Protein 3AL0 (pdb70)

Structure (mmCIF, N/CA/C/O backbone):
data_3AL0
#
_entry.id   3AL0
#
_cell.length_a   76.954
_cell.length_b   125.661
_cell.length_c   313.386
_cell.angle_alpha   90.00
_cell.angle_beta   90.00
_cell.angle_gamma   90.00
#
_symmetry.space_group_name_H-M   'P 2 2 21'
#
loop_
_entity.id
_entity.type
_entity.pdbx_description
1 polymer 'Glutamyl-tRNA(Gln) amidotransferase subunit A'
2 polymer 'Aspartyl/glutamyl-tRNA(Asn/Gln) amidotransferase subunit B'
3 polymer 'Glutamyl-tRNA(Gln) amidotransferase subunit C,Linker,Glutamate--tRNA ligase 2'
4 polymer tRNAGln
5 non-polymer 'ZINC ION'
6 non-polymer "O5'-(L-GLUTAMYL-SULFAMOYL)-ADENOSINE"
#
loop_
_atom_site.group_PDB
_atom_site.id
_atom_site.type_symbol
_atom_site.label_atom_id
_atom_site.label_alt_id
_atom_site.label_comp_id
_atom_site.label_asym_id
_atom_site.label_entity_id
_atom_site.label_seq_id
_atom_site.pdbx_PDB_ins_code
_atom_site.Cartn_x
_atom_site.Cartn_y
_atom_site.Cartn_z
_atom_site.occupancy
_atom_site.B_iso_or_equiv
_atom_site.auth_seq_id
_atom_site.auth_comp_id
_atom_site.auth_asym_id
_atom_site.auth_atom_id
_atom_site.pdbx_PDB_model_num
ATOM 1 N N . LEU A 1 4 ? 4.931 26.090 -72.458 1.00 134.41 4 LEU A N 1
ATOM 2 C CA . LEU A 1 4 ? 4.807 27.034 -71.357 1.00 146.50 4 LEU A CA 1
ATOM 3 C C . LEU A 1 4 ? 6.143 27.167 -70.628 1.00 147.27 4 LEU A C 1
ATOM 4 O O . LEU A 1 4 ? 6.781 26.167 -70.294 1.00 151.61 4 LEU A O 1
ATOM 9 N N . ASP A 1 5 ? 6.576 28.403 -70.395 1.00 141.39 5 ASP A N 1
ATOM 10 C CA . ASP A 1 5 ? 7.707 28.635 -69.507 1.00 149.89 5 ASP A CA 1
ATOM 11 C C . ASP A 1 5 ? 7.175 28.647 -68.079 1.00 165.27 5 ASP A C 1
ATOM 12 O O . ASP A 1 5 ? 6.215 29.356 -67.773 1.00 156.97 5 ASP A O 1
ATOM 17 N N . PHE A 1 6 ? 7.797 27.846 -67.217 1.00 170.78 6 PHE A N 1
ATOM 18 C CA . PHE A 1 6 ? 7.355 27.677 -65.834 1.00 154.13 6 PHE A CA 1
ATOM 19 C C . PHE A 1 6 ? 7.587 28.948 -65.012 1.00 149.04 6 PHE A C 1
ATOM 20 O O . PHE A 1 6 ? 6.886 29.200 -64.029 1.00 120.05 6 PHE A O 1
ATOM 28 N N . ARG A 1 7 ? 8.566 29.748 -65.440 1.00 163.11 7 ARG A N 1
ATOM 29 C CA . ARG A 1 7 ? 8.866 31.046 -64.831 1.00 162.14 7 ARG A CA 1
ATOM 30 C C . ARG A 1 7 ? 7.567 31.810 -64.586 1.00 158.32 7 ARG A C 1
ATOM 31 O O . ARG A 1 7 ? 7.517 32.765 -63.813 1.00 155.74 7 ARG A O 1
ATOM 39 N N . LYS A 1 8 ? 6.517 31.369 -65.267 1.00 156.45 8 LYS A N 1
ATOM 40 C CA . LYS A 1 8 ? 5.183 31.921 -65.117 1.00 155.88 8 LYS A CA 1
ATOM 41 C C . LYS A 1 8 ? 4.190 30.771 -65.293 1.00 157.12 8 LYS A C 1
ATOM 42 O O . LYS A 1 8 ? 4.250 30.031 -66.278 1.00 152.96 8 LYS A O 1
ATOM 48 N N . LEU A 1 9 ? 3.291 30.605 -64.328 1.00 152.85 9 LEU A N 1
ATOM 49 C CA . LEU A 1 9 ? 2.452 29.414 -64.296 1.00 137.26 9 LEU A CA 1
ATOM 50 C C . LEU A 1 9 ? 1.483 29.410 -63.113 1.00 130.64 9 LEU A C 1
ATOM 51 O O . LEU A 1 9 ? 1.794 28.874 -62.054 1.00 123.78 9 LEU A O 1
ATOM 56 N N . THR A 1 10 ? 0.309 30.009 -63.308 1.00 136.16 10 THR A N 1
ATOM 57 C CA . THR A 1 10 ? -0.744 30.041 -62.286 1.00 136.54 10 THR A CA 1
ATOM 58 C C . THR A 1 10 ? -0.906 28.686 -61.594 1.00 138.42 10 THR A C 1
ATOM 59 O O . THR A 1 10 ? -0.630 27.646 -62.193 1.00 137.57 10 THR A O 1
ATOM 63 N N . ILE A 1 11 ? -1.337 28.697 -60.332 1.00 137.04 11 ILE A N 1
ATOM 64 C CA . ILE A 1 11 ? -1.561 27.448 -59.601 1.00 136.40 11 ILE A CA 1
ATOM 65 C C . ILE A 1 11 ? -2.489 26.565 -60.418 1.00 137.33 11 ILE A C 1
ATOM 66 O O . ILE A 1 11 ? -2.361 25.336 -60.429 1.00 112.61 11 ILE A O 1
ATOM 71 N N . GLU A 1 12 ? -3.418 27.220 -61.111 1.00 153.39 12 GLU A N 1
ATOM 72 C CA . GLU A 1 12 ? -4.508 26.541 -61.797 1.00 135.91 12 GLU A CA 1
ATOM 73 C C . GLU A 1 12 ? -4.075 25.908 -63.111 1.00 135.96 12 GLU A C 1
ATOM 74 O O . GLU A 1 12 ? -4.697 24.956 -63.585 1.00 127.53 12 GLU A O 1
ATOM 80 N N . GLU A 1 13 ? -3.007 26.438 -63.697 1.00 144.61 13 GLU A N 1
ATOM 81 C CA . GLU A 1 13 ? -2.407 25.802 -64.855 1.00 150.09 13 GLU A CA 1
ATOM 82 C C . GLU A 1 13 ? -1.707 24.556 -64.340 1.00 138.70 13 GLU A C 1
ATOM 83 O O . GLU A 1 13 ? -1.617 23.544 -65.032 1.00 139.14 13 GLU A O 1
ATOM 89 N N . CYS A 1 14 ? -1.237 24.636 -63.100 1.00 133.71 14 CYS A N 1
ATOM 90 C CA . CYS A 1 14 ? -0.590 23.505 -62.456 1.00 140.38 14 CYS A CA 1
ATOM 91 C C . CYS A 1 14 ? -1.597 22.418 -62.143 1.00 141.13 14 CYS A C 1
ATOM 92 O O . CYS A 1 14 ? -1.257 21.237 -62.153 1.00 148.37 14 CYS A O 1
ATOM 95 N N . LEU A 1 15 ? -2.830 22.828 -61.856 1.00 133.95 15 LEU A N 1
ATOM 96 C CA . LEU A 1 15 ? -3.912 21.903 -61.522 1.00 153.48 15 LEU A CA 1
ATOM 97 C C . LEU A 1 15 ? -3.762 20.508 -62.123 1.00 162.57 15 LEU A C 1
ATOM 98 O O . LEU A 1 15 ? -3.924 19.503 -61.428 1.00 155.03 15 LEU A O 1
ATOM 103 N N . LYS A 1 16 ? -3.474 20.452 -63.421 1.00 166.90 16 LYS A N 1
ATOM 104 C CA . LYS A 1 16 ? -3.493 19.187 -64.150 1.00 159.62 16 LYS A CA 1
ATOM 105 C C . LYS A 1 16 ? -2.509 19.154 -65.324 1.00 142.45 16 LYS A C 1
ATOM 106 O O . LYS A 1 16 ? -2.656 19.900 -66.291 1.00 123.13 16 LYS A O 1
ATOM 112 N N . LEU A 1 17 ? -1.506 18.284 -65.231 1.00 135.98 17 LEU A N 1
ATOM 113 C CA . LEU A 1 17 ? -0.499 18.156 -66.278 1.00 133.57 17 LEU A CA 1
ATOM 114 C C . LEU A 1 17 ? 0.229 16.816 -66.189 1.00 144.77 17 LEU A C 1
ATOM 115 O O . LEU A 1 17 ? 1.452 16.783 -66.252 1.00 145.93 17 LEU A O 1
ATOM 120 N N . SER A 1 18 ? -0.519 15.726 -66.025 1.00 154.41 18 SER A N 1
ATOM 121 C CA . SER A 1 18 ? 0.040 14.362 -65.959 1.00 158.55 18 SER A CA 1
ATOM 122 C C . SER A 1 18 ? 0.826 14.012 -64.689 1.00 155.07 18 SER A C 1
ATOM 123 O O . SER A 1 18 ? 1.721 14.749 -64.269 1.00 135.53 18 SER A O 1
ATOM 126 N N . GLU A 1 19 ? 0.493 12.861 -64.108 1.00 164.73 19 GLU A N 1
ATOM 127 C CA . GLU A 1 19 ? 1.178 12.344 -62.925 1.00 166.92 19 GLU A CA 1
ATOM 128 C C . GLU A 1 19 ? 2.693 12.313 -63.118 1.00 186.43 19 GLU A C 1
ATOM 129 O O . GLU A 1 19 ? 3.452 12.542 -62.177 1.00 199.40 19 GLU A O 1
ATOM 135 N N . GLU A 1 20 ? 3.133 12.022 -64.337 1.00 188.13 20 GLU A N 1
ATOM 136 C CA . GLU A 1 20 ? 4.556 12.064 -64.646 1.00 174.11 20 GLU A CA 1
ATOM 137 C C . GLU A 1 20 ? 4.981 13.517 -64.854 1.00 153.47 20 GLU A C 1
ATOM 138 O O . GLU A 1 20 ? 5.895 14.006 -64.191 1.00 121.63 20 GLU A O 1
ATOM 144 N N . GLU A 1 21 ? 4.288 14.210 -65.756 1.00 162.57 21 GLU A N 1
ATOM 145 C CA . GLU A 1 21 ? 4.678 15.561 -66.161 1.00 166.29 21 GLU A CA 1
ATOM 146 C C . GLU A 1 21 ? 4.792 16.570 -65.000 1.00 154.43 21 GLU A C 1
ATOM 147 O O . GLU A 1 21 ? 5.680 17.423 -65.016 1.00 142.86 21 GLU A O 1
ATOM 153 N N . ARG A 1 22 ? 3.923 16.461 -63.992 1.00 151.18 22 ARG A N 1
ATOM 154 C CA . ARG A 1 22 ? 3.816 17.491 -62.939 1.00 147.28 22 ARG A CA 1
ATOM 155 C C . ARG A 1 22 ? 4.715 17.305 -61.697 1.00 131.91 22 ARG A C 1
ATOM 156 O O . ARG A 1 22 ? 4.768 18.175 -60.827 1.00 109.04 22 ARG A O 1
ATOM 164 N N . GLU A 1 23 ? 5.426 16.187 -61.617 1.00 128.85 23 GLU A N 1
ATOM 165 C CA . GLU A 1 23 ? 6.259 15.916 -60.448 1.00 105.48 23 GLU A CA 1
ATOM 166 C C . GLU A 1 23 ? 7.637 16.559 -60.574 1.00 111.26 23 GLU A C 1
ATOM 167 O O . GLU A 1 23 ? 8.496 16.397 -59.709 1.00 108.42 23 GLU A O 1
ATOM 173 N N . LYS A 1 24 ? 7.848 17.288 -61.660 1.00 132.38 24 LYS A N 1
ATOM 174 C CA . LYS A 1 24 ? 9.114 17.976 -61.869 1.00 145.63 24 LYS A CA 1
ATOM 175 C C . LYS A 1 24 ? 9.008 19.429 -61.406 1.00 146.38 24 LYS A C 1
ATOM 176 O O . LYS A 1 24 ? 10.009 20.143 -61.348 1.00 155.71 24 LYS A O 1
ATOM 182 N N . LEU A 1 25 ? 7.791 19.854 -61.071 1.00 133.67 25 LEU A N 1
ATOM 183 C CA . LEU A 1 25 ? 7.525 21.249 -60.713 1.00 130.14 25 LEU A CA 1
ATOM 184 C C . LEU A 1 25 ? 8.220 21.739 -59.438 1.00 140.92 25 LEU A C 1
ATOM 185 O O . LEU A 1 25 ? 8.632 22.901 -59.365 1.00 133.71 25 LEU A O 1
ATOM 190 N N . PRO A 1 26 ? 8.333 20.867 -58.422 1.00 147.92 26 PRO A N 1
ATOM 191 C CA . PRO A 1 26 ? 9.143 21.214 -57.252 1.00 119.85 26 PRO A CA 1
ATOM 192 C C . PRO A 1 26 ? 10.605 21.389 -57.635 1.00 112.58 26 PRO A C 1
ATOM 193 O O . PRO A 1 26 ? 11.137 22.482 -57.489 1.00 110.38 26 PRO A O 1
ATOM 197 N N . GLN A 1 27 ? 11.238 20.329 -58.126 1.00 126.96 27 GLN A N 1
ATOM 198 C CA . GLN A 1 27 ? 12.651 20.390 -58.494 1.00 144.73 27 GLN A CA 1
ATOM 199 C C . GLN A 1 27 ? 12.955 21.607 -59.359 1.00 148.21 27 GLN A C 1
ATOM 200 O O . GLN A 1 27 ? 13.744 22.467 -58.970 1.00 148.51 27 GLN A O 1
ATOM 206 N N . LEU A 1 28 ? 12.324 21.686 -60.528 1.00 150.12 28 LEU A N 1
ATOM 207 C CA . LEU A 1 28 ? 12.529 22.833 -61.408 1.00 157.14 28 LEU A CA 1
ATOM 208 C C . LEU A 1 28 ? 11.914 24.103 -60.830 1.00 146.24 28 LEU A C 1
ATOM 209 O O . LEU A 1 28 ? 11.456 24.966 -61.576 1.00 158.43 28 LEU A O 1
ATOM 214 N N . SER A 1 29 ? 11.902 24.197 -59.500 1.00 128.85 29 SER A N 1
ATOM 215 C CA . SER A 1 29 ? 11.572 25.434 -58.791 1.00 136.11 29 SER A CA 1
ATOM 216 C C . SER A 1 29 ? 12.776 25.863 -57.948 1.00 132.24 29 SER A C 1
ATOM 217 O O . SER A 1 29 ? 13.083 27.053 -57.835 1.00 119.49 29 SER A O 1
ATOM 220 N N . LEU A 1 30 ? 13.451 24.883 -57.355 1.00 133.01 30 LEU A N 1
ATOM 221 C CA . LEU A 1 30 ? 14.701 25.138 -56.655 1.00 132.65 30 LEU A CA 1
ATOM 222 C C . LEU A 1 30 ? 15.798 25.248 -57.700 1.00 136.42 30 LEU A C 1
ATOM 223 O O . LEU A 1 30 ? 16.770 25.984 -57.530 1.00 123.40 30 LEU A O 1
ATOM 228 N N . GLU A 1 31 ? 15.621 24.510 -58.791 1.00 150.08 31 GLU A N 1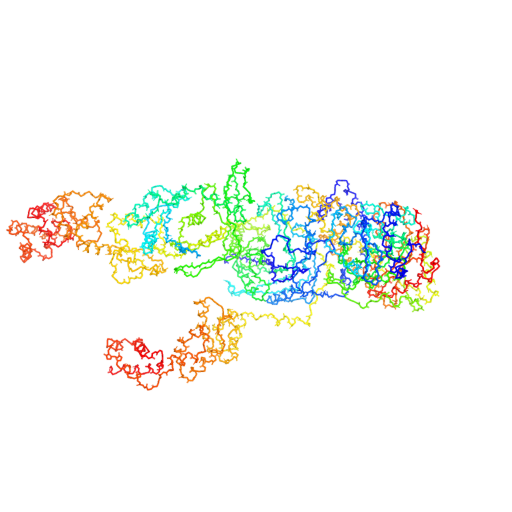
ATOM 229 C CA . GLU A 1 31 ? 16.567 24.525 -59.896 1.00 151.27 31 GLU A CA 1
ATOM 230 C C . GLU A 1 31 ? 16.633 25.910 -60.526 1.00 131.44 31 GLU A C 1
ATOM 231 O O . GLU A 1 31 ? 17.719 26.426 -60.778 1.00 121.84 31 GLU A O 1
ATOM 237 N N . THR A 1 32 ? 15.473 26.516 -60.766 1.00 123.01 32 THR A N 1
ATOM 238 C CA . THR A 1 32 ? 15.434 27.864 -61.325 1.00 125.19 32 THR A CA 1
ATOM 239 C C . THR A 1 32 ? 15.871 28.911 -60.299 1.00 128.22 32 THR A C 1
ATOM 240 O O . THR A 1 32 ? 16.291 30.010 -60.665 1.00 122.67 32 THR A O 1
ATOM 244 N N . ILE A 1 33 ? 15.780 28.566 -59.017 1.00 130.74 33 ILE A N 1
ATOM 245 C CA . ILE A 1 33 ? 16.255 29.460 -57.965 1.00 137.36 33 ILE A CA 1
ATOM 246 C C . ILE A 1 33 ? 17.774 29.631 -58.022 1.00 145.83 33 ILE A C 1
ATOM 247 O O . ILE A 1 33 ? 18.266 30.758 -58.031 1.00 143.40 33 ILE A O 1
ATOM 252 N N . LYS A 1 34 ? 18.511 28.521 -58.072 1.00 154.19 34 LYS A N 1
ATOM 253 C CA . LYS A 1 34 ? 19.974 28.582 -58.148 1.00 145.20 34 LYS A CA 1
ATOM 254 C C . LYS A 1 34 ? 20.406 29.578 -59.209 1.00 156.03 34 LYS A C 1
ATOM 255 O O . LYS A 1 34 ? 21.387 30.300 -59.029 1.00 154.19 34 LYS A O 1
ATOM 261 N N . ARG A 1 35 ? 19.657 29.612 -60.310 1.00 166.47 35 ARG A N 1
ATOM 262 C CA . ARG A 1 35 ? 19.902 30.567 -61.386 1.00 164.63 35 ARG A CA 1
ATOM 263 C C . ARG A 1 35 ? 19.398 31.960 -61.026 1.00 143.57 35 ARG A C 1
ATOM 264 O O . ARG A 1 35 ? 20.172 32.847 -60.670 1.00 153.66 35 ARG A O 1
ATOM 272 N N . LEU A 1 36 ? 18.089 32.140 -61.129 1.00 108.79 36 LEU A N 1
ATOM 273 C CA . LEU A 1 36 ? 17.479 33.451 -60.975 1.00 122.74 36 LEU A CA 1
ATOM 274 C C . LEU A 1 36 ? 17.886 34.175 -59.688 1.00 152.14 36 LEU A C 1
ATOM 275 O O . LEU A 1 36 ? 18.337 35.322 -59.731 1.00 152.96 36 LEU A O 1
ATOM 280 N N . ASP A 1 37 ? 17.725 33.493 -58.554 1.00 162.34 37 ASP A N 1
ATOM 281 C CA . ASP A 1 37 ? 17.823 34.111 -57.225 1.00 154.45 37 ASP A CA 1
ATOM 282 C C . ASP A 1 37 ? 18.959 35.123 -57.021 1.00 150.83 37 ASP A C 1
ATOM 283 O O . ASP A 1 37 ? 18.693 36.272 -56.676 1.00 160.68 37 ASP A O 1
ATOM 288 N N . PRO A 1 38 ? 20.222 34.701 -57.222 1.00 137.07 38 PRO A N 1
ATOM 289 C CA . PRO A 1 38 ? 21.372 35.569 -56.927 1.00 128.83 38 PRO A CA 1
ATOM 290 C C . PRO A 1 38 ? 21.228 37.033 -57.373 1.00 126.23 38 PRO A C 1
ATOM 291 O O . PRO A 1 38 ? 21.860 37.907 -56.776 1.00 114.37 38 PRO A O 1
ATOM 295 N N . HIS A 1 39 ? 20.415 37.295 -58.395 1.00 136.29 39 HIS A N 1
ATOM 296 C CA . HIS A 1 39 ? 20.198 38.661 -58.871 1.00 143.72 39 HIS A CA 1
ATOM 297 C C . HIS A 1 39 ? 19.158 39.406 -58.038 1.00 137.33 39 HIS A C 1
ATOM 298 O O . HIS A 1 39 ? 19.433 40.480 -57.505 1.00 131.91 39 HIS A O 1
ATOM 305 N N . VAL A 1 40 ? 17.962 38.831 -57.939 1.00 136.11 40 VAL A N 1
ATOM 306 C CA . VAL A 1 40 ? 16.860 39.442 -57.194 1.00 143.56 40 VAL A CA 1
ATOM 307 C C . VAL A 1 40 ? 17.061 39.402 -55.681 1.00 154.84 40 VAL A C 1
ATOM 308 O O . VAL A 1 40 ? 16.652 40.322 -54.969 1.00 145.67 40 VAL A O 1
ATOM 312 N N . LYS A 1 41 ? 17.676 38.323 -55.203 1.00 168.13 41 LYS A N 1
ATOM 313 C CA . LYS A 1 41 ? 17.997 38.155 -53.788 1.00 164.85 41 LYS A CA 1
ATOM 314 C C . LYS A 1 41 ? 16.737 38.213 -52.927 1.00 165.41 41 LYS A C 1
ATOM 315 O O . LYS A 1 41 ? 16.520 39.180 -52.195 1.00 171.61 41 LYS A O 1
ATOM 321 N N . ALA A 1 42 ? 15.913 37.172 -53.013 1.00 154.93 42 ALA A N 1
ATOM 322 C CA . ALA A 1 42 ? 14.617 37.175 -52.343 1.00 144.84 42 ALA A CA 1
ATOM 323 C C . ALA A 1 42 ? 14.459 36.068 -51.299 1.00 141.68 42 ALA A C 1
ATOM 324 O O . ALA A 1 42 ? 13.503 36.074 -50.527 1.00 138.71 42 ALA A O 1
ATOM 326 N N . PHE A 1 43 ? 15.395 35.125 -51.270 1.00 146.77 43 PHE A N 1
ATOM 327 C CA . PHE A 1 43 ? 15.284 33.980 -50.366 1.00 147.87 43 PHE A CA 1
ATOM 328 C C . PHE A 1 43 ? 16.394 33.896 -49.312 1.00 142.90 43 PHE A C 1
ATOM 329 O O . PHE A 1 43 ? 17.580 34.037 -49.621 1.00 129.50 43 PHE A O 1
ATOM 337 N N . ILE A 1 44 ? 15.993 33.649 -48.066 1.00 134.52 44 ILE A N 1
ATOM 338 C CA . ILE A 1 44 ? 16.939 33.551 -46.961 1.00 108.40 44 ILE A CA 1
ATOM 339 C C . ILE A 1 44 ? 17.282 32.111 -46.648 1.00 109.14 44 ILE A C 1
ATOM 340 O O . ILE A 1 44 ? 18.365 31.830 -46.142 1.00 115.01 44 ILE A O 1
ATOM 345 N N . SER A 1 45 ? 16.365 31.196 -46.945 1.00 114.96 45 SER A N 1
ATOM 346 C CA . SER A 1 45 ? 16.640 29.773 -46.746 1.00 133.82 45 SER A CA 1
ATOM 347 C C . SER A 1 45 ? 16.873 28.982 -48.045 1.00 139.97 45 SER A C 1
ATOM 348 O O . SER A 1 45 ? 17.991 28.537 -48.314 1.00 135.55 45 SER A O 1
ATOM 351 N N . VAL A 1 46 ? 15.824 28.815 -48.844 1.00 130.36 46 VAL A N 1
ATOM 352 C CA . VAL A 1 46 ? 15.872 27.910 -49.985 1.00 111.68 46 VAL A CA 1
ATOM 353 C C . VAL A 1 46 ? 16.195 26.518 -49.481 1.00 108.10 46 VAL A C 1
ATOM 354 O O . VAL A 1 46 ? 17.294 26.279 -48.996 1.00 95.87 46 VAL A O 1
ATOM 358 N N . ARG A 1 47 ? 15.234 25.607 -49.601 1.00 129.54 47 ARG A N 1
ATOM 359 C CA . ARG A 1 47 ? 15.367 24.232 -49.115 1.00 128.47 47 ARG A CA 1
ATOM 360 C C . ARG A 1 47 ? 16.668 23.578 -49.589 1.00 130.32 47 ARG A C 1
ATOM 361 O O . ARG A 1 47 ? 17.304 24.054 -50.530 1.00 136.11 47 ARG A O 1
ATOM 369 N N . GLU A 1 48 ? 17.074 22.501 -48.922 1.00 112.31 48 GLU A N 1
ATOM 370 C CA . GLU A 1 48 ? 18.131 21.652 -49.450 1.00 95.97 48 GLU A CA 1
ATOM 371 C C . GLU A 1 48 ? 17.572 21.037 -50.726 1.00 104.22 48 GLU A C 1
ATOM 372 O O . GLU A 1 48 ? 17.247 21.755 -51.663 1.00 116.51 48 GLU A O 1
ATOM 378 N N . ASN A 1 49 ? 17.435 19.720 -50.769 1.00 113.54 49 ASN A N 1
ATOM 379 C CA . ASN A 1 49 ? 16.669 19.100 -51.843 1.00 128.80 49 ASN A CA 1
ATOM 380 C C . ASN A 1 49 ? 15.729 18.007 -51.341 1.00 125.22 49 ASN A C 1
ATOM 381 O O . ASN A 1 49 ? 15.999 16.810 -51.490 1.00 104.16 49 ASN A O 1
ATOM 386 N N . VAL A 1 50 ? 14.630 18.440 -50.729 1.00 137.48 50 VAL A N 1
ATOM 387 C CA . VAL A 1 50 ? 13.590 17.522 -50.281 1.00 149.96 50 VAL A CA 1
ATOM 388 C C . VAL A 1 50 ? 12.445 17.500 -51.308 1.00 141.26 50 VAL A C 1
ATOM 389 O O . VAL A 1 50 ? 12.251 18.451 -52.087 1.00 89.38 50 VAL A O 1
ATOM 393 N N . SER A 1 51 ? 11.700 16.399 -51.308 1.00 155.13 51 SER A N 1
ATOM 394 C CA . SER A 1 51 ? 10.845 16.075 -52.437 1.00 158.82 51 SER A CA 1
ATOM 395 C C . SER A 1 51 ? 9.373 15.856 -52.076 1.00 167.40 51 SER A C 1
ATOM 396 O O . SER A 1 51 ? 9.008 15.703 -50.900 1.00 119.27 51 SER A O 1
ATOM 399 N N . VAL A 1 52 ? 8.552 15.833 -53.130 1.00 193.16 52 VAL A N 1
ATOM 400 C CA . VAL A 1 52 ? 7.090 15.793 -53.053 1.00 182.31 52 VAL A CA 1
ATOM 401 C C . VAL A 1 52 ? 6.518 14.423 -53.419 1.00 172.53 52 VAL A C 1
ATOM 402 O O . VAL A 1 52 ? 7.091 13.693 -54.234 1.00 152.97 52 VAL A O 1
ATOM 406 N N . GLU A 1 53 ? 5.376 14.085 -52.822 1.00 175.09 53 GLU A N 1
ATOM 407 C CA . GLU A 1 53 ? 4.751 12.787 -53.053 1.00 169.98 53 GLU A CA 1
ATOM 408 C C . GLU A 1 53 ? 3.381 12.925 -53.705 1.00 157.28 53 GLU A C 1
ATOM 409 O O . GLU A 1 53 ? 3.260 13.053 -54.928 1.00 134.68 53 GLU A O 1
ATOM 415 N N . LYS A 1 54 ? 2.352 12.893 -52.864 1.00 158.15 54 LYS A N 1
ATOM 416 C CA . LYS A 1 54 ? 0.973 12.906 -53.320 1.00 154.47 54 LYS A CA 1
ATOM 417 C C . LYS A 1 54 ? 0.062 13.533 -52.269 1.00 138.01 54 LYS A C 1
ATOM 418 O O . LYS A 1 54 ? 0.289 14.667 -51.847 1.00 106.73 54 LYS A O 1
ATOM 424 N N . LYS A 1 55 ? -0.956 12.780 -51.852 1.00 152.71 55 LYS A N 1
ATOM 425 C CA . LYS A 1 55 ? -1.972 13.255 -50.910 1.00 162.24 55 LYS A CA 1
ATOM 426 C C . LYS A 1 55 ? -2.328 14.728 -51.111 1.00 159.28 55 LYS A C 1
ATOM 427 O O . LYS A 1 55 ? -1.548 15.617 -50.772 1.00 168.21 55 LYS A O 1
ATOM 433 N N . GLY A 1 56 ? -3.507 14.982 -51.671 1.00 139.91 56 GLY A N 1
ATOM 434 C CA . GLY A 1 56 ? -4.009 16.341 -51.749 1.00 136.87 56 GLY A CA 1
ATOM 435 C C . GLY A 1 56 ? -4.235 16.882 -53.145 1.00 133.03 56 GLY A C 1
ATOM 436 O O . GLY A 1 56 ? -3.386 16.753 -54.025 1.00 119.32 56 GLY A O 1
ATOM 437 N N . LYS A 1 57 ? -5.392 17.506 -53.334 1.00 138.14 57 LYS A N 1
ATOM 438 C CA . LYS A 1 57 ? -5.773 18.082 -54.617 1.00 136.42 57 LYS A CA 1
ATOM 439 C C . LYS A 1 57 ? -4.615 18.849 -55.266 1.00 135.14 57 LYS A C 1
ATOM 440 O O . LYS A 1 57 ? -4.393 18.747 -56.474 1.00 140.40 57 LYS A O 1
ATOM 446 N N . PHE A 1 58 ? -3.855 19.582 -54.460 1.00 117.22 58 PHE A N 1
ATOM 447 C CA . PHE A 1 58 ? -2.905 20.553 -54.998 1.00 107.46 58 PHE A CA 1
ATOM 448 C C . PHE A 1 58 ? -1.434 20.211 -54.818 1.00 107.49 58 PHE A C 1
ATOM 449 O O . PHE A 1 58 ? -0.633 21.105 -54.544 1.00 97.70 58 PHE A O 1
ATOM 457 N N . TRP A 1 59 ? -1.055 18.949 -54.980 1.00 109.05 59 TRP A N 1
ATOM 458 C CA . TRP A 1 59 ? 0.341 18.604 -54.719 1.00 110.87 59 TRP A CA 1
ATOM 459 C C . TRP A 1 59 ? 1.293 19.136 -55.779 1.00 101.56 59 TRP A C 1
ATOM 460 O O . TRP A 1 59 ? 0.877 19.854 -56.681 1.00 97.61 59 TRP A O 1
ATOM 471 N N . GLY A 1 60 ? 2.573 18.805 -55.634 1.00 111.57 60 GLY A N 1
ATOM 472 C CA . GLY A 1 60 ? 3.615 19.270 -56.530 1.00 98.58 60 GLY A CA 1
ATOM 473 C C . GLY A 1 60 ? 3.880 20.761 -56.467 1.00 97.03 60 GLY A C 1
ATOM 474 O O . GLY A 1 60 ? 5.021 21.196 -56.609 1.00 105.01 60 GLY A O 1
ATOM 475 N N . ILE A 1 61 ? 2.826 21.540 -56.240 1.00 106.22 61 ILE A N 1
ATOM 476 C CA . ILE A 1 61 ? 2.881 22.995 -56.385 1.00 119.55 61 ILE A CA 1
ATOM 477 C C . ILE A 1 61 ? 3.797 23.660 -55.369 1.00 123.87 61 ILE A C 1
ATOM 478 O O . ILE A 1 61 ? 3.437 23.798 -54.202 1.00 122.95 61 ILE A O 1
ATOM 483 N N . PRO A 1 62 ? 4.976 24.106 -55.823 1.00 129.33 62 PRO A N 1
ATOM 484 C CA . PRO A 1 62 ? 5.983 24.655 -54.915 1.00 128.71 62 PRO A CA 1
ATOM 485 C C . PRO A 1 62 ? 5.594 26.061 -54.508 1.00 136.92 62 PRO A C 1
ATOM 486 O O . PRO A 1 62 ? 5.204 26.856 -55.364 1.00 141.61 62 PRO A O 1
ATOM 490 N N . VAL A 1 63 ? 5.692 26.357 -53.219 1.00 129.78 63 VAL A N 1
ATOM 491 C CA . VAL A 1 63 ? 5.358 27.680 -52.717 1.00 114.88 63 VAL A CA 1
ATOM 492 C C . VAL A 1 63 ? 6.535 28.276 -51.974 1.00 100.88 63 VAL A C 1
ATOM 493 O O . VAL A 1 63 ? 7.500 27.581 -51.667 1.00 89.49 63 VAL A O 1
ATOM 497 N N . ALA A 1 64 ? 6.448 29.571 -51.699 1.00 105.34 64 ALA A N 1
ATOM 498 C CA . ALA A 1 64 ? 7.425 30.249 -50.860 1.00 126.55 64 ALA A CA 1
ATOM 499 C C . ALA A 1 64 ? 6.686 31.037 -49.786 1.00 142.26 64 ALA A C 1
ATOM 500 O O . ALA A 1 64 ? 5.604 31.571 -50.035 1.00 142.83 64 ALA A O 1
ATOM 502 N N . ILE A 1 65 ? 7.255 31.108 -48.589 1.00 136.02 65 ILE A N 1
ATOM 503 C CA . ILE A 1 65 ? 6.572 31.798 -47.506 1.00 118.29 65 ILE A CA 1
ATOM 504 C C . ILE A 1 65 ? 7.492 32.667 -46.656 1.00 101.79 65 ILE A C 1
ATOM 505 O O . ILE A 1 65 ? 8.570 32.237 -46.251 1.00 73.10 65 ILE A O 1
ATOM 510 N N . LYS A 1 66 ? 7.034 33.898 -46.423 1.00 109.38 66 LYS A N 1
ATOM 511 C CA . LYS A 1 66 ? 7.719 34.936 -45.646 1.00 118.91 66 LYS A CA 1
ATOM 512 C C . LYS A 1 66 ? 8.372 34.438 -44.353 1.00 129.62 66 LYS A C 1
ATOM 513 O O . LYS A 1 66 ? 7.721 33.788 -43.535 1.00 133.59 66 LYS A O 1
ATOM 519 N N . ASP A 1 67 ? 9.646 34.774 -44.151 1.00 115.64 67 ASP A N 1
ATOM 520 C CA . ASP A 1 67 ? 10.410 34.191 -43.048 1.00 114.91 67 ASP A CA 1
ATOM 521 C C . ASP A 1 67 ? 10.120 34.788 -41.675 1.00 132.30 67 ASP A C 1
ATOM 522 O O . ASP A 1 67 ? 10.965 34.717 -40.784 1.00 143.73 67 ASP A O 1
ATOM 527 N N . ASN A 1 68 ? 8.938 35.371 -41.494 1.00 124.50 68 ASN A N 1
ATOM 528 C CA . ASN A 1 68 ? 8.471 35.680 -40.143 1.00 107.84 68 ASN A CA 1
ATOM 529 C C . ASN A 1 68 ? 7.355 34.717 -39.763 1.00 105.46 68 ASN A C 1
ATOM 530 O O . ASN A 1 68 ? 6.586 34.961 -38.833 1.00 93.92 68 ASN A O 1
ATOM 535 N N . ILE A 1 69 ? 7.294 33.608 -40.495 1.00 108.51 69 ILE A N 1
ATOM 536 C CA . ILE A 1 69 ? 6.235 32.620 -40.335 1.00 103.33 69 ILE A CA 1
ATOM 537 C C . ILE A 1 69 ? 6.776 31.235 -39.994 1.00 96.38 69 ILE A C 1
ATOM 538 O O . ILE A 1 69 ? 7.175 30.478 -40.878 1.00 92.89 69 ILE A O 1
ATOM 543 N N . LEU A 1 70 ? 6.776 30.923 -38.701 1.00 93.42 70 LEU A N 1
ATOM 544 C CA . LEU A 1 70 ? 7.243 29.640 -38.189 1.00 86.56 70 LEU A CA 1
ATOM 545 C C . LEU A 1 70 ? 6.989 28.483 -39.137 1.00 81.62 70 LEU A C 1
ATOM 546 O O . LEU A 1 70 ? 5.848 28.190 -39.484 1.00 85.32 70 LEU A O 1
ATOM 551 N N . THR A 1 71 ? 8.061 27.817 -39.545 1.00 82.95 71 THR A N 1
ATOM 552 C CA . THR A 1 71 ? 7.946 26.680 -40.443 1.00 89.67 71 THR A CA 1
ATOM 553 C C . THR A 1 71 ? 8.844 25.544 -39.990 1.00 80.46 71 THR A C 1
ATOM 554 O O . THR A 1 71 ? 9.991 25.452 -40.409 1.00 86.93 71 THR A O 1
ATOM 558 N N . LEU A 1 72 ? 8.314 24.688 -39.125 1.00 85.28 72 LEU A N 1
ATOM 559 C CA . LEU A 1 72 ? 9.051 23.528 -38.643 1.00 87.62 72 LEU A CA 1
ATOM 560 C C . LEU A 1 72 ? 9.888 22.980 -39.787 1.00 93.01 72 LEU A C 1
ATOM 561 O O . LEU A 1 72 ? 9.420 22.913 -40.922 1.00 74.65 72 LEU A O 1
ATOM 566 N N . GLY A 1 73 ? 11.130 22.610 -39.479 1.00 106.68 73 GLY A N 1
ATOM 567 C CA . GLY A 1 73 ? 12.057 22.057 -40.455 1.00 101.52 73 GLY A CA 1
ATOM 568 C C . GLY A 1 73 ? 13.112 23.035 -40.953 1.00 102.13 73 GLY A C 1
ATOM 569 O O . GLY A 1 73 ? 14.157 22.627 -41.463 1.00 99.44 73 GLY A O 1
ATOM 570 N N . MET A 1 74 ? 12.848 24.329 -40.800 1.00 95.05 74 MET A N 1
ATOM 571 C CA . MET A 1 74 ? 13.724 25.343 -41.369 1.00 88.00 74 MET A CA 1
ATOM 572 C C . MET A 1 74 ? 13.672 26.684 -40.643 1.00 108.35 74 MET A C 1
ATOM 573 O O . MET A 1 74 ? 12.706 27.428 -40.783 1.00 132.83 74 MET A O 1
ATOM 578 N N . ARG A 1 75 ? 14.727 26.984 -39.887 1.00 97.15 75 ARG A N 1
ATOM 579 C CA . ARG A 1 75 ? 14.904 28.267 -39.194 1.00 102.78 75 ARG A CA 1
ATOM 580 C C . ARG A 1 75 ? 14.001 29.413 -39.659 1.00 107.19 75 ARG A C 1
ATOM 581 O O . ARG A 1 75 ? 14.108 29.885 -40.796 1.00 91.42 75 ARG A O 1
ATOM 589 N N . THR A 1 76 ? 13.123 29.863 -38.767 1.00 117.38 76 THR A N 1
ATOM 590 C CA . THR A 1 76 ? 12.353 31.080 -38.991 1.00 115.64 76 THR A CA 1
ATOM 591 C C . THR A 1 76 ? 13.185 32.202 -38.394 1.00 114.74 76 THR A C 1
ATOM 592 O O . THR A 1 76 ? 13.798 32.004 -37.353 1.00 115.59 76 THR A O 1
ATOM 596 N N . THR A 1 77 ? 13.227 33.368 -39.036 1.00 115.11 77 THR A N 1
ATOM 597 C CA . THR A 1 77 ? 14.200 34.383 -38.631 1.00 114.31 77 THR A CA 1
ATOM 598 C C . THR A 1 77 ? 13.733 35.840 -38.646 1.00 114.47 77 THR A C 1
ATOM 599 O O . THR A 1 77 ? 14.440 36.723 -38.165 1.00 110.51 77 THR A O 1
ATOM 603 N N . CYS A 1 78 ? 12.562 36.102 -39.206 1.00 116.16 78 CYS A N 1
ATOM 604 C CA . CYS A 1 78 ? 12.059 37.472 -39.268 1.00 123.99 78 CYS A CA 1
ATOM 605 C C . CYS A 1 78 ? 13.071 38.461 -39.845 1.00 123.19 78 CYS A C 1
ATOM 606 O O . CYS A 1 78 ? 12.891 39.677 -39.737 1.00 113.74 78 CYS A O 1
ATOM 609 N N . ALA A 1 79 ? 14.128 37.939 -40.459 1.00 124.47 79 ALA A N 1
ATOM 610 C CA . ALA A 1 79 ? 15.171 38.781 -41.029 1.00 126.07 79 ALA A CA 1
ATOM 611 C C . ALA A 1 79 ? 15.634 39.820 -40.019 1.00 120.88 79 ALA A C 1
ATOM 612 O O . ALA A 1 79 ? 15.438 41.020 -40.211 1.00 121.41 79 ALA A O 1
ATOM 614 N N . SER A 1 80 ? 16.242 39.347 -38.939 1.00 109.72 80 SER A N 1
ATOM 615 C CA . SER A 1 80 ? 16.743 40.228 -37.897 1.00 118.79 80 SER A CA 1
ATOM 616 C C . SER A 1 80 ? 17.784 39.478 -37.078 1.00 115.65 80 SER A C 1
ATOM 617 O O . SER A 1 80 ? 17.543 38.353 -36.643 1.00 114.00 80 SER A O 1
ATOM 620 N N . ARG A 1 81 ? 18.941 40.096 -36.870 1.00 112.88 81 ARG A N 1
ATOM 621 C CA . ARG A 1 81 ? 20.081 39.389 -36.288 1.00 127.53 81 ARG A CA 1
ATOM 622 C C . ARG A 1 81 ? 19.780 38.681 -34.963 1.00 136.23 81 ARG A C 1
ATOM 623 O O . ARG A 1 81 ? 20.410 37.670 -34.644 1.00 125.38 81 ARG A O 1
ATOM 631 N N . ILE A 1 82 ? 18.814 39.201 -34.207 1.00 152.52 82 ILE A N 1
ATOM 632 C CA . ILE A 1 82 ? 18.510 38.675 -32.871 1.00 151.73 82 ILE A CA 1
ATOM 633 C C . ILE A 1 82 ? 17.781 37.344 -32.897 1.00 123.79 82 ILE A C 1
ATOM 634 O O . ILE A 1 82 ? 17.691 36.658 -31.880 1.00 100.55 82 ILE A O 1
ATOM 639 N N . LEU A 1 83 ? 17.254 36.982 -34.058 1.00 120.80 83 LEU A N 1
ATOM 640 C CA . LEU A 1 83 ? 16.345 35.853 -34.119 1.00 123.91 83 LEU A CA 1
ATOM 641 C C . LEU A 1 83 ? 16.669 34.855 -35.218 1.00 106.59 83 LEU A C 1
ATOM 642 O O . LEU A 1 83 ? 16.052 33.799 -35.276 1.00 102.70 83 LEU A O 1
ATOM 647 N N . GLU A 1 84 ? 17.631 35.172 -36.082 1.00 113.75 84 GLU A N 1
ATOM 648 C CA . GLU A 1 84 ? 18.138 34.160 -37.005 1.00 122.97 84 GLU A CA 1
ATOM 649 C C . GLU A 1 84 ? 18.626 33.018 -36.131 1.00 122.35 84 GLU A C 1
ATOM 650 O O . GLU A 1 84 ? 18.449 33.063 -34.920 1.00 137.95 84 GLU A O 1
ATOM 656 N N . ASN A 1 85 ? 19.221 31.991 -36.724 1.00 106.98 85 ASN A N 1
ATOM 657 C CA . ASN A 1 85 ? 19.769 30.884 -35.934 1.00 128.27 85 ASN A CA 1
ATOM 658 C C . ASN A 1 85 ? 18.778 30.182 -34.976 1.00 127.43 85 ASN A C 1
ATOM 659 O O . ASN A 1 85 ? 19.191 29.494 -34.035 1.00 111.74 85 ASN A O 1
ATOM 664 N N . TYR A 1 86 ? 17.481 30.341 -35.231 1.00 117.36 86 TYR A N 1
ATOM 665 C CA . TYR A 1 86 ? 16.446 29.765 -34.376 1.00 94.56 86 TYR A CA 1
ATOM 666 C C . TYR A 1 86 ? 15.567 28.732 -35.094 1.00 108.59 86 TYR A C 1
ATOM 667 O O . TYR A 1 86 ? 14.611 29.091 -35.787 1.00 114.86 86 TYR A O 1
ATOM 676 N N . GLU A 1 87 ? 15.885 27.451 -34.918 1.00 108.36 87 GLU A N 1
ATOM 677 C CA . GLU A 1 87 ? 15.094 26.378 -35.523 1.00 92.08 87 GLU A CA 1
ATOM 678 C C . GLU A 1 87 ? 13.646 26.415 -35.048 1.00 95.53 87 GLU A C 1
ATOM 679 O O . GLU A 1 87 ? 13.373 26.484 -33.858 1.00 103.87 87 GLU A O 1
ATOM 685 N N . SER A 1 88 ? 12.716 26.380 -35.991 1.00 106.31 88 SER A N 1
ATOM 686 C CA . SER A 1 88 ? 11.302 26.380 -35.652 1.00 116.41 88 SER A CA 1
ATOM 687 C C . SER A 1 88 ? 10.995 25.248 -34.675 1.00 90.01 88 SER A C 1
ATOM 688 O O . SER A 1 88 ? 11.744 24.278 -34.587 1.00 76.31 88 SER A O 1
ATOM 691 N N . VAL A 1 89 ? 9.893 25.363 -33.945 1.00 85.57 89 VAL A N 1
ATOM 692 C CA . VAL A 1 89 ? 9.477 24.258 -33.083 1.00 108.19 89 VAL A CA 1
ATOM 693 C C . VAL A 1 89 ? 8.015 23.843 -33.294 1.00 116.65 89 VAL A C 1
ATOM 694 O O . VAL A 1 89 ? 7.474 23.029 -32.542 1.00 112.57 89 VAL A O 1
ATOM 698 N N . PHE A 1 90 ? 7.392 24.393 -34.332 1.00 102.93 90 PHE A N 1
ATOM 699 C CA . PHE A 1 90 ? 6.017 24.058 -34.674 1.00 102.86 90 PHE A CA 1
ATOM 700 C C . PHE A 1 90 ? 5.642 24.744 -35.976 1.00 113.09 90 PHE A C 1
ATOM 701 O O . PHE A 1 90 ? 6.027 25.891 -36.201 1.00 115.65 90 PHE A O 1
ATOM 709 N N . ASP A 1 91 ? 4.899 24.042 -36.832 1.00 114.68 91 ASP A N 1
ATOM 710 C CA . ASP A 1 91 ? 4.417 24.616 -38.090 1.00 117.35 91 ASP A CA 1
ATOM 711 C C . ASP A 1 91 ? 3.291 25.600 -37.830 1.00 99.78 91 ASP A C 1
ATOM 712 O O . ASP A 1 91 ? 2.237 25.222 -37.319 1.00 82.49 91 ASP A O 1
ATOM 717 N N . ALA A 1 92 ? 3.510 26.863 -38.176 1.00 105.48 92 ALA A N 1
ATOM 718 C CA . ALA A 1 92 ? 2.427 27.823 -38.128 1.00 109.40 92 ALA A CA 1
ATOM 719 C C . ALA A 1 92 ? 1.261 27.125 -38.802 1.00 120.93 92 ALA A C 1
ATOM 720 O O . ALA A 1 92 ? 1.460 26.338 -39.728 1.00 117.99 92 ALA A O 1
ATOM 722 N N . THR A 1 93 ? 0.051 27.383 -38.326 1.00 126.80 93 THR A N 1
ATOM 723 C CA . THR A 1 93 ? -1.113 26.666 -38.834 1.00 123.62 93 THR A CA 1
ATOM 724 C C . THR A 1 93 ? -1.323 26.901 -40.328 1.00 115.27 93 THR A C 1
ATOM 725 O O . THR A 1 93 ? -1.746 25.999 -41.046 1.00 110.29 93 THR A O 1
ATOM 729 N N . VAL A 1 94 ? -1.022 28.106 -40.799 1.00 106.10 94 VAL A N 1
ATOM 730 C CA . VAL A 1 94 ? -1.128 28.383 -42.226 1.00 110.62 94 VAL A CA 1
ATOM 731 C C . VAL A 1 94 ? -0.280 27.385 -43.009 1.00 111.38 94 VAL A C 1
ATOM 732 O O . VAL A 1 94 ? -0.719 26.853 -44.024 1.00 121.19 94 VAL A O 1
ATOM 736 N N . VAL A 1 95 ? 0.927 27.117 -42.524 1.00 97.46 95 VAL A N 1
ATOM 737 C CA . VAL A 1 95 ? 1.811 26.158 -43.175 1.00 92.50 95 VAL A CA 1
ATOM 738 C C . VAL A 1 95 ? 1.365 24.720 -42.939 1.00 96.16 95 VAL A C 1
ATOM 739 O O . VAL A 1 95 ? 1.515 23.862 -43.811 1.00 85.85 95 VAL A O 1
ATOM 743 N N . LYS A 1 96 ? 0.831 24.456 -41.751 1.00 114.45 96 LYS A N 1
ATOM 744 C CA . LYS A 1 96 ? 0.236 23.155 -41.463 1.00 120.26 96 LYS A CA 1
ATOM 745 C C . LYS A 1 96 ? -0.867 22.877 -42.494 1.00 120.88 96 LYS A C 1
ATOM 746 O O . LYS A 1 96 ? -0.893 21.817 -43.125 1.00 111.90 96 LYS A O 1
ATOM 752 N N . LYS A 1 97 ? -1.754 23.856 -42.673 1.00 117.31 97 LYS A N 1
ATOM 753 C CA . LYS A 1 97 ? -2.858 23.770 -43.628 1.00 101.99 97 LYS A CA 1
ATOM 754 C C . LYS A 1 97 ? -2.387 23.744 -45.083 1.00 105.17 97 LYS A C 1
ATOM 755 O O . LYS A 1 97 ? -3.057 23.184 -45.951 1.00 101.20 97 LYS A O 1
ATOM 761 N N . MET A 1 98 ? -1.240 24.356 -45.352 1.00 103.62 98 MET A N 1
ATOM 762 C CA . MET A 1 98 ? -0.699 24.371 -46.704 1.00 97.87 98 MET A CA 1
ATOM 763 C C . MET A 1 98 ? -0.174 22.990 -47.078 1.00 102.49 98 MET A C 1
ATOM 764 O O . MET A 1 98 ? -0.566 22.420 -48.097 1.00 85.44 98 MET A O 1
ATOM 769 N N . LYS A 1 99 ? 0.725 22.467 -46.245 1.00 120.97 99 LYS A N 1
ATOM 770 C CA . LYS A 1 99 ? 1.302 21.144 -46.446 1.00 119.68 99 LYS A CA 1
ATOM 771 C C . LYS A 1 99 ? 0.182 20.124 -46.438 1.00 113.83 99 LYS A C 1
ATOM 772 O O . LYS A 1 99 ? 0.170 19.186 -47.236 1.00 89.42 99 LYS A O 1
ATOM 778 N N . GLU A 1 100 ? -0.744 20.314 -45.502 1.00 126.27 100 GLU A N 1
ATOM 779 C CA . GLU A 1 100 ? -1.973 19.537 -45.438 1.00 130.29 100 GLU A CA 1
ATOM 780 C C . GLU A 1 100 ? -2.879 20.030 -46.556 1.00 124.79 100 GLU A C 1
ATOM 781 O O . GLU A 1 100 ? -3.825 20.778 -46.317 1.00 151.25 100 GLU A O 1
ATOM 787 N N . ALA A 1 101 ? -2.566 19.613 -47.778 1.00 109.27 101 ALA A N 1
ATOM 788 C CA . ALA A 1 101 ? -3.289 20.034 -48.974 1.00 119.21 101 ALA A CA 1
ATOM 789 C C . ALA A 1 101 ? -2.490 19.608 -50.198 1.00 128.34 101 ALA A C 1
ATOM 790 O O . ALA A 1 101 ? -3.053 19.288 -51.245 1.00 127.57 101 ALA A O 1
ATOM 792 N N . GLY A 1 102 ? -1.167 19.609 -50.053 1.00 134.57 102 GLY A N 1
ATOM 793 C CA . GLY A 1 102 ? -0.273 19.149 -51.101 1.00 125.34 102 GLY A CA 1
ATOM 794 C C . GLY A 1 102 ? 0.952 20.030 -51.274 1.00 114.79 102 GLY A C 1
ATOM 795 O O . GLY A 1 102 ? 2.034 19.543 -51.608 1.00 105.08 102 GLY A O 1
ATOM 796 N N . PHE A 1 103 ? 0.773 21.328 -51.032 1.00 103.92 103 PHE A N 1
ATOM 797 C CA . PHE A 1 103 ? 1.802 22.335 -51.286 1.00 95.16 103 PHE A CA 1
ATOM 798 C C . PHE A 1 103 ? 3.166 22.020 -50.695 1.00 109.64 103 PHE A C 1
ATOM 799 O O . PHE A 1 103 ? 3.271 21.590 -49.547 1.00 142.64 103 PHE A O 1
ATOM 807 N N . VAL A 1 104 ? 4.215 22.245 -51.478 1.00 92.37 104 VAL A N 1
ATOM 808 C CA . VAL A 1 104 ? 5.568 22.031 -50.983 1.00 106.14 104 VAL A CA 1
ATOM 809 C C . VAL A 1 104 ? 6.337 23.341 -50.867 1.00 105.58 104 VAL A C 1
ATOM 810 O O . VAL A 1 104 ? 6.716 23.951 -51.867 1.00 92.66 104 VAL A O 1
ATOM 814 N N . VAL A 1 105 ? 6.554 23.769 -49.628 1.00 116.98 105 VAL A N 1
ATOM 815 C CA . VAL A 1 105 ? 7.283 25.001 -49.356 1.00 113.23 105 VAL A CA 1
ATOM 816 C C . VAL A 1 105 ? 8.762 24.824 -49.667 1.00 100.65 105 VAL A C 1
ATOM 817 O O . VAL A 1 105 ? 9.363 23.805 -49.325 1.00 99.22 105 VAL A O 1
ATOM 821 N N . VAL A 1 106 ? 9.342 25.830 -50.309 1.00 98.75 106 VAL A N 1
ATOM 822 C CA . VAL A 1 106 ? 10.671 25.700 -50.887 1.00 103.98 106 VAL A CA 1
ATOM 823 C C . VAL A 1 106 ? 11.743 26.393 -50.061 1.00 95.78 106 VAL A C 1
ATOM 824 O O . VAL A 1 106 ? 12.725 25.775 -49.680 1.00 85.34 106 VAL A O 1
ATOM 828 N N . GLY A 1 107 ? 11.556 27.680 -49.797 1.00 103.84 107 GLY A N 1
ATOM 829 C CA . GLY A 1 107 ? 12.499 28.441 -48.999 1.00 98.79 107 GLY A CA 1
ATOM 830 C C . GLY A 1 107 ? 11.803 29.507 -48.177 1.00 106.38 107 GLY A C 1
ATOM 831 O O . GLY A 1 107 ? 10.615 29.774 -48.362 1.00 119.72 107 GLY A O 1
ATOM 832 N N . LYS A 1 108 ? 12.536 30.121 -47.259 1.00 101.14 108 LYS A N 1
ATOM 833 C CA . LYS A 1 108 ? 11.956 31.166 -46.431 1.00 113.07 108 LYS A CA 1
ATOM 834 C C . LYS A 1 108 ? 12.320 32.537 -46.992 1.00 113.54 108 LYS A C 1
ATOM 835 O O . LY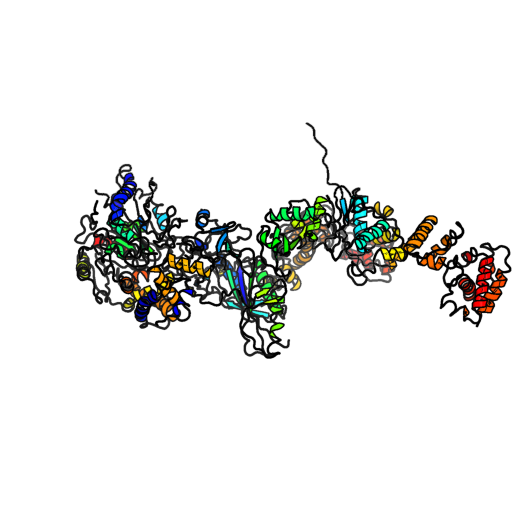S A 1 108 ? 13.486 32.933 -46.979 1.00 108.86 108 LYS A O 1
ATOM 841 N N . ALA A 1 109 ? 11.310 33.251 -47.484 1.00 103.78 109 ALA A N 1
ATOM 842 C CA . ALA A 1 109 ? 11.517 34.491 -48.227 1.00 99.49 109 ALA A CA 1
ATOM 843 C C . ALA A 1 109 ? 11.816 35.701 -47.352 1.00 110.04 109 ALA A C 1
ATOM 844 O O . ALA A 1 109 ? 11.208 35.898 -46.304 1.00 109.06 109 ALA A O 1
ATOM 846 N N . ASN A 1 110 ? 12.756 36.515 -47.819 1.00 115.43 110 ASN A N 1
ATOM 847 C CA . ASN A 1 110 ? 13.186 37.718 -47.122 1.00 120.91 110 ASN A CA 1
ATOM 848 C C . ASN A 1 110 ? 12.038 38.687 -46.830 1.00 114.22 110 ASN A C 1
ATOM 849 O O . ASN A 1 110 ? 10.899 38.457 -47.237 1.00 98.95 110 ASN A O 1
ATOM 854 N N . LEU A 1 111 ? 12.352 39.771 -46.125 1.00 119.56 111 LEU A N 1
ATOM 855 C CA . LEU A 1 111 ? 11.354 40.736 -45.681 1.00 135.48 111 LEU A CA 1
ATOM 856 C C . LEU A 1 111 ? 12.036 41.858 -44.909 1.00 145.65 111 LEU A C 1
ATOM 857 O O . LEU A 1 111 ? 13.246 41.833 -44.717 1.00 150.79 111 LEU A O 1
ATOM 862 N N . ASP A 1 112 ? 11.258 42.837 -44.455 1.00 149.97 112 ASP A N 1
ATOM 863 C CA . ASP A 1 112 ? 11.785 43.866 -43.563 1.00 154.59 112 ASP A CA 1
ATOM 864 C C . ASP A 1 112 ? 12.057 43.247 -42.195 1.00 159.46 112 ASP A C 1
ATOM 865 O O . ASP A 1 112 ? 11.505 42.198 -41.869 1.00 165.00 112 ASP A O 1
ATOM 870 N N . GLU A 1 113 ? 12.898 43.894 -41.393 1.00 157.21 113 GLU A N 1
ATOM 871 C CA . GLU A 1 113 ? 13.205 43.389 -40.056 1.00 144.05 113 GLU A CA 1
ATOM 872 C C . GLU A 1 113 ? 11.935 43.284 -39.221 1.00 119.61 113 GLU A C 1
ATOM 873 O O . GLU A 1 113 ? 11.335 44.295 -38.854 1.00 99.84 113 GLU A O 1
ATOM 879 N N . PHE A 1 114 ? 11.530 42.049 -38.941 1.00 112.01 114 PHE A N 1
ATOM 880 C CA . PHE A 1 114 ? 10.311 41.757 -38.180 1.00 117.65 114 PHE A CA 1
ATOM 881 C C . PHE A 1 114 ? 9.020 42.208 -38.867 1.00 134.80 114 PHE A C 1
ATOM 882 O O . PHE A 1 114 ? 8.011 42.439 -38.200 1.00 121.76 114 PHE A O 1
ATOM 890 N N . ALA A 1 115 ? 9.062 42.303 -40.197 1.00 154.15 115 ALA A N 1
ATOM 891 C CA . ALA A 1 115 ? 7.932 42.765 -41.010 1.00 145.18 115 ALA A CA 1
ATOM 892 C C . ALA A 1 115 ? 7.656 44.232 -40.733 1.00 139.45 115 ALA A C 1
ATOM 893 O O . ALA A 1 115 ? 6.527 44.705 -40.875 1.00 135.52 115 ALA A O 1
ATOM 895 N N . MET A 1 116 ? 8.708 44.943 -40.342 1.00 143.58 116 MET A N 1
ATOM 896 C CA . MET A 1 116 ? 8.593 46.329 -39.919 1.00 151.89 116 MET A CA 1
ATOM 897 C C . MET A 1 116 ? 9.302 47.284 -40.876 1.00 138.66 116 MET A C 1
ATOM 898 O O . MET A 1 116 ? 10.532 47.371 -40.892 1.00 119.04 116 MET A O 1
ATOM 903 N N . GLY A 1 117 ? 8.513 48.005 -41.664 1.00 140.76 117 GLY A N 1
ATOM 904 C CA . GLY A 1 117 ? 9.050 48.955 -42.618 1.00 160.96 117 GLY A CA 1
ATOM 905 C C . GLY A 1 117 ? 8.063 49.267 -43.724 1.00 173.52 117 GLY A C 1
ATOM 906 O O . GLY A 1 117 ? 6.864 49.390 -43.470 1.00 172.42 117 GLY A O 1
ATOM 907 N N . SER A 1 118 ? 8.572 49.395 -44.949 1.00 178.87 118 SER A N 1
ATOM 908 C CA . SER A 1 118 ? 7.738 49.668 -46.121 1.00 185.32 118 SER A CA 1
ATOM 909 C C . SER A 1 118 ? 8.520 49.605 -47.442 1.00 179.76 118 SER A C 1
ATOM 910 O O . SER A 1 118 ? 8.073 50.133 -48.463 1.00 176.47 118 SER A O 1
ATOM 913 N N . SER A 1 119 ? 9.683 48.959 -47.418 1.00 168.92 119 SER A N 1
ATOM 914 C CA . SER A 1 119 ? 10.482 48.764 -48.627 1.00 151.54 119 SER A CA 1
ATOM 915 C C . SER A 1 119 ? 10.952 47.319 -48.716 1.00 139.12 119 SER A C 1
ATOM 916 O O . SER A 1 119 ? 10.361 46.509 -49.422 1.00 123.40 119 SER A O 1
ATOM 919 N N . THR A 1 120 ? 12.030 47.028 -47.995 1.00 139.78 120 THR A N 1
ATOM 920 C CA . THR A 1 120 ? 12.552 45.680 -47.790 1.00 130.44 120 THR A CA 1
ATOM 921 C C . THR A 1 120 ? 14.023 45.775 -47.434 1.00 137.77 120 THR A C 1
ATOM 922 O O . THR A 1 120 ? 14.568 44.899 -46.769 1.00 140.12 120 THR A O 1
ATOM 926 N N . GLU A 1 121 ? 14.655 46.858 -47.871 1.00 155.18 121 GLU A N 1
ATOM 927 C CA . GLU A 1 121 ? 16.067 47.096 -47.587 1.00 166.32 121 GLU A CA 1
ATOM 928 C C . GLU A 1 121 ? 16.357 47.182 -46.084 1.00 168.74 121 GLU A C 1
ATOM 929 O O . GLU A 1 121 ? 17.495 46.988 -45.644 1.00 158.61 121 GLU A O 1
ATOM 935 N N . ARG A 1 122 ? 15.320 47.468 -45.305 1.00 167.02 122 ARG A N 1
ATOM 936 C CA . ARG A 1 122 ? 15.462 47.638 -43.866 1.00 149.80 122 ARG A CA 1
ATOM 937 C C . ARG A 1 122 ? 15.772 46.305 -43.193 1.00 138.39 122 ARG A C 1
ATOM 938 O O . ARG A 1 122 ? 16.250 46.271 -42.062 1.00 145.81 122 ARG A O 1
ATOM 946 N N . SER A 1 123 ? 15.489 45.210 -43.893 1.00 128.42 123 SER A N 1
ATOM 947 C CA . SER A 1 123 ? 15.966 43.899 -43.476 1.00 134.65 123 SER A CA 1
ATOM 948 C C . SER A 1 123 ? 17.442 43.995 -43.146 1.00 145.83 123 SER A C 1
ATOM 949 O O . SER A 1 123 ? 18.198 44.653 -43.855 1.00 153.28 123 SER A O 1
ATOM 952 N N . ALA A 1 124 ? 17.858 43.329 -42.078 1.00 143.07 124 ALA A N 1
ATOM 953 C CA . ALA A 1 124 ? 19.246 43.405 -41.649 1.00 141.14 124 ALA A CA 1
ATOM 954 C C . ALA A 1 124 ? 20.071 42.262 -42.211 1.00 133.30 124 ALA A C 1
ATOM 955 O O . ALA A 1 124 ? 21.255 42.142 -41.903 1.00 144.40 124 ALA A O 1
ATOM 957 N N . PHE A 1 125 ? 19.447 41.417 -43.027 1.00 119.75 125 PHE A N 1
ATOM 958 C CA . PHE A 1 125 ? 20.175 40.331 -43.671 1.00 128.33 125 PHE A CA 1
ATOM 959 C C . PHE A 1 125 ? 20.761 40.821 -44.997 1.00 139.71 125 PHE A C 1
ATOM 960 O O . PHE A 1 125 ? 21.951 40.645 -45.256 1.00 134.71 125 PHE A O 1
ATOM 968 N N . PHE A 1 126 ? 19.919 41.445 -45.822 1.00 151.02 126 PHE A N 1
ATOM 969 C CA . PHE A 1 126 ? 20.349 42.112 -47.062 1.00 145.20 126 PHE A CA 1
ATOM 970 C C . PHE A 1 126 ? 19.156 42.729 -47.801 1.00 153.62 126 PHE A C 1
ATOM 971 O O . PHE A 1 126 ? 18.014 42.338 -47.563 1.00 167.22 126 PHE A O 1
ATOM 979 N N . PRO A 1 127 ? 19.408 43.699 -48.698 1.00 144.05 127 PRO A N 1
ATOM 980 C CA . PRO A 1 127 ? 18.267 44.301 -49.399 1.00 129.33 127 PRO A CA 1
ATOM 981 C C . PRO A 1 127 ? 17.689 43.340 -50.436 1.00 133.46 127 PRO A C 1
ATOM 982 O O . PRO A 1 127 ? 18.387 42.436 -50.887 1.00 141.78 127 PRO A O 1
ATOM 986 N N . THR A 1 128 ? 16.424 43.514 -50.795 1.00 123.95 128 THR A N 1
ATOM 987 C CA . THR A 1 128 ? 15.825 42.664 -51.816 1.00 136.69 128 THR A CA 1
ATOM 988 C C . THR A 1 128 ? 15.344 43.507 -52.987 1.00 164.43 128 THR A C 1
ATOM 989 O O . THR A 1 128 ? 14.512 44.392 -52.818 1.00 171.04 128 THR A O 1
ATOM 993 N N . ARG A 1 129 ? 15.888 43.227 -54.169 1.00 170.57 129 ARG A N 1
ATOM 994 C CA . ARG A 1 129 ? 15.647 44.042 -55.355 1.00 154.43 129 ARG A CA 1
ATOM 995 C C . ARG A 1 129 ? 14.386 43.609 -56.103 1.00 148.24 129 ARG A C 1
ATOM 996 O O . ARG A 1 129 ? 14.101 42.417 -56.211 1.00 154.77 129 ARG A O 1
ATOM 1004 N N . ASN A 1 130 ? 13.640 44.587 -56.615 1.00 134.22 130 ASN A N 1
ATOM 1005 C CA . ASN A 1 130 ? 12.444 44.344 -57.425 1.00 129.10 130 ASN A CA 1
ATOM 1006 C C . ASN A 1 130 ? 12.779 43.570 -58.702 1.00 143.55 130 ASN A C 1
ATOM 1007 O O . ASN A 1 130 ? 13.720 43.927 -59.407 1.00 158.48 130 ASN A O 1
ATOM 1012 N N . PRO A 1 131 ? 12.004 42.512 -59.008 1.00 148.82 131 PRO A N 1
ATOM 1013 C CA . PRO A 1 131 ? 12.320 41.645 -60.149 1.00 148.02 131 PRO A CA 1
ATOM 1014 C C . PRO A 1 131 ? 12.662 42.445 -61.401 1.00 155.25 131 PRO A C 1
ATOM 1015 O O . PRO A 1 131 ? 13.833 42.476 -61.773 1.00 156.15 131 PRO A O 1
ATOM 1019 N N . TRP A 1 132 ? 11.681 43.081 -62.038 1.00 151.30 132 TRP A N 1
ATOM 1020 C CA . TRP A 1 132 ? 11.999 43.965 -63.155 1.00 152.78 132 TRP A CA 1
ATOM 1021 C C . TRP A 1 132 ? 12.521 45.297 -62.643 1.00 151.82 132 TRP A C 1
ATOM 1022 O O . TRP A 1 132 ? 11.743 46.157 -62.227 1.00 144.19 132 TRP A O 1
ATOM 1033 N N . ASP A 1 133 ? 13.848 45.431 -62.677 1.00 153.57 133 ASP A N 1
ATOM 1034 C CA . ASP A 1 133 ? 14.587 46.625 -62.247 1.00 149.44 133 ASP A CA 1
ATOM 1035 C C . ASP A 1 133 ? 15.278 46.414 -60.897 1.00 139.33 133 ASP A C 1
ATOM 1036 O O . ASP A 1 133 ? 14.819 46.903 -59.862 1.00 136.62 133 ASP A O 1
ATOM 1041 N N . LEU A 1 134 ? 16.390 45.685 -60.925 1.00 128.71 134 LEU A N 1
ATOM 1042 C CA . LEU A 1 134 ? 17.163 45.405 -59.722 1.00 118.40 134 LEU A CA 1
ATOM 1043 C C . LEU A 1 134 ? 17.580 46.694 -59.023 1.00 124.13 134 LEU A C 1
ATOM 1044 O O . LEU A 1 134 ? 18.165 46.665 -57.945 1.00 134.92 134 LEU A O 1
ATOM 1049 N N . GLU A 1 135 ? 17.277 47.826 -59.646 1.00 139.63 135 GLU A N 1
ATOM 1050 C CA . GLU A 1 135 ? 17.596 49.122 -59.063 1.00 163.32 135 GLU A CA 1
ATOM 1051 C C . GLU A 1 135 ? 16.504 49.586 -58.105 1.00 154.49 135 GLU A C 1
ATOM 1052 O O . GLU A 1 135 ? 16.741 50.442 -57.259 1.00 137.60 135 GLU A O 1
ATOM 1058 N N . ARG A 1 136 ? 15.306 49.028 -58.249 1.00 158.41 136 ARG A N 1
ATOM 1059 C CA . ARG A 1 136 ? 14.171 49.443 -57.429 1.00 171.22 136 ARG A CA 1
ATOM 1060 C C . ARG A 1 136 ? 13.962 48.511 -56.233 1.00 174.33 136 ARG A C 1
ATOM 1061 O O . ARG A 1 136 ? 14.868 47.769 -55.848 1.00 184.59 136 ARG A O 1
ATOM 1069 N N . VAL A 1 137 ? 12.771 48.554 -55.642 1.00 155.01 137 VAL A N 1
ATOM 1070 C CA . VAL A 1 137 ? 12.504 47.795 -54.424 1.00 135.80 137 VAL A CA 1
ATOM 1071 C C . VAL A 1 137 ? 11.065 47.294 -54.356 1.00 135.75 137 VAL A C 1
ATOM 1072 O O . VAL A 1 137 ? 10.136 48.010 -54.727 1.00 140.61 137 VAL A O 1
ATOM 1076 N N . PRO A 1 138 ? 10.880 46.059 -53.869 1.00 132.35 138 PRO A N 1
ATOM 1077 C CA . PRO A 1 138 ? 9.579 45.395 -53.753 1.00 133.92 138 PRO A CA 1
ATOM 1078 C C . PRO A 1 138 ? 8.594 46.122 -52.842 1.00 150.41 138 PRO A C 1
ATOM 1079 O O . PRO A 1 138 ? 7.390 45.952 -53.010 1.00 157.28 138 PRO A O 1
ATOM 1083 N N . GLY A 1 139 ? 9.090 46.908 -51.893 1.00 159.58 139 GLY A N 1
ATOM 1084 C CA . GLY A 1 139 ? 8.216 47.644 -50.995 1.00 162.72 139 GLY A CA 1
ATOM 1085 C C . GLY A 1 139 ? 7.523 46.745 -49.990 1.00 167.33 139 GLY A C 1
ATOM 1086 O O . GLY A 1 139 ? 7.865 45.569 -49.860 1.00 171.41 139 GLY A O 1
ATOM 1087 N N . GLY A 1 140 ? 6.549 47.303 -49.275 1.00 169.22 140 GLY A N 1
ATOM 1088 C CA . GLY A 1 140 ? 5.783 46.564 -48.284 1.00 175.31 140 GLY A CA 1
ATOM 1089 C C . GLY A 1 140 ? 6.628 46.066 -47.127 1.00 175.03 140 GLY A C 1
ATOM 1090 O O . GLY A 1 140 ? 7.688 46.618 -46.840 1.00 184.01 140 GLY A O 1
ATOM 1091 N N . SER A 1 141 ? 6.156 45.026 -46.450 1.00 163.38 141 SER A N 1
ATOM 1092 C CA . SER A 1 141 ? 6.956 44.381 -45.419 1.00 163.43 141 SER A CA 1
ATOM 1093 C C . SER A 1 141 ? 7.402 43.016 -45.913 1.00 144.78 141 SER A C 1
ATOM 1094 O O . SER A 1 141 ? 8.529 42.589 -45.668 1.00 143.28 141 SER A O 1
ATOM 1097 N N . SER A 1 142 ? 6.508 42.334 -46.618 1.00 129.13 142 SER A N 1
ATOM 1098 C CA . SER A 1 142 ? 6.828 41.029 -47.169 1.00 141.99 142 SER A CA 1
ATOM 1099 C C . SER A 1 142 ? 7.285 41.155 -48.616 1.00 154.60 142 SER A C 1
ATOM 1100 O O . SER A 1 142 ? 6.770 40.474 -49.501 1.00 162.52 142 SER A O 1
ATOM 1103 N N . GLY A 1 143 ? 8.258 42.032 -48.846 1.00 153.37 143 GLY A N 1
ATOM 1104 C CA . GLY A 1 143 ? 8.773 42.271 -50.182 1.00 149.03 143 GLY A CA 1
ATOM 1105 C C . GLY A 1 143 ? 9.294 41.016 -50.857 1.00 148.48 143 GLY A C 1
ATOM 1106 O O . GLY A 1 143 ? 8.769 40.596 -51.886 1.00 141.41 143 GLY A O 1
ATOM 1107 N N . GLY A 1 144 ? 10.327 40.416 -50.272 1.00 154.64 144 GLY A N 1
ATOM 1108 C CA . GLY A 1 144 ? 10.944 39.226 -50.830 1.00 152.56 144 GLY A CA 1
ATOM 1109 C C . GLY A 1 144 ? 9.940 38.182 -51.278 1.00 155.41 144 GLY A C 1
ATOM 1110 O O . GLY A 1 144 ? 10.183 37.451 -52.238 1.00 159.12 144 GLY A O 1
ATOM 1111 N N . SER A 1 145 ? 8.812 38.105 -50.580 1.00 156.76 145 SER A N 1
ATOM 1112 C CA . SER A 1 145 ? 7.730 37.212 -50.979 1.00 156.74 145 SER A CA 1
ATOM 1113 C C . SER A 1 145 ? 7.143 37.634 -52.326 1.00 150.69 145 SER A C 1
ATOM 1114 O O . SER A 1 145 ? 7.183 36.882 -53.300 1.00 140.65 145 SER A O 1
ATOM 1117 N N . ALA A 1 146 ? 6.606 38.848 -52.371 1.00 149.65 146 ALA A N 1
ATOM 1118 C CA . ALA A 1 146 ? 5.937 39.356 -53.563 1.00 147.49 146 ALA A CA 1
ATOM 1119 C C . ALA A 1 146 ? 6.904 39.754 -54.679 1.00 153.17 146 ALA A C 1
ATOM 1120 O O . ALA A 1 146 ? 6.542 40.520 -55.569 1.00 157.47 146 ALA A O 1
ATOM 1122 N N . ALA A 1 147 ? 8.129 39.237 -54.634 1.00 145.10 147 ALA A N 1
ATOM 1123 C CA . ALA A 1 147 ? 9.121 39.557 -55.656 1.00 133.84 147 ALA A CA 1
ATOM 1124 C C . ALA A 1 147 ? 9.741 38.294 -56.232 1.00 132.22 147 ALA A C 1
ATOM 1125 O O . ALA A 1 147 ? 10.280 38.303 -57.336 1.00 140.17 147 ALA A O 1
ATOM 1127 N N . ALA A 1 148 ? 9.670 37.209 -55.472 1.00 133.57 148 ALA A N 1
ATOM 1128 C CA . ALA A 1 148 ? 10.127 35.914 -55.950 1.00 138.89 148 ALA A CA 1
ATOM 1129 C C . ALA A 1 148 ? 8.940 35.188 -56.563 1.00 135.63 148 ALA A C 1
ATOM 1130 O O . ALA A 1 148 ? 9.068 34.086 -57.098 1.00 133.10 148 ALA A O 1
ATOM 1132 N N . VAL A 1 149 ? 7.778 35.825 -56.460 1.00 130.42 149 VAL A N 1
ATOM 1133 C CA . VAL A 1 149 ? 6.560 35.348 -57.097 1.00 125.10 149 VAL A CA 1
ATOM 1134 C C . VAL A 1 149 ? 6.440 36.002 -58.464 1.00 126.01 149 VAL A C 1
ATOM 1135 O O . VAL A 1 149 ? 6.229 35.326 -59.473 1.00 116.84 149 VAL A O 1
ATOM 1139 N N . SER A 1 150 ? 6.583 37.324 -58.491 1.00 131.22 150 SER A N 1
ATOM 1140 C CA . SER A 1 150 ? 6.624 38.053 -59.751 1.00 140.74 150 SER A CA 1
ATOM 1141 C C . SER A 1 150 ? 7.683 37.429 -60.644 1.00 133.37 150 SER A C 1
ATOM 1142 O O . SER A 1 150 ? 7.387 36.976 -61.746 1.00 126.38 150 SER A O 1
ATOM 1145 N N . ALA A 1 151 ? 8.915 37.389 -60.145 1.00 137.92 151 ALA A N 1
ATOM 1146 C CA . ALA A 1 151 ? 10.050 36.875 -60.908 1.00 143.61 151 ALA A CA 1
ATOM 1147 C C . ALA A 1 151 ? 9.833 35.449 -61.413 1.00 137.23 151 ALA A C 1
ATOM 1148 O O . ALA A 1 151 ? 10.442 35.033 -62.399 1.00 138.74 151 ALA A O 1
ATOM 1150 N N . GLY A 1 152 ? 8.976 34.698 -60.731 1.00 134.11 152 GLY A N 1
ATOM 1151 C CA . GLY A 1 152 ? 8.593 33.380 -61.202 1.00 136.45 152 GLY A CA 1
ATOM 1152 C C . GLY A 1 152 ? 9.411 32.210 -60.683 1.00 146.15 152 GLY A C 1
ATOM 1153 O O . GLY A 1 152 ? 9.489 31.167 -61.334 1.00 146.67 152 GLY A O 1
ATOM 1154 N N . MET A 1 153 ? 10.024 32.372 -59.515 1.00 150.63 153 MET A N 1
ATOM 1155 C CA . MET A 1 153 ? 10.710 31.259 -58.866 1.00 143.66 153 MET A CA 1
ATOM 1156 C C . MET A 1 153 ? 9.689 30.371 -58.173 1.00 142.13 153 MET A C 1
ATOM 1157 O O . MET A 1 153 ? 9.980 29.234 -57.795 1.00 138.84 153 MET A O 1
ATOM 1162 N N . VAL A 1 154 ? 8.482 30.896 -58.011 1.00 138.05 154 VAL A N 1
ATOM 1163 C CA . VAL A 1 154 ? 7.445 30.144 -57.331 1.00 132.77 154 VAL A CA 1
ATOM 1164 C C . VAL A 1 154 ? 6.029 30.545 -57.752 1.00 141.94 154 VAL A C 1
ATOM 1165 O O . VAL A 1 154 ? 5.775 31.675 -58.180 1.00 140.38 154 VAL A O 1
ATOM 1169 N N . VAL A 1 155 ? 5.114 29.592 -57.615 1.00 132.34 155 VAL A N 1
ATOM 1170 C CA . VAL A 1 155 ? 3.738 29.740 -58.058 1.00 115.90 155 VAL A CA 1
ATOM 1171 C C . VAL A 1 155 ? 2.958 30.760 -57.226 1.00 141.93 155 VAL A C 1
ATOM 1172 O O . VAL A 1 155 ? 2.146 31.514 -57.766 1.00 145.98 155 VAL A O 1
ATOM 1176 N N . ALA A 1 156 ? 3.206 30.769 -55.914 1.00 159.14 156 ALA A N 1
ATOM 1177 C CA . ALA A 1 156 ? 2.579 31.723 -54.990 1.00 142.36 156 ALA A CA 1
ATOM 1178 C C . ALA A 1 156 ? 3.271 31.753 -53.621 1.00 121.72 156 ALA A C 1
ATOM 1179 O O . ALA A 1 156 ? 4.025 30.841 -53.268 1.00 95.33 156 ALA A O 1
ATOM 1181 N N . ALA A 1 157 ? 3.008 32.809 -52.858 1.00 129.44 157 ALA A N 1
ATOM 1182 C CA . ALA A 1 157 ? 3.634 32.981 -51.550 1.00 141.03 157 ALA A CA 1
ATOM 1183 C C . ALA A 1 157 ? 2.651 33.440 -50.473 1.00 144.21 157 ALA A C 1
ATOM 1184 O O . ALA A 1 157 ? 1.515 33.813 -50.771 1.00 157.48 157 ALA A O 1
ATOM 1186 N N . LEU A 1 158 ? 3.099 33.404 -49.221 1.00 122.35 158 LEU A N 1
ATOM 1187 C CA . LEU A 1 158 ? 2.324 33.932 -48.103 1.00 109.28 158 LEU A CA 1
ATOM 1188 C C . LEU A 1 158 ? 3.080 35.107 -47.495 1.00 117.61 158 LEU A C 1
ATOM 1189 O O . LEU A 1 158 ? 4.305 35.179 -47.599 1.00 129.92 158 LEU A O 1
ATOM 1194 N N . GLY A 1 159 ? 2.357 36.025 -46.860 1.00 107.53 159 GLY A N 1
ATOM 1195 C CA . GLY A 1 159 ? 2.985 37.179 -46.238 1.00 110.47 159 GLY A CA 1
ATOM 1196 C C . GLY A 1 159 ? 2.119 37.909 -45.227 1.00 117.17 159 GLY A C 1
ATOM 1197 O O . GLY A 1 159 ? 0.918 38.057 -45.425 1.00 130.50 159 GLY A O 1
ATOM 1198 N N . SER A 1 160 ? 2.726 38.370 -44.138 1.00 119.70 160 SER A N 1
ATOM 1199 C CA . SER A 1 160 ? 1.987 39.122 -43.131 1.00 123.73 160 SER A CA 1
ATOM 1200 C C . SER A 1 160 ? 1.714 40.528 -43.650 1.00 116.33 160 SER A C 1
ATOM 1201 O O . SER A 1 160 ? 2.475 41.057 -44.459 1.00 103.30 160 SER A O 1
ATOM 1204 N N . ASP A 1 161 ? 0.619 41.121 -43.188 1.00 110.86 161 ASP A N 1
ATOM 1205 C CA . ASP A 1 161 ? 0.226 42.457 -43.613 1.00 119.31 161 ASP A CA 1
ATOM 1206 C C . ASP A 1 161 ? -0.217 43.267 -42.403 1.00 121.91 161 ASP A C 1
ATOM 1207 O O . ASP A 1 161 ? -1.296 43.033 -41.862 1.00 126.92 161 ASP A O 1
ATOM 1212 N N . THR A 1 162 ? 0.615 44.215 -41.978 1.00 127.34 162 THR A N 1
ATOM 1213 C CA . THR A 1 162 ? 0.299 45.033 -40.806 1.00 141.23 162 THR A CA 1
ATOM 1214 C C . THR A 1 162 ? -0.053 46.465 -41.185 1.00 147.63 162 THR A C 1
ATOM 1215 O O . THR A 1 162 ? -0.981 47.056 -40.636 1.00 150.48 162 THR A O 1
ATOM 1219 N N . GLY A 1 163 ? 0.713 47.028 -42.110 1.00 145.93 163 GLY A N 1
ATOM 1220 C CA . GLY A 1 163 ? 0.422 48.348 -42.632 1.00 154.01 163 GLY A CA 1
ATOM 1221 C C . GLY A 1 163 ? 0.292 48.231 -44.132 1.00 155.44 163 GLY A C 1
ATOM 1222 O O . GLY A 1 163 ? 0.876 49.012 -44.883 1.00 163.77 163 GLY A O 1
ATOM 1223 N N . GLY A 1 164 ? -0.489 47.250 -44.569 1.00 144.73 164 GLY A N 1
ATOM 1224 C CA . GLY A 1 164 ? -0.466 46.849 -45.957 1.00 137.47 164 GLY A CA 1
ATOM 1225 C C . GLY A 1 164 ? 0.940 46.352 -46.209 1.00 141.23 164 GLY A C 1
ATOM 1226 O O . GLY A 1 164 ? 1.805 47.105 -46.645 1.00 155.13 164 GLY A O 1
ATOM 1227 N N . SER A 1 165 ? 1.182 45.088 -45.893 1.00 140.66 165 SER A N 1
ATOM 1228 C CA . SER A 1 165 ? 2.511 44.517 -46.036 1.00 142.87 165 SER A CA 1
ATOM 1229 C C . SER A 1 165 ? 2.507 43.367 -47.032 1.00 143.94 165 SER A C 1
ATOM 1230 O O . SER A 1 165 ? 3.541 42.744 -47.268 1.00 143.26 165 SER A O 1
ATOM 1233 N N . VAL A 1 166 ? 1.333 43.087 -47.599 1.00 132.49 166 VAL A N 1
ATOM 1234 C CA . VAL A 1 166 ? 1.207 42.146 -48.710 1.00 121.70 166 VAL A CA 1
ATOM 1235 C C . VAL A 1 166 ? 0.681 42.875 -49.934 1.00 132.85 166 VAL A C 1
ATOM 1236 O O . VAL A 1 166 ? 1.034 42.537 -51.062 1.00 147.98 166 VAL A O 1
ATOM 1240 N N . ARG A 1 167 ? -0.167 43.874 -49.707 1.00 138.31 167 ARG A N 1
ATOM 1241 C CA . ARG A 1 167 ? -0.704 44.680 -50.796 1.00 139.91 167 ARG A CA 1
ATOM 1242 C C . ARG A 1 167 ? 0.396 45.518 -51.429 1.00 141.31 167 ARG A C 1
ATOM 1243 O O . ARG A 1 167 ? 0.678 45.390 -52.621 1.00 143.10 167 ARG A O 1
ATOM 1251 N N . GLN A 1 168 ? 1.007 46.377 -50.619 1.00 139.13 168 GLN A N 1
ATOM 1252 C CA . GLN A 1 168 ? 2.073 47.259 -51.079 1.00 134.41 168 GLN A CA 1
ATOM 1253 C C . GLN A 1 168 ? 3.037 46.557 -52.034 1.00 137.42 168 GLN A C 1
ATOM 1254 O O . GLN A 1 168 ? 3.131 46.930 -53.205 1.00 164.31 168 GLN A O 1
ATOM 1260 N N . PRO A 1 169 ? 3.737 45.520 -51.550 1.00 105.44 169 PRO A N 1
ATOM 1261 C CA . PRO A 1 169 ? 4.762 44.846 -52.353 1.00 125.88 169 PRO A CA 1
ATOM 1262 C C . PRO A 1 169 ? 4.200 44.065 -53.544 1.00 129.27 169 PRO A C 1
ATOM 1263 O O . PRO A 1 169 ? 4.957 43.653 -54.417 1.00 113.46 169 PRO A O 1
ATOM 1267 N N . ALA A 1 170 ? 2.891 43.854 -53.575 1.00 137.09 170 ALA A N 1
ATOM 1268 C CA . ALA A 1 170 ? 2.275 43.181 -54.709 1.00 143.76 170 ALA A CA 1
ATOM 1269 C C . ALA A 1 170 ? 2.048 44.185 -55.833 1.00 155.77 170 ALA A C 1
ATOM 1270 O O . ALA A 1 170 ? 2.400 43.937 -56.986 1.00 160.92 170 ALA A O 1
ATOM 1272 N N . SER A 1 171 ? 1.460 45.326 -55.484 1.00 151.43 171 SER A N 1
ATOM 1273 C CA . SER A 1 171 ? 1.222 46.388 -56.448 1.00 147.76 171 SER A CA 1
ATOM 1274 C C . SER A 1 171 ? 2.540 46.965 -56.936 1.00 145.39 171 SER A C 1
ATOM 1275 O O . SER A 1 171 ? 2.695 47.261 -58.114 1.00 155.64 171 SER A O 1
ATOM 1278 N N . LEU A 1 172 ? 3.492 47.112 -56.023 1.00 130.04 172 LEU A N 1
ATOM 1279 C CA . LEU A 1 172 ? 4.759 47.755 -56.343 1.00 127.89 172 LEU A CA 1
ATOM 1280 C C . LEU A 1 172 ? 5.726 46.812 -57.053 1.00 127.88 172 LEU A C 1
ATOM 1281 O O . LEU A 1 172 ? 6.705 47.255 -57.658 1.00 113.27 172 LEU A O 1
ATOM 1286 N N . CYS A 1 173 ? 5.453 45.513 -56.963 1.00 144.36 173 CYS A N 1
ATOM 1287 C CA . CYS A 1 173 ? 6.316 44.487 -57.552 1.00 144.67 173 CYS A CA 1
ATOM 1288 C C . CYS A 1 173 ? 5.630 43.800 -58.727 1.00 125.98 173 CYS A C 1
ATOM 1289 O O . CYS A 1 173 ? 6.271 43.065 -59.475 1.00 122.20 173 CYS A O 1
ATOM 1292 N N . GLY A 1 174 ? 4.322 44.009 -58.862 1.00 122.61 174 GLY A N 1
ATOM 1293 C CA . GLY A 1 174 ? 3.610 43.601 -60.060 1.00 136.88 174 GLY A CA 1
ATOM 1294 C C . GLY A 1 174 ? 2.496 42.569 -59.964 1.00 133.28 174 GLY A C 1
ATOM 1295 O O . GLY A 1 174 ? 1.803 42.322 -60.951 1.00 124.76 174 GLY A O 1
ATOM 1296 N N . VAL A 1 175 ? 2.302 41.964 -58.800 1.00 134.98 175 VAL A N 1
ATOM 1297 C CA . VAL A 1 175 ? 1.336 40.869 -58.715 1.00 145.89 175 VAL A CA 1
ATOM 1298 C C . VAL A 1 175 ? 0.155 41.086 -57.756 1.00 158.25 175 VAL A C 1
ATOM 1299 O O . VAL A 1 175 ? -0.138 42.215 -57.356 1.00 154.25 175 VAL A O 1
ATOM 1303 N N . VAL A 1 176 ? -0.527 39.993 -57.415 1.00 161.21 176 VAL A N 1
ATOM 1304 C CA . VAL A 1 176 ? -1.749 40.053 -56.613 1.00 153.87 176 VAL A CA 1
ATOM 1305 C C . VAL A 1 176 ? -1.504 39.703 -55.151 1.00 148.40 176 VAL A C 1
ATOM 1306 O O . VAL A 1 176 ? -1.078 38.593 -54.829 1.00 135.96 176 VAL A O 1
ATOM 1310 N N . GLY A 1 177 ? -1.781 40.658 -54.270 1.00 149.49 177 GLY A N 1
ATOM 1311 C CA . GLY A 1 177 ? -1.662 40.438 -52.842 1.00 148.21 177 GLY A CA 1
ATOM 1312 C C . GLY A 1 177 ? -3.003 40.576 -52.149 1.00 151.54 177 GLY A C 1
ATOM 1313 O O . GLY A 1 177 ? -3.706 41.566 -52.342 1.00 155.12 177 GLY A O 1
ATOM 1314 N N . TYR A 1 178 ? -3.369 39.583 -51.347 1.00 143.88 178 TYR A N 1
ATOM 1315 C CA . TYR A 1 178 ? -4.637 39.644 -50.639 1.00 132.04 178 TYR A CA 1
ATOM 1316 C C . TYR A 1 178 ? -4.455 39.706 -49.137 1.00 136.51 178 TYR A C 1
ATOM 1317 O O . TYR A 1 178 ? -3.538 39.096 -48.590 1.00 141.91 178 TYR A O 1
ATOM 1326 N N . LYS A 1 179 ? -5.345 40.442 -48.477 1.00 141.10 179 LYS A N 1
ATOM 1327 C CA . LYS A 1 179 ? -5.342 40.551 -47.022 1.00 134.63 179 LYS A CA 1
ATOM 1328 C C . LYS A 1 179 ? -6.714 40.212 -46.452 1.00 138.02 179 LYS A C 1
ATOM 1329 O O . LYS A 1 179 ? -7.561 41.092 -46.304 1.00 144.82 179 LYS A O 1
ATOM 1335 N N . PRO A 1 180 ? -6.940 38.931 -46.131 1.00 128.79 180 PRO A N 1
ATOM 1336 C CA . PRO A 1 180 ? -8.210 38.541 -45.516 1.00 122.14 180 PRO A CA 1
ATOM 1337 C C . PRO A 1 180 ? -8.514 39.439 -44.330 1.00 126.89 180 PRO A C 1
ATOM 1338 O O . PRO A 1 180 ? -7.674 40.246 -43.937 1.00 118.64 180 PRO A O 1
ATOM 1342 N N . THR A 1 181 ? -9.705 39.300 -43.765 1.00 142.56 181 THR A N 1
ATOM 1343 C CA . THR A 1 181 ? -10.114 40.151 -42.656 1.00 151.89 181 THR A CA 1
ATOM 1344 C C . THR A 1 181 ? -9.578 39.637 -41.324 1.00 135.19 181 THR A C 1
ATOM 1345 O O . THR A 1 181 ? -9.597 38.433 -41.062 1.00 121.08 181 THR A O 1
ATOM 1349 N N . TYR A 1 182 ? -9.094 40.550 -40.488 1.00 134.43 182 TYR A N 1
ATOM 1350 C CA . TYR A 1 182 ? -8.566 40.155 -39.195 1.00 133.79 182 TYR A CA 1
ATOM 1351 C C . TYR A 1 182 ? -9.569 39.233 -38.520 1.00 121.13 182 TYR A C 1
ATOM 1352 O O . TYR A 1 182 ? -10.511 39.694 -37.875 1.00 106.09 182 TYR A O 1
ATOM 1361 N N . GLY A 1 183 ? -9.372 37.929 -38.697 1.00 121.36 183 GLY A N 1
ATOM 1362 C CA . GLY A 1 183 ? -10.209 36.934 -38.052 1.00 121.90 183 GLY A CA 1
ATOM 1363 C C . GLY A 1 183 ? -10.458 35.687 -38.884 1.00 109.26 183 GLY A C 1
ATOM 1364 O O . GLY A 1 183 ? -11.281 34.845 -38.516 1.00 104.04 183 GLY A O 1
ATOM 1365 N N . LEU A 1 184 ? -9.741 35.553 -39.995 1.00 93.84 184 LEU A N 1
ATOM 1366 C CA . LEU A 1 184 ? -10.021 34.470 -40.931 1.00 100.63 184 LEU A CA 1
ATOM 1367 C C . LEU A 1 184 ? -8.867 33.503 -41.133 1.00 105.45 184 LEU A C 1
ATOM 1368 O O . LEU A 1 184 ? -9.065 32.390 -41.629 1.00 86.91 184 LEU A O 1
ATOM 1373 N N . VAL A 1 185 ? -7.664 33.942 -40.769 1.00 115.27 185 VAL A N 1
ATOM 1374 C CA . VAL A 1 185 ? -6.459 33.125 -40.901 1.00 105.21 185 VAL A CA 1
ATOM 1375 C C . VAL A 1 185 ? -5.655 33.100 -39.613 1.00 98.63 185 VAL A C 1
ATOM 1376 O O . VAL A 1 185 ? -5.346 34.145 -39.044 1.00 110.70 185 VAL A O 1
ATOM 1380 N N . SER A 1 186 ? -5.298 31.904 -39.165 1.00 90.41 186 SER A N 1
ATOM 1381 C CA . SER A 1 186 ? -4.567 31.762 -37.916 1.00 98.29 186 SER A CA 1
ATOM 1382 C C . SER A 1 186 ? -3.313 32.639 -37.894 1.00 100.48 186 SER A C 1
ATOM 1383 O O . SER A 1 186 ? -2.470 32.559 -38.785 1.00 104.69 186 SER A O 1
ATOM 1386 N N . ARG A 1 187 ? -3.215 33.492 -36.879 1.00 100.04 187 ARG A N 1
ATOM 1387 C CA . ARG A 1 187 ? -1.995 34.240 -36.610 1.00 94.34 187 ARG A CA 1
ATOM 1388 C C . ARG A 1 187 ? -1.037 33.408 -35.758 1.00 93.04 187 ARG A C 1
ATOM 1389 O O . ARG A 1 187 ? 0.053 33.859 -35.399 1.00 104.45 187 ARG A O 1
ATOM 1397 N N . TYR A 1 188 ? -1.449 32.189 -35.435 1.00 78.31 188 TYR A N 1
ATOM 1398 C CA . TYR A 1 188 ? -0.618 31.292 -34.651 1.00 91.41 188 TYR A CA 1
ATOM 1399 C C . TYR A 1 188 ? 0.474 30.753 -35.541 1.00 103.17 188 TYR A C 1
ATOM 1400 O O . TYR A 1 188 ? 0.204 30.047 -36.511 1.00 111.43 188 TYR A O 1
ATOM 1409 N N . GLY A 1 189 ? 1.711 31.090 -35.204 1.00 107.81 189 GLY A N 1
ATOM 1410 C CA . GLY A 1 189 ? 2.845 30.709 -36.016 1.00 109.77 189 GLY A CA 1
ATOM 1411 C C . GLY A 1 189 ? 3.366 31.906 -36.781 1.00 107.56 189 GLY A C 1
ATOM 1412 O O . GLY A 1 189 ? 4.405 31.825 -37.432 1.00 107.54 189 GLY A O 1
ATOM 1413 N N . LEU A 1 190 ? 2.638 33.018 -36.713 1.00 97.46 190 LEU A N 1
ATOM 1414 C CA . LEU A 1 190 ? 3.128 34.270 -37.274 1.00 99.40 190 LEU A CA 1
ATOM 1415 C C . LEU A 1 190 ? 3.784 35.078 -36.183 1.00 115.94 190 LEU A C 1
ATOM 1416 O O . LEU A 1 190 ? 3.107 35.558 -35.276 1.00 118.70 190 LEU A O 1
ATOM 1421 N N . VAL A 1 191 ? 5.102 35.221 -36.265 1.00 113.01 191 VAL A N 1
ATOM 1422 C CA . VAL A 1 191 ? 5.812 36.090 -35.348 1.00 99.55 191 VAL A CA 1
ATOM 1423 C C . VAL A 1 191 ? 5.173 37.458 -35.448 1.00 103.87 191 VAL A C 1
ATOM 1424 O O . VAL A 1 191 ? 5.535 38.267 -36.302 1.00 98.87 191 VAL A O 1
ATOM 1428 N N . ALA A 1 192 ? 4.203 37.700 -34.575 1.00 117.65 192 ALA A N 1
ATOM 1429 C CA . ALA A 1 192 ? 3.364 38.880 -34.679 1.00 125.76 192 ALA A CA 1
ATOM 1430 C C . ALA A 1 192 ? 4.110 40.132 -34.246 1.00 123.28 192 ALA A C 1
ATOM 1431 O O . ALA A 1 192 ? 4.840 40.124 -33.257 1.00 101.15 192 ALA A O 1
ATOM 1433 N N . PHE A 1 193 ? 3.923 41.202 -35.010 1.00 128.77 193 PHE A N 1
ATOM 1434 C CA . PHE A 1 193 ? 4.504 42.496 -34.693 1.00 128.43 193 PHE A CA 1
ATOM 1435 C C . PHE A 1 193 ? 3.436 43.417 -34.101 1.00 135.18 193 PHE A C 1
ATOM 1436 O O . PHE A 1 193 ? 3.691 44.164 -33.154 1.00 132.89 193 PHE A O 1
ATOM 1444 N N . ALA A 1 194 ? 2.238 43.353 -34.668 1.00 135.23 194 ALA A N 1
ATOM 1445 C CA . ALA A 1 194 ? 1.053 43.926 -34.040 1.00 132.59 194 ALA A CA 1
ATOM 1446 C C . ALA A 1 194 ? -0.022 42.844 -33.996 1.00 113.27 194 ALA A C 1
ATOM 1447 O O . ALA A 1 194 ? -0.296 42.192 -34.998 1.00 114.04 194 ALA A O 1
ATOM 1449 N N . SER A 1 195 ? -0.618 42.628 -32.835 1.00 93.55 195 SER A N 1
ATOM 1450 C CA . SER A 1 195 ? -1.551 41.522 -32.707 1.00 109.54 195 SER A CA 1
ATOM 1451 C C . SER A 1 195 ? -2.913 41.866 -33.298 1.00 128.30 195 SER A C 1
ATOM 1452 O O . SER A 1 195 ? -3.636 40.989 -33.770 1.00 141.77 195 SER A O 1
ATOM 1455 N N . SER A 1 196 ? -3.252 43.148 -33.287 1.00 126.89 196 SER A N 1
ATOM 1456 C CA . SER A 1 196 ? -4.599 43.584 -33.632 1.00 133.24 196 SER A CA 1
ATOM 1457 C C . SER A 1 196 ? -4.834 43.694 -35.127 1.00 140.15 196 SER A C 1
ATOM 1458 O O . SER A 1 196 ? -5.965 43.574 -35.595 1.00 144.56 196 SER A O 1
ATOM 1461 N N . LEU A 1 197 ? -3.760 43.928 -35.871 1.00 147.87 197 LEU A N 1
ATOM 1462 C CA . LEU A 1 197 ? -3.866 44.326 -37.268 1.00 152.67 197 LEU A CA 1
ATOM 1463 C C . LEU A 1 197 ? -3.364 43.244 -38.212 1.00 151.39 197 LEU A C 1
ATOM 1464 O O . LEU A 1 197 ? -3.945 43.009 -39.271 1.00 157.03 197 LEU A O 1
ATOM 1469 N N . ASP A 1 198 ? -2.275 42.595 -37.815 1.00 146.50 198 ASP A N 1
ATOM 1470 C CA . ASP A 1 198 ? -1.656 41.531 -38.598 1.00 147.92 198 ASP A CA 1
ATOM 1471 C C . ASP A 1 198 ? -2.656 40.608 -39.277 1.00 140.67 198 ASP A C 1
ATOM 1472 O O . ASP A 1 198 ? -3.791 40.452 -38.828 1.00 136.86 198 ASP A O 1
ATOM 1477 N N . GLN A 1 199 ? -2.208 39.997 -40.367 1.00 136.12 199 GLN A N 1
ATOM 1478 C CA . GLN A 1 199 ? -2.922 38.900 -41.000 1.00 128.03 199 GLN A CA 1
ATOM 1479 C C . GLN A 1 199 ? -2.137 38.335 -42.176 1.00 126.10 199 GLN A C 1
ATOM 1480 O O . GLN A 1 199 ? -1.721 39.069 -43.077 1.00 106.18 199 GLN A O 1
ATOM 1486 N N . ILE A 1 200 ? -1.932 37.022 -42.142 1.00 129.86 200 ILE A N 1
ATOM 1487 C CA . ILE A 1 200 ? -1.266 36.297 -43.211 1.00 111.05 200 ILE A CA 1
ATOM 1488 C C . ILE A 1 200 ? -2.187 36.202 -44.417 1.00 122.85 200 ILE A C 1
ATOM 1489 O O . ILE A 1 200 ? -3.331 35.768 -44.295 1.00 119.26 200 ILE A O 1
ATOM 1494 N N . GLY A 1 201 ? -1.684 36.614 -45.579 1.00 140.16 201 GLY A N 1
ATOM 1495 C CA . GLY A 1 201 ? -2.441 36.548 -46.819 1.00 132.80 201 GLY A CA 1
ATOM 1496 C C . GLY A 1 201 ? -1.635 35.992 -47.978 1.00 116.22 201 GLY A C 1
ATOM 1497 O O . GLY A 1 201 ? -0.408 35.905 -47.904 1.00 109.01 201 GLY A O 1
ATOM 1498 N N . PRO A 1 202 ? -2.320 35.602 -49.062 1.00 118.56 202 PRO A N 1
ATOM 1499 C CA . PRO A 1 202 ? -1.612 35.085 -50.232 1.00 112.10 202 PRO A CA 1
ATOM 1500 C C . PRO A 1 202 ? -0.942 36.207 -51.011 1.00 118.16 202 PRO A C 1
ATOM 1501 O O . PRO A 1 202 ? -1.204 37.386 -50.758 1.00 110.82 202 PRO A O 1
ATOM 1505 N N . ILE A 1 203 ? -0.069 35.818 -51.937 1.00 130.78 203 ILE A N 1
ATOM 1506 C CA . ILE A 1 203 ? 0.579 36.717 -52.886 1.00 129.24 203 ILE A CA 1
ATOM 1507 C C . ILE A 1 203 ? 0.805 35.898 -54.150 1.00 132.18 203 ILE A C 1
ATOM 1508 O O . ILE A 1 203 ? 1.617 34.973 -54.152 1.00 120.64 203 ILE A O 1
ATOM 1513 N N . THR A 1 204 ? 0.088 36.218 -55.222 1.00 151.59 204 THR A N 1
ATOM 1514 C CA . THR A 1 204 ? 0.063 35.319 -56.373 1.00 156.78 204 THR A CA 1
ATOM 1515 C C . THR A 1 204 ? -0.026 35.992 -57.751 1.00 150.57 204 THR A C 1
ATOM 1516 O O . THR A 1 204 ? 0.015 37.217 -57.871 1.00 146.33 204 THR A O 1
ATOM 1520 N N . LYS A 1 205 ? -0.144 35.162 -58.784 1.00 141.19 205 LYS A N 1
ATOM 1521 C CA . LYS A 1 205 ? -0.166 35.610 -60.175 1.00 144.15 205 LYS A CA 1
ATOM 1522 C C . LYS A 1 205 ? -1.588 35.867 -60.687 1.00 143.63 205 LYS A C 1
ATOM 1523 O O . LYS A 1 205 ? -1.883 36.926 -61.253 1.00 123.06 205 LYS A O 1
ATOM 1529 N N . THR A 1 206 ? -2.456 34.875 -60.511 1.00 149.20 206 THR A N 1
ATOM 1530 C CA . THR A 1 206 ? -3.862 35.010 -60.856 1.00 139.59 206 THR A CA 1
ATOM 1531 C C . THR A 1 206 ? -4.592 35.535 -59.631 1.00 134.20 206 THR A C 1
ATOM 1532 O O . THR A 1 206 ? -4.204 35.243 -58.501 1.00 110.29 206 THR A O 1
ATOM 1536 N N . VAL A 1 207 ? -5.640 36.323 -59.851 1.00 145.67 207 VAL A N 1
ATOM 1537 C CA . VAL A 1 207 ? -6.498 36.743 -58.754 1.00 131.28 207 VAL A CA 1
ATOM 1538 C C . VAL A 1 207 ? -7.474 35.613 -58.468 1.00 124.89 207 VAL A C 1
ATOM 1539 O O . VAL A 1 207 ? -8.412 35.773 -57.692 1.00 120.31 207 VAL A O 1
ATOM 1543 N N . ARG A 1 208 ? -7.243 34.476 -59.121 1.00 136.34 208 ARG A N 1
ATOM 1544 C CA . ARG A 1 208 ? -7.969 33.238 -58.846 1.00 145.01 208 ARG A CA 1
ATOM 1545 C C . ARG A 1 208 ? -7.250 32.423 -57.773 1.00 137.40 208 ARG A C 1
ATOM 1546 O O . ARG A 1 208 ? -7.837 31.543 -57.141 1.00 119.30 208 ARG A O 1
ATOM 1554 N N . ASP A 1 209 ? -5.965 32.703 -57.591 1.00 137.45 209 ASP A N 1
ATOM 1555 C CA . ASP A 1 209 ? -5.175 31.997 -56.597 1.00 144.34 209 ASP A CA 1
ATOM 1556 C C . ASP A 1 209 ? -5.235 32.744 -55.272 1.00 147.64 209 ASP A C 1
ATOM 1557 O O . ASP A 1 209 ? -5.332 32.134 -54.211 1.00 147.99 209 ASP A O 1
ATOM 1562 N N . ALA A 1 210 ? -5.196 34.070 -55.341 1.00 157.18 210 ALA A N 1
ATOM 1563 C CA . ALA A 1 210 ? -5.383 34.889 -54.153 1.00 162.63 210 ALA A CA 1
ATOM 1564 C C . ALA A 1 210 ? -6.690 34.481 -53.496 1.00 158.93 210 ALA A C 1
ATOM 1565 O O . ALA A 1 210 ? -6.826 34.528 -52.275 1.00 172.63 210 ALA A O 1
ATOM 1567 N N . ALA A 1 211 ? -7.649 34.074 -54.321 1.00 144.31 211 ALA A N 1
ATOM 1568 C CA . ALA A 1 211 ? -8.939 33.610 -53.833 1.00 142.16 211 ALA A CA 1
ATOM 1569 C C . ALA A 1 211 ? -8.920 32.115 -53.529 1.00 136.78 211 ALA A C 1
ATOM 1570 O O . ALA A 1 211 ? -9.666 31.646 -52.674 1.00 130.91 211 ALA A O 1
ATOM 1572 N N . ILE A 1 212 ? -8.071 31.366 -54.227 1.00 136.21 212 ILE A N 1
ATOM 1573 C CA . ILE A 1 212 ? -8.018 29.920 -54.026 1.00 135.67 212 ILE A CA 1
ATOM 1574 C C . ILE A 1 212 ? -7.211 29.558 -52.781 1.00 135.47 212 ILE A C 1
ATOM 1575 O O . ILE A 1 212 ? -7.512 28.564 -52.124 1.00 134.39 212 ILE A O 1
ATOM 1580 N N . LEU A 1 213 ? -6.200 30.368 -52.456 1.00 133.34 213 LEU A N 1
ATOM 1581 C CA . LEU A 1 213 ? -5.368 30.126 -51.272 1.00 115.29 213 LEU A CA 1
ATOM 1582 C C . LEU A 1 213 ? -6.169 30.275 -49.991 1.00 122.59 213 LEU A C 1
ATOM 1583 O O . LEU A 1 213 ? -6.022 29.478 -49.065 1.00 129.17 213 LEU A O 1
ATOM 1588 N N . MET A 1 214 ? -7.016 31.296 -49.943 1.00 108.36 214 MET A N 1
ATOM 1589 C CA . MET A 1 214 ? -7.858 31.527 -48.782 1.00 92.30 214 MET A CA 1
ATOM 1590 C C . MET A 1 214 ? -8.667 30.296 -48.388 1.00 110.96 214 MET A C 1
ATOM 1591 O O . MET A 1 214 ? -8.614 29.868 -47.240 1.00 132.07 214 MET A O 1
ATOM 1596 N N . GLU A 1 215 ? -9.414 29.725 -49.329 1.00 107.80 215 GLU A N 1
ATOM 1597 C CA . GLU A 1 215 ? -10.259 28.567 -49.029 1.00 117.50 215 GLU A CA 1
ATOM 1598 C C . GLU A 1 215 ? -9.440 27.343 -48.604 1.00 115.16 215 GLU A C 1
ATOM 1599 O O . GLU A 1 215 ? -9.973 26.241 -48.455 1.00 97.34 215 GLU A O 1
ATOM 1605 N N . ILE A 1 216 ? -8.139 27.540 -48.413 1.00 123.74 216 ILE A N 1
ATOM 1606 C CA . ILE A 1 216 ? -7.283 26.487 -47.877 1.00 127.19 216 ILE A CA 1
ATOM 1607 C C . ILE A 1 216 ? -6.597 26.950 -46.589 1.00 125.38 216 ILE A C 1
ATOM 1608 O O . ILE A 1 216 ? -6.571 26.218 -45.597 1.00 129.07 216 ILE A O 1
ATOM 1613 N N . ILE A 1 217 ? -6.070 28.172 -46.600 1.00 120.17 217 ILE A N 1
ATOM 1614 C CA . ILE A 1 217 ? -5.368 28.711 -45.436 1.00 129.02 217 ILE A CA 1
ATOM 1615 C C . ILE A 1 217 ? -6.300 29.532 -44.541 1.00 131.98 217 ILE A C 1
ATOM 1616 O O . ILE A 1 217 ? -6.137 30.740 -44.386 1.00 136.89 217 ILE A O 1
ATOM 1621 N N . SER A 1 218 ? -7.281 28.872 -43.940 1.00 129.83 218 SER A N 1
ATOM 1622 C CA . SER A 1 218 ? -8.233 29.596 -43.113 1.00 120.88 218 SER A CA 1
ATOM 1623 C C . SER A 1 218 ? -8.961 28.711 -42.111 1.00 133.26 218 SER A C 1
ATOM 1624 O O . SER A 1 218 ? -8.467 27.656 -41.713 1.00 140.55 218 SER A O 1
ATOM 1627 N N . GLY A 1 219 ? -10.144 29.158 -41.706 1.00 127.40 219 GLY A N 1
ATOM 1628 C CA . GLY A 1 219 ? -10.911 28.464 -40.694 1.00 123.61 219 GLY A CA 1
ATOM 1629 C C . GLY A 1 219 ? -10.480 28.905 -39.314 1.00 122.65 219 GLY A C 1
ATOM 1630 O O . GLY A 1 219 ? -9.363 29.380 -39.127 1.00 118.70 219 GLY A O 1
ATOM 1631 N N . ARG A 1 220 ? -11.380 28.764 -38.349 1.00 128.50 220 ARG A N 1
ATOM 1632 C CA . ARG A 1 220 ? -11.061 29.038 -36.958 1.00 128.74 220 ARG A CA 1
ATOM 1633 C C . ARG A 1 220 ? -9.896 28.135 -36.549 1.00 116.76 220 ARG A C 1
ATOM 1634 O O . ARG A 1 220 ? -9.709 27.056 -37.122 1.00 108.42 220 ARG A O 1
ATOM 1642 N N . ASP A 1 221 ? -9.101 28.588 -35.581 1.00 102.29 221 ASP A N 1
ATOM 1643 C CA . ASP A 1 221 ? -8.072 27.744 -34.982 1.00 98.46 221 ASP A CA 1
ATOM 1644 C C . ASP A 1 221 ? -8.068 27.873 -33.469 1.00 110.88 221 ASP A C 1
ATOM 1645 O O . ASP A 1 221 ? -8.131 28.976 -32.923 1.00 116.90 221 ASP A O 1
ATOM 1650 N N . GLU A 1 222 ? -7.974 26.735 -32.794 1.00 114.77 222 GLU A N 1
ATOM 1651 C CA . GLU A 1 222 ? -7.970 26.708 -31.341 1.00 109.51 222 GLU A CA 1
ATOM 1652 C C . GLU A 1 222 ? -6.604 27.094 -30.792 1.00 101.90 222 GLU A C 1
ATOM 1653 O O . GLU A 1 222 ? -6.313 26.867 -29.620 1.00 103.90 222 GLU A O 1
ATOM 1659 N N . ASN A 1 223 ? -5.766 27.659 -31.653 1.00 103.80 223 ASN A N 1
ATOM 1660 C CA . ASN A 1 223 ? -4.424 28.081 -31.272 1.00 98.95 223 ASN A CA 1
ATOM 1661 C C . ASN A 1 223 ? -4.307 29.587 -31.416 1.00 102.02 223 ASN A C 1
ATOM 1662 O O . ASN A 1 223 ? -3.261 30.173 -31.149 1.00 108.93 223 ASN A O 1
ATOM 1667 N N . ASP A 1 224 ? -5.393 30.199 -31.868 1.00 104.11 224 ASP A N 1
ATOM 1668 C CA . ASP A 1 224 ? -5.524 31.643 -31.887 1.00 108.24 224 ASP A CA 1
ATOM 1669 C C . ASP A 1 224 ? -6.950 31.918 -31.471 1.00 112.83 224 ASP A C 1
ATOM 1670 O O . ASP A 1 224 ? -7.883 31.582 -32.193 1.00 120.70 224 ASP A O 1
ATOM 1675 N N . ALA A 1 225 ? -7.123 32.513 -30.298 1.00 115.08 225 ALA A N 1
ATOM 1676 C CA . ALA A 1 225 ? -8.462 32.765 -29.782 1.00 121.97 225 ALA A CA 1
ATOM 1677 C C . ALA A 1 225 ? -9.088 34.001 -30.414 1.00 121.96 225 ALA A C 1
ATOM 1678 O O . ALA A 1 225 ? -10.115 34.488 -29.939 1.00 126.36 225 ALA A O 1
ATOM 1680 N N . THR A 1 226 ? -8.468 34.505 -31.479 1.00 98.66 226 THR A N 1
ATOM 1681 C CA . THR A 1 226 ? -9.011 35.648 -32.208 1.00 109.02 226 THR A CA 1
ATOM 1682 C C . THR A 1 226 ? -9.271 35.341 -33.679 1.00 114.01 226 THR A C 1
ATOM 1683 O O . THR A 1 226 ? -8.944 36.147 -34.549 1.00 130.16 226 THR A O 1
ATOM 1687 N N . THR A 1 227 ? -9.867 34.190 -33.967 1.00 88.80 227 THR A N 1
ATOM 1688 C CA . THR A 1 227 ? -10.177 33.860 -35.354 1.00 114.32 227 THR A CA 1
ATOM 1689 C C . THR A 1 227 ? -11.579 33.288 -35.551 1.00 156.63 227 THR A C 1
ATOM 1690 O O . THR A 1 227 ? -11.891 32.759 -36.625 1.00 158.79 227 THR A O 1
ATOM 1694 N N . VAL A 1 228 ? -12.421 33.406 -34.525 1.00 185.99 228 VAL A N 1
ATOM 1695 C CA . VAL A 1 228 ? -13.740 32.761 -34.526 1.00 185.36 228 VAL A CA 1
ATOM 1696 C C . VAL A 1 228 ? -14.462 32.791 -35.878 1.00 149.15 228 VAL A C 1
ATOM 1697 O O . VAL A 1 228 ? -14.401 33.776 -36.625 1.00 80.89 228 VAL A O 1
ATOM 1701 N N . ASN A 1 229 ? -15.145 31.678 -36.143 1.00 159.14 229 ASN A N 1
ATOM 1702 C CA . ASN A 1 229 ? -15.674 31.311 -37.450 1.00 152.81 229 ASN A CA 1
ATOM 1703 C C . ASN A 1 229 ? -16.568 32.328 -38.145 1.00 155.28 229 ASN A C 1
ATOM 1704 O O . ASN A 1 229 ? -16.991 33.331 -37.563 1.00 164.32 229 ASN A O 1
ATOM 1709 N N . ARG A 1 230 ? -16.854 32.030 -39.407 1.00 138.83 230 ARG A N 1
ATOM 1710 C CA . ARG A 1 230 ? -17.682 32.873 -40.245 1.00 140.85 230 ARG A CA 1
ATOM 1711 C C . ARG A 1 230 ? -17.949 32.155 -41.567 1.00 162.91 230 ARG A C 1
ATOM 1712 O O . ARG A 1 230 ? -17.080 31.455 -42.097 1.00 144.50 230 ARG A O 1
ATOM 1720 N N . LYS A 1 231 ? -19.161 32.329 -42.089 1.00 189.45 231 LYS A N 1
ATOM 1721 C CA . LYS A 1 231 ? -19.571 31.699 -43.343 1.00 192.14 231 LYS A CA 1
ATOM 1722 C C . LYS A 1 231 ? -18.989 32.471 -44.528 1.00 196.67 231 LYS A C 1
ATOM 1723 O O . LYS A 1 231 ? -19.666 33.322 -45.111 1.00 214.21 231 LYS A O 1
ATOM 1729 N N . VAL A 1 232 ? -17.740 32.172 -44.884 1.00 169.68 232 VAL A N 1
ATOM 1730 C CA . VAL A 1 232 ? -17.038 32.948 -45.910 1.00 157.30 232 VAL A CA 1
ATOM 1731 C C . VAL A 1 232 ? -16.547 32.147 -47.127 1.00 151.74 232 VAL A C 1
ATOM 1732 O O . VAL A 1 232 ? -15.798 31.178 -46.993 1.00 111.57 232 VAL A O 1
ATOM 1736 N N . ASP A 1 233 ? -16.975 32.582 -48.313 1.00 174.97 233 ASP A N 1
ATOM 1737 C CA . ASP A 1 233 ? -16.614 31.931 -49.570 1.00 165.36 233 ASP A CA 1
ATOM 1738 C C . ASP A 1 233 ? -15.791 32.867 -50.452 1.00 160.24 233 ASP A C 1
ATOM 1739 O O . ASP A 1 233 ? -16.206 33.991 -50.741 1.00 155.45 233 ASP A O 1
ATOM 1744 N N . PHE A 1 234 ? -14.626 32.393 -50.879 1.00 164.76 234 PHE A N 1
ATOM 1745 C CA . PHE A 1 234 ? -13.719 33.202 -51.685 1.00 175.94 234 PHE A CA 1
ATOM 1746 C C . PHE A 1 234 ? -13.854 32.842 -53.159 1.00 166.98 234 PHE A C 1
ATOM 1747 O O . PHE A 1 234 ? -13.270 33.491 -54.029 1.00 159.56 234 PHE A O 1
ATOM 1755 N N . LEU A 1 235 ? -14.625 31.791 -53.423 1.00 165.85 235 LEU A N 1
ATOM 1756 C CA . LEU A 1 235 ? -14.893 31.333 -54.783 1.00 160.47 235 LEU A CA 1
ATOM 1757 C C . LEU A 1 235 ? -16.384 31.445 -55.119 1.00 161.82 235 LEU A C 1
ATOM 1758 O O . LEU A 1 235 ? -17.120 32.206 -54.486 1.00 167.19 235 LEU A O 1
ATOM 1763 N N . SER A 1 236 ? -16.820 30.682 -56.117 1.00 148.92 236 SER A N 1
ATOM 1764 C CA . SER A 1 236 ? -18.218 30.681 -56.544 1.00 136.73 236 SER A CA 1
ATOM 1765 C C . SER A 1 236 ? -18.629 31.956 -57.278 1.00 145.79 236 SER A C 1
ATOM 1766 O O . SER A 1 236 ? -18.949 31.910 -58.463 1.00 140.19 236 SER A O 1
ATOM 1769 N N . GLU A 1 237 ? -18.624 33.088 -56.582 1.00 159.52 237 GLU A N 1
ATOM 1770 C CA . GLU A 1 237 ? -19.025 34.353 -57.197 1.00 167.02 237 GLU A CA 1
ATOM 1771 C C . GLU A 1 237 ? -17.830 35.083 -57.822 1.00 173.57 237 GLU A C 1
ATOM 1772 O O . GLU A 1 237 ? -17.953 36.215 -58.288 1.00 163.47 237 GLU A O 1
ATOM 1778 N N . ILE A 1 238 ? -16.680 34.415 -57.836 1.00 184.20 238 ILE A N 1
ATOM 1779 C CA . ILE A 1 238 ? -15.431 35.002 -58.319 1.00 185.36 238 ILE A CA 1
ATOM 1780 C C . ILE A 1 238 ? -15.554 35.659 -59.702 1.00 179.70 238 ILE A C 1
ATOM 1781 O O . ILE A 1 238 ? -15.454 36.882 -59.831 1.00 159.38 238 ILE A O 1
ATOM 1786 N N . GLU A 1 239 ? -15.769 34.839 -60.727 1.00 185.90 239 GLU A N 1
ATOM 1787 C CA . GLU A 1 239 ? -15.921 35.324 -62.094 1.00 181.93 239 GLU A CA 1
ATOM 1788 C C . GLU A 1 239 ? -17.312 35.924 -62.295 1.00 180.71 239 GLU A C 1
ATOM 1789 O O . GLU A 1 239 ? -18.201 35.262 -62.831 1.00 176.53 239 GLU A O 1
ATOM 1795 N N . GLU A 1 240 ? -17.505 37.170 -61.867 1.00 173.27 240 GLU A N 1
ATOM 1796 C CA . GLU A 1 240 ? -18.808 37.821 -62.012 1.00 153.15 240 GLU A CA 1
ATOM 1797 C C . GLU A 1 240 ? -18.728 39.343 -61.943 1.00 140.99 240 GLU A C 1
ATOM 1798 O O . GLU A 1 240 ? -19.088 39.948 -60.936 1.00 132.21 240 GLU A O 1
ATOM 1804 N N . GLY A 1 241 ? -18.269 39.954 -63.027 1.00 148.83 241 GLY A N 1
ATOM 1805 C CA . GLY A 1 241 ? -18.142 41.397 -63.102 1.00 156.81 241 GLY A CA 1
ATOM 1806 C C . GLY A 1 241 ? -19.179 42.162 -62.303 1.00 158.28 241 GLY A C 1
ATOM 1807 O O . GLY A 1 241 ? -20.375 41.884 -62.372 1.00 144.78 241 GLY A O 1
ATOM 1808 N N . VAL A 1 242 ? -18.701 43.127 -61.530 1.00 170.31 242 VAL A N 1
ATOM 1809 C CA . VAL A 1 242 ? -19.561 44.023 -60.777 1.00 180.95 242 VAL A CA 1
ATOM 1810 C C . VAL A 1 242 ? -20.442 44.826 -61.722 1.00 176.54 242 VAL A C 1
ATOM 1811 O O . VAL A 1 242 ? -20.189 46.006 -61.958 1.00 179.71 242 VAL A O 1
ATOM 1815 N N . SER A 1 243 ? -21.482 44.193 -62.255 1.00 173.47 243 SER A N 1
ATOM 1816 C CA . SER A 1 243 ? -22.269 44.804 -63.325 1.00 182.97 243 SER A CA 1
ATOM 1817 C C . SER A 1 243 ? -23.452 45.631 -62.815 1.00 187.24 243 SER A C 1
ATOM 1818 O O . SER A 1 243 ? -24.275 46.096 -63.606 1.00 180.16 243 SER A O 1
ATOM 1821 N N . GLY A 1 244 ? -23.527 45.820 -61.500 1.00 185.46 244 GLY A N 1
ATOM 1822 C CA . GLY A 1 244 ? -24.591 46.614 -60.908 1.00 178.18 244 GLY A CA 1
ATOM 1823 C C . GLY A 1 244 ? -24.362 46.944 -59.445 1.00 175.07 244 GLY A C 1
ATOM 1824 O O . GLY A 1 244 ? -25.166 46.577 -58.587 1.00 171.87 244 GLY A O 1
ATOM 1825 N N . MET A 1 245 ? -23.270 47.647 -59.161 1.00 176.62 245 MET A N 1
ATOM 1826 C CA . MET A 1 245 ? -22.908 47.978 -57.786 1.00 179.63 245 MET A CA 1
ATOM 1827 C C . MET A 1 245 ? -22.447 49.422 -57.632 1.00 186.27 245 MET A C 1
ATOM 1828 O O . MET A 1 245 ? -21.686 49.929 -58.455 1.00 191.53 245 MET A O 1
ATOM 1833 N N . LYS A 1 246 ? -22.912 50.076 -56.572 1.00 186.76 246 LYS A N 1
ATOM 1834 C CA . LYS A 1 246 ? -22.403 51.390 -56.197 1.00 180.54 246 LYS A CA 1
ATOM 1835 C C . LYS A 1 246 ? -21.083 51.202 -55.446 1.00 162.33 246 LYS A C 1
ATOM 1836 O O . LYS A 1 246 ? -20.905 50.214 -54.730 1.00 157.05 246 LYS A O 1
ATOM 1842 N N . PHE A 1 247 ? -20.157 52.140 -55.618 1.00 143.50 247 PHE A N 1
ATOM 1843 C CA . PHE A 1 247 ? -18.871 52.079 -54.929 1.00 134.26 247 PHE A CA 1
ATOM 1844 C C . PHE A 1 247 ? -18.607 53.348 -54.131 1.00 157.05 247 PHE A C 1
ATOM 1845 O O . PHE A 1 247 ? -19.515 54.143 -53.896 1.00 170.28 247 PHE A O 1
ATOM 1853 N N . ALA A 1 248 ? -17.356 53.535 -53.722 1.00 163.32 248 ALA A N 1
ATOM 1854 C CA . ALA A 1 248 ? -16.971 54.698 -52.928 1.00 159.75 248 ALA A CA 1
ATOM 1855 C C . ALA A 1 248 ? -15.506 55.060 -53.142 1.00 160.18 248 ALA A C 1
ATOM 1856 O O . ALA A 1 248 ? -14.672 54.190 -53.386 1.00 166.71 248 ALA A O 1
ATOM 1858 N N . VAL A 1 249 ? -15.192 56.347 -53.045 1.00 149.40 249 VAL A N 1
ATOM 1859 C CA . VAL A 1 249 ? -13.811 56.794 -53.178 1.00 145.12 249 VAL A CA 1
ATOM 1860 C C . VAL A 1 249 ? -13.460 57.849 -52.134 1.00 158.28 249 VAL A C 1
ATOM 1861 O O . VAL A 1 249 ? -14.296 58.679 -51.778 1.00 143.52 249 VAL A O 1
ATOM 1865 N N . PRO A 1 250 ? -12.219 57.797 -51.623 1.00 181.41 250 PRO A N 1
ATOM 1866 C CA . PRO A 1 250 ? -11.693 58.735 -50.623 1.00 178.97 250 PRO A CA 1
ATOM 1867 C C . PRO A 1 250 ? -11.746 60.188 -51.090 1.00 172.41 250 PRO A C 1
ATOM 1868 O O . PRO A 1 250 ? -12.368 60.486 -52.108 1.00 166.92 250 PRO A O 1
ATOM 1872 N N . GLU A 1 251 ? -11.089 61.078 -50.355 1.00 170.22 251 GLU A N 1
ATOM 1873 C CA . GLU A 1 251 ? -11.168 62.504 -50.648 1.00 180.36 251 GLU A CA 1
ATOM 1874 C C . GLU A 1 251 ? -9.807 63.183 -50.634 1.00 171.05 251 GLU A C 1
ATOM 1875 O O . GLU A 1 251 ? -9.448 63.888 -51.578 1.00 151.99 251 GLU A O 1
ATOM 1881 N N . GLU A 1 252 ? -9.058 62.982 -49.556 1.00 180.22 252 GLU A N 1
ATOM 1882 C CA . GLU A 1 252 ? -7.668 63.411 -49.532 1.00 192.28 252 GLU A CA 1
ATOM 1883 C C . GLU A 1 252 ? -6.879 62.441 -50.401 1.00 195.04 252 GLU A C 1
ATOM 1884 O O . GLU A 1 252 ? -5.670 62.584 -50.592 1.00 201.25 252 GLU A O 1
ATOM 1890 N N . ILE A 1 253 ? -7.586 61.444 -50.924 1.00 185.19 253 ILE A N 1
ATOM 1891 C CA . ILE A 1 253 ? -7.053 60.583 -51.965 1.00 189.78 253 ILE A CA 1
ATOM 1892 C C . ILE A 1 253 ? -6.564 61.481 -53.096 1.00 203.19 253 ILE A C 1
ATOM 1893 O O . ILE A 1 253 ? -5.740 61.083 -53.921 1.00 209.43 253 ILE A O 1
ATOM 1898 N N . TYR A 1 254 ? -7.089 62.704 -53.117 1.00 197.71 254 TYR A N 1
ATOM 1899 C CA . TYR A 1 254 ? -6.715 63.704 -54.105 1.00 173.75 254 TYR A CA 1
ATOM 1900 C C . TYR A 1 254 ? -6.258 64.987 -53.425 1.00 166.96 254 TYR A C 1
ATOM 1901 O O . TYR A 1 254 ? -6.537 66.080 -53.916 1.00 154.38 254 TYR A O 1
ATOM 1910 N N . GLU A 1 255 ? -5.570 64.859 -52.292 1.00 182.38 255 GLU A N 1
ATOM 1911 C CA . GLU A 1 255 ? -5.154 66.030 -51.517 1.00 196.58 255 GLU A CA 1
ATOM 1912 C C . GLU A 1 255 ? -3.772 65.867 -50.876 1.00 194.06 255 GLU A C 1
ATOM 1913 O O . GLU A 1 255 ? -3.540 66.275 -49.735 1.00 175.28 255 GLU A O 1
ATOM 1919 N N . HIS A 1 256 ? -2.863 65.265 -51.635 1.00 210.68 256 HIS A N 1
ATOM 1920 C CA . HIS A 1 256 ? -1.457 65.168 -51.272 1.00 219.31 256 HIS A CA 1
ATOM 1921 C C . HIS A 1 256 ? -0.652 65.527 -52.516 1.00 219.11 256 HIS A C 1
ATOM 1922 O O . HIS A 1 256 ? -0.363 66.699 -52.766 1.00 216.57 256 HIS A O 1
ATOM 1929 N N . ASP A 1 257 ? -0.318 64.499 -53.295 1.00 216.72 257 ASP A N 1
ATOM 1930 C CA . ASP A 1 257 ? 0.396 64.635 -54.565 1.00 207.90 257 ASP A CA 1
ATOM 1931 C C . ASP A 1 257 ? 0.825 63.269 -55.104 1.00 199.64 257 ASP A C 1
ATOM 1932 O O . ASP A 1 257 ? 2.016 62.964 -55.142 1.00 198.00 257 ASP A O 1
ATOM 1937 N N . ILE A 1 258 ? -0.140 62.447 -55.513 1.00 193.17 258 ILE A N 1
ATOM 1938 C CA . ILE A 1 258 ? 0.164 61.137 -56.086 1.00 192.34 258 ILE A CA 1
ATOM 1939 C C . ILE A 1 258 ? 1.096 61.321 -57.275 1.00 227.50 258 ILE A C 1
ATOM 1940 O O . ILE A 1 258 ? 0.887 62.231 -58.078 1.00 245.92 258 ILE A O 1
ATOM 1945 N N . GLU A 1 259 ? 2.116 60.473 -57.401 1.00 236.81 259 GLU A N 1
ATOM 1946 C CA . GLU A 1 259 ? 3.004 60.566 -58.560 1.00 242.82 259 GLU A CA 1
ATOM 1947 C C . GLU A 1 259 ? 2.162 60.606 -59.830 1.00 248.20 259 GLU A C 1
ATOM 1948 O O . GLU A 1 259 ? 1.228 59.821 -59.989 1.00 247.22 259 GLU A O 1
ATOM 1954 N N . GLU A 1 260 ? 2.488 61.537 -60.720 1.00 245.33 260 GLU A N 1
ATOM 1955 C CA . GLU A 1 260 ? 1.666 61.802 -61.894 1.00 235.77 260 GLU A CA 1
ATOM 1956 C C . GLU A 1 260 ? 1.188 60.524 -62.578 1.00 222.43 260 GLU A C 1
ATOM 1957 O O . GLU A 1 260 ? -0.013 60.261 -62.643 1.00 222.33 260 GLU A O 1
ATOM 1963 N N . GLY A 1 261 ? 2.130 59.731 -63.075 1.00 207.67 261 GLY A N 1
ATOM 1964 C CA . GLY A 1 261 ? 1.801 58.510 -63.788 1.00 199.64 261 GLY A CA 1
ATOM 1965 C C . GLY A 1 261 ? 0.893 57.561 -63.027 1.00 193.07 261 GLY A C 1
ATOM 1966 O O . GLY A 1 261 ? 0.388 56.589 -63.590 1.00 184.55 261 GLY A O 1
ATOM 1967 N N . VAL A 1 262 ? 0.677 57.842 -61.747 1.00 195.82 262 VAL A N 1
ATOM 1968 C CA . VAL A 1 262 ? -0.102 56.951 -60.894 1.00 188.52 262 VAL A CA 1
ATOM 1969 C C . VAL A 1 262 ? -1.614 57.151 -61.050 1.00 191.96 262 VAL A C 1
ATOM 1970 O O . VAL A 1 262 ? -2.284 56.347 -61.701 1.00 180.98 262 VAL A O 1
ATOM 1974 N N . SER A 1 263 ? -2.148 58.221 -60.462 1.00 197.20 263 SER A N 1
ATOM 1975 C CA . SER A 1 263 ? -3.587 58.485 -60.515 1.00 192.26 263 SER A CA 1
ATOM 1976 C C . SER A 1 263 ? -4.104 58.492 -61.948 1.00 205.55 263 SER A C 1
ATOM 1977 O O . SER A 1 263 ? -5.309 58.405 -62.183 1.00 206.53 263 SER A O 1
ATOM 1980 N N . GLU A 1 264 ? -3.181 58.598 -62.900 1.00 217.29 264 GLU A N 1
ATOM 1981 C CA . GLU A 1 264 ? -3.515 58.589 -64.322 1.00 229.41 264 GLU A CA 1
ATOM 1982 C C . GLU A 1 264 ? -4.011 57.219 -64.777 1.00 223.27 264 GLU A C 1
ATOM 1983 O O . GLU A 1 264 ? -5.170 57.065 -65.164 1.00 222.24 264 GLU A O 1
ATOM 1989 N N . ARG A 1 265 ? -3.125 56.228 -64.733 1.00 210.26 265 ARG A N 1
ATOM 1990 C CA . ARG A 1 265 ? -3.489 54.861 -65.086 1.00 182.61 265 ARG A CA 1
ATOM 1991 C C . ARG A 1 265 ? -4.320 54.253 -63.964 1.00 153.03 265 ARG A C 1
ATOM 1992 O O . ARG A 1 265 ? -4.507 53.038 -63.890 1.00 111.30 265 ARG A O 1
ATOM 2000 N N . PHE A 1 266 ? -4.803 55.129 -63.088 1.00 163.12 266 PHE A N 1
ATOM 2001 C CA . PHE A 1 266 ? -5.765 54.775 -62.057 1.00 173.53 266 PHE A CA 1
ATOM 2002 C C . PHE A 1 266 ? -7.161 55.187 -62.499 1.00 182.83 266 PHE A C 1
ATOM 2003 O O . PHE A 1 266 ? -8.095 54.389 -62.466 1.00 188.32 266 PHE A O 1
ATOM 2011 N N . GLU A 1 267 ? -7.291 56.447 -62.905 1.00 179.22 267 GLU A N 1
ATOM 2012 C CA . GLU A 1 267 ? -8.567 56.993 -63.349 1.00 177.50 267 GLU A CA 1
ATOM 2013 C C . GLU A 1 267 ? -9.199 56.112 -64.425 1.00 175.10 267 GLU A C 1
ATOM 2014 O O . GLU A 1 267 ? -10.377 56.261 -64.757 1.00 166.79 267 GLU A O 1
ATOM 2020 N N . GLU A 1 268 ? -8.403 55.197 -64.971 1.00 178.12 268 GLU A N 1
ATOM 2021 C CA . GLU A 1 268 ? -8.912 54.185 -65.884 1.00 179.01 268 GLU A CA 1
ATOM 2022 C C . GLU A 1 268 ? -9.798 53.209 -65.128 1.00 179.28 268 GLU A C 1
ATOM 2023 O O . GLU A 1 268 ? -10.880 52.852 -65.586 1.00 181.11 268 GLU A O 1
ATOM 2029 N N . ALA A 1 269 ? -9.326 52.776 -63.967 1.00 172.41 269 ALA A N 1
ATOM 2030 C CA . ALA A 1 269 ? -10.104 51.895 -63.112 1.00 172.57 269 ALA A CA 1
ATOM 2031 C C . ALA A 1 269 ? -11.525 52.423 -62.929 1.00 180.12 269 ALA A C 1
ATOM 2032 O O . ALA A 1 269 ? -12.486 51.654 -62.917 1.00 179.16 269 ALA A O 1
ATOM 2034 N N . LEU A 1 270 ? -11.654 53.738 -62.784 1.00 187.26 270 LEU A N 1
ATOM 2035 C CA . LEU A 1 270 ? -12.969 54.368 -62.726 1.00 196.34 270 LEU A CA 1
ATOM 2036 C C . LEU A 1 270 ? -13.852 53.917 -63.892 1.00 194.64 270 LEU A C 1
ATOM 2037 O O . LEU A 1 270 ? -14.841 53.205 -63.700 1.00 187.70 270 LEU A O 1
ATOM 2042 N N . LYS A 1 271 ? -13.485 54.336 -65.101 1.00 192.02 271 LYS A N 1
ATOM 2043 C CA . LYS A 1 271 ? -14.289 54.048 -66.285 1.00 196.05 271 LYS A CA 1
ATOM 2044 C C . LYS A 1 271 ? -14.204 52.597 -66.770 1.00 205.49 271 LYS A C 1
ATOM 2045 O O . LYS A 1 271 ? -15.205 52.045 -67.226 1.00 214.85 271 LYS A O 1
ATOM 2051 N N . LEU A 1 272 ? -13.026 51.980 -66.680 1.00 201.38 272 LEU A N 1
ATOM 2052 C CA . LEU A 1 272 ? -12.873 50.589 -67.119 1.00 188.89 272 LEU A CA 1
ATOM 2053 C C . LEU A 1 272 ? -13.745 49.668 -66.271 1.00 152.96 272 LEU A C 1
ATOM 2054 O O . LEU A 1 272 ? -13.824 48.460 -66.516 1.00 117.10 272 LEU A O 1
ATOM 2059 N N . LEU A 1 273 ? -14.401 50.270 -65.281 1.00 153.44 273 LEU A N 1
ATOM 2060 C CA . LEU A 1 273 ? -15.368 49.591 -64.430 1.00 161.72 273 LEU A CA 1
ATOM 2061 C C . LEU A 1 273 ? -16.763 50.043 -64.846 1.00 156.45 273 LEU A C 1
ATOM 2062 O O . LEU A 1 273 ? -17.651 49.223 -65.079 1.00 139.37 273 LEU A O 1
ATOM 2067 N N . GLU A 1 274 ? -16.944 51.359 -64.937 1.00 168.20 274 GLU A N 1
ATOM 2068 C CA . GLU A 1 274 ? -18.190 51.941 -65.425 1.00 174.83 274 GLU A CA 1
ATOM 2069 C C . GLU A 1 274 ? -18.540 51.384 -66.807 1.00 175.08 274 GLU A C 1
ATOM 2070 O O . GLU A 1 274 ? -19.699 51.417 -67.223 1.00 166.57 274 GLU A O 1
ATOM 2076 N N . ARG A 1 275 ? -17.524 50.883 -67.510 1.00 177.82 275 ARG A N 1
ATOM 2077 C CA . ARG A 1 275 ? -17.707 50.214 -68.797 1.00 170.50 275 ARG A CA 1
ATOM 2078 C C . ARG A 1 275 ? -18.393 48.867 -68.606 1.00 160.19 275 ARG A C 1
ATOM 2079 O O . ARG A 1 275 ? -18.974 48.317 -69.540 1.00 135.13 275 ARG A O 1
ATOM 2087 N N . LEU A 1 276 ? -18.299 48.329 -67.394 1.00 173.27 276 LEU A N 1
ATOM 2088 C CA . LEU A 1 276 ? -19.030 47.122 -67.030 1.00 176.58 276 LEU A CA 1
ATOM 2089 C C . LEU A 1 276 ? -20.319 47.517 -66.307 1.00 181.85 276 LEU A C 1
ATOM 2090 O O . LEU A 1 276 ? -21.127 46.663 -65.931 1.00 166.84 276 LEU A O 1
ATOM 2095 N N . GLY A 1 277 ? -20.486 48.825 -66.111 1.00 188.31 277 GLY A N 1
ATOM 2096 C CA . GLY A 1 277 ? -21.713 49.396 -65.583 1.00 182.04 277 GLY A CA 1
ATOM 2097 C C . GLY A 1 277 ? -21.804 49.442 -64.071 1.00 177.18 277 GLY A C 1
ATOM 2098 O O . GLY A 1 277 ? -22.464 48.599 -63.467 1.00 182.53 277 GLY A O 1
ATOM 2099 N N . ALA A 1 278 ? -21.156 50.427 -63.454 1.00 166.39 278 ALA A N 1
ATOM 2100 C CA . ALA A 1 278 ? -21.221 50.575 -62.002 1.00 155.02 278 ALA A CA 1
ATOM 2101 C C . ALA A 1 278 ? -20.923 52.001 -61.537 1.00 163.78 278 ALA A C 1
ATOM 2102 O O . ALA A 1 278 ? -20.030 52.665 -62.067 1.00 156.96 278 ALA A O 1
ATOM 2104 N N . LYS A 1 279 ? -21.682 52.455 -60.540 1.00 176.89 279 LYS A N 1
ATOM 2105 C CA . LYS A 1 279 ? -21.537 53.797 -59.975 1.00 175.11 279 LYS A CA 1
ATOM 2106 C C . LYS A 1 279 ? -20.203 53.976 -59.260 1.00 175.93 279 LYS A C 1
ATOM 2107 O O . LYS A 1 279 ? -19.997 53.424 -58.182 1.00 172.13 279 LYS A O 1
ATOM 2113 N N . VAL A 1 280 ? -19.305 54.758 -59.852 1.00 184.28 280 VAL A N 1
ATOM 2114 C CA . VAL A 1 280 ? -18.027 55.063 -59.212 1.00 191.57 280 VAL A CA 1
ATOM 2115 C C . VAL A 1 280 ? -18.099 56.387 -58.452 1.00 192.87 280 VAL A C 1
ATOM 2116 O O . VAL A 1 280 ? -17.149 57.172 -58.447 1.00 181.90 280 VAL A O 1
ATOM 2120 N N . GLU A 1 281 ? -19.235 56.622 -57.804 1.00 203.17 281 GLU A N 1
ATOM 2121 C CA . GLU A 1 281 ? -19.454 57.849 -57.044 1.00 210.41 281 GLU A CA 1
ATOM 2122 C C . GLU A 1 281 ? -18.527 57.966 -55.831 1.00 207.78 281 GLU A C 1
ATOM 2123 O O . GLU A 1 281 ? -17.686 57.097 -55.592 1.00 206.04 281 GLU A O 1
ATOM 2129 N N . ARG A 1 282 ? -18.680 59.049 -55.073 1.00 205.37 282 ARG A N 1
ATOM 2130 C CA . ARG A 1 282 ? -17.743 59.371 -53.999 1.00 203.51 282 ARG A CA 1
ATOM 2131 C C . ARG A 1 282 ? -18.442 59.841 -52.716 1.00 213.72 282 ARG A C 1
ATOM 2132 O O . ARG A 1 282 ? -19.544 60.391 -52.767 1.00 212.70 282 ARG A O 1
ATOM 2140 N N . VAL A 1 283 ? -17.791 59.616 -51.572 1.00 213.38 283 VAL A N 1
ATOM 2141 C CA . VAL A 1 283 ? -18.237 60.156 -50.281 1.00 189.41 283 VAL A CA 1
ATOM 2142 C C . VAL A 1 283 ? -17.051 60.658 -49.449 1.00 175.22 283 VAL A C 1
ATOM 2143 O O . VAL A 1 283 ? -15.948 60.116 -49.536 1.00 160.36 283 VAL A O 1
ATOM 2147 N N . LYS A 1 284 ? -17.287 61.687 -48.637 1.00 180.68 284 LYS A N 1
ATOM 2148 C CA . LYS A 1 284 ? -16.215 62.329 -47.872 1.00 192.73 284 LYS A CA 1
ATOM 2149 C C . LYS A 1 284 ? -16.149 61.886 -46.410 1.00 199.92 284 LYS A C 1
ATOM 2150 O O . LYS A 1 284 ? -17.051 62.171 -45.617 1.00 195.95 284 LYS A O 1
ATOM 2156 N N . ILE A 1 285 ? -15.064 61.198 -46.068 1.00 201.41 285 ILE A N 1
ATOM 2157 C CA . ILE A 1 285 ? -14.796 60.774 -44.697 1.00 193.60 285 ILE A CA 1
ATOM 2158 C C . ILE A 1 285 ? -13.759 61.686 -44.048 1.00 198.96 285 ILE A C 1
ATOM 2159 O O . ILE A 1 285 ? -12.712 61.958 -44.634 1.00 194.95 285 ILE A O 1
ATOM 2164 N N . PRO A 1 286 ? -14.054 62.164 -42.831 1.00 207.30 286 PRO A N 1
ATOM 2165 C CA . PRO A 1 286 ? -13.208 63.142 -42.141 1.00 205.07 286 PRO A CA 1
ATOM 2166 C C . PRO A 1 286 ? -12.072 62.495 -41.358 1.00 196.95 286 PRO A C 1
ATOM 2167 O O . PRO A 1 286 ? -10.930 62.497 -41.815 1.00 184.20 286 PRO A O 1
ATOM 2171 N N . HIS A 1 287 ? -12.401 61.942 -40.194 1.00 200.62 287 HIS A N 1
ATOM 2172 C CA . HIS A 1 287 ? -11.413 61.436 -39.246 1.00 190.97 287 HIS A CA 1
ATOM 2173 C C . HIS A 1 287 ? -10.443 60.408 -39.839 1.00 180.96 287 HIS A C 1
ATOM 2174 O O . HIS A 1 287 ? -9.358 60.191 -39.298 1.00 169.79 287 HIS A O 1
ATOM 2181 N N . ILE A 1 288 ? -10.828 59.790 -40.953 1.00 185.75 288 ILE A N 1
ATOM 2182 C CA . ILE A 1 288 ? -9.929 58.890 -41.674 1.00 187.34 288 ILE A CA 1
ATOM 2183 C C . ILE A 1 288 ? -8.632 59.629 -42.006 1.00 181.26 288 ILE A C 1
ATOM 2184 O O . ILE A 1 288 ? -7.579 59.017 -42.189 1.00 175.85 288 ILE A O 1
ATOM 2189 N N . LYS A 1 289 ? -8.729 60.954 -42.069 1.00 175.59 289 LYS A N 1
ATOM 2190 C CA . LYS A 1 289 ? -7.584 61.828 -42.304 1.00 169.17 289 LYS A CA 1
ATOM 2191 C C . LYS A 1 289 ? -6.357 61.417 -41.489 1.00 162.35 289 LYS A C 1
ATOM 2192 O O . LYS A 1 289 ? -5.220 61.592 -41.929 1.00 151.97 289 LYS A O 1
ATOM 2198 N N . TYR A 1 290 ? -6.593 60.852 -40.310 1.00 164.79 290 TYR A N 1
ATOM 2199 C CA .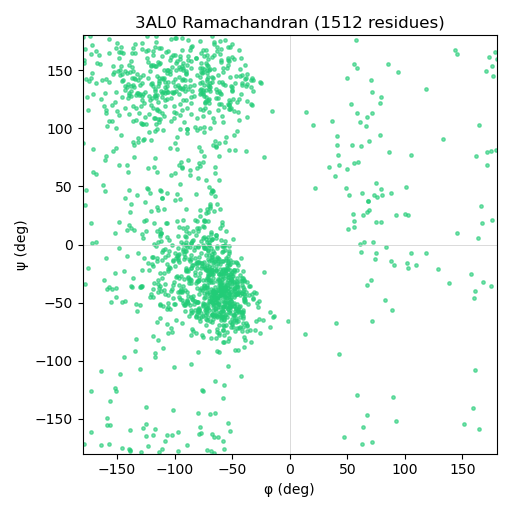 TYR A 1 290 ? -5.509 60.558 -39.379 1.00 173.59 290 TYR A CA 1
ATOM 2200 C C . TYR A 1 290 ? -4.882 59.179 -39.575 1.00 174.53 290 TYR A C 1
ATOM 2201 O O . TYR A 1 290 ? -3.659 59.057 -39.645 1.00 165.92 290 TYR A O 1
ATOM 2210 N N . SER A 1 291 ? -5.731 58.158 -39.657 1.00 179.12 291 SER A N 1
ATOM 2211 C CA . SER A 1 291 ? -5.310 56.755 -39.749 1.00 175.38 291 SER A CA 1
ATOM 2212 C C . SER A 1 291 ? -3.839 56.470 -39.428 1.00 181.60 291 SER A C 1
ATOM 2213 O O . SER A 1 291 ? -3.529 55.979 -38.347 1.00 193.53 291 SER A O 1
ATOM 2216 N N . VAL A 1 292 ? -2.943 56.764 -40.366 1.00 169.38 292 VAL A N 1
ATOM 2217 C CA . VAL A 1 292 ? -1.532 56.416 -40.206 1.00 159.70 292 VAL A CA 1
ATOM 2218 C C . VAL A 1 292 ? -0.942 56.991 -38.919 1.00 164.34 292 VAL A C 1
ATOM 2219 O O . VAL A 1 292 ? -0.161 56.325 -38.233 1.00 159.18 292 VAL A O 1
ATOM 2223 N N . ALA A 1 293 ? -1.321 58.221 -38.588 1.00 166.89 293 ALA A N 1
ATOM 2224 C CA . ALA A 1 293 ? -0.911 58.820 -37.326 1.00 168.38 293 ALA A CA 1
ATOM 2225 C C . ALA A 1 293 ? -1.449 57.976 -36.178 1.00 157.77 293 ALA A C 1
ATOM 2226 O O . ALA A 1 293 ? -0.792 57.808 -35.151 1.00 144.84 293 ALA A O 1
ATOM 2228 N N . THR A 1 294 ? -2.649 57.440 -36.374 1.00 154.97 294 THR A N 1
ATOM 2229 C CA . THR A 1 294 ? -3.286 56.581 -35.386 1.00 152.02 294 THR A CA 1
ATOM 2230 C C . THR A 1 294 ? -2.691 55.174 -35.398 1.00 154.97 294 THR A C 1
ATOM 2231 O O . THR A 1 294 ? -2.533 54.559 -34.344 1.00 170.21 294 THR A O 1
ATOM 2235 N N . TYR A 1 295 ? -2.359 54.667 -36.583 1.00 141.66 295 TYR A N 1
ATOM 2236 C CA . TYR A 1 295 ? -1.754 53.341 -36.701 1.00 136.69 295 TYR A CA 1
ATOM 2237 C C . TYR A 1 295 ? -0.305 53.323 -36.225 1.00 148.73 295 TYR A C 1
ATOM 2238 O O . TYR A 1 295 ? 0.216 52.266 -35.872 1.00 164.17 295 TYR A O 1
ATOM 2247 N N . TYR A 1 296 ? 0.350 54.481 -36.210 1.00 133.15 296 TYR A N 1
ATOM 2248 C CA . TYR A 1 296 ? 1.727 54.535 -35.719 1.00 134.39 296 TYR A CA 1
ATOM 2249 C C . TYR A 1 296 ? 1.855 54.798 -34.209 1.00 135.51 296 TYR A C 1
ATOM 2250 O O . TYR A 1 296 ? 2.955 54.818 -33.649 1.00 125.81 296 TYR A O 1
ATOM 2259 N N . VAL A 1 297 ? 0.720 54.982 -33.551 1.00 133.33 297 VAL A N 1
ATOM 2260 C CA . VAL A 1 297 ? 0.678 54.886 -32.106 1.00 127.44 297 VAL A CA 1
ATOM 2261 C C . VAL A 1 297 ? 0.508 53.406 -31.791 1.00 126.01 297 VAL A C 1
ATOM 2262 O O . VAL A 1 297 ? 1.453 52.741 -31.374 1.00 120.12 297 VAL A O 1
ATOM 2266 N N . ILE A 1 298 ? -0.693 52.892 -32.044 1.00 124.69 298 ILE A N 1
ATOM 2267 C CA . ILE A 1 298 ? -1.038 51.497 -31.766 1.00 122.21 298 ILE A CA 1
ATOM 2268 C C . ILE A 1 298 ? 0.048 50.470 -32.088 1.00 123.02 298 ILE A C 1
ATOM 2269 O O . ILE A 1 298 ? 0.469 49.716 -31.214 1.00 124.31 298 ILE A O 1
ATOM 2274 N N . ALA A 1 299 ? 0.487 50.429 -33.341 1.00 118.80 299 ALA A N 1
ATOM 2275 C CA . ALA A 1 299 ? 1.319 49.321 -33.811 1.00 116.72 299 ALA A CA 1
ATOM 2276 C C . ALA A 1 299 ? 2.658 49.176 -33.092 1.00 115.16 299 ALA A C 1
ATOM 2277 O O . ALA A 1 299 ? 2.924 48.134 -32.493 1.00 110.94 299 ALA A O 1
ATOM 2279 N N . PRO A 1 300 ? 3.507 50.214 -33.147 1.00 115.47 300 PRO A N 1
ATOM 2280 C CA . PRO A 1 300 ? 4.801 50.085 -32.474 1.00 115.76 300 PRO A CA 1
ATOM 2281 C C . PRO A 1 300 ? 4.619 50.110 -30.957 1.00 113.78 300 PRO A C 1
ATOM 2282 O O . PRO A 1 300 ? 5.579 49.904 -30.217 1.00 114.55 300 PRO A O 1
ATOM 2286 N N . ALA A 1 301 ? 3.392 50.357 -30.507 1.00 118.31 301 ALA A N 1
ATOM 2287 C CA . ALA A 1 301 ? 3.039 50.152 -29.105 1.00 119.81 301 ALA A CA 1
ATOM 2288 C C . ALA A 1 301 ? 2.959 48.653 -28.846 1.00 121.27 301 ALA A C 1
ATOM 2289 O O . ALA A 1 301 ? 3.626 48.122 -27.959 1.00 117.92 301 ALA A O 1
ATOM 2291 N N . GLU A 1 302 ? 2.143 47.970 -29.638 1.00 109.78 302 GLU A N 1
ATOM 2292 C CA . GLU A 1 302 ? 2.025 46.528 -29.526 1.00 99.11 302 GLU A CA 1
ATOM 2293 C C . GLU A 1 302 ? 3.371 45.870 -29.768 1.00 104.86 302 GLU A C 1
ATOM 2294 O O . GLU A 1 302 ? 3.614 44.765 -29.298 1.00 122.86 302 GLU A O 1
ATOM 2300 N N . ALA A 1 303 ? 4.247 46.552 -30.498 1.00 90.57 303 ALA A N 1
ATOM 2301 C CA . ALA A 1 303 ? 5.567 46.007 -30.792 1.00 92.74 303 ALA A CA 1
ATOM 2302 C C . ALA A 1 303 ? 6.442 45.976 -29.552 1.00 112.42 303 ALA A C 1
ATOM 2303 O O . ALA A 1 303 ? 7.169 45.011 -29.310 1.00 126.96 303 ALA A O 1
ATOM 2305 N N . SER A 1 304 ? 6.365 47.038 -28.764 1.00 108.08 304 SER A N 1
ATOM 2306 C CA . SER A 1 304 ? 7.173 47.141 -27.560 1.00 122.02 304 SER A CA 1
ATOM 2307 C C . SER A 1 304 ? 6.699 46.198 -26.455 1.00 130.28 304 SER A C 1
ATOM 2308 O O . SER A 1 304 ? 6.831 46.501 -25.268 1.00 144.10 304 SER A O 1
ATOM 2311 N N . SER A 1 305 ? 6.139 45.060 -26.851 1.00 124.29 305 SER A N 1
ATOM 2312 C CA . SER A 1 305 ? 5.767 44.008 -25.908 1.00 129.75 305 SER A CA 1
ATOM 2313 C C . SER A 1 305 ? 5.651 42.679 -26.642 1.00 146.34 305 SER A C 1
ATOM 2314 O O . SER A 1 305 ? 6.033 41.626 -26.121 1.00 155.61 305 SER A O 1
ATOM 2317 N N . ASN A 1 306 ? 5.125 42.733 -27.861 1.00 142.47 306 ASN A N 1
ATOM 2318 C CA . ASN A 1 306 ? 5.119 41.565 -28.725 1.00 135.82 306 ASN A CA 1
ATOM 2319 C C . ASN A 1 306 ? 6.553 41.148 -29.008 1.00 136.46 306 ASN A C 1
ATOM 2320 O O . ASN A 1 306 ? 6.844 39.966 -29.202 1.00 143.50 306 ASN A O 1
ATOM 2325 N N . LEU A 1 307 ? 7.448 42.130 -29.021 1.00 121.04 307 LEU A N 1
ATOM 2326 C CA . LEU A 1 307 ? 8.864 41.858 -29.217 1.00 116.24 307 LEU A CA 1
ATOM 2327 C C . LEU A 1 307 ? 9.594 41.810 -27.885 1.00 115.36 307 LEU A C 1
ATOM 2328 O O . LEU A 1 307 ? 10.753 41.411 -27.816 1.00 131.03 307 LEU A O 1
ATOM 2333 N N . ALA A 1 308 ? 8.919 42.212 -26.820 1.00 110.94 308 ALA A N 1
ATOM 2334 C CA . ALA A 1 308 ? 9.542 42.161 -25.508 1.00 124.71 308 ALA A CA 1
ATOM 2335 C C . ALA A 1 308 ? 10.104 40.778 -25.231 1.00 117.56 308 ALA A C 1
ATOM 2336 O O . ALA A 1 308 ? 10.935 40.609 -24.343 1.00 131.58 308 ALA A O 1
ATOM 2338 N N . ARG A 1 309 ? 9.648 39.791 -25.995 1.00 106.88 309 ARG A N 1
ATOM 2339 C CA . ARG A 1 309 ? 9.968 38.398 -25.705 1.00 115.44 309 ARG A CA 1
ATOM 2340 C C . ARG A 1 309 ? 11.347 37.959 -26.191 1.00 109.43 309 ARG A C 1
ATOM 2341 O O . ARG A 1 309 ? 11.885 36.957 -25.711 1.00 96.21 309 ARG A O 1
ATOM 2349 N N . PHE A 1 310 ? 11.915 38.700 -27.138 1.00 113.23 310 PHE A N 1
ATOM 2350 C CA . PHE A 1 310 ? 13.236 38.369 -27.671 1.00 110.46 310 PHE A CA 1
ATOM 2351 C C . PHE A 1 310 ? 14.287 39.062 -26.820 1.00 100.98 310 PHE A C 1
ATOM 2352 O O . PHE A 1 310 ? 14.562 40.252 -26.986 1.00 93.01 310 PHE A O 1
ATOM 2360 N N . ASP A 1 311 ? 14.870 38.294 -25.906 1.00 102.23 311 ASP A N 1
ATOM 2361 C CA . ASP A 1 311 ? 15.618 38.849 -24.788 1.00 103.32 311 ASP A CA 1
ATOM 2362 C C . ASP A 1 311 ? 16.879 38.069 -24.497 1.00 95.27 311 ASP A C 1
ATOM 2363 O O . ASP A 1 311 ? 17.450 38.198 -23.419 1.00 96.52 311 ASP A O 1
ATOM 2368 N N . GLY A 1 312 ? 17.304 37.252 -25.453 1.00 106.32 312 GLY A N 1
ATOM 2369 C CA . GLY A 1 312 ? 18.470 36.410 -25.269 1.00 114.16 312 GLY A CA 1
ATOM 2370 C C . GLY A 1 312 ? 18.299 35.424 -24.127 1.00 111.01 312 GLY A C 1
ATOM 2371 O O . GLY A 1 312 ? 19.190 34.630 -23.828 1.00 90.25 312 GLY A O 1
ATOM 2372 N N . VAL A 1 313 ? 17.142 35.468 -23.481 1.00 114.08 313 VAL A N 1
ATOM 2373 C CA . VAL A 1 313 ? 16.919 34.617 -22.329 1.00 115.09 313 VAL A CA 1
ATOM 2374 C C . VAL A 1 313 ? 16.927 33.146 -22.724 1.00 104.28 313 VAL A C 1
ATOM 2375 O O . VAL A 1 313 ? 17.714 32.368 -22.193 1.00 85.32 313 VAL A O 1
ATOM 2379 N N . LYS A 1 314 ? 16.077 32.772 -23.677 1.00 101.89 314 LYS A N 1
ATOM 2380 C CA . LYS A 1 314 ? 15.806 31.353 -23.918 1.00 107.62 314 LYS A CA 1
ATOM 2381 C C . LYS A 1 314 ? 15.998 30.844 -25.357 1.00 110.93 314 LYS A C 1
ATOM 2382 O O . LYS A 1 314 ? 15.997 29.633 -25.594 1.00 103.02 314 LYS A O 1
ATOM 2388 N N . TYR A 1 315 ? 16.165 31.758 -26.309 1.00 108.74 315 TYR A N 1
ATOM 2389 C CA . TYR A 1 315 ? 16.436 31.364 -27.692 1.00 96.27 315 TYR A CA 1
ATOM 2390 C C . TYR A 1 315 ? 16.954 32.515 -28.559 1.00 99.38 315 TYR A C 1
ATOM 2391 O O . TYR A 1 315 ? 16.706 33.688 -28.278 1.00 92.12 315 TYR A O 1
ATOM 2400 N N . GLY A 1 316 ? 17.675 32.174 -29.619 1.00 106.11 316 GLY A N 1
ATOM 2401 C CA . GLY A 1 316 ? 18.160 33.183 -30.538 1.00 107.01 316 GLY A CA 1
ATOM 2402 C C . GLY A 1 316 ? 19.521 33.739 -30.173 1.00 115.80 316 GLY A C 1
ATOM 2403 O O . GLY A 1 316 ? 20.456 32.987 -29.896 1.00 106.67 316 GLY A O 1
ATOM 2404 N N . LEU A 1 317 ? 19.631 35.064 -30.173 1.00 119.30 317 LEU A N 1
ATOM 2405 C CA . LEU A 1 317 ? 20.919 35.718 -29.983 1.00 103.10 317 LEU A CA 1
ATOM 2406 C C . LEU A 1 317 ? 21.170 35.986 -28.522 1.00 86.68 317 LEU A C 1
ATOM 2407 O O . LEU A 1 317 ? 20.233 36.255 -27.777 1.00 82.74 317 LEU A O 1
ATOM 2412 N N . ARG A 1 318 ? 22.438 35.924 -28.124 1.00 92.75 318 ARG A N 1
ATOM 2413 C CA . ARG A 1 318 ? 22.830 36.241 -26.753 1.00 108.96 318 ARG A CA 1
ATOM 2414 C C . ARG A 1 318 ? 24.276 36.717 -26.605 1.00 119.55 318 ARG A C 1
ATOM 2415 O O . ARG A 1 318 ? 25.220 35.984 -26.911 1.00 126.03 318 ARG A O 1
ATOM 2423 N N . ILE A 1 319 ? 24.433 37.937 -26.098 1.00 126.37 319 ILE A N 1
ATOM 2424 C CA . ILE A 1 319 ? 25.743 38.558 -25.904 1.00 132.59 319 ILE A CA 1
ATOM 2425 C C . ILE A 1 319 ? 26.359 38.167 -24.562 1.00 142.33 319 ILE A C 1
ATOM 2426 O O . ILE A 1 319 ? 25.874 38.578 -23.510 1.00 158.24 319 ILE A O 1
ATOM 2431 N N . LYS A 1 320 ? 27.439 37.394 -24.603 1.00 132.82 320 LYS A N 1
ATOM 2432 C CA . LYS A 1 320 ? 27.972 36.765 -23.396 1.00 145.43 320 LYS A CA 1
ATOM 2433 C C . LYS A 1 320 ? 28.497 37.770 -22.363 1.00 141.40 320 LYS A C 1
ATOM 2434 O O . LYS A 1 320 ? 29.692 37.812 -22.076 1.00 152.90 320 LYS A O 1
ATOM 2440 N N . GLU A 1 321 ? 27.580 38.558 -21.801 1.00 131.59 321 GLU A N 1
ATOM 2441 C CA . GLU A 1 321 ? 27.889 39.589 -20.807 1.00 129.44 321 GLU A CA 1
ATOM 2442 C C . GLU A 1 321 ? 27.772 39.060 -19.382 1.00 121.88 321 GLU A C 1
ATOM 2443 O O . GLU A 1 321 ? 26.872 38.284 -19.083 1.00 110.21 321 GLU A O 1
ATOM 2449 N N . LYS A 1 322 ? 28.666 39.501 -18.501 1.00 118.83 322 LYS A N 1
ATOM 2450 C CA . LYS A 1 322 ? 28.720 38.964 -17.140 1.00 120.42 322 LYS A CA 1
ATOM 2451 C C . LYS A 1 322 ? 27.510 39.298 -16.250 1.00 118.86 322 LYS A C 1
ATOM 2452 O O . LYS A 1 322 ? 27.235 38.582 -15.289 1.00 104.25 322 LYS A O 1
ATOM 2458 N N . GLY A 1 323 ? 26.791 40.374 -16.563 1.00 124.47 323 GLY A N 1
ATOM 2459 C CA . GLY A 1 323 ? 25.626 40.760 -15.777 1.00 131.01 323 GLY A CA 1
ATOM 2460 C C . GLY A 1 323 ? 24.321 40.661 -16.551 1.00 138.81 323 GLY A C 1
ATOM 2461 O O . GLY A 1 323 ? 24.319 40.708 -17.782 1.00 144.31 323 GLY A O 1
ATOM 2462 N N . LEU A 1 324 ? 23.202 40.526 -15.845 1.00 128.36 324 LEU A N 1
ATOM 2463 C CA . LEU A 1 324 ? 21.922 40.403 -16.533 1.00 112.58 324 LEU A CA 1
ATOM 2464 C C . LEU A 1 324 ? 21.442 41.741 -17.093 1.00 104.52 324 LEU A C 1
ATOM 2465 O O . LEU A 1 324 ? 21.088 41.822 -18.263 1.00 89.79 324 LEU A O 1
ATOM 2470 N N . ARG A 1 325 ? 21.434 42.786 -16.269 1.00 125.03 325 ARG A N 1
ATOM 2471 C CA . ARG A 1 325 ? 21.062 44.124 -16.744 1.00 143.76 325 ARG A CA 1
ATOM 2472 C C . ARG A 1 325 ? 21.808 44.478 -18.030 1.00 142.45 325 ARG A C 1
ATOM 2473 O O . ARG A 1 325 ? 21.287 45.189 -18.889 1.00 129.47 325 ARG A O 1
ATOM 2481 N N . GLU A 1 326 ? 23.031 43.974 -18.156 1.00 148.55 326 GLU A N 1
ATOM 2482 C CA . GLU A 1 326 ? 23.800 44.133 -19.381 1.00 144.02 326 GLU A CA 1
ATOM 2483 C C . GLU A 1 326 ? 23.208 43.264 -20.480 1.00 125.63 326 GLU A C 1
ATOM 2484 O O . GLU A 1 326 ? 22.792 43.764 -21.523 1.00 121.83 326 GLU A O 1
ATOM 2490 N N . MET A 1 327 ? 23.162 41.959 -20.224 1.00 112.62 327 MET A N 1
ATOM 2491 C CA . MET A 1 327 ? 22.790 40.972 -21.237 1.00 114.69 327 MET A CA 1
ATOM 2492 C C . MET A 1 327 ? 21.542 41.329 -22.039 1.00 106.90 327 MET A C 1
ATOM 2493 O O . MET A 1 327 ? 21.579 41.347 -23.265 1.00 115.25 327 MET A O 1
ATOM 2498 N N . TYR A 1 328 ? 20.436 41.593 -21.356 1.00 94.95 328 TYR A N 1
ATOM 2499 C CA . TYR A 1 328 ? 19.221 42.015 -22.040 1.00 105.63 328 TYR A CA 1
ATOM 2500 C C . TYR A 1 328 ? 19.519 43.104 -23.066 1.00 124.32 328 TYR A C 1
ATOM 2501 O O . TYR A 1 328 ? 19.323 42.921 -24.270 1.00 131.10 328 TYR A O 1
ATOM 2510 N N . MET A 1 329 ? 19.996 44.241 -22.577 1.00 127.35 329 MET A N 1
ATOM 2511 C CA . MET A 1 329 ? 20.194 45.408 -23.423 1.00 128.24 329 MET A CA 1
ATOM 2512 C C . MET A 1 329 ? 21.181 45.165 -24.559 1.00 118.16 329 MET A C 1
ATOM 2513 O O . MET A 1 329 ? 20.827 45.316 -25.720 1.00 111.20 329 MET A O 1
ATOM 2518 N N . LYS A 1 330 ? 22.410 44.777 -24.232 1.00 121.69 330 LYS A N 1
ATOM 2519 C CA . LYS A 1 330 ? 23.432 44.595 -25.262 1.00 135.88 330 LYS A CA 1
ATOM 2520 C C . LYS A 1 330 ? 23.062 43.489 -26.259 1.00 136.23 330 LYS A C 1
ATOM 2521 O O . LYS A 1 330 ? 23.666 43.386 -27.328 1.00 142.18 330 LYS A O 1
ATOM 2527 N N . THR A 1 331 ? 22.071 42.669 -25.917 1.00 129.19 331 THR A N 1
ATOM 2528 C CA . THR A 1 331 ? 21.562 41.682 -26.866 1.00 124.33 331 THR A CA 1
ATOM 2529 C C . THR A 1 331 ? 20.432 42.282 -27.698 1.00 126.31 331 THR A C 1
ATOM 2530 O O . THR A 1 331 ? 20.429 42.165 -28.921 1.00 132.84 331 THR A O 1
ATOM 2534 N N . ARG A 1 332 ? 19.484 42.938 -27.035 1.00 122.95 332 ARG A N 1
ATOM 2535 C CA . ARG A 1 332 ? 18.373 43.583 -27.731 1.00 119.00 332 ARG A CA 1
ATOM 2536 C C . ARG A 1 332 ? 18.812 44.780 -28.587 1.00 127.89 332 ARG A C 1
ATOM 2537 O O . ARG A 1 332 ? 18.037 45.298 -29.392 1.00 131.31 332 ARG A O 1
ATOM 2545 N N . ASN A 1 333 ? 20.058 45.209 -28.412 1.00 122.80 333 ASN A N 1
ATOM 2546 C CA . ASN A 1 333 ? 20.610 46.336 -29.155 1.00 118.50 333 ASN A CA 1
ATOM 2547 C C . ASN A 1 333 ? 21.290 45.864 -30.427 1.00 128.45 333 ASN A C 1
ATOM 2548 O O . ASN A 1 333 ? 21.016 46.356 -31.526 1.00 134.40 333 ASN A O 1
ATOM 2553 N N . VAL A 1 334 ? 22.177 44.892 -30.266 1.00 125.50 334 VAL A N 1
ATOM 2554 C CA . VAL A 1 334 ? 22.961 44.376 -31.372 1.00 121.56 334 VAL A CA 1
ATOM 2555 C C . VAL A 1 334 ? 22.164 43.336 -32.148 1.00 114.94 334 VAL A C 1
ATOM 2556 O O . VAL A 1 334 ? 22.613 42.835 -33.179 1.00 105.52 334 VAL A O 1
ATOM 2560 N N . GLY A 1 335 ? 20.978 43.019 -31.640 1.00 117.27 335 GLY A N 1
ATOM 2561 C CA . GLY A 1 335 ? 20.108 42.046 -32.271 1.00 118.61 335 GLY A CA 1
ATOM 2562 C C . GLY A 1 335 ? 19.045 42.718 -33.111 1.00 128.85 335 GLY A C 1
ATOM 2563 O O . GLY A 1 335 ? 19.024 42.573 -34.334 1.00 146.28 335 GLY A O 1
ATOM 2564 N N . PHE A 1 336 ? 18.156 43.457 -32.456 1.00 122.00 336 PHE A N 1
ATOM 2565 C CA . PHE A 1 336 ? 17.152 44.231 -33.171 1.00 140.54 336 PHE A CA 1
ATOM 2566 C C . PHE A 1 336 ? 17.810 45.196 -34.145 1.00 151.23 336 PHE A C 1
ATOM 2567 O O . PHE A 1 336 ? 17.841 44.964 -35.356 1.00 148.01 336 PHE A O 1
ATOM 2575 N N . GLY A 1 337 ? 18.326 46.288 -33.596 1.00 154.71 337 GLY A N 1
ATOM 2576 C CA . GLY A 1 337 ? 18.990 47.302 -34.385 1.00 161.32 337 GLY A CA 1
ATOM 2577 C C . GLY A 1 337 ? 18.112 47.880 -35.478 1.00 164.25 337 GLY A C 1
ATOM 2578 O O . GLY A 1 337 ? 16.972 47.455 -35.675 1.00 142.42 337 GLY A O 1
ATOM 2579 N N . GLU A 1 338 ? 18.659 48.873 -36.175 1.00 179.18 338 GLU A N 1
ATOM 2580 C CA . GLU A 1 338 ? 18.049 49.454 -37.370 1.00 162.83 338 GLU A CA 1
ATOM 2581 C C . GLU A 1 338 ? 16.651 50.039 -37.134 1.00 129.37 338 GLU A C 1
ATOM 2582 O O . GLU A 1 338 ? 16.446 50.836 -36.219 1.00 92.76 338 GLU A O 1
ATOM 2588 N N . GLU A 1 339 ? 15.694 49.649 -37.968 1.00 139.41 339 GLU A N 1
ATOM 2589 C CA . GLU A 1 339 ? 14.351 50.210 -37.887 1.00 145.98 339 GLU A CA 1
ATOM 2590 C C . GLU A 1 339 ? 13.665 49.813 -36.596 1.00 137.86 339 GLU A C 1
ATOM 2591 O O . GLU A 1 339 ? 13.342 50.661 -35.768 1.00 120.94 339 GLU A O 1
ATOM 2597 N N . VAL A 1 340 ? 13.438 48.513 -36.448 1.00 150.25 340 VAL A N 1
ATOM 2598 C CA . VAL A 1 340 ? 12.835 47.949 -35.250 1.00 149.39 340 VAL A CA 1
ATOM 2599 C C . VAL A 1 340 ? 13.139 48.781 -34.016 1.00 150.26 340 VAL A C 1
ATOM 2600 O O . VAL A 1 340 ? 12.234 49.362 -33.421 1.00 149.40 340 VAL A O 1
ATOM 2604 N N . ARG A 1 341 ? 14.415 48.826 -33.638 1.00 150.72 341 ARG A N 1
ATOM 2605 C CA . ARG A 1 341 ? 14.877 49.640 -32.515 1.00 145.09 341 ARG A CA 1
ATOM 2606 C C . ARG A 1 341 ? 13.919 50.791 -32.220 1.00 131.68 341 ARG A C 1
ATOM 2607 O O . ARG A 1 341 ? 13.281 50.833 -31.167 1.00 105.90 341 ARG A O 1
ATOM 2615 N N . ARG A 1 342 ? 13.815 51.710 -33.176 1.00 139.20 342 ARG A N 1
ATOM 2616 C CA . ARG A 1 342 ? 13.090 52.962 -32.990 1.00 135.11 342 ARG A CA 1
ATOM 2617 C C . ARG A 1 342 ? 11.577 52.782 -32.853 1.00 138.30 342 ARG A C 1
ATOM 2618 O O . ARG A 1 342 ? 10.900 53.645 -32.297 1.00 137.11 342 ARG A O 1
ATOM 2626 N N . ARG A 1 343 ? 11.047 51.670 -33.355 1.00 144.26 343 ARG A N 1
ATOM 2627 C CA . ARG A 1 343 ? 9.626 51.374 -33.185 1.00 136.85 343 ARG A CA 1
ATOM 2628 C C . ARG A 1 343 ? 9.348 50.916 -31.756 1.00 140.68 343 ARG A C 1
ATOM 2629 O O . ARG A 1 343 ? 8.463 51.449 -31.086 1.00 140.51 343 ARG A O 1
ATOM 2637 N N . ILE A 1 344 ? 10.112 49.927 -31.297 1.00 136.72 344 ILE A N 1
ATOM 2638 C CA . ILE A 1 344 ? 9.988 49.409 -29.937 1.00 126.44 344 ILE A CA 1
ATOM 2639 C C . ILE A 1 344 ? 10.157 50.545 -28.937 1.00 140.81 344 ILE A C 1
ATOM 2640 O O . ILE A 1 344 ? 9.713 50.451 -27.793 1.00 148.62 344 ILE A O 1
ATOM 2645 N N . MET A 1 345 ? 10.787 51.627 -29.383 1.00 142.78 345 MET A N 1
ATOM 2646 C CA . MET A 1 345 ? 10.984 52.796 -28.534 1.00 133.96 345 MET A CA 1
ATOM 2647 C C . MET A 1 345 ? 9.733 53.654 -28.435 1.00 121.29 345 MET A C 1
ATOM 2648 O O . MET A 1 345 ? 9.165 53.806 -27.355 1.00 126.05 345 MET A O 1
ATOM 2653 N N . ILE A 1 346 ? 9.303 54.215 -29.560 1.00 106.11 346 ILE A N 1
ATOM 2654 C CA . ILE A 1 346 ? 8.134 55.084 -29.552 1.00 113.46 346 ILE A CA 1
ATOM 2655 C C . ILE A 1 346 ? 6.938 54.374 -28.916 1.00 116.75 346 ILE A C 1
ATOM 2656 O O . ILE A 1 346 ? 6.045 55.015 -28.363 1.00 105.83 346 ILE A O 1
ATOM 2661 N N . GLY A 1 347 ? 6.941 53.045 -28.982 1.00 123.43 347 GLY A N 1
ATOM 2662 C CA . GLY A 1 347 ? 5.865 52.243 -28.429 1.00 122.76 347 GLY A CA 1
ATOM 2663 C C . GLY A 1 347 ? 5.866 52.203 -26.913 1.00 131.40 347 GLY A C 1
ATOM 2664 O O . GLY A 1 347 ? 4.860 52.532 -26.282 1.00 128.95 347 GLY A O 1
ATOM 2665 N N . THR A 1 348 ? 6.986 51.788 -26.325 1.00 142.52 348 THR A N 1
ATOM 2666 C CA . THR A 1 348 ? 7.122 51.795 -24.872 1.00 150.52 348 THR A CA 1
ATOM 2667 C C . THR A 1 348 ? 6.766 53.180 -24.351 1.00 156.73 348 THR A C 1
ATOM 2668 O O . THR A 1 348 ? 6.221 53.326 -23.256 1.00 159.47 348 THR A O 1
ATOM 2672 N N . PHE A 1 349 ? 7.068 54.194 -25.155 1.00 153.98 349 PHE A N 1
ATOM 2673 C CA . PHE A 1 349 ? 6.767 55.575 -24.803 1.00 149.27 349 PHE A CA 1
ATOM 2674 C C . PHE A 1 349 ? 5.272 55.873 -24.883 1.00 143.69 349 PHE A C 1
ATOM 2675 O O . PHE A 1 349 ? 4.763 56.740 -24.177 1.00 144.87 349 PHE A O 1
ATOM 2683 N N . THR A 1 350 ? 4.573 55.158 -25.754 1.00 132.89 350 THR A N 1
ATOM 2684 C CA . THR A 1 350 ? 3.140 55.342 -25.907 1.00 124.93 350 THR A CA 1
ATOM 2685 C C . THR A 1 350 ? 2.396 54.791 -24.707 1.00 140.79 350 THR A C 1
ATOM 2686 O O . THR A 1 350 ? 1.233 55.119 -24.481 1.00 149.19 350 THR A O 1
ATOM 2690 N N . LEU A 1 351 ? 3.078 53.945 -23.943 1.00 140.72 351 LEU A N 1
ATOM 2691 C CA . LEU A 1 351 ? 2.448 53.214 -22.855 1.00 140.30 351 LEU A CA 1
ATOM 2692 C C . LEU A 1 351 ? 2.990 53.628 -21.497 1.00 147.14 351 LEU A C 1
ATOM 2693 O O . LEU A 1 351 ? 2.584 53.085 -20.470 1.00 162.87 351 LEU A O 1
ATOM 2698 N N . SER A 1 352 ? 3.901 54.593 -21.494 1.00 133.90 352 SER A N 1
ATOM 2699 C CA . SER A 1 352 ? 4.610 54.976 -20.279 1.00 141.06 352 SER A CA 1
ATOM 2700 C C . SER A 1 352 ? 3.725 55.652 -19.241 1.00 158.57 352 SER A C 1
ATOM 2701 O O . SER A 1 352 ? 2.520 55.802 -19.439 1.00 168.74 352 SER A O 1
ATOM 2704 N N . ALA A 1 353 ? 4.348 56.063 -18.139 1.00 163.51 353 ALA A N 1
ATOM 2705 C CA . ALA A 1 353 ? 3.647 56.658 -17.002 1.00 160.09 353 ALA A CA 1
ATOM 2706 C C . ALA A 1 353 ? 2.653 57.745 -17.405 1.00 164.62 353 ALA A C 1
ATOM 2707 O O . ALA A 1 353 ? 1.441 57.525 -17.389 1.00 143.33 353 ALA A O 1
ATOM 2709 N N . ALA A 1 354 ? 3.172 58.916 -17.766 1.00 180.83 354 ALA A N 1
ATOM 2710 C CA . ALA A 1 354 ? 2.330 60.070 -18.068 1.00 180.81 354 ALA A CA 1
ATOM 2711 C C . ALA A 1 354 ? 2.117 60.281 -19.568 1.00 177.88 354 ALA A C 1
ATOM 2712 O O . ALA A 1 354 ? 2.496 61.320 -20.114 1.00 179.22 354 ALA A O 1
ATOM 2714 N N . TYR A 1 355 ? 1.510 59.296 -20.227 1.00 166.97 355 TYR A N 1
ATOM 2715 C CA . TYR A 1 355 ? 1.184 59.412 -21.645 1.00 154.07 355 TYR A CA 1
ATOM 2716 C C . TYR A 1 355 ? 0.087 58.446 -22.075 1.00 150.79 355 TYR A C 1
ATOM 2717 O O . TYR A 1 355 ? -0.438 58.564 -23.180 1.00 135.26 355 TYR A O 1
ATOM 2726 N N . TYR A 1 356 ? -0.249 57.488 -21.214 1.00 164.96 356 TYR A N 1
ATOM 2727 C CA . TYR A 1 356 ? -1.164 56.410 -21.597 1.00 179.68 356 TYR A CA 1
ATOM 2728 C C . TYR A 1 356 ? -2.474 56.927 -22.196 1.00 189.43 356 TYR A C 1
ATOM 2729 O O . TYR A 1 356 ? -2.632 56.950 -23.417 1.00 190.64 356 TYR A O 1
ATOM 2738 N N . GLU A 1 357 ? -3.408 57.339 -21.344 1.00 190.90 357 GLU A N 1
ATOM 2739 C CA . GLU A 1 357 ? -4.697 57.823 -21.831 1.00 192.48 357 GLU A CA 1
ATOM 2740 C C . GLU A 1 357 ? -4.475 58.967 -22.818 1.00 179.57 357 GLU A C 1
ATOM 2741 O O . GLU A 1 357 ? -5.326 59.250 -23.663 1.00 175.85 357 GLU A O 1
ATOM 2747 N N . ALA A 1 358 ? -3.317 59.613 -22.708 1.00 168.93 358 ALA A N 1
ATOM 2748 C CA . ALA A 1 358 ? -2.950 60.695 -23.613 1.00 163.86 358 ALA A CA 1
ATOM 2749 C C . ALA A 1 358 ? -2.797 60.191 -25.046 1.00 170.85 358 ALA A C 1
ATOM 2750 O O . ALA A 1 358 ? -3.708 60.337 -25.861 1.00 174.26 358 ALA A O 1
ATOM 2752 N N . TYR A 1 359 ? -1.646 59.596 -25.348 1.00 164.21 359 TYR A N 1
ATOM 2753 C CA . TYR A 1 359 ? -1.375 59.097 -26.693 1.00 144.44 359 TYR A CA 1
ATOM 2754 C C . TYR A 1 359 ? -2.118 57.800 -27.019 1.00 143.46 359 TYR A C 1
ATOM 2755 O O . TYR A 1 359 ? -2.932 57.759 -27.939 1.00 123.02 359 TYR A O 1
ATOM 2764 N N . PHE A 1 360 ? -1.841 56.744 -26.261 1.00 151.51 360 PHE A N 1
ATOM 2765 C CA . PHE A 1 360 ? -2.338 55.414 -26.609 1.00 143.24 360 PHE A CA 1
ATOM 2766 C C . PHE A 1 360 ? -3.859 55.276 -26.640 1.00 134.02 360 PHE A C 1
ATOM 2767 O O . PHE A 1 360 ? -4.456 55.209 -27.711 1.00 109.83 360 PHE A O 1
ATOM 2775 N N . ASN A 1 361 ? -4.475 55.201 -25.463 1.00 156.00 361 ASN A N 1
ATOM 2776 C CA . ASN A 1 361 ? -5.918 54.989 -25.372 1.00 178.36 361 ASN A CA 1
ATOM 2777 C C . ASN A 1 361 ? -6.678 55.844 -26.384 1.00 191.72 361 ASN A C 1
ATOM 2778 O O . ASN A 1 361 ? -7.601 55.366 -27.045 1.00 193.48 361 ASN A O 1
ATOM 2783 N N . LYS A 1 362 ? -6.274 57.107 -26.505 1.00 192.37 362 LYS A N 1
ATOM 2784 C CA . LYS A 1 362 ? -6.827 58.008 -27.512 1.00 174.23 362 LYS A CA 1
ATOM 2785 C C . LYS A 1 362 ? -6.831 57.314 -28.869 1.00 148.16 362 LYS A C 1
ATOM 2786 O O . LYS A 1 362 ? -7.881 57.120 -29.480 1.00 127.51 362 LYS A O 1
ATOM 2792 N N . ALA A 1 363 ? -5.639 56.938 -29.323 1.00 144.86 363 ALA A N 1
ATOM 2793 C CA . ALA A 1 363 ? -5.469 56.262 -30.602 1.00 137.98 363 ALA A CA 1
ATOM 2794 C C . ALA A 1 363 ? -6.315 55.000 -30.664 1.00 139.94 363 ALA A C 1
ATOM 2795 O O . ALA A 1 363 ? -6.859 54.665 -31.714 1.00 137.11 363 ALA A O 1
ATOM 2797 N N . MET A 1 364 ? -6.423 54.302 -29.537 1.00 143.53 364 MET A N 1
ATOM 2798 C CA . MET A 1 364 ? -7.196 53.065 -29.493 1.00 144.78 364 MET A CA 1
ATOM 2799 C C . MET A 1 364 ? -8.680 53.356 -29.688 1.00 145.22 364 MET A C 1
ATOM 2800 O O . MET A 1 364 ? -9.458 52.467 -30.038 1.00 140.29 364 MET A O 1
ATOM 2805 N N . LYS A 1 365 ? -9.060 54.611 -29.466 1.00 145.59 365 LYS A N 1
ATOM 2806 C CA . LYS A 1 365 ? -10.440 55.046 -29.651 1.00 144.22 365 LYS A CA 1
ATOM 2807 C C . LYS A 1 365 ? -10.639 55.633 -31.047 1.00 145.15 365 LYS A C 1
ATOM 2808 O O . LYS A 1 365 ? -11.675 55.426 -31.681 1.00 141.40 365 LYS A O 1
ATOM 2814 N N . VAL A 1 366 ? -9.639 56.369 -31.521 1.00 141.84 366 VAL A N 1
ATOM 2815 C CA . VAL A 1 366 ? -9.656 56.887 -32.882 1.00 136.63 366 VAL A CA 1
ATOM 2816 C C . VAL A 1 366 ? -9.763 55.733 -33.877 1.00 142.74 366 VAL A C 1
ATOM 2817 O O . VAL A 1 366 ? -10.322 55.887 -34.960 1.00 141.80 366 VAL A O 1
ATOM 2821 N N . ARG A 1 367 ? -9.233 54.573 -33.497 1.00 153.79 367 ARG A N 1
ATOM 2822 C CA . ARG A 1 367 ? -9.345 53.369 -34.317 1.00 160.06 367 ARG A CA 1
ATOM 2823 C C . ARG A 1 367 ? -10.765 52.788 -34.290 1.00 163.57 367 ARG A C 1
ATOM 2824 O O . ARG A 1 367 ? -11.077 51.867 -35.044 1.00 154.37 367 ARG A O 1
ATOM 2832 N N . ARG A 1 368 ? -11.613 53.316 -33.408 1.00 167.37 368 ARG A N 1
ATOM 2833 C CA . ARG A 1 368 ? -13.036 52.987 -33.432 1.00 157.64 368 ARG A CA 1
ATOM 2834 C C . ARG A 1 368 ? -13.797 54.182 -33.988 1.00 151.02 368 ARG A C 1
ATOM 2835 O O . ARG A 1 368 ? -14.993 54.101 -34.246 1.00 155.42 368 ARG A O 1
ATOM 2843 N N . LYS A 1 369 ? -13.093 55.297 -34.159 1.00 151.02 369 LYS A N 1
ATOM 2844 C CA . LYS A 1 369 ? -13.607 56.406 -34.955 1.00 151.04 369 LYS A CA 1
ATOM 2845 C C . LYS A 1 369 ? -13.533 55.992 -36.415 1.00 137.49 369 LYS A C 1
ATOM 2846 O O . LYS A 1 369 ? -14.552 55.756 -37.066 1.00 116.60 369 LYS A O 1
ATOM 2852 N N . ILE A 1 370 ? -12.306 55.895 -36.915 1.00 133.91 370 ILE A N 1
ATOM 2853 C CA . ILE A 1 370 ? -12.059 55.461 -38.278 1.00 135.82 370 ILE A CA 1
ATOM 2854 C C . ILE A 1 370 ? -12.755 54.136 -38.549 1.00 132.04 370 ILE A C 1
ATOM 2855 O O . ILE A 1 370 ? -13.332 53.942 -39.614 1.00 122.48 370 ILE A O 1
ATOM 2860 N N . SER A 1 371 ? -12.701 53.225 -37.582 1.00 151.88 371 SER A N 1
ATOM 2861 C CA . SER A 1 371 ? -13.352 51.928 -37.736 1.00 168.30 371 SER A CA 1
ATOM 2862 C C . SER A 1 371 ? -14.836 52.134 -38.031 1.00 165.69 371 SER A C 1
ATOM 2863 O O . SER A 1 371 ? -15.358 51.623 -39.022 1.00 148.00 371 SER A O 1
ATOM 2866 N N . ASP A 1 372 ? -15.501 52.906 -37.177 1.00 174.07 372 ASP A N 1
ATOM 2867 C CA . ASP A 1 372 ? -16.943 53.108 -37.283 1.00 181.06 372 ASP A CA 1
ATOM 2868 C C . ASP A 1 372 ? -17.351 53.839 -38.565 1.00 179.43 372 ASP A C 1
ATOM 2869 O O . ASP A 1 372 ? -18.346 53.480 -39.197 1.00 169.46 372 ASP A O 1
ATOM 2874 N N . GLU A 1 373 ? -16.579 54.853 -38.949 1.00 184.66 373 GLU A N 1
ATOM 2875 C CA . GLU A 1 373 ? -16.861 55.619 -40.166 1.00 176.02 373 GLU A CA 1
ATOM 2876 C C . GLU A 1 373 ? -16.662 54.787 -41.437 1.00 160.05 373 GLU A C 1
ATOM 2877 O O . GLU A 1 373 ? -17.600 54.594 -42.215 1.00 138.08 373 GLU A O 1
ATOM 2883 N N . LEU A 1 374 ? -15.434 54.309 -41.642 1.00 162.80 374 LEU A N 1
ATOM 2884 C CA . LEU A 1 374 ? -15.125 53.419 -42.758 1.00 160.41 374 LEU A CA 1
ATOM 2885 C C . LEU A 1 374 ? -16.179 52.331 -42.868 1.00 164.77 374 LEU A C 1
ATOM 2886 O O . LEU A 1 374 ? -16.529 51.901 -43.966 1.00 171.34 374 LEU A O 1
ATOM 2891 N N . ASN A 1 375 ? -16.679 51.887 -41.718 1.00 155.67 375 ASN A N 1
ATOM 2892 C CA . ASN A 1 375 ? -17.539 50.711 -41.663 1.00 160.00 375 ASN A CA 1
ATOM 2893 C C . ASN A 1 375 ? -18.901 50.861 -42.325 1.00 177.47 375 ASN A C 1
ATOM 2894 O O . ASN A 1 375 ? -19.177 50.209 -43.328 1.00 192.44 375 ASN A O 1
ATOM 2899 N N . GLU A 1 376 ? -19.759 51.705 -41.767 1.00 177.41 376 GLU A N 1
ATOM 2900 C CA . GLU A 1 376 ? -21.095 51.867 -42.330 1.00 176.83 376 GLU A CA 1
ATOM 2901 C C . GLU A 1 376 ? -21.049 52.447 -43.749 1.00 162.05 376 GLU A C 1
ATOM 2902 O O . GLU A 1 376 ? -22.046 52.427 -44.469 1.00 154.30 376 GLU A O 1
ATOM 2908 N N . VAL A 1 377 ? -19.882 52.943 -44.151 1.00 155.87 377 VAL A N 1
ATOM 2909 C CA . VAL A 1 377 ? -19.647 53.288 -45.550 1.00 158.65 377 VAL A CA 1
ATOM 2910 C C . VAL A 1 377 ? -19.745 52.010 -46.380 1.00 160.56 377 VAL A C 1
ATOM 2911 O O . VAL A 1 377 ? -20.169 52.033 -47.537 1.00 166.68 377 VAL A O 1
ATOM 2915 N N . LEU A 1 378 ? -19.358 50.892 -45.771 1.00 156.87 378 LEU A N 1
ATOM 2916 C CA . LEU A 1 378 ? -19.599 49.579 -46.354 1.00 154.86 378 LEU A CA 1
ATOM 2917 C C . LEU A 1 378 ? -21.025 49.144 -46.037 1.00 148.00 378 LEU A C 1
ATOM 2918 O O . LEU A 1 378 ? -21.328 47.954 -46.053 1.00 138.58 378 LEU A O 1
ATOM 2923 N N . SER A 1 379 ? -21.893 50.104 -45.730 1.00 154.31 379 SER A N 1
ATOM 2924 C CA . SER A 1 379 ? -23.291 49.788 -45.443 1.00 168.56 379 SER A CA 1
ATOM 2925 C C . SER A 1 379 ? -24.285 50.775 -46.057 1.00 176.56 379 SER A C 1
ATOM 2926 O O . SER A 1 379 ? -25.372 50.993 -45.520 1.00 171.06 379 SER A O 1
ATOM 2929 N N . GLN A 1 380 ? -23.890 51.384 -47.171 1.00 189.80 380 GLN A N 1
ATOM 2930 C CA . GLN A 1 380 ? -24.844 51.972 -48.103 1.00 201.94 380 GLN A CA 1
ATOM 2931 C C . GLN A 1 380 ? -24.595 51.249 -49.416 1.00 204.18 380 GLN A C 1
ATOM 2932 O O . GLN A 1 380 ? -25.529 50.857 -50.118 1.00 205.71 380 GLN A O 1
ATOM 2938 N N . TYR A 1 381 ? -23.318 51.055 -49.726 1.00 198.93 381 TYR A N 1
ATOM 2939 C CA . TYR A 1 381 ? -22.925 50.311 -50.912 1.00 194.75 381 TYR A CA 1
ATOM 2940 C C . TYR A 1 381 ? -21.749 49.386 -50.652 1.00 176.60 381 TYR A C 1
ATOM 2941 O O . TYR A 1 381 ? -21.262 49.277 -49.529 1.00 166.53 381 TYR A O 1
ATOM 2950 N N . ASP A 1 382 ? -21.295 48.732 -51.713 1.00 175.57 382 ASP A N 1
ATOM 2951 C CA . ASP A 1 382 ? -20.248 47.728 -51.612 1.00 180.18 382 ASP A CA 1
ATOM 2952 C C . ASP A 1 382 ? -18.865 48.353 -51.508 1.00 191.80 382 ASP A C 1
ATOM 2953 O O . ASP A 1 382 ? -18.695 49.413 -50.907 1.00 204.35 382 ASP A O 1
ATOM 2958 N N . ALA A 1 383 ? -17.886 47.688 -52.113 1.00 182.35 383 ALA A N 1
ATOM 2959 C CA . ALA A 1 383 ? -16.472 48.024 -51.945 1.00 171.30 383 ALA A CA 1
ATOM 2960 C C . ALA A 1 383 ? -16.104 49.512 -51.987 1.00 164.51 383 ALA A C 1
ATOM 2961 O O . ALA A 1 383 ? -16.700 50.306 -52.717 1.00 158.93 383 ALA A O 1
ATOM 2963 N N . ILE A 1 384 ? -15.116 49.872 -51.173 1.00 164.44 384 ILE A N 1
ATOM 2964 C CA . ILE A 1 384 ? -14.398 51.124 -51.334 1.00 159.76 384 ILE A CA 1
ATOM 2965 C C . ILE A 1 384 ? -13.252 50.769 -52.266 1.00 165.70 384 ILE A C 1
ATOM 2966 O O . ILE A 1 384 ? -13.214 49.656 -52.792 1.00 172.55 384 ILE A O 1
ATOM 2971 N N . LEU A 1 385 ? -12.318 51.691 -52.473 1.00 158.75 385 LEU A N 1
ATOM 2972 C CA . LEU A 1 385 ? -11.145 51.393 -53.288 1.00 146.53 385 LEU A CA 1
ATOM 2973 C C . LEU A 1 385 ? -10.176 52.560 -53.370 1.00 141.08 385 LEU A C 1
ATOM 2974 O O . LEU A 1 385 ? -10.497 53.689 -52.991 1.00 123.34 385 LEU A O 1
ATOM 2979 N N . THR A 1 386 ? -8.989 52.266 -53.885 1.00 153.45 386 THR A N 1
ATOM 2980 C CA . THR A 1 386 ? -7.888 53.207 -53.871 1.00 165.33 386 THR A CA 1
ATOM 2981 C C . THR A 1 386 ? -6.699 52.563 -54.564 1.00 169.34 386 THR A C 1
ATOM 2982 O O . THR A 1 386 ? -6.634 51.339 -54.688 1.00 159.01 386 THR A O 1
ATOM 2986 N N . PRO A 1 387 ? -5.753 53.388 -55.031 1.00 176.04 387 PRO A N 1
ATOM 2987 C CA . PRO A 1 387 ? -4.475 52.834 -55.474 1.00 172.39 387 PRO A CA 1
ATOM 2988 C C . PRO A 1 387 ? -3.798 52.173 -54.289 1.00 165.22 387 PRO A C 1
ATOM 2989 O O . PRO A 1 387 ? -3.647 52.807 -53.250 1.00 156.23 387 PRO A O 1
ATOM 2993 N N . THR A 1 388 ? -3.415 50.912 -54.422 1.00 159.93 388 THR A N 1
ATOM 2994 C CA . THR A 1 388 ? -2.617 50.297 -53.382 1.00 155.24 388 THR A CA 1
ATOM 2995 C C . THR A 1 388 ? -1.430 51.214 -53.127 1.00 157.93 388 THR A C 1
ATOM 2996 O O . THR A 1 388 ? -1.170 51.617 -51.995 1.00 151.33 388 THR A O 1
ATOM 3000 N N . SER A 1 389 ? -0.732 51.569 -54.199 1.00 171.30 389 SER A N 1
ATOM 3001 C CA . SER A 1 389 ? 0.451 52.413 -54.101 1.00 177.46 389 SER A CA 1
ATOM 3002 C C . SER A 1 389 ? 0.115 53.888 -54.267 1.00 168.98 389 SER A C 1
ATOM 3003 O O . SER A 1 389 ? -0.869 54.238 -54.917 1.00 169.41 389 SER A O 1
ATOM 3006 N N . PRO A 1 390 ? 0.927 54.758 -53.652 1.00 161.12 390 PRO A N 1
ATOM 3007 C CA . PRO A 1 390 ? 0.937 56.195 -53.914 1.00 150.27 390 PRO A CA 1
ATOM 3008 C C . PRO A 1 390 ? 2.191 56.548 -54.702 1.00 141.49 390 PRO A C 1
ATOM 3009 O O . PRO A 1 390 ? 2.478 57.725 -54.928 1.00 132.22 390 PRO A O 1
ATOM 3013 N N . VAL A 1 391 ? 2.931 55.520 -55.109 1.00 143.95 391 VAL A N 1
ATOM 3014 C CA . VAL A 1 391 ? 4.185 55.707 -55.831 1.00 148.43 391 VAL A CA 1
ATOM 3015 C C . VAL A 1 391 ? 4.570 54.543 -56.748 1.00 170.23 391 VAL A C 1
ATOM 3016 O O . VAL A 1 391 ? 4.291 53.376 -56.466 1.00 169.90 391 VAL A O 1
ATOM 3020 N N . THR A 1 392 ? 5.216 54.899 -57.853 1.00 181.76 392 THR A N 1
ATOM 3021 C CA . THR A 1 392 ? 5.800 53.952 -58.789 1.00 169.41 392 THR A CA 1
ATOM 3022 C C . THR A 1 392 ? 6.453 52.768 -58.069 1.00 154.29 392 THR A C 1
ATOM 3023 O O . THR A 1 392 ? 5.845 51.705 -57.944 1.00 135.06 392 THR A O 1
ATOM 3027 N N . ALA A 1 393 ? 7.686 52.964 -57.601 1.00 155.46 393 ALA A N 1
ATOM 3028 C CA . ALA A 1 393 ? 8.452 51.926 -56.901 1.00 151.33 393 ALA A CA 1
ATOM 3029 C C . ALA A 1 393 ? 9.895 52.371 -56.671 1.00 151.64 393 ALA A C 1
ATOM 3030 O O . ALA A 1 393 ? 10.801 51.942 -57.380 1.00 153.02 393 ALA A O 1
ATOM 3032 N N . PHE A 1 394 ? 10.099 53.203 -55.653 1.00 150.13 394 PHE A N 1
ATOM 3033 C CA . PHE A 1 394 ? 11.351 53.943 -55.466 1.00 164.00 394 PHE A CA 1
ATOM 3034 C C . PHE A 1 394 ? 12.670 53.191 -55.703 1.00 179.90 394 PHE A C 1
ATOM 3035 O O . PHE A 1 394 ? 12.721 51.960 -55.675 1.00 182.00 394 PHE A O 1
ATOM 3043 N N . LYS A 1 395 ? 13.733 53.968 -55.915 1.00 191.38 395 LYS A N 1
ATOM 3044 C CA . LYS A 1 395 ? 15.047 53.456 -56.315 1.00 194.42 395 LYS A CA 1
ATOM 3045 C C . LYS A 1 395 ? 15.875 52.931 -55.128 1.00 191.63 395 LYS A C 1
ATOM 3046 O O . LYS A 1 395 ? 15.609 53.283 -53.979 1.00 192.69 395 LYS A O 1
ATOM 3052 N N . ILE A 1 396 ? 16.874 52.096 -55.418 1.00 189.83 396 ILE A N 1
ATOM 3053 C CA . ILE A 1 396 ? 17.605 51.334 -54.390 1.00 194.24 396 ILE A CA 1
ATOM 3054 C C . ILE A 1 396 ? 18.003 52.130 -53.146 1.00 184.12 396 ILE A C 1
ATOM 3055 O O . ILE A 1 396 ? 17.989 51.598 -52.036 1.00 170.68 396 ILE A O 1
ATOM 3060 N N . GLY A 1 397 ? 18.363 53.396 -53.335 1.00 182.14 397 GLY A N 1
ATOM 3061 C CA . GLY A 1 397 ? 18.716 54.262 -52.223 1.00 174.06 397 GLY A CA 1
ATOM 3062 C C . GLY A 1 397 ? 17.537 55.109 -51.786 1.00 168.33 397 GLY A C 1
ATOM 3063 O O . GLY A 1 397 ? 16.651 55.413 -52.585 1.00 160.12 397 GLY A O 1
ATOM 3064 N N . GLU A 1 398 ? 17.517 55.503 -50.518 1.00 170.34 398 GLU A N 1
ATOM 3065 C CA . GLU A 1 398 ? 16.352 56.205 -50.001 1.00 181.21 398 GLU A CA 1
ATOM 3066 C C . GLU A 1 398 ? 16.658 57.349 -49.042 1.00 201.13 398 GLU A C 1
ATOM 3067 O O . GLU A 1 398 ? 17.521 57.231 -48.171 1.00 202.31 398 GLU A O 1
ATOM 3073 N N . ILE A 1 399 ? 15.931 58.451 -49.214 1.00 207.27 399 ILE A N 1
ATOM 3074 C CA . ILE A 1 399 ? 15.977 59.571 -48.283 1.00 196.77 399 ILE A CA 1
ATOM 3075 C C . ILE A 1 399 ? 15.935 59.020 -46.866 1.00 195.33 399 ILE A C 1
ATOM 3076 O O . ILE A 1 399 ? 14.895 58.533 -46.420 1.00 178.68 399 ILE A O 1
ATOM 3081 N N . LYS A 1 400 ? 17.067 59.077 -46.166 1.00 208.60 400 LYS A N 1
ATOM 3082 C CA . LYS A 1 400 ? 17.132 58.551 -44.804 1.00 215.58 400 LYS A CA 1
ATOM 3083 C C . LYS A 1 400 ? 16.200 59.341 -43.879 1.00 231.15 400 LYS A C 1
ATOM 3084 O O . LYS A 1 400 ? 16.607 60.287 -43.202 1.00 239.50 400 LYS A O 1
ATOM 3090 N N . ASP A 1 401 ? 14.935 58.931 -43.875 1.00 227.71 401 ASP A N 1
ATOM 3091 C CA . ASP A 1 401 ? 13.869 59.649 -43.192 1.00 216.96 401 ASP A CA 1
ATOM 3092 C C . ASP A 1 401 ? 12.715 58.689 -42.940 1.00 200.41 401 ASP A C 1
ATOM 3093 O O . ASP A 1 401 ? 11.949 58.381 -43.852 1.00 201.26 401 ASP A O 1
ATOM 3098 N N . PRO A 1 402 ? 12.596 58.197 -41.700 1.00 187.83 402 PRO A N 1
ATOM 3099 C CA . PRO A 1 402 ? 11.500 57.286 -41.365 1.00 188.11 402 PRO A CA 1
ATOM 3100 C C . PRO A 1 402 ? 10.146 57.860 -41.773 1.00 190.80 402 PRO A C 1
ATOM 3101 O O . PRO A 1 402 ? 9.409 57.190 -42.494 1.00 196.18 402 PRO A O 1
ATOM 3105 N N . LEU A 1 403 ? 9.839 59.078 -41.329 1.00 187.07 403 LEU A N 1
ATOM 3106 C CA . LEU A 1 403 ? 8.564 59.734 -41.631 1.00 176.69 403 LEU A CA 1
ATOM 3107 C C . LEU A 1 403 ? 8.053 59.401 -43.029 1.00 176.83 403 LEU A C 1
ATOM 3108 O O . LEU A 1 403 ? 6.864 59.141 -43.222 1.00 161.71 403 LEU A O 1
ATOM 3113 N N . THR A 1 404 ? 8.967 59.424 -43.998 1.00 189.78 404 THR A N 1
ATOM 3114 C CA . THR A 1 404 ? 8.650 59.141 -45.396 1.00 186.75 404 THR A CA 1
ATOM 3115 C C . THR A 1 404 ? 7.895 57.823 -45.537 1.00 172.26 404 THR A C 1
ATOM 3116 O O . THR A 1 404 ? 6.728 57.802 -45.927 1.00 166.45 404 THR A O 1
ATOM 3120 N N . TYR A 1 405 ? 8.576 56.727 -45.222 1.00 163.29 405 TYR A N 1
ATOM 3121 C CA . TYR A 1 405 ? 7.971 55.405 -45.268 1.00 167.45 405 TYR A CA 1
ATOM 3122 C C . TYR A 1 405 ? 6.655 55.386 -44.500 1.00 180.72 405 TYR A C 1
ATOM 3123 O O . TYR A 1 405 ? 5.639 54.898 -45.001 1.00 178.26 405 TYR A O 1
ATOM 3132 N N . TYR A 1 406 ? 6.689 55.916 -43.278 1.00 194.00 406 TYR A N 1
ATOM 3133 C CA . TYR A 1 406 ? 5.541 55.886 -42.370 1.00 195.36 406 TYR A CA 1
ATOM 3134 C C . TYR A 1 406 ? 4.314 56.569 -42.966 1.00 201.85 406 TYR A C 1
ATOM 3135 O O . TYR A 1 406 ? 3.231 56.537 -42.380 1.00 202.14 406 TYR A O 1
ATOM 3144 N N . LEU A 1 407 ? 4.493 57.196 -44.124 1.00 198.43 407 LEU A N 1
ATOM 3145 C CA . LEU A 1 407 ? 3.387 57.821 -44.839 1.00 177.95 407 LEU A CA 1
ATOM 3146 C C . LEU A 1 407 ? 3.083 57.062 -46.123 1.00 162.54 407 LEU A C 1
ATOM 3147 O O . LEU A 1 407 ? 1.941 57.043 -46.586 1.00 154.53 407 LEU A O 1
ATOM 3152 N N . MET A 1 408 ? 4.111 56.424 -46.677 1.00 151.88 408 MET A N 1
ATOM 3153 C CA . MET A 1 408 ? 4.023 55.763 -47.975 1.00 161.84 408 MET A CA 1
ATOM 3154 C C . MET A 1 408 ? 2.946 54.684 -48.010 1.00 166.11 408 MET A C 1
ATOM 3155 O O . MET A 1 408 ? 2.959 53.804 -48.870 1.00 169.56 408 MET A O 1
ATOM 3160 N N . ASP A 1 409 ? 2.011 54.765 -47.071 1.00 164.11 409 ASP A N 1
ATOM 3161 C CA . ASP A 1 409 ? 0.899 53.833 -47.008 1.00 167.56 409 ASP A CA 1
ATOM 3162 C C . ASP A 1 409 ? -0.437 54.521 -47.265 1.00 166.01 409 ASP A C 1
ATOM 3163 O O . ASP A 1 409 ? -0.939 54.500 -48.385 1.00 157.42 409 ASP A O 1
ATOM 3168 N N . ILE A 1 410 ? -0.984 55.146 -46.222 1.00 167.67 410 ILE A N 1
ATOM 3169 C CA . ILE A 1 410 ? -2.375 55.619 -46.191 1.00 156.57 410 ILE A CA 1
ATOM 3170 C C . ILE A 1 410 ? -3.354 54.644 -46.840 1.00 156.93 410 ILE A C 1
ATOM 3171 O O . ILE A 1 410 ? -4.199 54.063 -46.166 1.00 148.29 410 ILE A O 1
ATOM 3176 N N . PHE A 1 411 ? -3.238 54.475 -48.151 1.00 165.27 411 PHE A N 1
ATOM 3177 C CA . PHE A 1 411 ? -4.114 53.583 -48.899 1.00 172.23 411 PHE A CA 1
ATOM 3178 C C . PHE A 1 411 ? -4.174 52.173 -48.301 1.00 163.31 411 PHE A C 1
ATOM 3179 O O . PHE A 1 411 ? -5.079 51.400 -48.607 1.00 169.38 411 PHE A O 1
ATOM 3187 N N . THR A 1 412 ? -3.215 51.838 -47.447 1.00 150.61 412 THR A N 1
ATOM 3188 C CA . THR A 1 412 ? -3.142 50.487 -46.905 1.00 152.52 412 THR A CA 1
ATOM 3189 C C . THR A 1 412 ? -3.597 50.402 -45.445 1.00 150.97 412 THR A C 1
ATOM 3190 O O . THR A 1 412 ? -4.337 49.495 -45.069 1.00 154.40 412 THR A O 1
ATOM 3194 N N . ILE A 1 413 ? -3.157 51.360 -44.637 1.00 140.85 413 ILE A N 1
ATOM 3195 C CA . ILE A 1 413 ? -3.378 51.352 -43.186 1.00 133.95 413 ILE A CA 1
ATOM 3196 C C . ILE A 1 413 ? -4.786 51.000 -42.669 1.00 139.64 413 ILE A C 1
ATOM 3197 O O . ILE A 1 413 ? -4.937 50.064 -41.881 1.00 139.59 413 ILE A O 1
ATOM 3202 N N . PRO A 1 414 ? -5.818 51.746 -43.104 1.00 140.40 414 PRO A N 1
ATOM 3203 C CA . PRO A 1 414 ? -7.127 51.690 -42.444 1.00 142.40 414 PRO A CA 1
ATOM 3204 C C . PRO A 1 414 ? -7.833 50.352 -42.620 1.00 157.57 414 PRO A C 1
ATOM 3205 O O . PRO A 1 414 ? -8.717 50.020 -41.828 1.00 159.29 414 PRO A O 1
ATOM 3209 N N . ALA A 1 415 ? -7.457 49.600 -43.648 1.00 162.36 415 ALA A N 1
ATOM 3210 C CA . ALA A 1 415 ? -7.981 48.253 -43.817 1.00 162.64 415 ALA A CA 1
ATOM 3211 C C . ALA A 1 415 ? -7.596 47.434 -42.593 1.00 162.51 415 ALA A C 1
ATOM 3212 O O . ALA A 1 415 ? -8.362 46.595 -42.122 1.00 168.74 415 ALA A O 1
ATOM 3214 N N . ASN A 1 416 ? -6.401 47.697 -42.076 1.00 152.28 416 ASN A N 1
ATOM 3215 C CA . ASN A 1 416 ? -5.934 47.046 -40.862 1.00 152.89 416 ASN A CA 1
ATOM 3216 C C . ASN A 1 416 ? -6.757 47.439 -39.640 1.00 157.27 416 ASN A C 1
ATOM 3217 O O . ASN A 1 416 ? -7.108 46.588 -38.822 1.00 155.32 416 ASN A O 1
ATOM 3222 N N . LEU A 1 417 ? -7.068 48.727 -39.523 1.00 152.40 417 LEU A N 1
ATOM 3223 C CA . LEU A 1 417 ? -7.792 49.230 -38.359 1.00 144.08 417 LEU A CA 1
ATOM 3224 C C . LEU A 1 417 ? -9.255 48.776 -38.360 1.00 154.36 417 LEU A C 1
ATOM 3225 O O . LEU A 1 417 ? -10.129 49.455 -37.816 1.00 157.03 417 LEU A O 1
ATOM 3230 N N . ALA A 1 418 ? -9.511 47.626 -38.977 1.00 148.90 418 ALA A N 1
ATOM 3231 C CA . ALA A 1 418 ? -10.832 47.009 -38.953 1.00 140.14 418 ALA A CA 1
ATOM 3232 C C . ALA A 1 418 ? -10.762 45.582 -39.483 1.00 143.23 418 ALA A C 1
ATOM 3233 O O . ALA A 1 418 ? -11.775 44.888 -39.576 1.00 143.94 418 ALA A O 1
ATOM 3235 N N . GLY A 1 419 ? -9.554 45.145 -39.819 1.00 148.47 419 GLY A N 1
ATOM 3236 C CA . GLY A 1 419 ? -9.370 43.847 -40.437 1.00 163.32 419 GLY A CA 1
ATOM 3237 C C . GLY A 1 419 ? -9.626 43.944 -41.928 1.00 175.54 419 GLY A C 1
ATOM 3238 O O . GLY A 1 419 ? -8.834 43.447 -42.731 1.00 173.58 419 GLY A O 1
ATOM 3239 N N . LEU A 1 420 ? -10.740 44.589 -42.281 1.00 173.64 420 LEU A N 1
ATOM 3240 C CA . LEU A 1 420 ? -11.131 44.876 -43.667 1.00 156.00 420 LEU A CA 1
ATOM 3241 C C . LEU A 1 420 ? -10.358 44.103 -44.729 1.00 155.77 420 LEU A C 1
ATOM 3242 O O . LEU A 1 420 ? -9.160 44.319 -44.903 1.00 157.50 420 LEU A O 1
ATOM 3247 N N . PRO A 1 421 ? -11.048 43.217 -45.462 1.00 157.37 421 PRO A N 1
ATOM 3248 C CA . PRO A 1 421 ? -10.387 42.522 -46.573 1.00 160.82 421 PRO A CA 1
ATOM 3249 C C . PRO A 1 421 ? -9.875 43.539 -47.594 1.00 168.04 421 PRO A C 1
ATOM 3250 O O . PRO A 1 421 ? -10.359 44.671 -47.608 1.00 173.00 421 PRO A O 1
ATOM 3254 N N . ALA A 1 422 ? -8.908 43.156 -48.423 1.00 166.60 422 ALA A N 1
ATOM 3255 C CA . ALA A 1 422 ? -8.343 44.094 -49.391 1.00 165.16 422 ALA A CA 1
ATOM 3256 C C . ALA A 1 422 ? -7.319 43.457 -50.331 1.00 169.13 422 ALA A C 1
ATOM 3257 O O . ALA A 1 422 ? -6.254 43.015 -49.896 1.00 171.99 422 ALA A O 1
ATOM 3259 N N . ILE A 1 423 ? -7.649 43.423 -51.621 1.00 164.42 423 ILE A N 1
ATOM 3260 C CA . ILE A 1 423 ? -6.733 42.911 -52.635 1.00 147.94 423 ILE A CA 1
ATOM 3261 C C . ILE A 1 423 ? -5.960 44.049 -53.275 1.00 136.52 423 ILE A C 1
ATOM 3262 O O . ILE A 1 423 ? -6.370 45.207 -53.215 1.00 123.56 423 ILE A O 1
ATOM 3267 N N . SER A 1 424 ? -4.830 43.706 -53.879 1.00 133.46 424 SER A N 1
ATOM 3268 C CA . SER A 1 424 ? -4.092 44.630 -54.722 1.00 137.02 424 SER A CA 1
ATOM 3269 C C . SER A 1 424 ? -3.845 43.941 -56.056 1.00 151.92 424 SER A C 1
ATOM 3270 O O . SER A 1 424 ? -2.987 43.062 -56.162 1.00 155.88 424 SER A O 1
ATOM 3273 N N . VAL A 1 425 ? -4.614 44.332 -57.069 1.00 152.33 425 VAL A N 1
ATOM 3274 C CA . VAL A 1 425 ? -4.527 43.711 -58.387 1.00 149.63 425 VAL A CA 1
ATOM 3275 C C . VAL A 1 425 ? -3.879 44.673 -59.383 1.00 157.84 425 VAL A C 1
ATOM 3276 O O . VAL A 1 425 ? -4.195 45.863 -59.392 1.00 151.22 425 VAL A O 1
ATOM 3280 N N . PRO A 1 426 ? -2.948 44.161 -60.208 1.00 168.67 426 PRO A N 1
ATOM 3281 C CA . PRO A 1 426 ? -2.214 44.991 -61.171 1.00 174.98 426 PRO A CA 1
ATOM 3282 C C . PRO A 1 426 ? -3.071 45.478 -62.347 1.00 176.79 426 PRO A C 1
ATOM 3283 O O . PRO A 1 426 ? -4.053 44.835 -62.728 1.00 166.10 426 PRO A O 1
ATOM 3287 N N . PHE A 1 427 ? -2.669 46.611 -62.920 1.00 180.66 427 PHE A N 1
ATOM 3288 C CA . PHE A 1 427 ? -3.488 47.355 -63.872 1.00 179.43 427 PHE A CA 1
ATOM 3289 C C . PHE A 1 427 ? -2.673 48.559 -64.349 1.00 164.19 427 PHE A C 1
ATOM 3290 O O . PHE A 1 427 ? -3.211 49.636 -64.614 1.00 148.42 427 PHE A O 1
ATOM 3298 N N . GLY A 1 428 ? -1.362 48.363 -64.449 1.00 164.64 428 GLY A N 1
ATOM 3299 C CA . GLY A 1 428 ? -0.456 49.439 -64.803 1.00 172.78 428 GLY A CA 1
ATOM 3300 C C . GLY A 1 428 ? 0.854 48.974 -65.411 1.00 186.35 428 GLY A C 1
ATOM 3301 O O . GLY A 1 428 ? 0.943 47.881 -65.972 1.00 182.48 428 GLY A O 1
ATOM 3302 N N . PHE A 1 429 ? 1.877 49.814 -65.275 1.00 201.22 429 PHE A N 1
ATOM 3303 C CA . PHE A 1 429 ? 3.163 49.632 -65.942 1.00 216.81 429 PHE A CA 1
ATOM 3304 C C . PHE A 1 429 ? 3.831 50.999 -65.845 1.00 205.47 429 PHE A C 1
ATOM 3305 O O . PHE A 1 429 ? 4.913 51.219 -66.381 1.00 221.40 429 PHE A O 1
ATOM 3313 N N . SER A 1 430 ? 3.167 51.903 -65.124 1.00 174.49 430 SER A N 1
ATOM 3314 C CA . SER A 1 430 ? 3.480 53.335 -65.118 1.00 155.88 430 SER A CA 1
ATOM 3315 C C . SER A 1 430 ? 4.897 53.708 -64.673 1.00 172.56 430 SER A C 1
ATOM 3316 O O . SER A 1 430 ? 5.432 53.139 -63.722 1.00 179.22 430 SER A O 1
ATOM 3319 N N . ASN A 1 431 ? 5.481 54.689 -65.364 1.00 181.14 431 ASN A N 1
ATOM 3320 C CA . ASN A 1 431 ? 6.880 55.071 -65.172 1.00 166.73 431 ASN A CA 1
ATOM 3321 C C . ASN A 1 431 ? 7.764 53.848 -65.375 1.00 153.64 431 ASN A C 1
ATOM 3322 O O . ASN A 1 431 ? 8.944 53.836 -65.019 1.00 133.31 431 ASN A O 1
ATOM 3327 N N . ASN A 1 432 ? 7.152 52.832 -65.979 1.00 166.08 432 ASN A N 1
ATOM 3328 C CA . ASN A 1 432 ? 7.745 51.518 -66.212 1.00 171.81 432 ASN A CA 1
ATOM 3329 C C . ASN A 1 432 ? 7.993 50.696 -64.942 1.00 181.17 432 ASN A C 1
ATOM 3330 O O . ASN A 1 432 ? 8.985 49.977 -64.832 1.00 190.37 432 ASN A O 1
ATOM 3335 N N . LEU A 1 433 ? 7.059 50.806 -63.998 1.00 180.27 433 LEU A N 1
ATOM 3336 C CA . LEU A 1 433 ? 7.079 50.024 -62.763 1.00 176.23 433 LEU A CA 1
ATOM 3337 C C . LEU A 1 433 ? 5.649 49.705 -62.321 1.00 175.32 433 LEU A C 1
ATOM 3338 O O . LEU A 1 433 ? 5.008 50.492 -61.625 1.00 158.06 433 LEU A O 1
ATOM 3343 N N . PRO A 1 434 ? 5.162 48.526 -62.731 1.00 192.76 434 PRO A N 1
ATOM 3344 C CA . PRO A 1 434 ? 3.781 48.022 -62.751 1.00 195.67 434 PRO A CA 1
ATOM 3345 C C . PRO A 1 434 ? 3.019 48.096 -61.437 1.00 182.39 434 PRO A C 1
ATOM 3346 O O . PRO A 1 434 ? 2.907 47.082 -60.751 1.00 184.54 434 PRO A O 1
ATOM 3350 N N . VAL A 1 435 ? 2.471 49.266 -61.120 1.00 176.19 435 VAL A N 1
ATOM 3351 C CA . VAL A 1 435 ? 1.670 49.437 -59.910 1.00 181.57 435 VAL A CA 1
ATOM 3352 C C . VAL A 1 435 ? 0.185 49.241 -60.193 1.00 147.03 435 VAL A C 1
ATOM 3353 O O . VAL A 1 435 ? -0.339 49.775 -61.165 1.00 121.24 435 VAL A O 1
ATOM 3357 N N . GLY A 1 436 ? -0.483 48.472 -59.335 1.00 140.29 436 GLY A N 1
ATOM 3358 C CA . GLY A 1 436 ? -1.898 48.187 -59.490 1.00 134.68 436 GLY A CA 1
ATOM 3359 C C . GLY A 1 436 ? -2.774 48.926 -58.494 1.00 129.81 436 GLY A C 1
ATOM 3360 O O . GLY A 1 436 ? -2.330 49.882 -57.857 1.00 122.57 436 GLY A O 1
ATOM 3361 N N . VAL A 1 437 ? -4.021 48.478 -58.361 1.00 131.39 437 VAL A N 1
ATOM 3362 C CA . VAL A 1 437 ? -4.990 49.122 -57.472 1.00 135.75 437 VAL A CA 1
ATOM 3363 C C . VAL A 1 437 ? -5.473 48.221 -56.345 1.00 154.85 437 VAL A C 1
ATOM 3364 O O . VAL A 1 437 ? -5.219 47.016 -56.344 1.00 149.75 437 VAL A O 1
ATOM 3368 N N . GLN A 1 438 ? -6.185 48.825 -55.395 1.00 168.91 438 GLN A N 1
ATOM 3369 C CA . GLN A 1 438 ? -6.756 48.099 -54.264 1.00 174.66 438 GLN A CA 1
ATOM 3370 C C . GLN A 1 438 ? -8.277 48.224 -54.198 1.00 160.85 438 GLN A C 1
ATOM 3371 O O . GLN A 1 438 ? -8.861 49.194 -54.684 1.00 140.86 438 GLN A O 1
ATOM 3377 N N . VAL A 1 439 ? -8.908 47.234 -53.576 1.00 163.31 439 VAL A N 1
ATOM 3378 C CA . VAL A 1 439 ? -10.356 47.205 -53.443 1.00 159.78 439 VAL A CA 1
ATOM 3379 C C . VAL A 1 439 ? -10.789 46.823 -52.028 1.00 170.16 439 VAL A C 1
ATOM 3380 O O . VAL A 1 439 ? -11.051 45.656 -51.747 1.00 172.77 439 VAL A O 1
ATOM 3384 N N . ILE A 1 440 ? -10.859 47.815 -51.142 1.00 172.44 440 ILE A N 1
ATOM 3385 C CA . ILE A 1 440 ? -11.314 47.612 -49.765 1.00 174.37 440 ILE A CA 1
ATOM 3386 C C . ILE A 1 440 ? -12.614 46.812 -49.726 1.00 172.41 440 ILE A C 1
ATOM 3387 O O . ILE A 1 440 ? -13.329 46.738 -50.724 1.00 176.69 440 ILE A O 1
ATOM 3392 N N . GLY A 1 441 ? -12.911 46.208 -48.579 1.00 169.68 441 GLY A N 1
ATOM 3393 C CA . GLY A 1 441 ? -14.133 45.4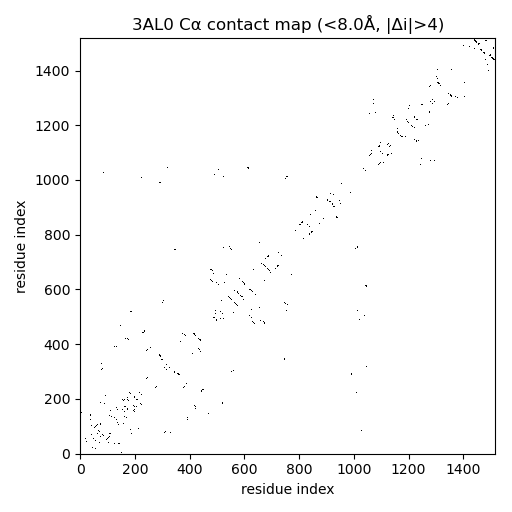40 -48.417 1.00 168.80 441 GLY A CA 1
ATOM 3394 C C . GLY A 1 441 ? -14.873 45.725 -47.124 1.00 156.97 441 GLY A C 1
ATOM 3395 O O . GLY A 1 441 ? -14.379 46.443 -46.255 1.00 149.04 441 GLY A O 1
ATOM 3396 N N . ARG A 1 442 ? -16.073 45.166 -47.001 1.00 153.47 442 ARG A N 1
ATOM 3397 C CA . ARG A 1 442 ? -16.831 45.283 -45.769 1.00 161.52 442 ARG A CA 1
ATOM 3398 C C . ARG A 1 442 ? -16.099 44.500 -44.705 1.00 161.13 442 ARG A C 1
ATOM 3399 O O . ARG A 1 442 ? -15.506 43.461 -44.996 1.00 146.40 442 ARG A O 1
ATOM 3407 N N . ARG A 1 443 ? -16.125 45.001 -43.477 1.00 170.25 443 ARG A N 1
ATOM 3408 C CA . ARG A 1 443 ? -15.534 44.259 -42.382 1.00 172.60 443 ARG A CA 1
ATOM 3409 C C . ARG A 1 443 ? -16.091 42.849 -42.477 1.00 163.36 443 ARG A C 1
ATOM 3410 O O . ARG A 1 443 ? -17.303 42.656 -42.555 1.00 149.02 443 ARG A O 1
ATOM 3418 N N . PHE A 1 444 ? -15.190 41.875 -42.533 1.00 174.24 444 PHE A N 1
ATOM 3419 C CA . PHE A 1 444 ? -15.550 40.459 -42.502 1.00 172.83 444 PHE A CA 1
ATOM 3420 C C . PHE A 1 444 ? -16.556 40.042 -43.587 1.00 156.55 444 PHE A C 1
ATOM 3421 O O . PHE A 1 444 ? -17.290 39.067 -43.419 1.00 153.34 444 PHE A O 1
ATOM 3429 N N . ALA A 1 445 ? -16.574 40.778 -44.699 1.00 146.96 445 ALA A N 1
ATOM 3430 C CA . ALA A 1 445 ? -17.346 40.384 -45.881 1.00 145.39 445 ALA A CA 1
ATOM 3431 C C . ALA A 1 445 ? -16.426 40.212 -47.098 1.00 151.62 445 ALA A C 1
ATOM 3432 O O . ALA A 1 445 ? -16.193 41.152 -47.864 1.00 132.83 445 ALA A O 1
ATOM 3434 N N . ASP A 1 446 ? -15.922 38.991 -47.268 1.00 165.07 446 ASP A N 1
ATOM 3435 C CA . ASP A 1 446 ? -14.796 38.711 -48.166 1.00 170.48 446 ASP A CA 1
ATOM 3436 C C . ASP A 1 446 ? -15.155 38.505 -49.633 1.00 149.09 446 ASP A C 1
ATOM 3437 O O . ASP A 1 446 ? -14.880 39.359 -50.474 1.00 137.51 446 ASP A O 1
ATOM 3442 N N . GLY A 1 447 ? -15.738 37.344 -49.920 1.00 140.70 447 GLY A N 1
ATOM 3443 C CA . GLY A 1 447 ? -15.991 36.895 -51.275 1.00 133.08 447 GLY A CA 1
ATOM 3444 C C . GLY A 1 447 ? -16.207 38.010 -52.269 1.00 139.60 447 GLY A C 1
ATOM 3445 O O . GLY A 1 447 ? -15.704 37.949 -53.389 1.00 128.11 447 GLY A O 1
ATOM 3446 N N . LYS A 1 448 ? -16.951 39.031 -51.854 1.00 151.73 448 LYS A N 1
ATOM 3447 C CA . LYS A 1 448 ? -17.290 40.147 -52.735 1.00 151.77 448 LYS A CA 1
ATOM 3448 C C . LYS A 1 448 ? -16.075 40.862 -53.328 1.00 166.80 448 LYS A C 1
ATOM 3449 O O . LYS A 1 448 ? -16.119 41.321 -54.470 1.00 179.63 448 LYS A O 1
ATOM 3455 N N . VAL A 1 449 ? -14.995 40.965 -52.561 1.00 159.22 449 VAL A N 1
ATOM 3456 C CA . VAL A 1 449 ? -13.793 41.619 -53.061 1.00 153.77 449 VAL A CA 1
ATOM 3457 C C . VAL A 1 449 ? -13.044 40.702 -54.019 1.00 161.62 449 VAL A C 1
ATOM 3458 O O . VAL A 1 449 ? -12.207 41.155 -54.800 1.00 161.99 449 VAL A O 1
ATOM 3462 N N . PHE A 1 450 ? -13.346 39.410 -53.948 1.00 171.46 450 PHE A N 1
ATOM 3463 C CA . PHE A 1 450 ? -12.773 38.434 -54.872 1.00 176.67 450 PHE A CA 1
ATOM 3464 C C . PHE A 1 450 ? -13.632 38.276 -56.120 1.00 163.43 450 PHE A C 1
ATOM 3465 O O . PHE A 1 450 ? -13.487 37.316 -56.880 1.00 143.04 450 PHE A O 1
ATOM 3473 N N . ARG A 1 451 ? -14.539 39.227 -56.307 1.00 164.40 451 ARG A N 1
ATOM 3474 C CA . ARG A 1 451 ? -15.322 39.329 -57.523 1.00 152.59 451 ARG A CA 1
ATOM 3475 C C . ARG A 1 451 ? -14.822 40.568 -58.245 1.00 143.05 451 ARG A C 1
ATOM 3476 O O . ARG A 1 451 ? -14.439 40.512 -59.413 1.00 152.63 451 ARG A O 1
ATOM 3484 N N . ILE A 1 452 ? -14.809 41.681 -57.519 1.00 118.47 452 ILE A N 1
ATOM 3485 C CA . ILE A 1 452 ? -14.326 42.956 -58.029 1.00 119.35 452 ILE A CA 1
ATOM 3486 C C . ILE A 1 452 ? -12.880 42.862 -58.492 1.00 135.41 452 ILE A C 1
ATOM 3487 O O . ILE A 1 452 ? -12.417 43.672 -59.295 1.00 140.13 452 ILE A O 1
ATOM 3492 N N . ALA A 1 453 ? -12.167 41.869 -57.978 1.00 147.73 453 ALA A N 1
ATOM 3493 C CA . ALA A 1 453 ? -10.790 41.636 -58.389 1.00 156.77 453 ALA A CA 1
ATOM 3494 C C . ALA A 1 453 ? -10.734 41.108 -59.821 1.00 159.81 453 ALA A C 1
ATOM 3495 O O . ALA A 1 453 ? -10.377 41.843 -60.743 1.00 150.50 453 ALA A O 1
ATOM 3497 N N . ARG A 1 454 ? -11.095 39.839 -60.004 1.00 168.71 454 ARG A N 1
ATOM 3498 C CA . ARG A 1 454 ? -11.099 39.222 -61.328 1.00 179.70 454 ARG A CA 1
ATOM 3499 C C . ARG A 1 454 ? -11.762 40.132 -62.354 1.00 191.19 454 ARG A C 1
ATOM 3500 O O . ARG A 1 454 ? -11.364 40.155 -63.523 1.00 201.89 454 ARG A O 1
ATOM 3508 N N . ALA A 1 455 ? -12.777 40.874 -61.916 1.00 179.96 455 ALA A N 1
ATOM 3509 C CA . ALA A 1 455 ? -13.417 41.862 -62.773 1.00 160.76 455 ALA A CA 1
ATOM 3510 C C . ALA A 1 455 ? -12.329 42.637 -63.494 1.00 144.49 455 ALA A C 1
ATOM 3511 O O . ALA A 1 455 ? -12.116 42.460 -64.694 1.00 129.61 455 ALA A O 1
ATOM 3513 N N . ILE A 1 456 ? -11.623 43.476 -62.744 1.00 137.36 456 ILE A N 1
ATOM 3514 C CA . ILE A 1 456 ? -10.513 44.238 -63.293 1.00 133.49 456 ILE A CA 1
ATOM 3515 C C . ILE A 1 456 ? -9.545 43.348 -64.069 1.00 152.08 456 ILE A C 1
ATOM 3516 O O . ILE A 1 456 ? -9.353 43.535 -65.269 1.00 153.02 456 ILE A O 1
ATOM 3521 N N . GLU A 1 457 ? -8.956 42.374 -63.377 1.00 173.99 457 GLU A N 1
ATOM 3522 C CA . GLU A 1 457 ? -7.880 41.541 -63.927 1.00 186.00 457 GLU A CA 1
ATOM 3523 C C . GLU A 1 457 ? -8.072 41.117 -65.385 1.00 182.85 457 GLU A C 1
ATOM 3524 O O . GLU A 1 457 ? -7.092 40.902 -66.100 1.00 182.44 457 GLU A O 1
ATOM 3530 N N . LYS A 1 458 ? -9.318 40.992 -65.832 1.00 180.08 458 LYS A N 1
ATOM 3531 C CA . LYS A 1 458 ? -9.559 40.700 -67.244 1.00 178.84 458 LYS A CA 1
ATOM 3532 C C . LYS A 1 458 ? -10.070 41.908 -68.049 1.00 156.71 458 LYS A C 1
ATOM 3533 O O . LYS A 1 458 ? -9.472 42.267 -69.068 1.00 107.64 458 LYS A O 1
ATOM 3539 N N . ASN A 1 459 ? -11.157 42.529 -67.582 1.00 169.75 459 ASN A N 1
ATOM 3540 C CA . ASN A 1 459 ? -11.743 43.705 -68.239 1.00 157.91 459 ASN A CA 1
ATOM 3541 C C . ASN A 1 459 ? -10.833 44.928 -68.142 1.00 149.92 459 ASN A C 1
ATOM 3542 O O . ASN A 1 459 ? -11.286 46.028 -67.804 1.00 129.92 459 ASN A O 1
ATOM 3547 N N . SER A 1 460 ? -9.551 44.721 -68.442 1.00 156.16 460 SER A N 1
ATOM 3548 C CA . SER A 1 460 ? -8.546 45.776 -68.371 1.00 163.44 460 SER A CA 1
ATOM 3549 C C . SER A 1 460 ? -7.530 45.648 -69.498 1.00 164.80 460 SER A C 1
ATOM 3550 O O . SER A 1 460 ? -7.067 44.544 -69.795 1.00 159.01 460 SER A O 1
ATOM 3553 N N . PRO A 1 461 ? -7.173 46.780 -70.128 1.00 166.66 461 PRO A N 1
ATOM 3554 C CA . PRO A 1 461 ? -6.088 46.746 -71.114 1.00 167.23 461 PRO A CA 1
ATOM 3555 C C . PRO A 1 461 ? -4.786 46.290 -70.455 1.00 176.01 461 PRO A C 1
ATOM 3556 O O . PRO A 1 461 ? -4.697 46.289 -69.226 1.00 179.12 461 PRO A O 1
ATOM 3560 N N . TYR A 1 462 ? -3.808 45.893 -71.267 1.00 178.15 462 TYR A N 1
ATOM 3561 C CA . TYR A 1 462 ? -2.513 45.405 -70.784 1.00 185.47 462 TYR A CA 1
ATOM 3562 C C . TYR A 1 462 ? -2.492 43.894 -70.530 1.00 192.70 462 TYR A C 1
ATOM 3563 O O . TYR A 1 462 ? -1.661 43.174 -71.088 1.00 184.74 462 TYR A O 1
ATOM 3572 N N . ASN A 1 463 ? -3.408 43.422 -69.687 1.00 207.79 463 ASN A N 1
ATOM 3573 C CA . ASN A 1 463 ? -3.453 42.012 -69.292 1.00 213.32 463 ASN A CA 1
ATOM 3574 C C . ASN A 1 463 ? -3.878 41.061 -70.410 1.00 201.92 463 ASN A C 1
ATOM 3575 O O . ASN A 1 463 ? -5.069 40.920 -70.687 1.00 207.55 463 ASN A O 1
ATOM 3580 N N . GLU A 1 464 ? -2.916 40.395 -71.041 1.00 182.89 464 GLU A N 1
ATOM 3581 C CA . GLU A 1 464 ? -3.249 39.383 -72.040 1.00 186.97 464 GLU A CA 1
ATOM 3582 C C . GLU A 1 464 ? -3.328 37.991 -71.409 1.00 190.69 464 GLU A C 1
ATOM 3583 O O . GLU A 1 464 ? -2.646 37.712 -70.424 1.00 190.45 464 GLU A O 1
ATOM 3589 N N . ASN A 1 465 ? -4.165 37.129 -71.984 1.00 192.24 465 ASN A N 1
ATOM 3590 C CA . ASN A 1 465 ? -4.456 35.803 -71.430 1.00 184.34 465 ASN A CA 1
ATOM 3591 C C . ASN A 1 465 ? -5.357 35.875 -70.204 1.00 182.41 465 ASN A C 1
ATOM 3592 O O . ASN A 1 465 ? -5.895 34.863 -69.752 1.00 173.07 465 ASN A O 1
ATOM 3597 N N . GLY A 1 466 ? -5.522 37.083 -69.679 1.00 192.86 466 GLY A N 1
ATOM 3598 C CA . GLY A 1 466 ? -6.295 37.296 -68.472 1.00 201.66 466 GLY A CA 1
ATOM 3599 C C . GLY A 1 466 ? -5.399 37.682 -67.312 1.00 211.19 466 GLY A C 1
ATOM 3600 O O . GLY A 1 466 ? -5.868 38.213 -66.305 1.00 218.26 466 GLY A O 1
ATOM 3601 N N . MET A 1 467 ? -4.103 37.419 -67.452 1.00 206.78 467 MET A N 1
ATOM 3602 C CA . MET A 1 467 ? -3.154 37.711 -66.383 1.00 189.75 467 MET A CA 1
ATOM 3603 C C . MET A 1 467 ? -2.024 38.649 -66.808 1.00 171.75 467 MET A C 1
ATOM 3604 O O . MET A 1 467 ? -1.177 38.294 -67.627 1.00 162.61 467 MET A O 1
ATOM 3609 N N . PHE A 1 468 ? -2.038 39.852 -66.239 1.00 161.20 468 PHE A N 1
ATOM 3610 C CA . PHE A 1 468 ? -0.944 40.810 -66.358 1.00 156.79 468 PHE A CA 1
ATOM 3611 C C . PHE A 1 468 ? 0.413 40.102 -66.419 1.00 166.80 468 PHE A C 1
ATOM 3612 O O . PHE A 1 468 ? 0.634 39.110 -65.725 1.00 169.51 468 PHE A O 1
ATOM 3620 N N . PRO A 1 469 ? 1.327 40.615 -67.256 1.00 178.30 469 PRO A N 1
ATOM 3621 C CA . PRO A 1 469 ? 2.625 39.996 -67.573 1.00 177.58 469 PRO A CA 1
ATOM 3622 C C . PRO A 1 469 ? 3.616 39.908 -66.408 1.00 164.64 469 PRO A C 1
ATOM 3623 O O . PRO A 1 469 ? 3.471 40.602 -65.400 1.00 158.81 469 PRO A O 1
ATOM 3627 N N . LEU A 1 470 ? 4.624 39.053 -66.571 1.00 156.27 470 LEU A N 1
ATOM 3628 C CA . LEU A 1 470 ? 5.652 38.853 -65.555 1.00 155.38 470 LEU A CA 1
ATOM 3629 C C . LEU A 1 470 ? 7.037 39.222 -66.084 1.00 146.22 470 LEU A C 1
ATOM 3630 O O . LEU A 1 470 ? 7.399 38.854 -67.197 1.00 131.39 470 LEU A O 1
ATOM 3635 N N . PRO A 1 471 ? 7.819 39.937 -65.264 1.00 153.43 471 PRO A N 1
ATOM 3636 C CA . PRO A 1 471 ? 9.182 40.419 -65.530 1.00 147.15 471 PRO A CA 1
ATOM 3637 C C . PRO A 1 471 ? 10.158 39.342 -65.984 1.00 139.88 471 PRO A C 1
ATOM 3638 O O . PRO A 1 471 ? 10.417 38.383 -65.255 1.00 101.86 471 PRO A O 1
ATOM 3642 N N . GLU A 1 472 ? 10.713 39.526 -67.178 1.00 167.24 472 GLU A N 1
ATOM 3643 C CA . GLU A 1 472 ? 11.736 38.629 -67.700 1.00 170.00 472 GLU A CA 1
ATOM 3644 C C . GLU A 1 472 ? 13.070 38.886 -66.983 1.00 151.78 472 GLU A C 1
ATOM 3645 O O . GLU A 1 472 ? 13.550 40.024 -66.909 1.00 132.01 472 GLU A O 1
ATOM 3651 N N . VAL A 1 473 ? 13.657 37.815 -66.458 1.00 145.86 473 VAL A N 1
ATOM 3652 C CA . VAL A 1 473 ? 14.792 37.906 -65.544 1.00 143.91 473 VAL A CA 1
ATOM 3653 C C . VAL A 1 473 ? 16.105 37.405 -66.141 1.00 139.81 473 VAL A C 1
ATOM 3654 O O . VAL A 1 473 ? 16.162 36.303 -66.682 1.00 128.88 473 VAL A O 1
ATOM 3658 N N . LYS A 1 474 ? 17.156 38.215 -66.008 1.00 148.26 474 LYS A N 1
ATOM 3659 C CA . LYS A 1 474 ? 18.462 37.952 -66.630 1.00 155.76 474 LYS A CA 1
ATOM 3660 C C . LYS A 1 474 ? 19.008 36.528 -66.439 1.00 153.47 474 LYS A C 1
ATOM 3661 O O . LYS A 1 474 ? 19.860 36.285 -65.581 1.00 121.79 474 LYS A O 1
ATOM 3667 N N . ALA A 1 475 ? 18.524 35.604 -67.267 1.00 174.39 475 ALA A N 1
ATOM 3668 C CA . ALA A 1 475 ? 18.971 34.211 -67.251 1.00 184.62 475 ALA A CA 1
ATOM 3669 C C . ALA A 1 475 ? 18.599 33.491 -68.552 1.00 189.35 475 ALA A C 1
ATOM 3670 O O . ALA A 1 475 ? 18.056 34.096 -69.480 1.00 190.72 475 ALA A O 1
ATOM 3673 N N . MET B 2 1 ? -4.782 47.406 22.962 1.00 126.92 1 MET B N 1
ATOM 3674 C CA . MET B 2 1 ? -5.972 48.140 23.379 1.00 153.74 1 MET B CA 1
ATOM 3675 C C . MET B 2 1 ? -5.753 49.640 23.204 1.00 153.85 1 MET B C 1
ATOM 3676 O O . MET B 2 1 ? -6.639 50.363 22.742 1.00 137.30 1 MET B O 1
ATOM 3681 N N . ARG B 2 2 ? -4.557 50.096 23.567 1.00 161.51 2 ARG B N 1
ATOM 3682 C CA . ARG B 2 2 ? -4.227 51.517 23.539 1.00 168.82 2 ARG B CA 1
ATOM 3683 C C . ARG B 2 2 ? -4.011 52.052 22.122 1.00 159.10 2 ARG B C 1
ATOM 3684 O O . ARG B 2 2 ? -4.599 53.065 21.738 1.00 129.35 2 ARG B O 1
ATOM 3692 N N . TYR B 2 3 ? -3.162 51.370 21.357 1.00 184.26 3 TYR B N 1
ATOM 3693 C CA . TYR B 2 3 ? -2.900 51.731 19.961 1.00 189.30 3 TYR B CA 1
ATOM 3694 C C . TYR B 2 3 ? -3.693 50.855 18.984 1.00 196.57 3 TYR B C 1
ATOM 3695 O O . TYR B 2 3 ? -3.865 49.658 19.212 1.00 190.86 3 TYR B O 1
ATOM 3704 N N . ARG B 2 4 ? -4.167 51.452 17.892 1.00 206.57 4 ARG B N 1
ATOM 3705 C CA . ARG B 2 4 ? -4.997 50.728 16.926 1.00 210.60 4 ARG B CA 1
ATOM 3706 C C . ARG B 2 4 ? -4.277 50.445 15.603 1.00 205.75 4 ARG B C 1
ATOM 3707 O O . ARG B 2 4 ? -3.868 51.377 14.903 1.00 201.47 4 ARG B O 1
ATOM 3715 N N . PRO B 2 5 ? -4.130 49.150 15.257 1.00 189.86 5 PRO B N 1
ATOM 3716 C CA . PRO B 2 5 ? -3.495 48.690 14.017 1.00 168.01 5 PRO B CA 1
ATOM 3717 C C . PRO B 2 5 ? -4.502 48.415 12.895 1.00 139.17 5 PRO B C 1
ATOM 3718 O O . PRO B 2 5 ? -5.532 47.784 13.132 1.00 110.55 5 PRO B O 1
ATOM 3722 N N . VAL B 2 6 ? -4.203 48.888 11.687 1.00 130.24 6 VAL B N 1
ATOM 3723 C CA . VAL B 2 6 ? -5.004 48.540 10.511 1.00 145.13 6 VAL B CA 1
ATOM 3724 C C . VAL B 2 6 ? -4.187 47.722 9.503 1.00 148.85 6 VAL B C 1
ATOM 3725 O O . VAL B 2 6 ? -3.188 48.196 8.950 1.00 141.52 6 VAL B O 1
ATOM 3729 N N . ILE B 2 7 ? -4.612 46.477 9.297 1.00 143.95 7 ILE B N 1
ATOM 3730 C CA . ILE B 2 7 ? -3.918 45.550 8.411 1.00 135.89 7 ILE B CA 1
ATOM 3731 C C . ILE B 2 7 ? -4.755 45.220 7.193 1.00 145.29 7 ILE B C 1
ATOM 3732 O O . ILE B 2 7 ? -5.966 45.016 7.295 1.00 133.28 7 ILE B O 1
ATOM 3737 N N . GLY B 2 8 ? -4.085 45.168 6.045 1.00 163.83 8 GLY B N 1
ATOM 3738 C CA . GLY B 2 8 ? -4.677 44.739 4.791 1.00 159.81 8 GLY B CA 1
ATOM 3739 C C . GLY B 2 8 ? -3.652 43.959 3.992 1.00 143.66 8 GLY B C 1
ATOM 3740 O O . GLY B 2 8 ? -2.507 44.386 3.845 1.00 126.94 8 GLY B O 1
ATOM 3741 N N . LEU B 2 9 ? -4.054 42.808 3.471 1.00 142.19 9 LEU B N 1
ATOM 3742 C CA . LEU B 2 9 ? -3.102 41.940 2.796 1.00 150.55 9 LEU B CA 1
ATOM 3743 C C . LEU B 2 9 ? -3.413 41.690 1.318 1.00 168.63 9 LEU B C 1
ATOM 3744 O O . LEU B 2 9 ? -4.559 41.805 0.881 1.00 174.35 9 LEU B O 1
ATOM 3749 N N . GLU B 2 10 ? -2.365 41.371 0.561 1.00 167.76 10 GLU B N 1
ATOM 3750 C CA . GLU B 2 10 ? -2.487 40.906 -0.816 1.00 158.86 10 GLU B CA 1
ATOM 3751 C C . GLU B 2 10 ? -2.313 39.387 -0.806 1.00 156.61 10 GLU B C 1
ATOM 3752 O O . GLU B 2 10 ? -1.470 38.864 -0.080 1.00 165.87 10 GLU B O 1
ATOM 3758 N N . ILE B 2 11 ? -3.108 38.675 -1.597 1.00 136.50 11 ILE B N 1
ATOM 3759 C CA . ILE B 2 11 ? -3.026 37.218 -1.636 1.00 117.74 11 ILE B CA 1
ATOM 3760 C C . ILE B 2 11 ? -2.967 36.695 -3.059 1.00 137.13 11 ILE B C 1
ATOM 3761 O O . ILE B 2 11 ? -3.784 37.077 -3.891 1.00 163.54 11 ILE B O 1
ATOM 3766 N N . HIS B 2 12 ? -2.004 35.823 -3.340 1.00 131.80 12 HIS B N 1
ATOM 3767 C CA . HIS B 2 12 ? -1.986 35.094 -4.605 1.00 127.01 12 HIS B CA 1
ATOM 3768 C C . HIS B 2 12 ? -2.484 33.670 -4.366 1.00 112.29 12 HIS B C 1
ATOM 3769 O O . HIS B 2 12 ? -2.362 33.154 -3.255 1.00 110.19 12 HIS B O 1
ATOM 3776 N N . VAL B 2 13 ? -3.062 33.045 -5.391 1.00 103.40 13 VAL B N 1
ATOM 3777 C CA . VAL B 2 13 ? -3.577 31.678 -5.258 1.00 113.78 13 VAL B CA 1
ATOM 3778 C C . VAL B 2 13 ? -3.299 30.799 -6.466 1.00 117.01 13 VAL B C 1
ATOM 3779 O O . VAL B 2 13 ? -3.613 31.156 -7.601 1.00 113.44 13 VAL B O 1
ATOM 3783 N N . GLN B 2 14 ? -2.727 29.632 -6.212 1.00 104.83 14 GLN B N 1
ATOM 3784 C CA . GLN B 2 14 ? -2.583 28.640 -7.257 1.00 105.45 14 GLN B CA 1
ATOM 3785 C C . GLN B 2 14 ? -3.860 27.825 -7.338 1.00 110.52 14 GLN B C 1
ATOM 3786 O O . GLN B 2 14 ? -4.278 27.212 -6.354 1.00 112.82 14 GLN B O 1
ATOM 3792 N N . LEU B 2 15 ? -4.487 27.823 -8.507 1.00 97.44 15 LEU B N 1
ATOM 3793 C CA . LEU B 2 15 ? -5.704 27.050 -8.702 1.00 98.45 15 LEU B CA 1
ATOM 3794 C C . LEU B 2 15 ? -5.359 25.637 -9.146 1.00 90.03 15 LEU B C 1
ATOM 3795 O O . LEU B 2 15 ? -4.535 25.451 -10.027 1.00 99.45 15 LEU B O 1
ATOM 3800 N N . SER B 2 16 ? -5.992 24.644 -8.537 1.00 86.13 16 SER B N 1
ATOM 3801 C CA . SER B 2 16 ? -5.666 23.250 -8.814 1.00 79.79 16 SER B CA 1
ATOM 3802 C C . SER B 2 16 ? -6.296 22.723 -10.112 1.00 84.48 16 SER B C 1
ATOM 3803 O O . SER B 2 16 ? -7.022 21.729 -10.105 1.00 95.40 16 SER B O 1
ATOM 3806 N N . THR B 2 17 ? -5.999 23.376 -11.231 1.00 83.00 17 THR B N 1
ATOM 3807 C CA . THR B 2 17 ? -6.612 23.008 -12.502 1.00 95.67 17 THR B CA 1
ATOM 3808 C C . THR B 2 17 ? -5.964 21.778 -13.138 1.00 98.00 17 THR B C 1
ATOM 3809 O O . THR B 2 17 ? -5.279 21.008 -12.469 1.00 98.87 17 THR B O 1
ATOM 3813 N N . LYS B 2 18 ? -6.212 21.590 -14.430 1.00 74.24 18 LYS B N 1
ATOM 3814 C CA . LYS B 2 18 ? -5.599 20.511 -15.186 1.00 67.62 18 LYS B CA 1
ATOM 3815 C C . LYS B 2 18 ? -4.754 21.184 -16.243 1.00 79.48 18 LYS B C 1
ATOM 3816 O O . LYS B 2 18 ? -3.603 21.527 -16.008 1.00 90.87 18 LYS B O 1
ATOM 3822 N N . THR B 2 19 ? -5.342 21.374 -17.416 1.00 96.85 19 THR B N 1
ATOM 3823 C CA . THR B 2 19 ? -4.782 22.261 -18.409 1.00 104.05 19 THR B CA 1
ATOM 3824 C C . THR B 2 19 ? -4.291 23.484 -17.662 1.00 93.42 19 THR B C 1
ATOM 3825 O O . THR B 2 19 ? -4.959 23.950 -16.745 1.00 76.97 19 THR B O 1
ATOM 3829 N N . LYS B 2 20 ? -3.121 23.985 -18.046 1.00 105.97 20 LYS B N 1
ATOM 3830 C CA . LYS B 2 20 ? -2.532 25.186 -17.458 1.00 96.93 20 LYS B CA 1
ATOM 3831 C C . LYS B 2 20 ? -3.434 26.412 -17.569 1.00 92.16 20 LYS B C 1
ATOM 3832 O O . LYS B 2 20 ? -4.617 26.349 -17.264 1.00 120.55 20 LYS B O 1
ATOM 3838 N N . ALA B 2 21 ? -2.870 27.527 -18.015 1.00 78.86 21 ALA B N 1
ATOM 3839 C CA . ALA B 2 21 ? -3.549 28.811 -17.908 1.00 77.14 21 ALA B CA 1
ATOM 3840 C C . ALA B 2 21 ? -3.930 29.428 -19.244 1.00 89.63 21 ALA B C 1
ATOM 3841 O O . ALA B 2 21 ? -4.996 30.018 -19.378 1.00 114.18 21 ALA B O 1
ATOM 3843 N N . PHE B 2 22 ? -3.047 29.333 -20.223 1.00 84.38 22 PHE B N 1
ATOM 3844 C CA . PHE B 2 22 ? -3.370 29.834 -21.542 1.00 78.89 22 PHE B CA 1
ATOM 3845 C C . PHE B 2 22 ? -2.889 28.867 -22.583 1.00 82.03 22 PHE B C 1
ATOM 3846 O O . PHE B 2 22 ? -2.455 29.268 -23.650 1.00 79.11 22 PHE B O 1
ATOM 3854 N N . CYS B 2 23 ? -2.966 27.585 -22.259 1.00 102.13 23 CYS B N 1
ATOM 3855 C CA . CYS B 2 23 ? -2.530 26.544 -23.175 1.00 119.99 23 CYS B CA 1
ATOM 3856 C C . CYS B 2 23 ? -2.903 25.182 -22.628 1.00 120.93 23 CYS B C 1
ATOM 3857 O O . CYS B 2 23 ? -3.760 25.074 -21.753 1.00 104.33 23 CYS B O 1
ATOM 3860 N N . SER B 2 24 ? -2.242 24.151 -23.139 1.00 118.07 24 SER B N 1
ATOM 3861 C CA . SER B 2 24 ? -2.699 22.785 -22.949 1.00 119.05 24 SER B CA 1
ATOM 3862 C C . SER B 2 24 ? -1.671 21.912 -22.238 1.00 112.08 24 SER B C 1
ATOM 3863 O O . SER B 2 24 ? -1.620 20.696 -22.440 1.00 118.16 24 SER B O 1
ATOM 3866 N N . CYS B 2 25 ? -0.857 22.531 -21.396 1.00 91.94 25 CYS B N 1
ATOM 3867 C CA . CYS B 2 25 ? 0.093 21.772 -20.598 1.00 85.55 25 CYS B CA 1
ATOM 3868 C C . CYS B 2 25 ? -0.449 21.559 -19.192 1.00 84.29 25 CYS B C 1
ATOM 3869 O O . CYS B 2 25 ? -1.198 22.389 -18.689 1.00 98.26 25 CYS B O 1
ATOM 3872 N N . PRO B 2 26 ? -0.066 20.448 -18.544 1.00 81.49 26 PRO B N 1
ATOM 3873 C CA . PRO B 2 26 ? -0.467 20.231 -17.148 1.00 83.41 26 PRO B CA 1
ATOM 3874 C C . PRO B 2 26 ? 0.139 21.290 -16.235 1.00 94.91 26 PRO B C 1
ATOM 3875 O O . PRO B 2 26 ? 1.331 21.583 -16.344 1.00 87.75 26 PRO B O 1
ATOM 3879 N N . ALA B 2 27 ? -0.679 21.856 -15.352 1.00 106.73 27 ALA B N 1
ATOM 3880 C CA . ALA B 2 27 ? -0.241 22.926 -14.457 1.00 101.82 27 ALA B CA 1
ATOM 3881 C C . ALA B 2 27 ? -0.045 22.421 -13.022 1.00 98.12 27 ALA B C 1
ATOM 3882 O O . ALA B 2 27 ? 0.242 23.194 -12.104 1.00 95.45 27 ALA B O 1
ATOM 3884 N N . ASP B 2 28 ? -0.212 21.117 -12.839 1.00 86.32 28 ASP B N 1
ATOM 3885 C CA . ASP B 2 28 ? 0.134 20.481 -11.583 1.00 84.58 28 ASP B CA 1
ATOM 3886 C C . ASP B 2 28 ? 1.517 19.875 -11.766 1.00 87.32 28 ASP B C 1
ATOM 3887 O O . ASP B 2 28 ? 1.663 18.680 -12.037 1.00 94.95 28 ASP B O 1
ATOM 3892 N N . VAL B 2 29 ? 2.534 20.715 -11.618 1.00 79.19 29 VAL B N 1
ATOM 3893 C CA . VAL B 2 29 ? 3.885 20.356 -12.026 1.00 73.08 29 VAL B CA 1
ATOM 3894 C C . VAL B 2 29 ? 4.910 20.457 -10.881 1.00 79.48 29 VAL B C 1
ATOM 3895 O O . VAL B 2 29 ? 5.994 21.021 -11.037 1.00 71.82 29 VAL B O 1
ATOM 3899 N N . PHE B 2 30 ? 4.575 19.895 -9.723 1.00 94.44 30 PHE B N 1
ATOM 3900 C CA . PHE B 2 30 ? 5.469 20.029 -8.580 1.00 100.30 30 PHE B CA 1
ATOM 3901 C C . PHE B 2 30 ? 6.682 19.125 -8.700 1.00 86.81 30 PHE B C 1
ATOM 3902 O O . PHE B 2 30 ? 7.753 19.593 -9.073 1.00 95.53 30 PHE B O 1
ATOM 3910 N N . GLU B 2 31 ? 6.524 17.840 -8.387 1.00 84.61 31 GLU B N 1
ATOM 3911 C CA . GLU B 2 31 ? 7.635 16.889 -8.506 1.00 95.32 31 GLU B CA 1
ATOM 3912 C C . GLU B 2 31 ? 8.000 16.606 -9.972 1.00 107.28 31 GLU B C 1
ATOM 3913 O O . GLU B 2 31 ? 8.140 15.455 -10.403 1.00 112.71 31 GLU B O 1
ATOM 3919 N N . LEU B 2 32 ? 8.166 17.678 -10.734 1.00 94.97 32 LEU B N 1
ATOM 3920 C CA . LEU B 2 32 ? 8.467 17.553 -12.145 1.00 88.44 32 LEU B CA 1
ATOM 3921 C C . LEU B 2 32 ? 9.838 18.113 -12.460 1.00 91.37 32 LEU B C 1
ATOM 3922 O O . LEU B 2 32 ? 10.158 19.248 -12.092 1.00 98.94 32 LEU B O 1
ATOM 3927 N N . PRO B 2 33 ? 10.655 17.308 -13.147 1.00 70.70 33 PRO B N 1
ATOM 3928 C CA . PRO B 2 33 ? 11.985 17.739 -13.559 1.00 57.16 33 PRO B CA 1
ATOM 3929 C C . PRO B 2 33 ? 11.841 19.026 -14.331 1.00 79.58 33 PRO B C 1
ATOM 3930 O O . PRO B 2 33 ? 10.798 19.236 -14.943 1.00 95.49 33 PRO B O 1
ATOM 3934 N N . PRO B 2 34 ? 12.865 19.880 -14.303 1.00 77.44 34 PRO B N 1
ATOM 3935 C CA . PRO B 2 34 ? 12.824 21.189 -14.958 1.00 76.41 34 PRO B CA 1
ATOM 3936 C C . PRO B 2 34 ? 12.394 21.118 -16.423 1.00 77.98 34 PRO B C 1
ATOM 3937 O O . PRO B 2 34 ? 12.724 20.172 -17.138 1.00 73.58 34 PRO B O 1
ATOM 3941 N N . ASN B 2 35 ? 11.653 22.129 -16.857 1.00 74.42 35 ASN B N 1
ATOM 3942 C CA . ASN B 2 35 ? 11.239 22.231 -18.245 1.00 66.62 35 ASN B CA 1
ATOM 3943 C C . ASN B 2 35 ? 10.854 20.903 -18.862 1.00 70.63 35 ASN B C 1
ATOM 3944 O O . ASN B 2 35 ? 11.457 20.483 -19.841 1.00 75.67 35 ASN B O 1
ATOM 3949 N N . THR B 2 36 ? 9.864 20.241 -18.265 1.00 91.45 36 THR B N 1
ATOM 3950 C CA . THR B 2 36 ? 9.207 19.078 -18.867 1.00 99.43 36 THR B CA 1
ATOM 3951 C C . THR B 2 36 ? 7.742 19.398 -19.169 1.00 101.92 36 THR B C 1
ATOM 3952 O O . THR B 2 36 ? 7.067 18.671 -19.896 1.00 129.58 36 THR B O 1
ATOM 3956 N N . ALA B 2 37 ? 7.253 20.493 -18.601 1.00 71.92 37 ALA B N 1
ATOM 3957 C CA . ALA B 2 37 ? 5.905 20.951 -18.876 1.00 68.51 37 ALA B CA 1
ATOM 3958 C C . ALA B 2 37 ? 5.983 22.249 -19.660 1.00 69.52 37 ALA B C 1
ATOM 3959 O O . ALA B 2 37 ? 5.301 23.227 -19.362 1.00 66.33 37 ALA B O 1
ATOM 3961 N N . ILE B 2 38 ? 6.839 22.254 -20.666 1.00 80.25 38 ILE B N 1
ATOM 3962 C CA . ILE B 2 38 ? 6.923 23.391 -21.557 1.00 86.05 38 ILE B CA 1
ATOM 3963 C C . ILE B 2 38 ? 6.014 23.118 -22.743 1.00 80.76 38 ILE B C 1
ATOM 3964 O O . ILE B 2 38 ? 5.729 21.963 -23.061 1.00 80.96 38 ILE B O 1
ATOM 3969 N N . CYS B 2 39 ? 5.540 24.189 -23.369 1.00 91.63 39 CYS B N 1
ATOM 3970 C CA . CYS B 2 39 ? 4.834 24.117 -24.646 1.00 104.60 39 CYS B CA 1
ATOM 3971 C C . CYS B 2 39 ? 5.161 25.387 -25.413 1.00 103.97 39 CYS B C 1
ATOM 3972 O O . CYS B 2 39 ? 5.414 26.431 -24.812 1.00 115.04 39 CYS B O 1
ATOM 3975 N N . PRO B 2 40 ? 5.170 25.306 -26.744 1.00 94.97 40 PRO B N 1
ATOM 3976 C CA . PRO B 2 40 ? 5.438 26.497 -27.542 1.00 89.23 40 PRO B CA 1
ATOM 3977 C C . PRO B 2 40 ? 4.861 27.789 -26.947 1.00 73.89 40 PRO B C 1
ATOM 3978 O O . PRO B 2 40 ? 5.521 28.820 -27.052 1.00 63.82 40 PRO B O 1
ATOM 3982 N N . VAL B 2 41 ? 3.688 27.733 -26.315 1.00 83.72 41 VAL B N 1
ATOM 3983 C CA . VAL B 2 41 ? 2.986 28.956 -25.879 1.00 108.23 41 VAL B CA 1
ATOM 3984 C C . VAL B 2 41 ? 3.410 29.522 -24.528 1.00 106.09 41 VAL B C 1
ATOM 3985 O O . VAL B 2 41 ? 3.809 30.685 -24.437 1.00 91.58 41 VAL B O 1
ATOM 3989 N N . CYS B 2 42 ? 3.287 28.706 -23.484 1.00 113.38 42 CYS B N 1
ATOM 3990 C CA . CYS B 2 42 ? 3.565 29.126 -22.112 1.00 117.99 42 CYS B CA 1
ATOM 3991 C C . CYS B 2 42 ? 5.053 29.405 -21.901 1.00 115.59 42 CYS B C 1
ATOM 3992 O O . CYS B 2 42 ? 5.480 29.834 -20.820 1.00 99.46 42 CYS B O 1
ATOM 3995 N N . THR B 2 43 ? 5.825 29.160 -22.957 1.00 106.15 43 THR B N 1
ATOM 3996 C CA . THR B 2 43 ? 7.274 29.271 -22.930 1.00 78.35 43 THR B CA 1
ATOM 3997 C C . THR B 2 43 ? 7.728 30.484 -23.729 1.00 79.56 43 THR B C 1
ATOM 3998 O O . THR B 2 43 ? 8.917 30.793 -23.791 1.00 83.68 43 THR B O 1
ATOM 4002 N N . GLY B 2 44 ? 6.766 31.160 -24.349 1.00 90.05 44 GLY B N 1
ATOM 4003 C CA . GLY B 2 44 ? 7.006 32.442 -24.983 1.00 82.55 44 GLY B CA 1
ATOM 4004 C C . GLY B 2 44 ? 7.748 32.358 -26.296 1.00 92.82 44 GLY B C 1
ATOM 4005 O O . GLY B 2 44 ? 8.320 33.348 -26.744 1.00 106.49 44 GLY B O 1
ATOM 4006 N N . GLN B 2 45 ? 7.741 31.176 -26.907 1.00 97.62 45 GLN B N 1
ATOM 4007 C CA . GLN B 2 45 ? 8.326 30.969 -28.229 1.00 87.62 45 GLN B CA 1
ATOM 4008 C C . GLN B 2 45 ? 7.760 31.995 -29.210 1.00 93.94 45 GLN B C 1
ATOM 4009 O O . GLN B 2 45 ? 6.687 32.543 -28.980 1.00 115.12 45 GLN B O 1
ATOM 4015 N N . PRO B 2 46 ? 8.472 32.272 -30.309 1.00 83.52 46 PRO B N 1
ATOM 4016 C CA . PRO B 2 46 ? 7.882 33.278 -31.192 1.00 89.32 46 PRO B CA 1
ATOM 4017 C C . PRO B 2 46 ? 6.658 32.724 -31.915 1.00 95.47 46 PRO B C 1
ATOM 4018 O O . PRO B 2 46 ? 6.634 31.553 -32.301 1.00 81.82 46 PRO B O 1
ATOM 4022 N N . GLY B 2 47 ? 5.645 33.567 -32.082 1.00 105.62 47 GLY B N 1
ATOM 4023 C CA . GLY B 2 47 ? 4.441 33.184 -32.795 1.00 119.60 47 GLY B CA 1
ATOM 4024 C C . GLY B 2 47 ? 3.563 32.242 -31.999 1.00 128.24 47 GLY B C 1
ATOM 4025 O O . GLY B 2 47 ? 3.029 31.269 -32.535 1.00 145.57 47 GLY B O 1
ATOM 4026 N N . ALA B 2 48 ? 3.413 32.529 -30.712 1.00 104.57 48 ALA B N 1
ATOM 4027 C CA . ALA B 2 48 ? 2.575 31.710 -29.853 1.00 96.75 48 ALA B CA 1
ATOM 4028 C C . ALA B 2 48 ? 1.464 32.563 -29.285 1.00 107.62 48 ALA B C 1
ATOM 4029 O O . ALA B 2 48 ? 1.683 33.711 -28.908 1.00 117.29 48 ALA B O 1
ATOM 4031 N N . LEU B 2 49 ? 0.266 32.004 -29.227 1.00 118.54 49 LEU B N 1
ATOM 4032 C CA . LEU B 2 49 ? -0.876 32.756 -28.734 1.00 125.17 49 LEU B CA 1
ATOM 4033 C C . LEU B 2 49 ? -1.609 31.997 -27.629 1.00 114.75 49 LEU B C 1
ATOM 4034 O O . LEU B 2 49 ? -1.670 30.765 -27.644 1.00 104.95 49 LEU B O 1
ATOM 4039 N N . PRO B 2 50 ? -2.156 32.741 -26.660 1.00 95.77 50 PRO B N 1
ATOM 4040 C CA . PRO B 2 50 ? -2.825 32.195 -25.475 1.00 97.76 50 PRO B CA 1
ATOM 4041 C C . PRO B 2 50 ? -4.305 31.840 -25.705 1.00 100.13 50 PRO B C 1
ATOM 4042 O O . PRO B 2 50 ? -5.057 32.647 -26.245 1.00 114.53 50 PRO B O 1
ATOM 4046 N N . VAL B 2 51 ? -4.716 30.647 -25.287 1.00 84.08 51 VAL B N 1
ATOM 4047 C CA . VAL B 2 51 ? -6.103 30.214 -25.448 1.00 96.14 51 VAL B CA 1
ATOM 4048 C C . VAL B 2 51 ? -6.794 30.004 -24.108 1.00 102.99 51 VAL B C 1
ATOM 4049 O O . VAL B 2 51 ? -6.562 28.991 -23.449 1.00 117.33 51 VAL B O 1
ATOM 4053 N N . PRO B 2 52 ? -7.659 30.952 -23.707 1.00 87.78 52 PRO B N 1
ATOM 4054 C CA . PRO B 2 52 ? -8.257 30.929 -22.367 1.00 79.73 52 PRO B CA 1
ATOM 4055 C C . PRO B 2 52 ? -8.773 29.548 -21.973 1.00 96.84 52 PRO B C 1
ATOM 4056 O O . PRO B 2 52 ? -9.595 28.967 -22.682 1.00 90.61 52 PRO B O 1
ATOM 4060 N N . ASN B 2 53 ? -8.273 29.029 -20.855 1.00 107.55 53 ASN B N 1
ATOM 4061 C CA . ASN B 2 53 ? -8.710 27.741 -20.334 1.00 112.12 53 ASN B CA 1
ATOM 4062 C C . ASN B 2 53 ? -10.060 27.917 -19.670 1.00 121.02 53 ASN B C 1
ATOM 4063 O O . ASN B 2 53 ? -10.234 28.821 -18.859 1.00 132.52 53 ASN B O 1
ATOM 4068 N N . GLU B 2 54 ? -11.023 27.071 -20.013 1.00 123.02 54 GLU B N 1
ATOM 4069 C CA . GLU B 2 54 ? -12.348 27.178 -19.416 1.00 122.25 54 GLU B CA 1
ATOM 4070 C C . GLU B 2 54 ? -12.252 26.996 -17.905 1.00 120.34 54 GLU B C 1
ATOM 4071 O O . GLU B 2 54 ? -12.572 27.908 -17.143 1.00 127.02 54 GLU B O 1
ATOM 4077 N N . GLU B 2 55 ? -11.792 25.819 -17.487 1.00 100.04 55 GLU B N 1
ATOM 4078 C CA . GLU B 2 55 ? -11.629 25.466 -16.075 1.00 93.26 55 GLU B CA 1
ATOM 4079 C C . GLU B 2 55 ? -11.059 26.588 -15.206 1.00 100.70 55 GLU B C 1
ATOM 4080 O O . GLU B 2 55 ? -11.505 26.789 -14.082 1.00 120.35 55 GLU B O 1
ATOM 4086 N N . MET B 2 56 ? -10.062 27.303 -15.712 1.00 102.09 56 MET B N 1
ATOM 4087 C CA . MET B 2 56 ? -9.500 28.441 -14.991 1.00 107.51 56 MET B CA 1
ATOM 4088 C C . MET B 2 56 ? -10.574 29.460 -14.590 1.00 116.18 56 MET B C 1
ATOM 4089 O O . MET B 2 56 ? -10.444 30.148 -13.577 1.00 130.47 56 MET B O 1
ATOM 4094 N N . ILE B 2 57 ? -11.625 29.554 -15.398 1.00 107.97 57 ILE B N 1
ATOM 4095 C CA . ILE B 2 57 ? -12.699 30.524 -15.198 1.00 109.93 57 ILE B CA 1
ATOM 4096 C C . ILE B 2 57 ? -13.738 29.992 -14.212 1.00 101.25 57 ILE B C 1
ATOM 4097 O O . ILE B 2 57 ? -14.158 30.696 -13.295 1.00 89.39 57 ILE B O 1
ATOM 4102 N N . ARG B 2 58 ? -14.140 28.742 -14.430 1.00 106.44 58 ARG B N 1
ATOM 4103 C CA . ARG B 2 58 ? -15.029 27.996 -13.547 1.00 109.68 58 ARG B CA 1
ATOM 4104 C C . ARG B 2 58 ? -14.586 28.215 -12.105 1.00 112.03 58 ARG B C 1
ATOM 4105 O O . ARG B 2 58 ? -15.367 28.646 -11.256 1.00 109.07 58 ARG B O 1
ATOM 4113 N N . PHE B 2 59 ? -13.308 27.938 -11.855 1.00 106.98 59 PHE B N 1
ATOM 4114 C CA . PHE B 2 59 ? -12.704 28.056 -10.534 1.00 92.29 59 PHE B CA 1
ATOM 4115 C C . PHE B 2 59 ? -12.814 29.466 -9.955 1.00 92.46 59 PHE B C 1
ATOM 4116 O O . PHE B 2 59 ? -13.218 29.637 -8.807 1.00 81.70 59 PHE B O 1
ATOM 4124 N N . ALA B 2 60 ? -12.455 30.471 -10.747 1.00 92.99 60 ALA B N 1
ATOM 4125 C CA . ALA B 2 60 ? -12.551 31.855 -10.299 1.00 91.41 60 ALA B CA 1
ATOM 4126 C C . ALA B 2 60 ? -13.964 32.182 -9.846 1.00 102.67 60 ALA B C 1
ATOM 4127 O O . ALA B 2 60 ? -14.152 32.658 -8.732 1.00 123.88 60 ALA B O 1
ATOM 4129 N N . VAL B 2 61 ? -14.959 31.931 -10.697 1.00 105.28 61 VAL B N 1
ATOM 4130 C CA . VAL B 2 61 ? -16.340 32.275 -10.341 1.00 106.83 61 VAL B CA 1
ATOM 4131 C C . VAL B 2 61 ? -16.771 31.613 -9.039 1.00 90.69 61 VAL B C 1
ATOM 4132 O O . VAL B 2 61 ? -17.387 32.264 -8.203 1.00 82.65 61 VAL B O 1
ATOM 4136 N N . LYS B 2 62 ? -16.430 30.338 -8.861 1.00 81.70 62 LYS B N 1
ATOM 4137 C CA . LYS B 2 62 ? -16.725 29.635 -7.617 1.00 90.24 62 LYS B CA 1
ATOM 4138 C C . LYS B 2 62 ? -16.225 30.419 -6.409 1.00 105.59 62 LYS B C 1
ATOM 4139 O O . LYS B 2 62 ? -17.003 30.732 -5.508 1.00 123.50 62 LYS B O 1
ATOM 4145 N N . THR B 2 63 ? -14.931 30.730 -6.390 1.00 101.40 63 THR B N 1
ATOM 4146 C CA . THR B 2 63 ? -14.335 31.478 -5.283 1.00 106.21 63 THR B CA 1
ATOM 4147 C C . THR B 2 63 ? -14.856 32.913 -5.196 1.00 118.29 63 THR B C 1
ATOM 4148 O O . THR B 2 63 ? -14.949 33.474 -4.105 1.00 133.29 63 THR B O 1
ATOM 4152 N N . ALA B 2 64 ? -15.186 33.508 -6.340 1.00 102.78 64 ALA B N 1
ATOM 4153 C CA . ALA B 2 64 ? -15.784 34.841 -6.360 1.00 97.77 64 ALA B CA 1
ATOM 4154 C C . ALA B 2 64 ? -17.132 34.825 -5.643 1.00 115.33 64 ALA B C 1
ATOM 4155 O O . ALA B 2 64 ? -17.457 35.741 -4.883 1.00 97.60 64 ALA B O 1
ATOM 4157 N N . LEU B 2 65 ? -17.909 33.774 -5.899 1.00 137.28 65 LEU B N 1
ATOM 4158 C CA . LEU B 2 65 ? -19.216 33.588 -5.272 1.00 125.29 65 LEU B CA 1
ATOM 4159 C C . LEU B 2 65 ? -19.075 33.416 -3.768 1.00 129.58 65 LEU B C 1
ATOM 4160 O O . LEU B 2 65 ? -19.610 34.218 -3.001 1.00 138.76 65 LEU B O 1
ATOM 4165 N N . ALA B 2 66 ? -18.354 32.377 -3.351 1.00 125.05 66 ALA B N 1
ATOM 4166 C CA . ALA B 2 66 ? -18.105 32.135 -1.930 1.00 123.93 66 ALA B CA 1
ATOM 4167 C C . ALA B 2 66 ? -17.635 33.406 -1.225 1.00 115.25 66 ALA B C 1
ATOM 4168 O O . ALA B 2 66 ? -18.022 33.670 -0.085 1.00 114.09 66 ALA B O 1
ATOM 4170 N N . LEU B 2 67 ? -16.813 34.198 -1.908 1.00 105.58 67 LEU B N 1
ATOM 4171 C CA . LEU B 2 67 ? -16.326 35.455 -1.344 1.00 127.53 67 LEU B CA 1
ATOM 4172 C C . LEU B 2 67 ? -17.344 36.593 -1.475 1.00 148.80 67 LEU B C 1
ATOM 4173 O O . LEU B 2 67 ? -17.008 37.767 -1.291 1.00 146.16 67 LEU B O 1
ATOM 4178 N N . ASN B 2 68 ? -18.586 36.237 -1.790 1.00 155.85 68 ASN B N 1
ATOM 4179 C CA . ASN B 2 68 ? -19.663 37.214 -1.893 1.00 155.46 68 ASN B CA 1
ATOM 4180 C C . ASN B 2 68 ? -19.285 38.381 -2.788 1.00 161.01 68 ASN B C 1
ATOM 4181 O O . ASN B 2 68 ? -19.556 39.541 -2.466 1.00 153.35 68 ASN B O 1
ATOM 4186 N N . CYS B 2 69 ? -18.653 38.063 -3.912 1.00 172.07 69 CYS B N 1
ATOM 4187 C CA . CYS B 2 69 ? -18.185 39.083 -4.837 1.00 166.82 69 CYS B CA 1
ATOM 4188 C C . CYS B 2 69 ? -19.172 39.342 -5.956 1.00 158.62 69 CYS B C 1
ATOM 4189 O O . CYS B 2 69 ? -19.538 38.440 -6.709 1.00 142.11 69 CYS B O 1
ATOM 4192 N N . LYS B 2 70 ? -19.618 40.587 -6.035 1.00 167.22 70 LYS B N 1
ATOM 4193 C CA . LYS B 2 70 ? -20.282 41.065 -7.221 1.00 164.59 70 LYS B CA 1
ATOM 4194 C C . LYS B 2 70 ? -19.362 40.635 -8.353 1.00 157.48 70 LYS B C 1
ATOM 4195 O O . LYS B 2 70 ? -18.216 41.082 -8.422 1.00 150.08 70 LYS B O 1
ATOM 4201 N N . ILE B 2 71 ? -19.838 39.733 -9.208 1.00 157.21 71 ILE B N 1
ATOM 4202 C CA . ILE B 2 71 ? -19.014 39.235 -10.309 1.00 155.67 71 ILE B CA 1
ATOM 4203 C C . ILE B 2 71 ? -18.959 40.263 -11.445 1.00 148.22 71 ILE B C 1
ATOM 4204 O O . ILE B 2 71 ? -19.174 41.453 -11.217 1.00 145.39 71 ILE B O 1
ATOM 4209 N N . HIS B 2 72 ? -18.664 39.818 -12.663 1.00 147.73 72 HIS B N 1
ATOM 4210 C CA . HIS B 2 72 ? -18.572 40.753 -13.783 1.00 153.38 72 HIS B CA 1
ATOM 4211 C C . HIS B 2 72 ? -18.848 40.179 -15.177 1.00 163.23 72 HIS B C 1
ATOM 4212 O O . HIS B 2 72 ? -17.924 39.853 -15.924 1.00 162.28 72 HIS B O 1
ATOM 4219 N N . LYS B 2 73 ? -20.132 40.052 -15.499 1.00 164.70 73 LYS B N 1
ATOM 4220 C CA . LYS B 2 73 ? -20.611 39.960 -16.874 1.00 142.73 73 LYS B CA 1
ATOM 4221 C C . LYS B 2 73 ? -19.494 40.068 -17.923 1.00 129.32 73 LYS B C 1
ATOM 4222 O O . LYS B 2 73 ? -19.204 39.115 -18.651 1.00 102.85 73 LYS B O 1
ATOM 4228 N N . TYR B 2 74 ? -18.876 41.244 -17.986 1.00 130.72 74 TYR B N 1
ATOM 4229 C CA . TYR B 2 74 ? -17.829 41.537 -18.951 1.00 126.28 74 TYR B CA 1
ATOM 4230 C C . TYR B 2 74 ? -16.493 41.491 -18.232 1.00 144.45 74 TYR B C 1
ATOM 4231 O O . TYR B 2 74 ? -16.414 41.838 -17.054 1.00 158.06 74 TYR B O 1
ATOM 4240 N N . SER B 2 75 ? -15.445 41.067 -18.931 1.00 146.56 75 SER B N 1
ATOM 4241 C CA . SER B 2 75 ? -14.130 40.925 -18.311 1.00 139.63 75 SER B CA 1
ATOM 4242 C C . SER B 2 75 ? -12.999 40.878 -19.344 1.00 127.61 75 SER B C 1
ATOM 4243 O O . SER B 2 75 ? -12.955 39.984 -20.189 1.00 103.64 75 SER B O 1
ATOM 4246 N N . ARG B 2 76 ? -12.083 41.840 -19.260 1.00 133.31 76 ARG B N 1
ATOM 4247 C CA . ARG B 2 76 ? -10.997 41.968 -20.231 1.00 133.38 76 ARG B CA 1
ATOM 4248 C C . ARG B 2 76 ? -9.688 41.338 -19.745 1.00 139.00 76 ARG B C 1
ATOM 4249 O O . ARG B 2 76 ? -9.482 41.168 -18.544 1.00 131.84 76 ARG B O 1
ATOM 4257 N N . PHE B 2 77 ? -8.810 40.991 -20.685 1.00 143.47 77 PHE B N 1
ATOM 4258 C CA . PHE B 2 77 ? -7.478 40.479 -20.356 1.00 126.94 77 PHE B CA 1
ATOM 4259 C C . PHE B 2 77 ? -6.413 41.505 -20.677 1.00 122.77 77 PHE B C 1
ATOM 4260 O O . PHE B 2 77 ? -6.473 42.170 -21.710 1.00 128.23 77 PHE B O 1
ATOM 4268 N N . ASP B 2 78 ? -5.427 41.621 -19.800 1.00 118.25 78 ASP B N 1
ATOM 4269 C CA . ASP B 2 78 ? -4.446 42.682 -19.932 1.00 126.38 78 ASP B CA 1
ATOM 4270 C C . ASP B 2 78 ? -3.028 42.133 -19.880 1.00 116.42 78 ASP B C 1
ATOM 4271 O O . ASP B 2 78 ? -2.814 40.972 -19.541 1.00 117.48 78 ASP B O 1
ATOM 4276 N N . ARG B 2 79 ? -2.065 42.977 -20.226 1.00 114.43 79 ARG B N 1
ATOM 4277 C CA . ARG B 2 79 ? -0.669 42.570 -20.292 1.00 120.31 79 ARG B CA 1
ATOM 4278 C C . ARG B 2 79 ? 0.166 43.375 -19.306 1.00 106.60 79 ARG B C 1
ATOM 4279 O O . ARG B 2 79 ? 0.279 44.594 -19.431 1.00 109.27 79 ARG B O 1
ATOM 4287 N N . LYS B 2 80 ? 0.761 42.700 -18.332 1.00 97.01 80 LYS B N 1
ATOM 4288 C CA . LYS B 2 80 ? 1.599 43.388 -17.362 1.00 114.56 80 LYS B CA 1
ATOM 4289 C C . LYS B 2 80 ? 3.060 43.259 -17.772 1.00 113.50 80 LYS B C 1
ATOM 4290 O O . LYS B 2 80 ? 3.734 42.287 -17.435 1.00 102.63 80 LYS B O 1
ATOM 4296 N N . ASN B 2 81 ? 3.542 44.246 -18.518 1.00 128.25 81 ASN B N 1
ATOM 4297 C CA . ASN B 2 81 ? 4.889 44.197 -19.072 1.00 129.74 81 ASN B CA 1
ATOM 4298 C C . ASN B 2 81 ? 6.008 44.344 -18.047 1.00 118.59 81 ASN B C 1
ATOM 4299 O O . ASN B 2 81 ? 5.965 45.214 -17.183 1.00 126.56 81 ASN B O 1
ATOM 4304 N N . TYR B 2 82 ? 7.009 43.480 -18.154 1.00 106.66 82 TYR B N 1
ATOM 4305 C CA . TYR B 2 82 ? 8.202 43.579 -17.323 1.00 113.37 82 TYR B CA 1
ATOM 4306 C C . TYR B 2 82 ? 9.194 42.469 -17.682 1.00 124.57 82 TYR B C 1
ATOM 4307 O O . TYR B 2 82 ? 8.805 41.441 -18.236 1.00 135.46 82 TYR B O 1
ATOM 4316 N N . PHE B 2 83 ? 10.473 42.683 -17.394 1.00 109.46 83 PHE B N 1
ATOM 4317 C CA . PHE B 2 83 ? 11.492 41.693 -17.729 1.00 91.26 83 PHE B CA 1
ATOM 4318 C C . PHE B 2 83 ? 12.040 40.934 -16.520 1.00 99.09 83 PHE B C 1
ATOM 4319 O O . PHE B 2 83 ? 12.425 41.529 -15.512 1.00 92.82 83 PHE B O 1
ATOM 4327 N N . TYR B 2 84 ? 12.079 39.612 -16.638 1.00 101.19 84 TYR B N 1
ATOM 4328 C CA . TYR B 2 84 ? 12.764 38.765 -15.667 1.00 106.99 84 TYR B CA 1
ATOM 4329 C C . TYR B 2 84 ? 12.855 37.352 -16.251 1.00 102.05 84 TYR B C 1
ATOM 4330 O O . TYR B 2 84 ? 11.914 36.871 -16.893 1.00 84.21 84 TYR B O 1
ATOM 4339 N N . PRO B 2 85 ? 14.012 36.700 -16.066 1.00 103.94 85 PRO B N 1
ATOM 4340 C CA . PRO B 2 85 ? 14.272 35.355 -16.584 1.00 104.11 85 PRO B CA 1
ATOM 4341 C C . PRO B 2 85 ? 13.184 34.339 -16.255 1.00 98.54 85 PRO B C 1
ATOM 4342 O O . PRO B 2 85 ? 13.023 33.388 -17.012 1.00 90.96 85 PRO B O 1
ATOM 4346 N N . ASP B 2 86 ? 12.455 34.527 -15.159 1.00 104.30 86 ASP B N 1
ATOM 4347 C CA . ASP B 2 86 ? 11.400 33.586 -14.793 1.00 101.82 86 ASP B CA 1
ATOM 4348 C C . ASP B 2 86 ? 10.083 33.891 -15.508 1.00 97.03 86 ASP B C 1
ATOM 4349 O O . ASP B 2 86 ? 9.077 33.219 -15.282 1.00 90.09 86 ASP B O 1
ATOM 4354 N N . LEU B 2 87 ? 10.102 34.889 -16.389 1.00 64.93 87 LEU B N 1
ATOM 4355 C CA . LEU B 2 87 ? 8.896 35.290 -17.103 1.00 70.04 87 LEU B CA 1
ATOM 4356 C C . LEU B 2 87 ? 9.106 35.444 -18.596 1.00 94.59 87 LEU B C 1
ATOM 4357 O O . LEU B 2 87 ? 9.470 36.521 -19.066 1.00 111.91 87 LEU B O 1
ATOM 4362 N N . PRO B 2 88 ? 8.862 34.361 -19.342 1.00 98.40 88 PRO B N 1
ATOM 4363 C CA . PRO B 2 88 ? 8.953 34.233 -20.797 1.00 89.47 88 PRO B CA 1
ATOM 4364 C C . PRO B 2 88 ? 8.451 35.425 -21.608 1.00 84.21 88 PRO B C 1
ATOM 4365 O O . PRO B 2 88 ? 9.245 36.228 -22.100 1.00 89.75 88 PRO B O 1
ATOM 4369 N N . LYS B 2 89 ? 7.141 35.522 -21.758 1.00 97.47 89 LYS B N 1
ATOM 4370 C CA . LYS B 2 89 ? 6.554 36.427 -22.741 1.00 119.41 89 LYS B CA 1
ATOM 4371 C C . LYS B 2 89 ? 7.137 37.846 -22.744 1.00 113.75 89 LYS B C 1
ATOM 4372 O O . LYS B 2 89 ? 6.945 38.596 -23.702 1.00 113.62 89 LYS B O 1
ATOM 4378 N N . GLY B 2 90 ? 7.867 38.205 -21.695 1.00 102.50 90 GLY B N 1
ATOM 4379 C CA . GLY B 2 90 ? 8.340 39.568 -21.543 1.00 114.73 90 GLY B CA 1
ATOM 4380 C C . GLY B 2 90 ? 7.235 40.403 -20.919 1.00 127.59 90 GLY B C 1
ATOM 4381 O O . GLY B 2 90 ? 7.393 41.596 -20.647 1.00 134.21 90 GLY B O 1
ATOM 4382 N N . TYR B 2 91 ? 6.099 39.751 -20.694 1.00 117.50 91 TYR B N 1
ATOM 4383 C CA . TYR B 2 91 ? 4.958 40.363 -20.036 1.00 97.26 91 TYR B CA 1
ATOM 4384 C C . TYR B 2 91 ? 4.197 39.273 -19.290 1.00 97.81 91 TYR B C 1
ATOM 4385 O O . TYR B 2 91 ? 4.519 38.092 -19.418 1.00 110.30 91 TYR B O 1
ATOM 4394 N N . GLN B 2 92 ? 3.191 39.652 -18.511 1.00 96.10 92 GLN B N 1
ATOM 4395 C CA . GLN B 2 92 ? 2.329 38.655 -17.881 1.00 97.61 92 GLN B CA 1
ATOM 4396 C C . GLN B 2 92 ? 0.839 38.942 -18.097 1.00 96.43 92 GLN B C 1
ATOM 4397 O O . GLN B 2 92 ? 0.394 40.089 -17.999 1.00 89.62 92 GLN B O 1
ATOM 4403 N N . ILE B 2 93 ? 0.069 37.898 -18.393 1.00 89.61 93 ILE B N 1
ATOM 4404 C CA . ILE B 2 93 ? -1.364 38.080 -18.608 1.00 108.19 93 ILE B CA 1
ATOM 4405 C C . ILE B 2 93 ? -2.110 38.168 -17.273 1.00 108.47 93 ILE B C 1
ATOM 4406 O O . ILE B 2 93 ? -2.242 37.178 -16.546 1.00 79.73 93 ILE B O 1
ATOM 4411 N N . SER B 2 94 ? -2.577 39.376 -16.960 1.00 118.92 94 SER B N 1
ATOM 4412 C CA . SER B 2 94 ? -3.336 39.640 -15.743 1.00 129.49 94 SER B CA 1
ATOM 4413 C C . SER B 2 94 ? -4.683 40.283 -16.074 1.00 125.22 94 SER B C 1
ATOM 4414 O O . SER B 2 94 ? -5.212 40.100 -17.171 1.00 120.99 94 SER B O 1
ATOM 4417 N N . GLN B 2 95 ? -5.234 41.034 -15.124 1.00 135.30 95 GLN B N 1
ATOM 4418 C CA . GLN B 2 95 ? -6.503 41.729 -15.325 1.00 141.09 95 GLN B CA 1
ATOM 4419 C C . GLN B 2 95 ? -6.559 43.040 -14.549 1.00 151.71 95 GLN B C 1
ATOM 4420 O O . GLN B 2 95 ? -7.326 43.157 -13.597 1.00 164.29 95 GLN B O 1
ATOM 4426 N N . TYR B 2 96 ? -5.760 44.023 -14.949 1.00 147.55 96 TYR B N 1
ATOM 4427 C CA . TYR B 2 96 ? -5.734 45.309 -14.254 1.00 147.30 96 TYR B CA 1
ATOM 4428 C C . TYR B 2 96 ? -7.119 45.955 -14.244 1.00 151.74 96 TYR B C 1
ATOM 4429 O O . TYR B 2 96 ? -7.790 45.978 -13.213 1.00 166.16 96 TYR B O 1
ATOM 4438 N N . PHE B 2 97 ? -7.554 46.478 -15.386 1.00 142.91 97 PHE B N 1
ATOM 4439 C CA . PHE B 2 97 ? -8.920 46.980 -15.492 1.00 138.52 97 PHE B CA 1
ATOM 4440 C C . PHE B 2 97 ? -9.864 45.879 -15.948 1.00 125.74 97 PHE B C 1
ATOM 4441 O O . PHE B 2 97 ? -9.643 45.263 -16.989 1.00 134.30 97 PHE B O 1
ATOM 4449 N N . TYR B 2 98 ? -10.903 45.638 -15.151 1.00 105.99 98 TYR B N 1
ATOM 4450 C CA . TYR B 2 98 ? -11.979 44.697 -15.481 1.00 118.54 98 TYR B CA 1
ATOM 4451 C C . TYR B 2 98 ? -11.940 43.341 -14.777 1.00 123.68 98 TYR B C 1
ATOM 4452 O O . TYR B 2 98 ? -12.495 42.375 -15.298 1.00 127.79 98 TYR B O 1
ATOM 4461 N N . PRO B 2 99 ? -11.306 43.262 -13.593 1.00 125.50 99 PRO B N 1
ATOM 4462 C CA . PRO B 2 99 ? -11.282 41.990 -12.864 1.00 124.00 99 PRO B CA 1
ATOM 4463 C C . PRO B 2 99 ? -12.606 41.251 -12.981 1.00 124.46 99 PRO B C 1
ATOM 4464 O O . PRO B 2 99 ? -13.664 41.868 -12.870 1.00 123.82 99 PRO B O 1
ATOM 4468 N N . ILE B 2 100 ? -12.545 39.944 -13.206 1.00 131.48 100 ILE B N 1
ATOM 4469 C CA . ILE B 2 100 ? -13.751 39.152 -13.417 1.00 123.93 100 ILE B CA 1
ATOM 4470 C C . ILE B 2 100 ? -14.759 39.338 -12.291 1.00 128.99 100 ILE B C 1
ATOM 4471 O O . ILE B 2 100 ? -15.959 39.201 -12.505 1.00 133.43 100 ILE B O 1
ATOM 4476 N N . ALA B 2 101 ? -14.272 39.645 -11.091 1.00 141.45 101 ALA B N 1
ATOM 4477 C CA . ALA B 2 101 ? -15.147 39.830 -9.934 1.00 142.80 101 ALA B CA 1
ATOM 4478 C C . ALA B 2 101 ? -14.650 40.944 -9.015 1.00 152.31 101 ALA B C 1
ATOM 4479 O O . ALA B 2 101 ? -13.562 40.856 -8.444 1.00 156.31 101 ALA B O 1
ATOM 4481 N N . THR B 2 102 ? -15.453 41.992 -8.872 1.00 152.51 102 THR B N 1
ATOM 4482 C CA . THR B 2 102 ? -15.078 43.105 -8.013 1.00 155.83 102 THR B CA 1
ATOM 4483 C C . THR B 2 102 ? -15.847 43.064 -6.699 1.00 157.65 102 THR B C 1
ATOM 4484 O O . THR B 2 102 ? -16.975 42.575 -6.645 1.00 146.63 102 THR B O 1
ATOM 4488 N N . GLU B 2 103 ? -15.202 43.560 -5.647 1.00 163.39 103 GLU B N 1
ATOM 4489 C CA . GLU B 2 103 ? -15.831 43.838 -4.351 1.00 159.72 103 GLU B CA 1
ATOM 4490 C C . GLU B 2 103 ? -16.610 42.686 -3.692 1.00 141.32 103 GLU B C 1
ATOM 4491 O O . GLU B 2 103 ? -17.579 42.171 -4.247 1.00 132.56 103 GLU B O 1
ATOM 4497 N N . GLY B 2 104 ? -16.184 42.310 -2.488 1.00 131.11 104 GLY B N 1
ATOM 4498 C CA . GLY B 2 104 ? -16.832 41.255 -1.727 1.00 129.59 104 GLY B CA 1
ATOM 4499 C C . GLY B 2 104 ? -16.526 41.340 -0.239 1.00 146.48 104 GLY B C 1
ATOM 4500 O O . GLY B 2 104 ? -16.315 42.430 0.300 1.00 136.70 104 GLY B O 1
ATOM 4501 N N . PHE B 2 105 ? -16.505 40.184 0.426 1.00 162.44 105 PHE B N 1
ATOM 4502 C CA . PHE B 2 105 ? -16.211 40.111 1.863 1.00 159.02 105 PHE B CA 1
ATOM 4503 C C . PHE B 2 105 ? -16.173 38.672 2.408 1.00 143.09 105 PHE B C 1
ATOM 4504 O O . PHE B 2 105 ? -16.972 37.814 2.021 1.00 118.21 105 PHE B O 1
ATOM 4512 N N . LEU B 2 106 ? -15.249 38.422 3.327 1.00 138.11 106 LEU B N 1
ATOM 4513 C CA . LEU B 2 106 ? -15.140 37.122 3.967 1.00 124.18 106 LEU B CA 1
ATOM 4514 C C . LEU B 2 106 ? -15.288 37.316 5.469 1.00 132.69 106 LEU B C 1
ATOM 4515 O O . LEU B 2 106 ? -14.602 38.147 6.066 1.00 126.31 106 LEU B O 1
ATOM 4520 N N . GLU B 2 107 ? -16.191 36.556 6.079 1.00 141.90 107 GLU B N 1
ATOM 4521 C CA . GLU B 2 107 ? -16.410 36.666 7.515 1.00 146.89 107 GLU B CA 1
ATOM 4522 C C . GLU B 2 107 ? -15.527 35.694 8.282 1.00 147.20 107 GLU B C 1
ATOM 4523 O O . GLU B 2 107 ? -15.451 34.511 7.946 1.00 125.78 107 GLU B O 1
ATOM 4529 N N . ILE B 2 108 ? -14.861 36.206 9.313 1.00 171.12 108 ILE B N 1
ATOM 4530 C CA . ILE B 2 108 ? -13.957 35.402 10.128 1.00 173.09 108 ILE B CA 1
ATOM 4531 C C . ILE B 2 108 ? -14.591 34.960 11.441 1.00 175.97 108 ILE B C 1
ATOM 4532 O O . ILE B 2 108 ? -15.168 35.773 12.174 1.00 134.52 108 ILE B O 1
ATOM 4537 N N . ASP B 2 109 ? -14.463 33.669 11.739 1.00 204.89 109 ASP B N 1
ATOM 4538 C CA . ASP B 2 109 ? -14.756 33.168 13.072 1.00 219.13 109 ASP B CA 1
ATOM 4539 C C . ASP B 2 109 ? -14.203 34.212 14.019 1.00 216.25 109 ASP B C 1
ATOM 4540 O O . ASP B 2 109 ? -14.719 34.424 15.117 1.00 217.13 109 ASP B O 1
ATOM 4545 N N . GLY B 2 110 ? -13.143 34.868 13.561 1.00 206.19 110 GLY B N 1
ATOM 4546 C CA . GLY B 2 110 ? -12.502 35.919 14.311 1.00 198.67 110 GLY B CA 1
ATOM 4547 C C . GLY B 2 110 ? -11.988 35.387 15.625 1.00 209.20 110 GLY B C 1
ATOM 4548 O O . GLY B 2 110 ? -12.767 35.135 16.546 1.00 212.11 110 GLY B O 1
ATOM 4549 N N . ASP B 2 111 ? -10.675 35.200 15.717 1.00 215.37 111 ASP B N 1
ATOM 4550 C CA . ASP B 2 111 ? -10.064 35.012 17.021 1.00 210.88 111 ASP B CA 1
ATOM 4551 C C . ASP B 2 111 ? -10.449 36.277 17.799 1.00 236.55 111 ASP B C 1
ATOM 4552 O O . ASP B 2 111 ? -10.117 36.434 18.975 1.00 252.54 111 ASP B O 1
ATOM 4557 N N . GLU B 2 112 ? -11.170 37.169 17.114 1.00 228.28 112 GLU B N 1
ATOM 4558 C CA . GLU B 2 112 ? -11.811 38.327 17.736 1.00 210.09 112 GLU B CA 1
ATOM 4559 C C . GLU B 2 112 ? -13.269 38.541 17.301 1.00 216.81 112 GLU B C 1
ATOM 4560 O O . GLU B 2 112 ? -13.534 38.940 16.165 1.00 226.74 112 GLU B O 1
ATOM 4566 N N . GLY B 2 113 ? -14.199 38.249 18.211 1.00 202.06 113 GLY B N 1
ATOM 4567 C CA . GLY B 2 113 ? -15.569 38.752 18.163 1.00 183.41 113 GLY B CA 1
ATOM 4568 C C . GLY B 2 113 ? -16.543 38.456 17.029 1.00 176.17 113 GLY B C 1
ATOM 4569 O O . GLY B 2 113 ? -17.715 38.824 17.131 1.00 168.92 113 GLY B O 1
ATOM 4570 N N . ARG B 2 114 ? -16.081 37.809 15.961 1.00 181.82 114 ARG B N 1
ATOM 4571 C CA . ARG B 2 114 ? -16.921 37.529 14.788 1.00 172.35 114 ARG B CA 1
ATOM 4572 C C . ARG B 2 114 ? -17.083 38.767 13.902 1.00 159.86 114 ARG B C 1
ATOM 4573 O O . ARG B 2 114 ? -17.981 39.581 14.118 1.00 141.20 114 ARG B O 1
ATOM 4581 N N . LYS B 2 115 ? -16.221 38.876 12.891 1.00 163.49 115 LYS B N 1
ATOM 4582 C CA . LYS B 2 115 ? -16.078 40.088 12.078 1.00 155.37 115 LYS B CA 1
ATOM 4583 C C . LYS B 2 115 ? -16.284 39.825 10.572 1.00 145.96 115 LYS B C 1
ATOM 4584 O O . LYS B 2 115 ? -16.198 38.687 10.116 1.00 143.47 115 LYS B O 1
ATOM 4590 N N . LYS B 2 116 ? -16.564 40.879 9.807 1.00 136.00 116 LYS B N 1
ATOM 4591 C CA . LYS B 2 116 ? -16.584 40.790 8.346 1.00 135.05 116 LYS B CA 1
ATOM 4592 C C . LYS B 2 116 ? -15.337 41.476 7.807 1.00 140.85 116 LYS B C 1
ATOM 4593 O O . LYS B 2 116 ? -14.833 42.410 8.431 1.00 148.10 116 LYS B O 1
ATOM 4599 N N . VAL B 2 117 ? -14.844 41.023 6.653 1.00 132.76 117 VAL B N 1
ATOM 4600 C CA . VAL B 2 117 ? -13.663 41.630 6.025 1.00 121.66 117 VAL B CA 1
ATOM 4601 C C . VAL B 2 117 ? -13.814 41.839 4.514 1.00 127.36 117 VAL B C 1
ATOM 4602 O O . VAL B 2 117 ? -13.977 40.886 3.751 1.00 120.99 117 VAL B O 1
ATOM 4606 N N . ARG B 2 118 ? -13.729 43.096 4.092 1.00 140.24 118 ARG B N 1
ATOM 4607 C CA . ARG B 2 118 ? -14.058 43.488 2.723 1.00 142.83 118 ARG B CA 1
ATOM 4608 C C . ARG B 2 118 ? -13.016 43.084 1.664 1.00 139.55 118 ARG B C 1
ATOM 4609 O O . ARG B 2 118 ? -11.848 43.471 1.744 1.00 129.07 118 ARG B O 1
ATOM 4617 N N . ILE B 2 119 ? -13.460 42.317 0.669 1.00 137.95 119 ILE B N 1
ATOM 4618 C CA . ILE B 2 119 ? -12.667 42.025 -0.527 1.00 129.04 119 ILE B CA 1
ATOM 4619 C C . ILE B 2 119 ? -12.654 43.249 -1.443 1.00 136.00 119 ILE B C 1
ATOM 4620 O O . ILE B 2 119 ? -13.625 44.004 -1.471 1.00 148.61 119 ILE B O 1
ATOM 4625 N N . ARG B 2 120 ? -11.574 43.459 -2.193 1.00 132.56 120 ARG B N 1
ATOM 4626 C CA . ARG B 2 120 ? -11.543 44.578 -3.140 1.00 138.03 120 ARG B CA 1
ATOM 4627 C C . ARG B 2 120 ? -11.701 44.130 -4.598 1.00 139.74 120 ARG B C 1
ATOM 4628 O O . ARG B 2 120 ? -12.767 44.287 -5.193 1.00 128.98 120 ARG B O 1
ATOM 4636 N N . ARG B 2 121 ? -10.636 43.584 -5.172 1.00 147.83 121 ARG B N 1
ATOM 4637 C CA . ARG B 2 121 ? -10.704 43.023 -6.515 1.00 154.13 121 ARG B CA 1
ATOM 4638 C C . ARG B 2 121 ? -10.572 41.509 -6.418 1.00 146.00 121 ARG B C 1
ATOM 4639 O O . ARG B 2 121 ? -10.510 40.959 -5.321 1.00 124.76 121 ARG B O 1
ATOM 4647 N N . LEU B 2 122 ? -10.521 40.836 -7.562 1.00 150.77 122 LEU B N 1
ATOM 4648 C CA . LEU B 2 122 ? -10.417 39.382 -7.566 1.00 140.89 122 LEU B CA 1
ATOM 4649 C C . LEU B 2 122 ? -10.143 38.829 -8.965 1.00 152.89 122 LEU B C 1
ATOM 4650 O O . LEU B 2 122 ? -10.936 38.057 -9.507 1.00 161.33 122 LEU B O 1
ATOM 4655 N N . HIS B 2 123 ? -9.004 39.212 -9.532 1.00 146.18 123 HIS B N 1
ATOM 4656 C CA . HIS B 2 123 ? -8.697 38.905 -10.924 1.00 140.29 123 HIS B CA 1
ATOM 4657 C C . HIS B 2 123 ? -7.823 37.663 -11.096 1.00 125.25 123 HIS B C 1
ATOM 4658 O O . HIS B 2 123 ? -7.475 36.996 -10.116 1.00 107.12 123 HIS B O 1
ATOM 4665 N N . LEU B 2 124 ? -7.479 37.378 -12.356 1.00 118.86 124 LEU B N 1
ATOM 4666 C CA . LEU B 2 124 ? -6.667 36.219 -12.745 1.00 103.34 124 LEU B CA 1
ATOM 4667 C C . LEU B 2 124 ? -5.266 36.592 -13.257 1.00 104.38 124 LEU B C 1
ATOM 4668 O O . LEU B 2 124 ? -5.093 37.597 -13.949 1.00 110.74 124 LEU B O 1
ATOM 4673 N N . GLU B 2 125 ? -4.270 35.771 -12.934 1.00 85.39 125 GLU B N 1
ATOM 4674 C CA . GLU B 2 125 ? -2.923 35.994 -13.449 1.00 98.31 125 GLU B CA 1
ATOM 4675 C C . GLU B 2 125 ? -2.262 34.700 -13.900 1.00 96.94 125 GLU B C 1
ATOM 4676 O O . GLU B 2 125 ? -2.713 33.604 -13.563 1.00 87.31 125 GLU B O 1
ATOM 4682 N N . GLU B 2 126 ? -1.182 34.841 -14.662 1.00 107.23 126 GLU B N 1
ATOM 4683 C CA . GLU B 2 126 ? -0.532 33.707 -15.308 1.00 111.16 126 GLU B CA 1
ATOM 4684 C C . GLU B 2 126 ? 0.476 33.006 -14.400 1.00 110.89 126 GLU B C 1
ATOM 4685 O O . GLU B 2 126 ? 0.489 31.781 -14.335 1.00 124.52 126 GLU B O 1
ATOM 4691 N N . ASP B 2 127 ? 1.310 33.784 -13.710 1.00 107.26 127 ASP B N 1
ATOM 4692 C CA . ASP B 2 127 ? 2.381 33.260 -12.842 1.00 103.10 127 ASP B CA 1
ATOM 4693 C C . ASP B 2 127 ? 3.612 32.795 -13.618 1.00 103.47 127 ASP B C 1
ATOM 4694 O O . ASP B 2 127 ? 3.534 31.913 -14.471 1.00 114.75 127 ASP B O 1
ATOM 4699 N N . ALA B 2 128 ? 4.754 33.392 -13.304 1.00 98.58 128 ALA B N 1
ATOM 4700 C CA . ALA B 2 128 ? 6.011 33.046 -13.956 1.00 103.71 128 ALA B CA 1
ATOM 4701 C C . ALA B 2 128 ? 6.590 31.726 -13.423 1.00 99.27 128 ALA B C 1
ATOM 4702 O O . ALA B 2 128 ? 5.879 30.940 -12.801 1.00 100.54 128 ALA B O 1
ATOM 4704 N N . GLY B 2 129 ? 7.876 31.488 -13.665 1.00 84.37 129 GLY B N 1
ATOM 4705 C CA . GLY B 2 129 ? 8.503 30.246 -13.248 1.00 80.66 129 GLY B CA 1
ATOM 4706 C C . GLY B 2 129 ? 9.604 30.411 -12.223 1.00 94.41 129 GLY B C 1
ATOM 4707 O O . GLY B 2 129 ? 9.927 31.520 -11.807 1.00 96.79 129 GLY B O 1
ATOM 4708 N N . LYS B 2 130 ? 10.186 29.292 -11.811 1.00 106.55 130 LYS B N 1
ATOM 4709 C CA . LYS B 2 130 ? 11.237 29.315 -10.802 1.00 108.08 130 LYS B CA 1
ATOM 4710 C C . LYS B 2 130 ? 12.529 29.913 -11.360 1.00 117.30 130 LYS B C 1
ATOM 4711 O O . LYS B 2 130 ? 13.055 29.461 -12.376 1.00 112.43 130 LYS B O 1
ATOM 4717 N N . LEU B 2 131 ? 13.021 30.950 -10.695 1.00 116.81 131 LEU B N 1
ATOM 4718 C CA . LEU B 2 131 ? 14.358 31.461 -10.948 1.00 97.92 131 LEU B CA 1
ATOM 4719 C C . LEU B 2 131 ? 15.177 31.208 -9.700 1.00 97.04 131 LEU B C 1
ATOM 4720 O O . LEU B 2 131 ? 14.882 31.770 -8.652 1.00 126.24 131 LEU B O 1
ATOM 4725 N N . VAL B 2 132 ? 16.198 30.368 -9.795 1.00 91.46 132 VAL B N 1
ATOM 4726 C CA . VAL B 2 132 ? 17.073 30.142 -8.651 1.00 99.72 132 VAL B CA 1
ATOM 4727 C C . VAL B 2 132 ? 18.488 30.592 -8.970 1.00 113.40 132 VAL B C 1
ATOM 4728 O O . VAL B 2 132 ? 19.026 30.267 -10.024 1.00 110.06 132 VAL B O 1
ATOM 4732 N N . HIS B 2 133 ? 19.088 31.355 -8.066 1.00 115.20 133 HIS B N 1
ATOM 4733 C CA . HIS B 2 133 ? 20.459 31.775 -8.268 1.00 109.33 133 HIS B CA 1
ATOM 4734 C C . HIS B 2 133 ? 21.392 30.629 -7.932 1.00 109.89 133 HIS B C 1
ATOM 4735 O O . HIS B 2 133 ? 20.963 29.572 -7.462 1.00 93.56 133 HIS B O 1
ATOM 4742 N N . GLU B 2 134 ? 22.674 30.863 -8.181 1.00 113.74 134 GLU B N 1
ATOM 4743 C CA . GLU B 2 134 ? 23.723 29.878 -7.983 1.00 106.30 134 GLU B CA 1
ATOM 4744 C C . GLU B 2 134 ? 23.852 29.511 -6.515 1.00 113.39 134 GLU B C 1
ATOM 4745 O O . GLU B 2 134 ? 24.678 30.071 -5.795 1.00 103.62 134 GLU B O 1
ATOM 4751 N N . GLY B 2 135 ? 23.020 28.573 -6.076 1.00 128.83 135 GLY B N 1
ATOM 4752 C CA . GLY B 2 135 ? 23.026 28.109 -4.699 1.00 139.90 135 GLY B CA 1
ATOM 4753 C C . GLY B 2 135 ? 22.837 29.179 -3.633 1.00 130.00 135 GLY B C 1
ATOM 4754 O O . GLY B 2 135 ? 23.776 29.492 -2.908 1.00 104.64 135 GLY B O 1
ATOM 4755 N N . ASP B 2 136 ? 21.629 29.737 -3.534 1.00 138.38 136 ASP B N 1
ATOM 4756 C CA . ASP B 2 136 ? 21.301 30.713 -2.488 1.00 139.10 136 ASP B CA 1
ATOM 4757 C C . ASP B 2 136 ? 19.870 31.277 -2.545 1.00 151.76 136 ASP B C 1
ATOM 4758 O O . ASP B 2 136 ? 19.165 31.119 -3.547 1.00 153.73 136 ASP B O 1
ATOM 4763 N N . SER B 2 137 ? 19.458 31.927 -1.455 1.00 175.46 137 SER B N 1
ATOM 4764 C CA . SER B 2 137 ? 18.099 32.468 -1.308 1.00 193.47 137 SER B CA 1
ATOM 4765 C C . SER B 2 137 ? 18.014 33.981 -1.569 1.00 217.69 137 SER B C 1
ATOM 4766 O O . SER B 2 137 ? 18.070 34.425 -2.717 1.00 205.18 137 SER B O 1
ATOM 4769 N N . ILE B 2 138 ? 17.870 34.761 -0.497 1.00 241.00 138 ILE B N 1
ATOM 4770 C CA . ILE B 2 138 ? 17.760 36.221 -0.591 1.00 240.57 138 ILE B CA 1
ATOM 4771 C C . ILE B 2 138 ? 19.066 36.888 -1.038 1.00 232.93 138 ILE B C 1
ATOM 4772 O O . ILE B 2 138 ? 19.452 37.911 -0.470 1.00 217.68 138 ILE B O 1
ATOM 4777 N N . THR B 2 139 ? 19.737 36.331 -2.052 1.00 240.81 139 THR B N 1
ATOM 4778 C CA . THR B 2 139 ? 21.070 36.834 -2.430 1.00 250.03 139 THR B CA 1
ATOM 4779 C C . THR B 2 139 ? 21.588 36.600 -3.886 1.00 116.98 139 THR B C 1
ATOM 4780 O O . THR B 2 139 ? 20.872 36.822 -4.873 1.00 87.97 139 THR B O 1
ATOM 4784 N N . ARG B 2 140 ? 22.844 36.181 -4.007 1.00 119.87 140 ARG B N 1
ATOM 4785 C CA . ARG B 2 140 ? 23.568 36.362 -5.256 1.00 125.12 140 ARG B CA 1
ATOM 4786 C C . ARG B 2 140 ? 24.736 35.402 -5.476 1.00 171.15 140 ARG B C 1
ATOM 4787 O O . ARG B 2 140 ? 25.207 34.741 -4.544 1.00 184.56 140 ARG B O 1
ATOM 4795 N N . ALA B 2 141 ? 25.194 35.359 -6.729 1.00 175.49 141 ALA B N 1
ATOM 4796 C CA . ALA B 2 141 ? 26.427 34.675 -7.133 1.00 145.80 141 ALA B CA 1
ATOM 4797 C C . ALA B 2 141 ? 26.751 34.976 -8.596 1.00 121.50 141 ALA B C 1
ATOM 4798 O O . ALA B 2 141 ? 26.811 36.141 -8.989 1.00 123.80 141 ALA B O 1
ATOM 4800 N N . SER B 2 142 ? 26.933 33.932 -9.403 1.00 113.83 142 SER B N 1
ATOM 4801 C CA . SER B 2 142 ? 27.422 34.092 -10.779 1.00 120.12 142 SER B CA 1
ATOM 4802 C C . SER B 2 142 ? 26.437 33.743 -11.907 1.00 127.86 142 SER B C 1
ATOM 4803 O O . SER B 2 142 ? 26.577 34.226 -13.031 1.00 107.81 142 SER B O 1
ATOM 4806 N N . TYR B 2 143 ? 25.457 32.895 -11.615 1.00 132.58 143 TYR B N 1
ATOM 4807 C CA . TYR B 2 143 ? 24.511 32.455 -12.635 1.00 115.26 143 TYR B CA 1
ATOM 4808 C C . TYR B 2 143 ? 23.230 31.924 -12.001 1.00 119.82 143 TYR B C 1
ATOM 4809 O O . TYR B 2 143 ? 23.269 31.261 -10.965 1.00 103.95 143 TYR B O 1
ATOM 4818 N N . SER B 2 144 ? 22.098 32.214 -12.636 1.00 131.04 144 SER B N 1
ATOM 4819 C CA . SER B 2 144 ? 20.800 31.770 -12.146 1.00 124.05 144 SER B CA 1
ATOM 4820 C C . SER B 2 144 ? 20.185 30.767 -13.126 1.00 102.68 144 SER B C 1
ATOM 4821 O O . SER B 2 144 ? 20.529 30.761 -14.304 1.00 88.13 144 SER B O 1
ATOM 4824 N N . LEU B 2 145 ? 19.293 29.911 -12.633 1.00 95.71 145 LEU B N 1
ATOM 4825 C CA . LEU B 2 145 ? 18.692 28.855 -13.450 1.00 94.41 145 LEU B CA 1
ATOM 4826 C C . LEU B 2 145 ? 17.190 29.041 -13.590 1.00 104.01 145 LEU B C 1
ATOM 4827 O O . LEU B 2 145 ? 16.482 29.166 -12.592 1.00 114.83 145 LEU B O 1
ATOM 4832 N N . VAL B 2 146 ? 16.695 29.037 -14.822 1.00 97.65 146 VAL B N 1
ATOM 4833 C CA . VAL B 2 146 ? 15.263 29.199 -15.036 1.00 91.55 146 VAL B CA 1
ATOM 4834 C C . VAL B 2 146 ? 14.556 27.871 -15.271 1.00 99.20 146 VAL B C 1
ATOM 4835 O O . VAL B 2 146 ? 15.010 27.053 -16.068 1.00 101.53 146 VAL B O 1
ATOM 4839 N N . ASP B 2 147 ? 13.445 27.672 -14.565 1.00 100.01 147 ASP B N 1
ATOM 4840 C CA . ASP B 2 147 ? 12.609 26.479 -14.704 1.00 97.77 147 ASP B CA 1
ATOM 4841 C C . ASP B 2 147 ? 11.181 26.911 -15.022 1.00 79.93 147 ASP B C 1
ATOM 4842 O O . ASP B 2 147 ? 10.447 27.349 -14.136 1.00 86.38 147 ASP B O 1
ATOM 4847 N N . MET B 2 148 ? 10.787 26.770 -16.284 1.00 59.96 148 MET B N 1
ATOM 4848 C CA . MET B 2 148 ? 9.524 27.322 -16.764 1.00 63.43 148 MET B CA 1
ATOM 4849 C C . MET B 2 148 ? 8.286 26.450 -16.469 1.00 75.52 148 MET B C 1
ATOM 4850 O O . MET B 2 148 ? 7.136 26.899 -16.625 1.00 49.09 148 MET B O 1
ATOM 4855 N N . ASN B 2 149 ? 8.516 25.213 -16.042 1.00 66.62 149 ASN B N 1
ATOM 4856 C CA . ASN B 2 149 ? 7.416 24.322 -15.712 1.00 64.90 149 ASN B CA 1
ATOM 4857 C C . ASN B 2 149 ? 6.192 25.058 -15.182 1.00 72.36 149 ASN B C 1
ATOM 4858 O O . ASN B 2 149 ? 5.069 24.727 -15.531 1.00 71.04 149 ASN B O 1
ATOM 4863 N N . ARG B 2 150 ? 6.430 26.055 -14.336 1.00 77.75 150 ARG B N 1
ATOM 4864 C CA . ARG B 2 150 ? 5.372 26.750 -13.608 1.00 68.24 150 ARG B CA 1
ATOM 4865 C C . ARG B 2 150 ? 4.774 27.883 -14.419 1.00 66.52 150 ARG B C 1
ATOM 4866 O O . ARG B 2 150 ? 3.734 28.418 -14.057 1.00 71.07 150 ARG B O 1
ATOM 4874 N N . CYS B 2 151 ? 5.432 28.247 -15.513 1.00 54.04 151 CYS B N 1
ATOM 4875 C CA . CYS B 2 151 ? 4.992 29.373 -16.328 1.00 86.14 151 CYS B CA 1
ATOM 4876 C C . CYS B 2 151 ? 3.598 29.125 -16.894 1.00 97.69 151 CYS B C 1
ATOM 4877 O O . CYS B 2 151 ? 3.375 28.150 -17.607 1.00 101.85 151 CYS B O 1
ATOM 4880 N N . GLY B 2 152 ? 2.659 30.005 -16.568 1.00 106.39 152 GLY B N 1
ATOM 4881 C CA . GLY B 2 152 ? 1.293 29.849 -17.030 1.00 110.38 152 GLY B CA 1
ATOM 4882 C C . GLY B 2 152 ? 0.460 28.848 -16.247 1.00 102.07 152 GLY B C 1
ATOM 4883 O O . GLY B 2 152 ? -0.200 27.994 -16.832 1.00 111.13 152 GLY B O 1
ATOM 4884 N N . VAL B 2 153 ? 0.496 28.939 -14.922 1.00 90.01 153 VAL B N 1
ATOM 4885 C CA . VAL B 2 153 ? -0.418 28.174 -14.082 1.00 91.93 153 VAL B CA 1
ATOM 4886 C C . VAL B 2 153 ? -1.431 29.151 -13.493 1.00 113.35 153 VAL B C 1
ATOM 4887 O O . VAL B 2 153 ? -1.057 30.197 -12.958 1.00 118.74 153 VAL B O 1
ATOM 4891 N N . PRO B 2 154 ? -2.723 28.823 -13.607 1.00 112.90 154 PRO B N 1
ATOM 4892 C CA . PRO B 2 154 ? -3.777 29.763 -13.232 1.00 98.01 154 PRO B CA 1
ATOM 4893 C C . PRO B 2 154 ? -3.591 30.303 -11.825 1.00 99.53 154 PRO B C 1
ATOM 4894 O O . PRO B 2 154 ? -3.636 29.541 -10.855 1.00 80.68 154 PRO B O 1
ATOM 4898 N N . LEU B 2 155 ? -3.382 31.611 -11.730 1.00 108.51 155 LEU B N 1
ATOM 4899 C CA . LEU B 2 155 ? -3.286 32.299 -10.451 1.00 111.67 155 LEU B CA 1
ATOM 4900 C C . LEU B 2 155 ? -4.516 33.169 -10.240 1.00 109.09 155 LEU B C 1
ATOM 4901 O O . LEU B 2 155 ? -5.023 33.763 -11.196 1.00 94.77 155 LEU B O 1
ATOM 4906 N N . ILE B 2 156 ? -4.991 33.243 -8.995 1.00 117.75 156 ILE B N 1
ATOM 4907 C CA . ILE B 2 156 ? -5.942 34.282 -8.596 1.00 109.49 156 ILE B CA 1
ATOM 4908 C C . ILE B 2 156 ? -5.358 35.138 -7.491 1.00 113.88 156 ILE B C 1
ATOM 4909 O O . ILE B 2 156 ? -4.935 34.620 -6.462 1.00 117.53 156 ILE B O 1
ATOM 4914 N N . GLU B 2 157 ? -5.347 36.448 -7.700 1.00 110.65 157 GLU B N 1
ATOM 4915 C CA . GLU B 2 157 ? -4.781 37.368 -6.724 1.00 116.06 157 GLU B CA 1
ATOM 4916 C C . GLU B 2 157 ? -5.890 38.187 -6.075 1.00 139.66 157 GLU B C 1
ATOM 4917 O O . GLU B 2 157 ? -6.357 39.164 -6.656 1.00 159.56 157 GLU B O 1
ATOM 4923 N N . ILE B 2 158 ? -6.316 37.778 -4.879 1.00 133.29 158 ILE B N 1
ATOM 4924 C CA . ILE B 2 158 ? -7.348 38.499 -4.135 1.00 117.07 158 ILE B CA 1
ATOM 4925 C C . ILE B 2 158 ? -6.739 39.615 -3.308 1.00 128.23 158 ILE B C 1
ATOM 4926 O O . ILE B 2 158 ? -5.826 39.367 -2.526 1.00 128.61 158 ILE B O 1
ATOM 4931 N N . VAL B 2 159 ? -7.241 40.838 -3.465 1.00 137.63 159 VAL B N 1
ATOM 4932 C CA . VAL B 2 159 ? -6.810 41.939 -2.600 1.00 137.36 159 VAL B CA 1
ATOM 4933 C C . VAL B 2 159 ? -7.942 42.350 -1.670 1.00 143.89 159 VAL B C 1
ATOM 4934 O O . VAL B 2 159 ? -9.112 42.359 -2.052 1.00 146.99 159 VAL B O 1
ATOM 4938 N N . THR B 2 160 ? -7.576 42.687 -0.442 1.00 135.49 160 THR B N 1
ATOM 4939 C CA . THR B 2 160 ? -8.545 42.828 0.623 1.00 128.99 160 THR B CA 1
ATOM 4940 C C . THR B 2 160 ? -8.311 44.129 1.373 1.00 134.45 160 THR B C 1
ATOM 4941 O O . THR B 2 160 ? -7.164 44.530 1.589 1.00 124.93 160 THR B O 1
ATOM 4945 N N . GLU B 2 161 ? -9.407 44.787 1.754 1.00 141.00 161 GLU B N 1
ATOM 4946 C CA . GLU B 2 161 ? -9.361 46.089 2.427 1.00 142.17 161 GLU B CA 1
ATOM 4947 C C . GLU B 2 161 ? -8.579 46.012 3.739 1.00 150.99 161 GLU B C 1
ATOM 4948 O O . GLU B 2 161 ? -8.446 44.935 4.314 1.00 163.39 161 GLU B O 1
ATOM 4954 N N . PRO B 2 162 ? -8.048 47.156 4.209 1.00 137.50 162 PRO B N 1
ATOM 4955 C CA . PRO B 2 162 ? -7.306 47.212 5.476 1.00 127.17 162 PRO B CA 1
ATOM 4956 C C . PRO B 2 162 ? -8.174 46.925 6.699 1.00 132.75 162 PRO B C 1
ATOM 4957 O O . PRO B 2 162 ? -7.876 47.428 7.782 1.00 127.18 162 PRO B O 1
ATOM 4961 N N . ASP B 2 163 ? -9.224 46.126 6.521 1.00 138.58 163 ASP B N 1
ATOM 4962 C CA . ASP B 2 163 ? -10.115 45.743 7.613 1.00 139.15 163 ASP B CA 1
ATOM 4963 C C . ASP B 2 163 ? -9.370 45.086 8.774 1.00 136.62 163 ASP B C 1
ATOM 4964 O O . ASP B 2 163 ? -9.387 45.598 9.892 1.00 138.11 163 ASP B O 1
ATOM 4969 N N . ILE B 2 164 ? -8.719 43.958 8.501 1.00 131.68 164 ILE B N 1
ATOM 4970 C CA . ILE B 2 164 ? -8.037 43.177 9.537 1.00 145.20 164 ILE B CA 1
ATOM 4971 C C . ILE B 2 164 ? -7.433 44.054 10.635 1.00 160.65 164 ILE B C 1
ATOM 4972 O O . ILE B 2 164 ? -6.811 45.076 10.345 1.00 160.04 164 ILE B O 1
ATOM 4977 N N . SER B 2 165 ? -7.621 43.641 11.889 1.00 163.40 165 SER B N 1
ATOM 4978 C CA . SER B 2 165 ? -7.185 44.414 13.052 1.00 145.11 165 SER B CA 1
ATOM 4979 C C . SER B 2 165 ? -6.052 43.717 13.804 1.00 141.90 165 SER B C 1
ATOM 4980 O O . SER B 2 165 ? -5.006 44.314 14.079 1.00 121.14 165 SER B O 1
ATOM 4983 N N . SER B 2 166 ? -6.277 42.449 14.134 1.00 162.63 166 SER B N 1
ATOM 4984 C CA . SER B 2 166 ? -5.320 41.661 14.905 1.00 178.14 166 SER B CA 1
ATOM 4985 C C . SER B 2 166 ? -4.429 40.819 13.989 1.00 165.75 166 SER B C 1
ATOM 4986 O O . SER B 2 166 ? -4.915 40.204 13.038 1.00 163.49 166 SER B O 1
ATOM 4989 N N . PRO B 2 167 ? -3.114 40.796 14.263 1.00 150.03 167 PRO B N 1
ATOM 4990 C CA . PRO B 2 167 ? -2.272 39.809 13.586 1.00 139.58 167 PRO B CA 1
ATOM 4991 C C . PRO B 2 167 ? -2.827 38.399 13.759 1.00 129.55 167 PRO B C 1
ATOM 4992 O O . PRO B 2 167 ? -2.251 37.452 13.233 1.00 125.01 167 PRO B O 1
ATOM 4996 N N . ARG B 2 168 ? -3.930 38.264 14.488 1.00 135.63 168 ARG B N 1
ATOM 4997 C CA . ARG B 2 168 ? -4.642 36.993 14.547 1.00 159.78 168 ARG B CA 1
ATOM 4998 C C . ARG B 2 168 ? -5.739 36.985 13.490 1.00 153.22 168 ARG B C 1
ATOM 4999 O O . ARG B 2 168 ? -5.872 36.026 12.729 1.00 139.88 168 ARG B O 1
ATOM 5007 N N . GLU B 2 169 ? -6.517 38.060 13.433 1.00 159.22 169 GLU B N 1
ATOM 5008 C CA . GLU B 2 169 ? -7.543 38.173 12.408 1.00 167.99 169 GLU B CA 1
ATOM 5009 C C . GLU B 2 169 ? -6.895 37.902 11.054 1.00 155.02 169 GLU B C 1
ATOM 5010 O O . GLU B 2 169 ? -7.534 37.382 10.137 1.00 150.04 169 GLU B O 1
ATOM 5016 N N . ALA B 2 170 ? -5.612 38.239 10.951 1.00 144.15 170 ALA B N 1
ATOM 5017 C CA . ALA B 2 170 ? -4.821 37.927 9.768 1.00 135.19 170 ALA B CA 1
ATOM 5018 C C . ALA B 2 170 ? -4.648 36.418 9.623 1.00 143.04 170 ALA B C 1
ATOM 5019 O O . ALA B 2 170 ? -5.094 35.834 8.635 1.00 154.56 170 ALA B O 1
ATOM 5021 N N . ARG B 2 171 ? -4.007 35.788 10.608 1.00 135.91 171 ARG B N 1
ATOM 5022 C CA . ARG B 2 171 ? -3.845 34.334 10.595 1.00 146.92 171 ARG B CA 1
ATOM 5023 C C . ARG B 2 171 ? -5.147 33.650 10.213 1.00 160.12 171 ARG B C 1
ATOM 5024 O O . ARG B 2 171 ? -5.194 32.871 9.260 1.00 172.81 171 ARG B O 1
ATOM 5032 N N . VAL B 2 172 ? -6.206 33.948 10.959 1.00 152.86 172 VAL B N 1
ATOM 5033 C CA . VAL B 2 172 ? -7.480 33.271 10.755 1.00 142.69 172 VAL B CA 1
ATOM 5034 C C . VAL B 2 172 ? -8.191 33.727 9.491 1.00 136.70 172 VAL B C 1
ATOM 5035 O O . VAL B 2 172 ? -9.045 33.010 8.977 1.00 159.78 172 VAL B O 1
ATOM 5039 N N . PHE B 2 173 ? -7.848 34.902 8.971 1.00 118.34 173 PHE B N 1
ATOM 5040 C CA . PHE B 2 173 ? -8.407 35.279 7.678 1.00 127.85 173 PHE B CA 1
ATOM 5041 C C . PHE B 2 173 ? -7.957 34.293 6.604 1.00 126.94 173 PHE B C 1
ATOM 5042 O O . PHE B 2 173 ? -8.752 33.846 5.768 1.00 115.16 173 PHE B O 1
ATOM 5050 N N . MET B 2 174 ? -6.673 33.961 6.636 1.00 117.96 174 MET B N 1
ATOM 5051 C CA . MET B 2 174 ? -6.113 33.039 5.667 1.00 104.84 174 MET B CA 1
ATOM 5052 C C . MET B 2 174 ? -6.303 31.598 6.106 1.00 111.24 174 MET B C 1
ATOM 5053 O O . MET B 2 174 ? -6.256 30.683 5.289 1.00 128.64 174 MET B O 1
ATOM 5058 N N . GLU B 2 175 ? -6.535 31.386 7.393 1.00 113.33 175 GLU B N 1
ATOM 5059 C CA . GLU B 2 175 ? -6.903 30.049 7.834 1.00 127.29 175 GLU B CA 1
ATOM 5060 C C . GLU B 2 175 ? -8.275 29.728 7.251 1.00 119.21 175 GLU B C 1
ATOM 5061 O O . GLU B 2 175 ? -8.514 28.619 6.774 1.00 118.40 175 GLU B O 1
ATOM 5067 N N . LYS B 2 176 ? -9.162 30.718 7.263 1.00 110.77 176 LYS B N 1
ATOM 5068 C CA . LYS B 2 176 ? -10.484 30.553 6.678 1.00 110.28 176 LYS B CA 1
ATOM 5069 C C . LYS B 2 176 ? -10.326 30.288 5.194 1.00 120.18 176 LYS B C 1
ATOM 5070 O O . LYS B 2 176 ? -10.829 29.292 4.673 1.00 118.11 176 LYS B O 1
ATOM 5076 N N . LEU B 2 177 ? -9.598 31.181 4.529 1.00 128.15 177 LEU B N 1
ATOM 5077 C CA . LEU B 2 177 ? -9.395 31.131 3.078 1.00 119.18 177 LEU B CA 1
ATOM 5078 C C . LEU B 2 177 ? -8.894 29.779 2.539 1.00 102.27 177 LEU B C 1
ATOM 5079 O O . LEU B 2 177 ? -9.418 29.274 1.545 1.00 76.12 177 LEU B O 1
ATOM 5084 N N . ARG B 2 178 ? -7.877 29.209 3.181 1.00 94.57 178 ARG B N 1
ATOM 5085 C CA . ARG B 2 178 ? -7.428 27.862 2.844 1.00 106.67 178 ARG B CA 1
ATOM 5086 C C . ARG B 2 178 ? -8.548 26.863 3.087 1.00 112.70 178 ARG B C 1
ATOM 5087 O O . ARG B 2 178 ? -8.857 26.034 2.234 1.00 100.14 178 ARG B O 1
ATOM 5095 N N . SER B 2 179 ? -9.150 26.946 4.268 1.00 123.21 179 SER B N 1
ATOM 5096 C CA . SER B 2 179 ? -10.107 25.941 4.707 1.00 119.82 179 SER B CA 1
ATOM 5097 C C . SER B 2 179 ? -11.419 26.052 3.946 1.00 103.10 179 SER B C 1
ATOM 5098 O O . SER B 2 179 ? -12.328 25.246 4.131 1.00 106.41 179 SER B O 1
ATOM 5101 N N . ILE B 2 180 ? -11.495 27.058 3.083 1.00 104.66 180 ILE B N 1
ATOM 5102 C CA . ILE B 2 180 ? -12.602 27.213 2.144 1.00 120.04 180 ILE B CA 1
ATOM 5103 C C . ILE B 2 180 ? -12.258 26.515 0.843 1.00 117.26 180 ILE B C 1
ATOM 5104 O O . ILE B 2 180 ? -13.009 25.692 0.330 1.00 107.09 180 ILE B O 1
ATOM 5109 N N . VAL B 2 181 ? -11.094 26.867 0.322 1.00 116.32 181 VAL B N 1
ATOM 5110 C CA . VAL B 2 181 ? -10.648 26.412 -0.979 1.00 106.18 181 VAL B CA 1
ATOM 5111 C C . VAL B 2 181 ? -10.217 24.936 -0.996 1.00 108.04 181 VAL B C 1
ATOM 5112 O O . VAL B 2 181 ? -10.483 24.232 -1.966 1.00 107.84 181 VAL B O 1
ATOM 5116 N N . ARG B 2 182 ? -9.567 24.470 0.073 1.00 120.11 182 ARG B N 1
ATOM 5117 C CA . ARG B 2 182 ? -9.251 23.046 0.223 1.00 128.81 182 ARG B CA 1
ATOM 5118 C C . ARG B 2 182 ? -10.586 22.297 0.212 1.00 135.09 182 ARG B C 1
ATOM 5119 O O . ARG B 2 182 ? -10.634 21.078 0.390 1.00 138.57 182 ARG B O 1
ATOM 5127 N N . TYR B 2 183 ? -11.668 23.046 -0.009 1.00 138.64 183 TYR B N 1
ATOM 5128 C CA . TYR B 2 183 ? -13.033 22.524 0.078 1.00 144.62 183 TYR B CA 1
ATOM 5129 C C . TYR B 2 183 ? -13.789 22.549 -1.262 1.00 146.96 183 TYR B C 1
ATOM 5130 O O . TYR B 2 183 ? -14.093 21.489 -1.814 1.00 153.91 183 TYR B O 1
ATOM 5139 N N . LEU B 2 184 ? -14.087 23.738 -1.789 1.00 135.11 184 LEU B N 1
ATOM 5140 C CA . LEU B 2 184 ? -14.845 23.824 -3.048 1.00 122.90 184 LEU B CA 1
ATOM 5141 C C . LEU B 2 184 ? -14.147 23.151 -4.232 1.00 115.67 184 LEU B C 1
ATOM 5142 O O . LEU B 2 184 ? -14.778 22.889 -5.255 1.00 109.85 184 LEU B O 1
ATOM 5147 N N . GLY B 2 185 ? -12.848 22.892 -4.084 1.00 103.62 185 GLY B N 1
ATOM 5148 C CA . GLY B 2 185 ? -12.090 22.109 -5.043 1.00 85.86 185 GLY B CA 1
ATOM 5149 C C . GLY B 2 185 ? -11.269 22.947 -6.000 1.00 90.35 185 GLY B C 1
ATOM 5150 O O . GLY B 2 185 ? -10.959 22.514 -7.109 1.00 95.15 185 GLY B O 1
ATOM 5151 N N . VAL B 2 186 ? -10.897 24.148 -5.576 1.00 87.44 186 VAL B N 1
ATOM 5152 C CA . VAL B 2 186 ? -10.235 25.073 -6.490 1.00 102.97 186 VAL B CA 1
ATOM 5153 C C . VAL B 2 186 ? -8.790 25.431 -6.142 1.00 118.45 186 VAL B C 1
ATOM 5154 O O . VAL B 2 186 ? -8.230 26.359 -6.729 1.00 112.53 186 VAL B O 1
ATOM 5158 N N . SER B 2 187 ? -8.199 24.689 -5.202 1.00 126.01 187 SER B N 1
ATOM 5159 C CA . SER B 2 187 ? -6.814 24.896 -4.752 1.00 106.24 187 SER B CA 1
ATOM 5160 C C . SER B 2 187 ? -6.505 24.005 -3.556 1.00 92.26 187 SER B C 1
ATOM 5161 O O . SER B 2 187 ? -7.414 23.510 -2.893 1.00 87.36 187 SER B O 1
ATOM 5164 N N . THR B 2 188 ? -5.227 23.787 -3.277 1.00 88.60 188 THR B N 1
ATOM 5165 C CA . THR B 2 188 ? -4.876 23.106 -2.037 1.00 96.62 188 THR B CA 1
ATOM 5166 C C . THR B 2 188 ? -4.729 24.154 -0.939 1.00 102.11 188 THR B C 1
ATOM 5167 O O . THR B 2 188 ? -4.869 23.859 0.248 1.00 123.25 188 THR B O 1
ATOM 5171 N N . GLY B 2 189 ? -4.465 25.387 -1.358 1.00 89.50 189 GLY B N 1
ATOM 5172 C CA . GLY B 2 189 ? -4.395 26.515 -0.451 1.00 86.81 189 GLY B CA 1
ATOM 5173 C C . GLY B 2 189 ? -3.273 26.441 0.559 1.00 107.40 189 GLY B C 1
ATOM 5174 O O . GLY B 2 189 ? -3.149 27.338 1.391 1.00 89.64 189 GLY B O 1
ATOM 5175 N N . ASP B 2 190 ? -2.459 25.384 0.474 1.00 145.48 190 ASP B N 1
ATOM 5176 C CA . ASP B 2 190 ? -1.392 25.100 1.448 1.00 149.67 190 ASP B CA 1
ATOM 5177 C C . ASP B 2 190 ? -0.100 25.886 1.188 1.00 123.38 190 ASP B C 1
ATOM 5178 O O . ASP B 2 190 ? 0.702 25.514 0.335 1.00 78.90 190 ASP B O 1
ATOM 5183 N N . MET B 2 191 ? 0.085 26.956 1.963 1.00 136.02 191 MET B N 1
ATOM 5184 C CA . MET B 2 191 ? 1.199 27.900 1.825 1.00 130.64 191 MET B CA 1
ATOM 5185 C C . MET B 2 191 ? 2.568 27.252 1.667 1.00 98.64 191 MET B C 1
ATOM 5186 O O . MET B 2 191 ? 3.460 27.819 1.037 1.00 56.19 191 MET B O 1
ATOM 5191 N N . GLU B 2 192 ? 2.740 26.084 2.273 1.00 103.82 192 GLU B N 1
ATOM 5192 C CA . GLU B 2 192 ? 4.038 25.422 2.298 1.00 100.23 192 GLU B CA 1
ATOM 5193 C C . GLU B 2 192 ? 4.576 25.165 0.892 1.00 98.41 192 GLU B C 1
ATOM 5194 O O . GLU B 2 192 ? 5.665 25.626 0.553 1.00 91.98 192 GLU B O 1
ATOM 5200 N N . LYS B 2 193 ? 3.806 24.443 0.077 1.00 99.88 193 LYS B N 1
ATOM 5201 C CA . LYS B 2 193 ? 4.177 24.165 -1.316 1.00 70.63 193 LYS B CA 1
ATOM 5202 C C . LYS B 2 193 ? 3.914 25.368 -2.220 1.00 84.62 193 LYS B C 1
ATOM 5203 O O . LYS B 2 193 ? 3.621 25.207 -3.410 1.00 93.12 193 LYS B O 1
ATOM 5209 N N . GLY B 2 194 ? 4.006 26.568 -1.649 1.00 82.96 194 GLY B N 1
ATOM 5210 C CA . GLY B 2 194 ? 3.787 27.802 -2.384 1.00 86.98 194 GLY B CA 1
ATOM 5211 C C . GLY B 2 194 ? 2.512 27.800 -3.202 1.00 104.77 194 GLY B C 1
ATOM 5212 O O . GLY B 2 194 ? 2.525 28.141 -4.382 1.00 90.25 194 GLY B O 1
ATOM 5213 N N . ALA B 2 195 ? 1.413 27.408 -2.562 1.00 126.24 195 ALA B N 1
ATOM 5214 C CA . ALA B 2 195 ? 0.099 27.351 -3.192 1.00 121.24 195 ALA B CA 1
ATOM 5215 C C . ALA B 2 195 ? -0.743 28.518 -2.691 1.00 118.45 195 ALA B C 1
ATOM 5216 O O . ALA B 2 195 ? -1.703 28.948 -3.334 1.00 109.37 195 ALA B O 1
ATOM 5218 N N . LEU B 2 196 ? -0.366 29.025 -1.526 1.00 110.17 196 LEU B N 1
ATOM 5219 C CA . LEU B 2 196 ? -0.994 30.203 -0.968 1.00 104.12 196 LEU B CA 1
ATOM 5220 C C . LEU B 2 196 ? 0.111 31.169 -0.553 1.00 113.88 196 LEU B C 1
ATOM 5221 O O . LEU B 2 196 ? 0.889 30.874 0.347 1.00 130.09 196 LEU B O 1
ATOM 5226 N N . ARG B 2 197 ? 0.206 32.307 -1.230 1.00 111.73 197 ARG B N 1
ATOM 5227 C CA . ARG B 2 197 ? 1.228 33.297 -0.913 1.00 127.44 197 ARG B CA 1
ATOM 5228 C C . ARG B 2 197 ? 0.529 34.540 -0.378 1.00 141.90 197 ARG B C 1
ATOM 5229 O O . ARG B 2 197 ? -0.698 34.636 -0.464 1.00 137.93 197 ARG B O 1
ATOM 5237 N N . CYS B 2 198 ? 1.294 35.483 0.178 1.00 151.81 198 CYS B N 1
ATOM 5238 C CA . CYS B 2 198 ? 0.724 36.758 0.628 1.00 137.64 198 CYS B CA 1
ATOM 5239 C C . CYS B 2 198 ? 1.734 37.829 1.062 1.00 134.07 198 CYS B C 1
ATOM 5240 O O . CYS B 2 198 ? 2.804 37.525 1.592 1.00 128.03 198 CYS B O 1
ATOM 5243 N N . ASP B 2 199 ? 1.368 39.085 0.816 1.00 138.55 199 ASP B N 1
ATOM 5244 C CA . ASP B 2 199 ? 2.092 40.255 1.307 1.00 153.30 199 ASP B CA 1
ATOM 5245 C C . ASP B 2 199 ? 1.101 41.000 2.198 1.00 163.89 199 ASP B C 1
ATOM 5246 O O . ASP B 2 199 ? -0.089 40.699 2.156 1.00 175.28 199 ASP B O 1
ATOM 5251 N N . ALA B 2 200 ? 1.555 41.965 2.998 1.00 155.98 200 ALA B N 1
ATOM 5252 C CA . ALA B 2 200 ? 0.632 42.633 3.926 1.00 148.38 200 ALA B CA 1
ATOM 5253 C C . ALA B 2 200 ? 0.931 44.108 4.243 1.00 141.92 200 ALA B C 1
ATOM 5254 O O . ALA B 2 200 ? 2.050 44.570 4.057 1.00 128.35 200 ALA B O 1
ATOM 5256 N N . ASN B 2 201 ? -0.087 44.820 4.741 1.00 151.67 201 ASN B N 1
ATOM 5257 C CA . ASN B 2 201 ? -0.007 46.254 5.076 1.00 166.41 201 ASN B CA 1
ATOM 5258 C C . ASN B 2 201 ? -0.324 46.555 6.562 1.00 166.53 201 ASN B C 1
ATOM 5259 O O . ASN B 2 201 ? -1.126 45.851 7.172 1.00 171.56 201 ASN B O 1
ATOM 5264 N N . ILE B 2 202 ? 0.282 47.597 7.141 1.00 162.00 202 ILE B N 1
ATOM 5265 C CA . ILE B 2 202 ? -0.011 47.975 8.541 1.00 170.74 202 ILE B CA 1
ATOM 5266 C C . ILE B 2 202 ? 0.057 49.484 8.835 1.00 180.24 202 ILE B C 1
ATOM 5267 O O . ILE B 2 202 ? 0.595 50.251 8.034 1.00 176.27 202 ILE B O 1
ATOM 5272 N N . SER B 2 203 ? -0.475 49.892 9.995 1.00 194.47 203 SER B N 1
ATOM 5273 C CA . SER B 2 203 ? -0.523 51.311 10.402 1.00 206.26 203 SER B CA 1
ATOM 5274 C C . SER B 2 203 ? -1.043 51.584 11.845 1.00 217.91 203 SER B C 1
ATOM 5275 O O . SER B 2 203 ? -1.384 50.647 12.572 1.00 202.21 203 SER B O 1
ATOM 5278 N N . VAL B 2 204 ? -1.084 52.866 12.244 1.00 222.13 204 VAL B N 1
ATOM 5279 C CA . VAL B 2 204 ? -1.633 53.299 13.550 1.00 203.36 204 VAL B CA 1
ATOM 5280 C C . VAL B 2 204 ? -1.387 54.787 13.910 1.00 266.88 204 VAL B C 1
ATOM 5281 O O . VAL B 2 204 ? -0.377 55.363 13.506 1.00 270.83 204 VAL B O 1
ATOM 5285 N N . VAL B 2 205 ? -2.314 55.397 14.663 1.00 267.19 205 VAL B N 1
ATOM 5286 C CA . VAL B 2 205 ? -2.109 56.732 15.276 1.00 273.04 205 VAL B CA 1
ATOM 5287 C C . VAL B 2 205 ? -2.757 56.875 16.689 1.00 228.21 205 VAL B C 1
ATOM 5288 O O . VAL B 2 205 ? -2.165 56.450 17.687 1.00 223.72 205 VAL B O 1
ATOM 5292 N N . ASP B 2 206 ? -3.961 57.440 16.775 1.00 223.83 206 ASP B N 1
ATOM 5293 C CA . ASP B 2 206 ? -4.577 57.794 18.063 1.00 205.37 206 ASP B CA 1
ATOM 5294 C C . ASP B 2 206 ? -5.135 56.576 18.810 1.00 183.71 206 ASP B C 1
ATOM 5295 O O . ASP B 2 206 ? -4.422 55.605 19.080 1.00 147.02 206 ASP B O 1
ATOM 5300 N N . THR B 2 207 ? -6.417 56.661 19.154 1.00 195.18 207 THR B N 1
ATOM 5301 C CA . THR B 2 207 ? -7.176 55.538 19.693 1.00 194.18 207 THR B CA 1
ATOM 5302 C C . THR B 2 207 ? -8.477 55.412 18.892 1.00 200.88 207 THR B C 1
ATOM 5303 O O . THR B 2 207 ? -8.959 54.309 18.628 1.00 185.86 207 THR B O 1
ATOM 5307 N N . GLU B 2 208 ? -9.028 56.562 18.507 1.00 218.40 208 GLU B N 1
ATOM 5308 C CA . GLU B 2 208 ? -10.133 56.643 17.553 1.00 231.77 208 GLU B CA 1
ATOM 5309 C C . GLU B 2 208 ? -9.603 57.344 16.302 1.00 247.74 208 GLU B C 1
ATOM 5310 O O . GLU B 2 208 ? -8.892 58.345 16.407 1.00 247.17 208 GLU B O 1
ATOM 5316 N N . THR B 2 209 ? -9.951 56.829 15.124 1.00 260.64 209 THR B N 1
ATOM 5317 C CA . THR B 2 209 ? -9.250 57.208 13.893 1.00 264.52 209 THR B CA 1
ATOM 5318 C C . THR B 2 209 ? -9.956 58.193 12.956 1.00 260.69 209 THR B C 1
ATOM 5319 O O . THR B 2 209 ? -11.171 58.389 13.019 1.00 260.79 209 THR B O 1
ATOM 5323 N N . GLY B 2 210 ? -9.160 58.797 12.077 1.00 255.15 210 GLY B N 1
ATOM 5324 C CA . GLY B 2 210 ? -9.656 59.682 11.041 1.00 250.52 210 GLY B CA 1
ATOM 5325 C C . GLY B 2 210 ? -9.235 59.203 9.662 1.00 250.37 210 GLY B C 1
ATOM 5326 O O . GLY B 2 210 ? -9.782 59.648 8.654 1.00 257.03 210 GLY B O 1
ATOM 5327 N N . ARG B 2 211 ? -8.254 58.301 9.620 1.00 242.57 211 ARG B N 1
ATOM 5328 C CA . ARG B 2 211 ? -7.835 57.650 8.374 1.00 229.27 211 ARG B CA 1
ATOM 5329 C C . ARG B 2 211 ? -6.991 56.398 8.657 1.00 228.83 211 ARG B C 1
ATOM 5330 O O . ARG B 2 211 ? -7.516 55.384 9.124 1.00 223.55 211 ARG B O 1
ATOM 5338 N N . GLN B 2 212 ? -5.690 56.469 8.377 1.00 227.22 212 GLN B N 1
ATOM 5339 C CA . GLN B 2 212 ? -4.784 55.336 8.596 1.00 220.48 212 GLN B CA 1
ATOM 5340 C C . GLN B 2 212 ? -3.374 55.801 8.992 1.00 224.92 212 GLN B C 1
ATOM 5341 O O . GLN B 2 212 ? -3.181 56.342 10.083 1.00 216.82 212 GLN B O 1
ATOM 5347 N N . SER B 2 213 ? -2.401 55.586 8.101 1.00 229.38 213 SER B N 1
ATOM 5348 C CA . SER B 2 213 ? -1.010 56.010 8.323 1.00 211.25 213 SER B CA 1
ATOM 5349 C C . SER B 2 213 ? -0.047 55.566 7.203 1.00 217.06 213 SER B C 1
ATOM 5350 O O . SER B 2 213 ? 1.166 55.516 7.406 1.00 213.94 213 SER B O 1
ATOM 5353 N N . ASN B 2 214 ? -0.595 55.276 6.025 1.00 221.51 214 ASN B N 1
ATOM 5354 C CA . ASN B 2 214 ? 0.137 54.630 4.920 1.00 220.11 214 ASN B CA 1
ATOM 5355 C C . ASN B 2 214 ? 0.916 53.361 5.298 1.00 216.03 214 ASN B C 1
ATOM 5356 O O . ASN B 2 214 ? 1.503 53.256 6.378 1.00 210.08 214 ASN B O 1
ATOM 5361 N N . ARG B 2 215 ? 0.920 52.414 4.367 1.00 209.93 215 ARG B N 1
ATOM 5362 C CA . ARG B 2 215 ? 1.377 51.050 4.610 1.00 201.81 215 ARG B CA 1
ATOM 5363 C C . ARG B 2 215 ? 2.850 50.904 5.013 1.00 196.15 215 ARG B C 1
ATOM 5364 O O . ARG B 2 215 ? 3.513 51.869 5.398 1.00 184.81 215 ARG B O 1
ATOM 5372 N N . VAL B 2 216 ? 3.328 49.663 4.938 1.00 194.78 216 VAL B N 1
ATOM 5373 C CA . VAL B 2 216 ? 4.735 49.316 5.115 1.00 176.56 216 VAL B CA 1
ATOM 5374 C C . VAL B 2 216 ? 4.998 48.147 4.167 1.00 182.72 216 VAL B C 1
ATOM 5375 O O . VAL B 2 216 ? 5.950 48.156 3.386 1.00 177.48 216 VAL B O 1
ATOM 5379 N N . GLU B 2 217 ? 4.122 47.150 4.244 1.00 182.26 217 GLU B N 1
ATOM 5380 C CA . GLU B 2 217 ? 4.139 45.994 3.350 1.00 173.68 217 GLU B CA 1
ATOM 5381 C C . GLU B 2 217 ? 5.182 44.940 3.734 1.00 153.21 217 GLU B C 1
ATOM 5382 O O . GLU B 2 217 ? 6.363 45.249 3.892 1.00 132.40 217 GLU B O 1
ATOM 5388 N N . VAL B 2 218 ? 4.732 43.695 3.881 1.00 150.52 218 VAL B N 1
ATOM 5389 C CA . VAL B 2 218 ? 5.617 42.599 4.273 1.00 160.09 218 VAL B CA 1
ATOM 5390 C C . VAL B 2 218 ? 5.634 41.428 3.293 1.00 173.48 218 VAL B C 1
ATOM 5391 O O . VAL B 2 218 ? 5.209 40.324 3.634 1.00 169.68 218 VAL B O 1
ATOM 5395 N N . LYS B 2 219 ? 6.134 41.657 2.083 1.00 178.53 219 LYS B N 1
ATOM 5396 C CA . LYS B 2 219 ? 6.337 40.552 1.155 1.00 156.50 219 LYS B CA 1
ATOM 5397 C C . LYS B 2 219 ? 7.183 39.478 1.848 1.00 149.19 219 LYS B C 1
ATOM 5398 O O . LYS B 2 219 ? 7.932 39.776 2.782 1.00 137.96 219 LYS B O 1
ATOM 5404 N N . ASN B 2 220 ? 7.049 38.231 1.404 1.00 141.00 220 ASN B N 1
ATOM 5405 C CA . ASN B 2 220 ? 7.902 37.155 1.897 1.00 134.40 220 ASN B CA 1
ATOM 5406 C C . ASN B 2 220 ? 7.590 36.760 3.335 1.00 140.14 220 ASN B C 1
ATOM 5407 O O . ASN B 2 220 ? 7.806 37.541 4.260 1.00 150.72 220 ASN B O 1
ATOM 5412 N N . MET B 2 221 ? 7.085 35.539 3.502 1.00 135.75 221 MET B N 1
ATOM 5413 C CA . MET B 2 221 ? 6.771 34.970 4.809 1.00 139.45 221 MET B CA 1
ATOM 5414 C C . MET B 2 221 ? 5.814 33.790 4.664 1.00 132.44 221 MET B C 1
ATOM 5415 O O . MET B 2 221 ? 4.623 33.918 4.942 1.00 150.50 221 MET B O 1
ATOM 5420 N N . ASN B 2 222 ? 6.313 32.639 4.231 1.00 105.75 222 ASN B N 1
ATOM 5421 C CA . ASN B 2 222 ? 5.453 31.464 4.175 1.00 112.90 222 ASN B CA 1
ATOM 5422 C C . ASN B 2 222 ? 4.932 31.133 5.572 1.00 127.06 222 ASN B C 1
ATOM 5423 O O . ASN B 2 222 ? 5.320 31.778 6.543 1.00 151.09 222 ASN B O 1
ATOM 5428 N N . SER B 2 223 ? 4.058 30.138 5.679 1.00 120.87 223 SER B N 1
ATOM 5429 C CA . SER B 2 223 ? 3.531 29.716 6.980 1.00 120.59 223 SER B CA 1
ATOM 5430 C C . SER B 2 223 ? 2.583 30.729 7.611 1.00 114.48 223 SER B C 1
ATOM 5431 O O . SER B 2 223 ? 2.798 31.939 7.530 1.00 105.63 223 SER B O 1
ATOM 5434 N N . PHE B 2 224 ? 1.536 30.221 8.252 1.00 118.27 224 PHE B N 1
ATOM 5435 C CA . PHE B 2 224 ? 0.568 31.076 8.921 1.00 125.16 224 PHE B CA 1
ATOM 5436 C C . PHE B 2 224 ? 1.083 31.514 10.287 1.00 116.83 224 PHE B C 1
ATOM 5437 O O . PHE B 2 224 ? 0.852 32.650 10.710 1.00 90.73 224 PHE B O 1
ATOM 5445 N N . ARG B 2 225 ? 1.767 30.602 10.979 1.00 123.45 225 ARG B N 1
ATOM 5446 C CA . ARG B 2 225 ? 2.342 30.903 12.293 1.00 126.04 225 ARG B CA 1
ATOM 5447 C C . ARG B 2 225 ? 3.541 31.821 12.118 1.00 128.62 225 ARG B C 1
ATOM 5448 O O . ARG B 2 225 ? 4.240 32.148 13.078 1.00 136.08 225 ARG B O 1
ATOM 5456 N N . PHE B 2 226 ? 3.761 32.236 10.875 1.00 123.31 226 PHE B N 1
ATOM 5457 C CA . PHE B 2 226 ? 4.889 33.083 10.531 1.00 120.76 226 PHE B CA 1
ATOM 5458 C C . PHE B 2 226 ? 4.415 34.398 9.940 1.00 118.82 226 PHE B C 1
ATOM 5459 O O . PHE B 2 226 ? 5.205 35.316 9.754 1.00 126.93 226 PHE B O 1
ATOM 5467 N N . VAL B 2 227 ? 3.127 34.485 9.633 1.00 110.59 227 VAL B N 1
ATOM 5468 C CA . VAL B 2 227 ? 2.558 35.751 9.210 1.00 109.64 227 VAL B CA 1
ATOM 5469 C C . VAL B 2 227 ? 2.061 36.473 10.443 1.00 114.60 227 VAL B C 1
ATOM 5470 O O . VAL B 2 227 ? 1.910 37.694 10.441 1.00 107.77 227 VAL B O 1
ATOM 5474 N N . GLU B 2 228 ? 1.808 35.706 11.501 1.00 119.63 228 GLU B N 1
ATOM 5475 C CA . GLU B 2 228 ? 1.411 36.290 12.774 1.00 130.14 228 GLU B CA 1
ATOM 5476 C C . GLU B 2 228 ? 2.639 36.857 13.473 1.00 138.13 228 GLU B C 1
ATOM 5477 O O . GLU B 2 228 ? 2.756 38.071 13.622 1.00 140.57 228 GLU B O 1
ATOM 5483 N N . ARG B 2 229 ? 3.561 35.980 13.870 1.00 140.39 229 ARG B N 1
ATOM 5484 C CA . ARG B 2 229 ? 4.764 36.385 14.605 1.00 136.96 229 ARG B CA 1
ATOM 5485 C C . ARG B 2 229 ? 5.606 37.414 13.839 1.00 135.46 229 ARG B C 1
ATOM 5486 O O . ARG B 2 229 ? 6.585 37.944 14.365 1.00 139.75 229 ARG B O 1
ATOM 5494 N N . ALA B 2 230 ? 5.213 37.700 12.602 1.00 132.58 230 ALA B N 1
ATOM 5495 C CA . ALA B 2 230 ? 5.945 38.642 11.758 1.00 134.18 230 ALA B CA 1
ATOM 5496 C C . ALA B 2 230 ? 5.186 39.950 11.554 1.00 121.76 230 ALA B C 1
ATOM 5497 O O . ALA B 2 230 ? 5.782 40.980 11.253 1.00 119.16 230 ALA B O 1
ATOM 5499 N N . LEU B 2 231 ? 3.867 39.902 11.690 1.00 107.97 231 LEU B N 1
ATOM 5500 C CA . LEU B 2 231 ? 3.085 41.121 11.762 1.00 102.20 231 LEU B CA 1
ATOM 5501 C C . LEU B 2 231 ? 3.009 41.485 13.230 1.00 112.82 231 LEU B C 1
ATOM 5502 O O . LEU B 2 231 ? 2.795 42.641 13.592 1.00 108.10 231 LEU B O 1
ATOM 5507 N N . GLU B 2 232 ? 3.195 40.474 14.073 1.00 122.71 232 GLU B N 1
ATOM 5508 C CA . GLU B 2 232 ? 3.443 40.685 15.490 1.00 141.80 232 GLU B CA 1
ATOM 5509 C C . GLU B 2 232 ? 4.638 41.622 15.592 1.00 144.28 232 GLU B C 1
ATOM 5510 O O . GLU B 2 232 ? 4.515 42.740 16.085 1.00 171.35 232 GLU B O 1
ATOM 5516 N N . TYR B 2 233 ? 5.788 41.175 15.096 1.00 112.95 233 TYR B N 1
ATOM 5517 C CA . TYR B 2 233 ? 7.010 41.974 15.146 1.00 110.02 233 TYR B CA 1
ATOM 5518 C C . TYR B 2 233 ? 6.872 43.348 14.465 1.00 124.60 233 TYR B C 1
ATOM 5519 O O . TYR B 2 233 ? 7.433 44.337 14.940 1.00 131.55 233 TYR B O 1
ATOM 5528 N N . GLU B 2 234 ? 6.139 43.417 13.356 1.00 131.33 234 GLU B N 1
ATOM 5529 C CA . GLU B 2 234 ? 5.974 44.690 12.650 1.00 144.57 234 GLU B CA 1
ATOM 5530 C C . GLU B 2 234 ? 4.884 45.505 13.330 1.00 149.62 234 GLU B C 1
ATOM 5531 O O . GLU B 2 234 ? 4.025 46.105 12.679 1.00 147.82 234 GLU B O 1
ATOM 5537 N N . PHE B 2 235 ? 4.939 45.509 14.657 1.00 150.89 235 PHE B N 1
ATOM 5538 C CA . PHE B 2 235 ? 3.991 46.229 15.488 1.00 152.71 235 PHE B CA 1
ATOM 5539 C C . PHE B 2 235 ? 4.711 46.621 16.767 1.00 150.12 235 PHE B C 1
ATOM 5540 O O . PHE B 2 235 ? 4.610 47.756 17.232 1.00 147.07 235 PHE B O 1
ATOM 5548 N N . GLU B 2 236 ? 5.449 45.666 17.325 1.00 146.34 236 GLU B N 1
ATOM 5549 C CA . GLU B 2 236 ? 6.293 45.919 18.484 1.00 151.73 236 GLU B CA 1
ATOM 5550 C C . GLU B 2 236 ? 7.295 47.025 18.171 1.00 166.45 236 GLU B C 1
ATOM 5551 O O . GLU B 2 236 ? 7.827 47.663 19.083 1.00 180.11 236 GLU B O 1
ATOM 5557 N N . ARG B 2 237 ? 7.550 47.253 16.883 1.00 159.61 237 ARG B N 1
ATOM 5558 C CA . ARG B 2 237 ? 8.484 48.301 16.475 1.00 157.11 237 ARG B CA 1
ATOM 5559 C C . ARG B 2 237 ? 7.805 49.496 15.796 1.00 154.58 237 ARG B C 1
ATOM 5560 O O . ARG B 2 237 ? 8.466 50.484 15.477 1.00 151.23 237 ARG B O 1
ATOM 5568 N N . ILE B 2 238 ? 6.495 49.412 15.577 1.00 153.27 238 ILE B N 1
ATOM 5569 C CA . ILE B 2 238 ? 5.749 50.545 15.031 1.00 168.50 238 ILE B CA 1
ATOM 5570 C C . ILE B 2 238 ? 5.170 51.398 16.163 1.00 182.30 238 ILE B C 1
ATOM 5571 O O . ILE B 2 238 ? 4.591 52.465 15.925 1.00 183.15 238 ILE B O 1
ATOM 5576 N N . VAL B 2 239 ? 5.328 50.917 17.395 1.00 180.42 239 VAL B N 1
ATOM 5577 C CA . VAL B 2 239 ? 4.812 51.609 18.575 1.00 161.39 239 VAL B CA 1
ATOM 5578 C C . VAL B 2 239 ? 5.866 52.514 19.199 1.00 167.23 239 VAL B C 1
ATOM 5579 O O . VAL B 2 239 ? 5.563 53.619 19.647 1.00 171.98 239 VAL B O 1
ATOM 5583 N N . LYS B 2 240 ? 7.100 52.029 19.242 1.00 162.43 240 LYS B N 1
ATOM 5584 C CA . LYS B 2 240 ? 8.244 52.882 19.505 1.00 163.71 240 LYS B CA 1
ATOM 5585 C C . LYS B 2 240 ? 8.345 53.858 18.319 1.00 157.60 240 LYS B C 1
ATOM 5586 O O . LYS B 2 240 ? 9.330 53.881 17.575 1.00 126.15 240 LYS B O 1
ATOM 5592 N N . ALA B 2 241 ? 7.292 54.652 18.149 1.00 163.86 241 ALA B N 1
ATOM 5593 C CA . ALA B 2 241 ? 7.111 55.483 16.967 1.00 164.08 241 ALA B CA 1
ATOM 5594 C C . ALA B 2 241 ? 6.799 56.909 17.387 1.00 199.85 241 ALA B C 1
ATOM 5595 O O . ALA B 2 241 ? 7.678 57.626 17.866 1.00 209.69 241 ALA B O 1
ATOM 5597 N N . MET B 2 242 ? 5.543 57.317 17.205 1.00 216.06 242 MET B N 1
ATOM 5598 C CA . MET B 2 242 ? 5.075 58.590 17.748 1.00 220.39 242 MET B CA 1
ATOM 5599 C C . MET B 2 242 ? 5.051 58.439 19.264 1.00 211.25 242 MET B C 1
ATOM 5600 O O . MET B 2 242 ? 4.498 59.266 19.993 1.00 199.91 242 MET B O 1
ATOM 5605 N N . GLU B 2 243 ? 5.654 57.342 19.710 1.00 211.97 243 GLU B N 1
ATOM 5606 C CA . GLU B 2 243 ? 5.972 57.103 21.105 1.00 214.16 243 GLU B CA 1
ATOM 5607 C C . GLU B 2 243 ? 7.496 57.113 21.222 1.00 193.46 243 GLU B C 1
ATOM 5608 O O . GLU B 2 243 ? 8.095 56.217 21.816 1.00 176.32 243 GLU B O 1
ATOM 5614 N N . ARG B 2 244 ? 8.104 58.130 20.615 1.00 199.17 244 ARG B N 1
ATOM 5615 C CA . ARG B 2 244 ? 9.549 58.359 20.651 1.00 209.08 244 ARG B CA 1
ATOM 5616 C C . ARG B 2 244 ? 9.909 59.413 19.602 1.00 215.54 244 ARG B C 1
ATOM 5617 O O . ARG B 2 244 ? 11.068 59.543 19.198 1.00 221.00 244 ARG B O 1
ATOM 5625 N N . GLY B 2 245 ? 8.906 60.171 19.171 1.00 203.25 245 GLY B N 1
ATOM 5626 C CA . GLY B 2 245 ? 9.069 61.072 18.049 1.00 185.17 245 GLY B CA 1
ATOM 5627 C C . GLY B 2 245 ? 9.304 60.243 16.803 1.00 181.01 245 GLY B C 1
ATOM 5628 O O . GLY B 2 245 ? 10.403 59.727 16.601 1.00 172.09 245 GLY B O 1
ATOM 5629 N N . GLU B 2 246 ? 8.265 60.098 15.983 1.00 190.54 246 GLU B N 1
ATOM 5630 C CA . GLU B 2 246 ? 8.345 59.323 14.742 1.00 193.01 246 GLU B CA 1
ATOM 5631 C C . GLU B 2 246 ? 7.003 59.240 14.007 1.00 189.91 246 GLU B C 1
ATOM 5632 O O . GLU B 2 246 ? 5.940 59.182 14.630 1.00 175.32 246 GLU B O 1
ATOM 5638 N N . ASP B 2 247 ? 7.070 59.242 12.677 1.00 198.32 247 ASP B N 1
ATOM 5639 C CA . ASP B 2 247 ? 5.892 59.078 11.831 1.00 203.06 247 ASP B CA 1
ATOM 5640 C C . ASP B 2 247 ? 5.826 57.646 11.304 1.00 205.77 247 ASP B C 1
ATOM 5641 O O . ASP B 2 247 ? 6.818 56.918 11.336 1.00 193.87 247 ASP B O 1
ATOM 5646 N N . VAL B 2 248 ? 4.655 57.246 10.819 1.00 216.73 248 VAL B N 1
ATOM 5647 C CA . VAL B 2 248 ? 4.478 55.922 10.224 1.00 221.49 248 VAL B CA 1
ATOM 5648 C C . VAL B 2 248 ? 4.644 56.017 8.697 1.00 221.09 248 VAL B C 1
ATOM 5649 O O . VAL B 2 248 ? 3.723 56.411 7.977 1.00 217.94 248 VAL B O 1
ATOM 5653 N N . GLU B 2 249 ? 5.838 55.653 8.223 1.00 217.28 249 GLU B N 1
ATOM 5654 C CA . GLU B 2 249 ? 6.306 56.024 6.882 1.00 203.74 249 GLU B CA 1
ATOM 5655 C C . GLU B 2 249 ? 6.367 54.885 5.850 1.00 205.87 249 GLU B C 1
ATOM 5656 O O . GLU B 2 249 ? 5.844 53.791 6.076 1.00 211.84 249 GLU B O 1
ATOM 5662 N N . ARG B 2 250 ? 7.006 55.164 4.713 1.00 194.47 250 ARG B N 1
ATOM 5663 C CA . ARG B 2 250 ? 7.130 54.200 3.620 1.00 180.51 250 ARG B CA 1
ATOM 5664 C C . ARG B 2 250 ? 8.442 53.419 3.645 1.00 175.88 250 ARG B C 1
ATOM 5665 O O . ARG B 2 250 ? 9.418 53.825 4.275 1.00 168.68 250 ARG B O 1
ATOM 5673 N N . GLU B 2 251 ? 8.434 52.305 2.920 1.00 177.42 251 GLU B N 1
ATOM 5674 C CA . GLU B 2 251 ? 9.551 51.376 2.779 1.00 172.43 251 GLU B CA 1
ATOM 5675 C C . GLU B 2 251 ? 8.915 50.001 2.731 1.00 169.66 251 GLU B C 1
ATOM 5676 O O . GLU B 2 251 ? 7.733 49.859 3.036 1.00 169.63 251 GLU B O 1
ATOM 5682 N N . THR B 2 252 ? 9.678 48.987 2.345 1.00 163.48 252 THR B N 1
ATOM 5683 C CA . THR B 2 252 ? 9.127 47.637 2.316 1.00 157.38 252 THR B CA 1
ATOM 5684 C C . THR B 2 252 ? 10.070 46.601 2.912 1.00 156.60 252 THR B C 1
ATOM 5685 O O . THR B 2 252 ? 11.289 46.680 2.758 1.00 145.33 252 THR B O 1
ATOM 5689 N N . ARG B 2 253 ? 9.478 45.630 3.597 1.00 158.03 253 ARG B N 1
ATOM 5690 C CA . ARG B 2 253 ? 10.232 44.686 4.405 1.00 153.19 253 ARG B CA 1
ATOM 5691 C C . ARG B 2 253 ? 9.778 43.247 4.199 1.00 142.31 253 ARG B C 1
ATOM 5692 O O . ARG B 2 253 ? 8.592 42.970 4.033 1.00 152.08 253 ARG B O 1
ATOM 5700 N N . GLY B 2 254 ? 10.740 42.334 4.210 1.00 117.21 254 GLY B N 1
ATOM 5701 C CA . GLY B 2 254 ? 10.452 40.917 4.232 1.00 89.06 254 GLY B CA 1
ATOM 5702 C C . GLY B 2 254 ? 10.950 40.449 5.573 1.00 93.71 254 GLY B C 1
ATOM 5703 O O . GLY B 2 254 ? 11.458 41.255 6.347 1.00 95.79 254 GLY B O 1
ATOM 5704 N N . TRP B 2 255 ? 10.841 39.158 5.848 1.00 110.53 255 TRP B N 1
ATOM 5705 C CA . TRP B 2 255 ? 11.098 38.663 7.193 1.00 121.56 255 TRP B CA 1
ATOM 5706 C C . TRP B 2 255 ? 11.986 37.417 7.219 1.00 130.59 255 TRP B C 1
ATOM 5707 O O . TRP B 2 255 ? 11.726 36.439 6.519 1.00 127.83 255 TRP B O 1
ATOM 5718 N N . ASP B 2 256 ? 13.042 37.459 8.026 1.00 141.10 256 ASP B N 1
ATOM 5719 C CA . ASP B 2 256 ? 13.955 36.327 8.123 1.00 146.61 256 ASP B CA 1
ATOM 5720 C C . ASP B 2 256 ? 13.338 35.206 8.940 1.00 135.22 256 ASP B C 1
ATOM 5721 O O . ASP B 2 256 ? 13.179 35.332 10.152 1.00 100.66 256 ASP B O 1
ATOM 5726 N N . MET B 2 257 ? 13.004 34.106 8.274 1.00 149.21 257 MET B N 1
ATOM 5727 C CA . MET B 2 257 ? 12.390 32.971 8.954 1.00 159.50 257 MET B CA 1
ATOM 5728 C C . MET B 2 257 ? 13.381 32.217 9.853 1.00 166.90 257 MET B C 1
ATOM 5729 O O . MET B 2 257 ? 13.028 31.212 10.475 1.00 161.12 257 MET B O 1
ATOM 5734 N N . ALA B 2 258 ? 14.613 32.715 9.928 1.00 166.69 258 ALA B N 1
ATOM 5735 C CA . ALA B 2 258 ? 15.641 32.103 10.768 1.00 159.35 258 ALA B CA 1
ATOM 5736 C C . ALA B 2 258 ? 15.698 32.761 12.144 1.00 172.87 258 ALA B C 1
ATOM 5737 O O . ALA B 2 258 ? 15.364 32.140 13.157 1.00 189.94 258 ALA B O 1
ATOM 5739 N N . THR B 2 259 ? 16.122 34.022 12.167 1.00 162.54 259 THR B N 1
ATOM 5740 C CA . THR B 2 259 ? 16.164 34.815 13.392 1.00 153.33 259 THR B CA 1
ATOM 5741 C C . THR B 2 259 ? 14.763 34.978 13.984 1.00 150.88 259 THR B C 1
ATOM 5742 O O . THR B 2 259 ? 14.304 34.140 14.765 1.00 149.07 259 THR B O 1
ATOM 5746 N N . LYS B 2 260 ? 14.104 36.070 13.602 1.00 141.00 260 LYS B N 1
ATOM 5747 C CA . LYS B 2 260 ? 12.699 36.329 13.910 1.00 145.66 260 LYS B CA 1
ATOM 5748 C C . LYS B 2 260 ? 12.431 37.801 13.604 1.00 145.88 260 LYS B C 1
ATOM 5749 O O . LYS B 2 260 ? 11.617 38.448 14.264 1.00 137.63 260 LYS B O 1
ATOM 5755 N N . ILE B 2 261 ? 13.117 38.315 12.583 1.00 151.96 261 ILE B N 1
ATOM 5756 C CA . ILE B 2 261 ? 13.138 39.749 12.297 1.00 146.41 261 ILE B CA 1
ATOM 5757 C C . ILE B 2 261 ? 12.670 40.128 10.892 1.00 148.45 261 ILE B C 1
ATOM 5758 O O . ILE B 2 261 ? 12.210 39.285 10.125 1.00 147.97 261 ILE B O 1
ATOM 5763 N N . THR B 2 262 ? 12.816 41.412 10.566 1.00 162.90 262 THR B N 1
ATOM 5764 C CA . THR B 2 262 ? 12.427 41.960 9.265 1.00 180.22 262 THR B CA 1
ATOM 5765 C C . THR B 2 262 ? 13.413 43.053 8.793 1.00 181.10 262 THR B C 1
ATOM 5766 O O . THR B 2 262 ? 14.002 43.754 9.616 1.00 189.10 262 THR B O 1
ATOM 5770 N N . VAL B 2 263 ? 13.586 43.194 7.475 1.00 163.57 263 VAL B N 1
ATOM 5771 C CA . VAL B 2 263 ? 14.584 44.112 6.897 1.00 147.39 263 VAL B CA 1
ATOM 5772 C C . VAL B 2 263 ? 13.995 45.056 5.832 1.00 149.43 263 VAL B C 1
ATOM 5773 O O . VAL B 2 263 ? 12.842 44.912 5.447 1.00 140.47 263 VAL B O 1
ATOM 5777 N N . SER B 2 264 ? 14.791 46.010 5.350 1.00 152.32 264 SER B N 1
ATOM 5778 C CA . SER B 2 264 ? 14.316 46.993 4.369 1.00 164.40 264 SER B CA 1
ATOM 5779 C C . SER B 2 264 ? 14.406 46.515 2.903 1.00 177.48 264 SER B C 1
ATOM 5780 O O . SER B 2 264 ? 13.561 45.737 2.452 1.00 167.33 264 SER B O 1
ATOM 5783 N N . MET B 2 265 ? 15.410 46.983 2.158 1.00 191.71 265 MET B N 1
ATOM 5784 C CA . MET B 2 265 ? 15.578 46.549 0.762 1.00 194.14 265 MET B CA 1
ATOM 5785 C C . MET B 2 265 ? 17.040 46.467 0.282 1.00 211.08 265 MET B C 1
ATOM 5786 O O . MET B 2 265 ? 17.918 47.164 0.797 1.00 204.27 265 MET B O 1
ATOM 5791 N N . ARG B 2 266 ? 17.283 45.606 -0.708 1.00 224.88 266 ARG B N 1
ATOM 5792 C CA . ARG B 2 266 ? 18.627 45.379 -1.249 1.00 219.37 266 ARG B CA 1
ATOM 5793 C C . ARG B 2 266 ? 18.600 44.890 -2.705 1.00 216.95 266 ARG B C 1
ATOM 5794 O O . ARG B 2 266 ? 19.446 45.276 -3.514 1.00 211.87 266 ARG B O 1
ATOM 5802 N N . GLY B 2 267 ? 17.634 44.036 -3.032 1.00 215.49 267 GLY B N 1
ATOM 5803 C CA . GLY B 2 267 ? 17.500 43.515 -4.380 1.00 215.02 267 GLY B CA 1
ATOM 5804 C C . GLY B 2 267 ? 17.199 44.629 -5.360 1.00 226.76 267 GLY B C 1
ATOM 5805 O O . GLY B 2 267 ? 17.971 44.872 -6.290 1.00 235.99 267 GLY B O 1
ATOM 5806 N N . LYS B 2 268 ? 16.066 45.297 -5.150 1.00 226.17 268 LYS B N 1
ATOM 5807 C CA . LYS B 2 268 ? 15.710 46.516 -5.881 1.00 226.91 268 LYS B CA 1
ATOM 5808 C C . LYS B 2 268 ? 14.966 46.296 -7.208 1.00 226.01 268 LYS B C 1
ATOM 5809 O O . LYS B 2 268 ? 15.282 46.940 -8.211 1.00 223.20 268 LYS B O 1
ATOM 5815 N N . GLU B 2 269 ? 13.984 45.394 -7.208 1.00 217.91 269 GLU B N 1
ATOM 5816 C CA . GLU B 2 269 ? 13.064 45.246 -8.341 1.00 197.72 269 GLU B CA 1
ATOM 5817 C C . GLU B 2 269 ? 11.819 46.091 -8.058 1.00 185.94 269 GLU B C 1
ATOM 5818 O O . GLU B 2 269 ? 10.730 45.568 -7.812 1.00 150.85 269 GLU B O 1
ATOM 5824 N N . GLU B 2 270 ? 12.009 47.407 -8.120 1.00 208.38 270 GLU B N 1
ATOM 5825 C CA . GLU B 2 270 ? 11.109 48.398 -7.516 1.00 217.72 270 GLU B CA 1
ATOM 5826 C C . GLU B 2 270 ? 9.690 48.529 -8.085 1.00 224.11 270 GLU B C 1
ATOM 5827 O O . GLU B 2 270 ? 9.205 47.661 -8.813 1.00 225.57 270 GLU B O 1
ATOM 5833 N N . GLU B 2 271 ? 9.038 49.634 -7.713 1.00 223.65 271 GLU B N 1
ATOM 5834 C CA . GLU B 2 271 ? 7.703 49.991 -8.194 1.00 215.28 271 GLU B CA 1
ATOM 5835 C C . GLU B 2 271 ? 7.798 50.767 -9.510 1.00 207.18 271 GLU B C 1
ATOM 5836 O O . GLU B 2 271 ? 7.421 51.942 -9.593 1.00 200.45 271 GLU B O 1
ATOM 5842 N N . SER B 2 272 ? 8.300 50.090 -10.536 1.00 194.41 272 SER B N 1
ATOM 5843 C CA . SER B 2 272 ? 8.600 50.717 -11.814 1.00 172.95 272 SER B CA 1
ATOM 5844 C C . SER B 2 272 ? 7.337 51.138 -12.559 1.00 160.82 272 SER B C 1
ATOM 5845 O O . SER B 2 272 ? 6.341 51.536 -11.950 1.00 135.25 272 SER B O 1
ATOM 5848 N N . ASP B 2 273 ? 7.404 51.043 -13.885 1.00 175.26 273 ASP B N 1
ATOM 5849 C CA . ASP B 2 273 ? 6.300 51.387 -14.778 1.00 175.03 273 ASP B CA 1
ATOM 5850 C C . ASP B 2 273 ? 5.872 50.149 -15.565 1.00 166.51 273 ASP B C 1
ATOM 5851 O O . ASP B 2 273 ? 6.584 49.697 -16.464 1.00 155.39 273 ASP B O 1
ATOM 5856 N N . TYR B 2 274 ? 4.702 49.614 -15.231 1.00 168.54 274 TYR B N 1
ATOM 5857 C CA . TYR B 2 274 ? 4.290 48.304 -15.730 1.00 173.78 274 TYR B CA 1
ATOM 5858 C C . TYR B 2 274 ? 3.494 48.346 -17.031 1.00 174.37 274 TYR B C 1
ATOM 5859 O O . TYR B 2 274 ? 3.182 47.299 -17.600 1.00 176.80 274 TYR B O 1
ATOM 5868 N N . ARG B 2 275 ? 3.172 49.547 -17.498 1.00 169.34 275 ARG B N 1
ATOM 5869 C CA . ARG B 2 275 ? 2.471 49.702 -18.767 1.00 163.70 275 ARG B CA 1
ATOM 5870 C C . ARG B 2 275 ? 1.380 48.647 -18.926 1.00 160.40 275 ARG B C 1
ATOM 5871 O O . ARG B 2 275 ? 1.609 47.586 -19.511 1.00 152.56 275 ARG B O 1
ATOM 5879 N N . TYR B 2 276 ? 0.199 48.933 -18.392 1.00 157.25 276 TYR B N 1
ATOM 5880 C CA . TYR B 2 276 ? -0.931 48.024 -18.524 1.00 151.87 276 TYR B CA 1
ATOM 5881 C C . TYR B 2 276 ? -1.780 48.362 -19.752 1.00 150.13 276 TYR B C 1
ATOM 5882 O O . TYR B 2 276 ? -2.518 49.350 -19.753 1.00 149.63 276 TYR B O 1
ATOM 5891 N N . PHE B 2 277 ? -1.670 47.551 -20.800 1.00 135.58 277 PHE B N 1
ATOM 5892 C CA . PHE B 2 277 ? -2.608 47.642 -21.916 1.00 129.73 277 PHE B CA 1
ATOM 5893 C C . PHE B 2 277 ? -3.371 46.329 -22.081 1.00 126.10 277 PHE B C 1
ATOM 5894 O O . PHE B 2 277 ? -2.970 45.305 -21.532 1.00 122.14 277 PHE B O 1
ATOM 5902 N N . PRO B 2 278 ? -4.493 46.365 -22.815 1.00 137.32 278 PRO B N 1
ATOM 5903 C CA . PRO B 2 278 ? -5.320 45.177 -23.059 1.00 139.17 278 PRO B CA 1
ATOM 5904 C C . PRO B 2 278 ? -4.649 44.176 -23.998 1.00 130.93 278 PRO B C 1
ATOM 5905 O O . PRO B 2 278 ? -3.974 44.594 -24.937 1.00 140.10 278 PRO B O 1
ATOM 5909 N N . GLU B 2 279 ? -4.853 42.883 -23.748 1.00 118.79 279 GLU B N 1
ATOM 5910 C CA . GLU B 2 279 ? -4.202 41.808 -24.502 1.00 115.43 279 GLU B CA 1
ATOM 5911 C C . GLU B 2 279 ? -4.894 41.519 -25.831 1.00 112.16 279 GLU B C 1
ATOM 5912 O O . GLU B 2 279 ? -5.892 40.795 -25.877 1.00 112.66 279 GLU B O 1
ATOM 5918 N N . PRO B 2 280 ? -4.353 42.076 -26.923 1.00 108.34 280 PRO B N 1
ATOM 5919 C CA . PRO B 2 280 ? -4.996 41.925 -28.227 1.00 105.53 280 PRO B CA 1
ATOM 5920 C C . PRO B 2 280 ? -5.017 40.470 -28.664 1.00 104.49 280 PRO B C 1
ATOM 5921 O O . PRO B 2 280 ? -5.793 40.111 -29.544 1.00 113.01 280 PRO B O 1
ATOM 5925 N N . ASP B 2 281 ? -4.175 39.643 -28.056 1.00 103.03 281 ASP B N 1
ATOM 5926 C CA . ASP B 2 281 ? -4.127 38.228 -28.403 1.00 120.64 281 ASP B CA 1
ATOM 5927 C C . ASP B 2 281 ? -5.382 37.501 -27.921 1.00 120.55 281 ASP B C 1
ATOM 5928 O O . ASP B 2 281 ? -5.648 36.368 -28.330 1.00 122.88 281 ASP B O 1
ATOM 5933 N N . ILE B 2 282 ? -6.151 38.149 -27.048 1.00 109.30 282 ILE B N 1
ATOM 5934 C CA . ILE B 2 282 ? -7.383 37.548 -26.544 1.00 109.93 282 ILE B CA 1
ATOM 5935 C C . ILE B 2 282 ? -8.556 38.505 -26.589 1.00 125.46 282 ILE B C 1
ATOM 5936 O O . ILE B 2 282 ? -8.461 39.637 -26.113 1.00 129.13 282 ILE B O 1
ATOM 5941 N N . PRO B 2 283 ? -9.678 38.039 -27.155 1.00 132.42 283 PRO B N 1
ATOM 5942 C CA . PRO B 2 283 ? -10.931 38.788 -27.190 1.00 123.27 283 PRO B CA 1
ATOM 5943 C C . PRO B 2 283 ? -11.585 38.678 -25.824 1.00 116.79 283 PRO B C 1
ATOM 5944 O O . PRO B 2 283 ? -11.379 37.673 -25.146 1.00 101.30 283 PRO B O 1
ATOM 5948 N N . PRO B 2 284 ? -12.376 39.686 -25.434 1.00 114.95 284 PRO B N 1
ATOM 5949 C CA . PRO B 2 284 ? -12.918 39.824 -24.076 1.00 119.70 284 PRO B CA 1
ATOM 5950 C C . PRO B 2 284 ? -13.757 38.628 -23.605 1.00 112.01 284 PRO B C 1
ATOM 5951 O O . PRO B 2 284 ? -14.408 37.977 -24.422 1.00 109.01 284 PRO B O 1
ATOM 5955 N N . VAL B 2 285 ? -13.737 38.353 -22.300 1.00 100.05 285 VAL B N 1
ATOM 5956 C CA . VAL B 2 285 ? -14.528 37.261 -21.736 1.00 103.72 285 VAL B CA 1
ATOM 5957 C C . VAL B 2 285 ? -15.887 37.742 -21.224 1.00 124.42 285 VAL B C 1
ATOM 5958 O O . VAL B 2 285 ? -15.984 38.552 -20.291 1.00 123.95 285 VAL B O 1
ATOM 5962 N N . VAL B 2 286 ? -16.938 37.239 -21.861 1.00 128.44 286 VAL B N 1
ATOM 5963 C CA . VAL B 2 286 ? -18.303 37.587 -21.497 1.00 113.66 286 VAL B CA 1
ATOM 5964 C C . VAL B 2 286 ? -19.022 36.343 -20.979 1.00 112.18 286 VAL B C 1
ATOM 5965 O O . VAL B 2 286 ? -19.198 35.352 -21.697 1.00 91.76 286 VAL B O 1
ATOM 5969 N N . LEU B 2 287 ? -19.413 36.398 -19.711 1.00 131.76 287 LEU B N 1
ATOM 5970 C CA . LEU B 2 287 ? -19.957 35.229 -19.039 1.00 139.47 287 LEU B CA 1
ATOM 5971 C C . LEU B 2 287 ? -21.472 35.132 -19.215 1.00 133.99 287 LEU B C 1
ATOM 5972 O O . LEU B 2 287 ? -22.226 36.007 -18.774 1.00 120.11 287 LEU B O 1
ATOM 5977 N N . SER B 2 288 ? -21.900 34.056 -19.871 1.00 132.29 288 SER B N 1
ATOM 5978 C CA . SER B 2 288 ? -23.313 33.798 -20.123 1.00 136.29 288 SER B CA 1
ATOM 5979 C C . SER B 2 288 ? -24.161 33.868 -18.851 1.00 141.82 288 SER B C 1
ATOM 5980 O O . SER B 2 288 ? -23.975 33.082 -17.919 1.00 129.39 288 SER B O 1
ATOM 5983 N N . ASP B 2 289 ? -25.087 34.818 -18.810 1.00 154.67 289 ASP B N 1
ATOM 5984 C CA . ASP B 2 289 ? -26.145 34.756 -17.818 1.00 159.89 289 ASP B CA 1
ATOM 5985 C C . ASP B 2 289 ? -26.703 33.351 -17.971 1.00 146.03 289 ASP B C 1
ATOM 5986 O O . ASP B 2 289 ? -26.864 32.605 -17.002 1.00 116.24 289 ASP B O 1
ATOM 5991 N N . GLU B 2 290 ? -26.964 33.002 -19.226 1.00 154.98 290 GLU B N 1
ATOM 5992 C CA . GLU B 2 290 ? -27.514 31.711 -19.600 1.00 158.60 290 GLU B CA 1
ATOM 5993 C C . GLU B 2 290 ? -26.440 30.631 -19.508 1.00 154.47 290 GLU B C 1
ATOM 5994 O O . GLU B 2 290 ? -25.982 30.125 -20.533 1.00 165.86 290 GLU B O 1
ATOM 6000 N N . TYR B 2 291 ? -26.053 30.282 -18.282 1.00 142.98 291 TYR B N 1
ATOM 6001 C CA . TYR B 2 291 ? -24.954 29.343 -18.040 1.00 159.74 291 TYR B CA 1
ATOM 6002 C C . TYR B 2 291 ? -24.423 29.481 -16.622 1.00 160.82 291 TYR B C 1
ATOM 6003 O O . TYR B 2 291 ? -24.073 28.501 -15.963 1.00 144.28 291 TYR B O 1
ATOM 6012 N N . LEU B 2 292 ? -24.343 30.727 -16.178 1.00 166.37 292 LEU B N 1
ATOM 6013 C CA . LEU B 2 292 ? -23.717 31.072 -14.913 1.00 150.58 292 LEU B CA 1
ATOM 6014 C C . LEU B 2 292 ? -24.610 30.681 -13.725 1.00 159.16 292 LEU B C 1
ATOM 6015 O O . LEU B 2 292 ? -24.112 30.276 -12.673 1.00 144.42 292 LEU B O 1
ATOM 6020 N N . GLU B 2 293 ? -25.927 30.798 -13.901 1.00 176.59 293 GLU B N 1
ATOM 6021 C CA . GLU B 2 293 ? -26.885 30.310 -12.910 1.00 176.26 293 GLU B CA 1
ATOM 6022 C C . GLU B 2 293 ? -26.862 28.788 -12.942 1.00 172.94 293 GLU B C 1
ATOM 6023 O O . GLU B 2 293 ? -27.672 28.118 -12.297 1.00 159.63 293 GLU B O 1
ATOM 6029 N N . GLU B 2 294 ? -25.921 28.261 -13.721 1.00 179.70 294 GLU B N 1
ATOM 6030 C CA . GLU B 2 294 ? -25.697 26.828 -13.840 1.00 179.76 294 GLU B CA 1
ATOM 6031 C C . GLU B 2 294 ? -24.413 26.443 -13.102 1.00 179.79 294 GLU B C 1
ATOM 6032 O O . GLU B 2 294 ? -24.190 25.270 -12.807 1.00 188.42 294 GLU B O 1
ATOM 6038 N N . VAL B 2 295 ? -23.575 27.434 -12.801 1.00 163.75 295 VAL B N 1
ATOM 6039 C CA . VAL B 2 295 ? -22.396 27.214 -11.962 1.00 148.77 295 VAL B CA 1
ATOM 6040 C C . VAL B 2 295 ? -22.504 27.985 -10.650 1.00 138.01 295 VAL B C 1
ATOM 6041 O O . VAL B 2 295 ? -21.513 28.465 -10.101 1.00 127.15 295 VAL B O 1
ATOM 6045 N N . LYS B 2 296 ? -23.736 28.123 -10.175 1.00 132.25 296 LYS B N 1
ATOM 6046 C CA . LYS B 2 296 ? -24.004 28.548 -8.813 1.00 119.05 296 LYS B CA 1
ATOM 6047 C C . LYS B 2 296 ? -24.682 27.341 -8.190 1.00 122.15 296 LYS B C 1
ATOM 6048 O O . LYS B 2 296 ? -24.852 27.247 -6.977 1.00 127.86 296 LYS B O 1
ATOM 6054 N N . LYS B 2 297 ? -25.045 26.404 -9.058 1.00 126.72 297 LYS B N 1
ATOM 6055 C CA . LYS B 2 297 ? -25.692 25.164 -8.663 1.00 145.40 297 LYS B CA 1
ATOM 6056 C C . LYS B 2 297 ? -24.667 24.044 -8.744 1.00 156.69 297 LYS B C 1
ATOM 6057 O O . LYS B 2 297 ? -24.937 22.903 -8.365 1.00 161.64 297 LYS B O 1
ATOM 6063 N N . GLU B 2 298 ? -23.485 24.388 -9.252 1.00 159.84 298 GLU B N 1
ATOM 6064 C CA . GLU B 2 298 ? -22.356 23.466 -9.294 1.00 153.48 298 GLU B CA 1
ATOM 6065 C C . GLU B 2 298 ? -21.626 23.498 -7.96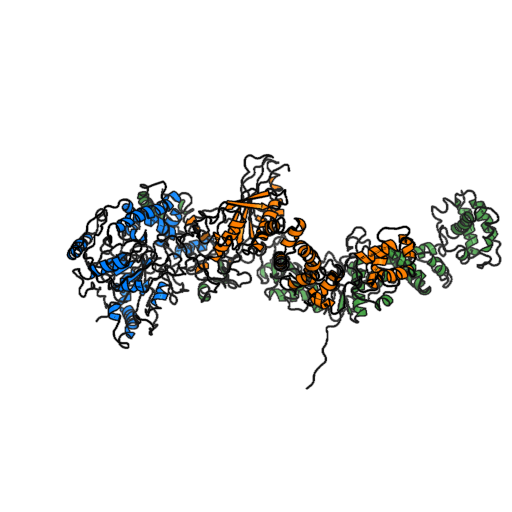5 1.00 139.30 298 GLU B C 1
ATOM 6066 O O . GLU B 2 298 ? -21.259 22.455 -7.417 1.00 118.02 298 GLU B O 1
ATOM 6072 N N . LEU B 2 299 ? -21.408 24.709 -7.456 1.00 137.08 299 LEU B N 1
ATOM 6073 C CA . LEU B 2 299 ? -20.605 24.885 -6.253 1.00 122.94 299 LEU B CA 1
ATOM 6074 C C . LEU B 2 299 ? -21.346 24.342 -5.049 1.00 110.74 299 LEU B C 1
ATOM 6075 O O . LEU B 2 299 ? -22.555 24.535 -4.933 1.00 80.50 299 LEU B O 1
ATOM 6080 N N . PRO B 2 300 ? -20.613 23.656 -4.152 1.00 124.57 300 PRO B N 1
ATOM 6081 C CA . PRO B 2 300 ? -21.180 22.862 -3.062 1.00 133.51 300 PRO B CA 1
ATOM 6082 C C . PRO B 2 300 ? -21.563 23.706 -1.860 1.00 137.01 300 PRO B C 1
ATOM 6083 O O . PRO B 2 300 ? -21.094 24.831 -1.682 1.00 117.06 300 PRO B O 1
ATOM 6087 N N . GLU B 2 301 ? -22.428 23.129 -1.039 1.00 119.95 301 GLU B N 1
ATOM 6088 C CA . GLU B 2 301 ? -22.939 23.783 0.143 1.00 107.75 301 GLU B CA 1
ATOM 6089 C C . GLU B 2 301 ? -21.820 23.884 1.158 1.00 112.25 301 GLU B C 1
ATOM 6090 O O . GLU B 2 301 ? -21.239 22.871 1.553 1.00 98.46 301 GLU B O 1
ATOM 6096 N N . LEU B 2 302 ? -21.511 25.107 1.574 1.00 129.19 302 LEU B N 1
ATOM 6097 C CA . LEU B 2 302 ? -20.485 25.320 2.592 1.00 143.69 302 LEU B CA 1
ATOM 6098 C C . LEU B 2 302 ? -20.996 24.873 3.959 1.00 154.25 302 LEU B C 1
ATOM 6099 O O . LEU B 2 302 ? -22.161 25.096 4.294 1.00 161.57 302 LEU B O 1
ATOM 6104 N N . PRO B 2 303 ? -20.116 24.250 4.756 1.00 148.28 303 PRO B N 1
ATOM 6105 C CA . PRO B 2 303 ? -20.473 23.557 6.002 1.00 139.85 303 PRO B CA 1
ATOM 6106 C C . PRO B 2 303 ? -21.162 24.435 7.042 1.00 135.81 303 PRO B C 1
ATOM 6107 O O . PRO B 2 303 ? -21.520 23.925 8.099 1.00 143.25 303 PRO B O 1
ATOM 6111 N N . ASP B 2 304 ? -21.347 25.719 6.755 1.00 134.44 304 ASP B N 1
ATOM 6112 C CA . ASP B 2 304 ? -22.011 26.618 7.696 1.00 139.02 304 ASP B CA 1
ATOM 6113 C C . ASP B 2 304 ? -23.533 26.583 7.534 1.00 136.17 304 ASP B C 1
ATOM 6114 O O . ASP B 2 304 ? -24.283 26.733 8.504 1.00 130.93 304 ASP B O 1
ATOM 6119 N N . GLU B 2 305 ? -23.992 26.388 6.305 1.00 133.08 305 GLU B N 1
ATOM 6120 C CA . GLU B 2 305 ? -25.417 26.280 6.061 1.00 124.67 305 GLU B CA 1
ATOM 6121 C C . GLU B 2 305 ? -25.824 24.820 5.945 1.00 126.65 305 GLU B C 1
ATOM 6122 O O . GLU B 2 305 ? -26.960 24.469 6.244 1.00 138.06 305 GLU B O 1
ATOM 6128 N N . LYS B 2 306 ? -24.898 23.967 5.518 1.00 118.56 306 LYS B N 1
ATOM 6129 C CA . LYS B 2 306 ? -25.152 22.534 5.532 1.00 112.79 306 LYS B CA 1
ATOM 6130 C C . LYS B 2 306 ? -25.624 22.208 6.942 1.00 112.70 306 LYS B C 1
ATOM 6131 O O . LYS B 2 306 ? -26.352 21.239 7.171 1.00 119.89 306 LYS B O 1
ATOM 6137 N N . ALA B 2 307 ? -25.211 23.044 7.888 1.00 95.65 307 ALA B N 1
ATOM 6138 C CA . ALA B 2 307 ? -25.700 22.941 9.248 1.00 103.14 307 ALA B CA 1
ATOM 6139 C C . ALA B 2 307 ? -27.049 23.629 9.320 1.00 115.57 307 ALA B C 1
ATOM 6140 O O . ALA B 2 307 ? -28.057 22.989 9.603 1.00 124.37 307 ALA B O 1
ATOM 6142 N N . GLU B 2 308 ? -27.069 24.930 9.047 1.00 111.34 308 GLU B N 1
ATOM 6143 C CA . GLU B 2 308 ? -28.320 25.683 9.045 1.00 115.90 308 GLU B CA 1
ATOM 6144 C C . GLU B 2 308 ? -29.484 24.879 8.478 1.00 111.13 308 GLU B C 1
ATOM 6145 O O . GLU B 2 308 ? -30.624 25.062 8.896 1.00 113.95 308 GLU B O 1
ATOM 6151 N N . ARG B 2 309 ? -29.194 24.000 7.520 1.00 115.37 309 ARG B N 1
ATOM 6152 C CA . ARG B 2 309 ? -30.187 23.070 6.986 1.00 102.25 309 ARG B CA 1
ATOM 6153 C C . ARG B 2 309 ? -30.587 22.037 8.029 1.00 99.24 309 ARG B C 1
ATOM 6154 O O . ARG B 2 309 ? -31.639 22.160 8.662 1.00 93.60 309 ARG B O 1
ATOM 6162 N N . PHE B 2 310 ? -29.749 21.012 8.186 1.00 87.87 310 PHE B N 1
ATOM 6163 C CA . PHE B 2 310 ? -29.955 19.985 9.203 1.00 99.30 310 PHE B CA 1
ATOM 6164 C C . PHE B 2 310 ? -30.641 20.580 10.425 1.00 115.69 310 PHE B C 1
ATOM 6165 O O . PHE B 2 310 ? -31.577 20.004 10.974 1.00 99.96 310 PHE B O 1
ATOM 6173 N N . MET B 2 311 ? -30.139 21.738 10.841 1.00 128.37 311 MET B N 1
ATOM 6174 C CA . MET B 2 311 ? -30.674 22.515 11.955 1.00 127.83 311 MET B CA 1
ATOM 6175 C C . MET B 2 311 ? -32.197 22.594 11.978 1.00 144.69 311 MET B C 1
ATOM 6176 O O . MET B 2 311 ? -32.885 21.594 12.195 1.00 149.06 311 MET B O 1
ATOM 6181 N N . ARG B 2 312 ? -32.717 23.799 11.762 1.00 155.56 312 ARG B N 1
ATOM 6182 C CA . ARG B 2 312 ? -34.156 24.031 11.814 1.00 160.27 312 ARG B CA 1
ATOM 6183 C C . ARG B 2 312 ? -34.875 23.451 10.592 1.00 139.67 312 ARG B C 1
ATOM 6184 O O . ARG B 2 312 ? -35.993 23.858 10.283 1.00 139.73 312 ARG B O 1
ATOM 6192 N N . GLU B 2 313 ? -34.235 22.508 9.901 1.00 112.56 313 GLU B N 1
ATOM 6193 C CA . GLU B 2 313 ? -34.842 21.880 8.723 1.00 103.43 313 GLU B CA 1
ATOM 6194 C C . GLU B 2 313 ? -34.648 20.342 8.617 1.00 89.92 313 GLU B C 1
ATOM 6195 O O . GLU B 2 313 ? -34.888 19.742 7.561 1.00 46.37 313 GLU B O 1
ATOM 6201 N N . TYR B 2 314 ? -34.226 19.728 9.730 1.00 116.35 314 TYR B N 1
ATOM 6202 C CA . TYR B 2 314 ? -34.077 18.269 9.891 1.00 105.40 314 TYR B CA 1
ATOM 6203 C C . TYR B 2 314 ? -34.351 17.892 11.349 1.00 95.00 314 TYR B C 1
ATOM 6204 O O . TYR B 2 314 ? -34.291 16.716 11.726 1.00 73.60 314 TYR B O 1
ATOM 6213 N N . GLY B 2 315 ? -34.604 18.905 12.174 1.00 87.68 315 GLY B N 1
ATOM 6214 C CA . GLY B 2 315 ? -34.981 18.688 13.557 1.00 79.68 315 GLY B CA 1
ATOM 6215 C C . GLY B 2 315 ? -33.796 18.648 14.490 1.00 92.73 315 GLY B C 1
ATOM 6216 O O . GLY B 2 315 ? -33.942 18.800 15.707 1.00 108.14 315 GLY B O 1
ATOM 6217 N N . LEU B 2 316 ? -32.616 18.449 13.917 1.00 91.61 316 LEU B N 1
ATOM 6218 C CA . LEU B 2 316 ? -31.395 18.316 14.707 1.00 83.18 316 LEU B CA 1
ATOM 6219 C C . LEU B 2 316 ? -31.005 19.619 15.418 1.00 83.07 316 LEU B C 1
ATOM 6220 O O . LEU B 2 316 ? -31.162 20.716 14.875 1.00 66.57 316 LEU B O 1
ATOM 6225 N N . PRO B 2 317 ? -30.534 19.498 16.667 1.00 84.95 317 PRO B N 1
ATOM 6226 C CA . PRO B 2 317 ? -30.041 20.671 17.399 1.00 85.68 317 PRO B CA 1
ATOM 6227 C C . PRO B 2 317 ? -28.737 21.234 16.839 1.00 93.68 317 PRO B C 1
ATOM 6228 O O . PRO B 2 317 ? -27.926 20.504 16.257 1.00 75.65 317 PRO B O 1
ATOM 6232 N N . GLU B 2 318 ? -28.565 22.540 17.022 1.00 109.54 318 GLU B N 1
ATOM 6233 C CA . GLU B 2 318 ? -27.352 23.253 16.646 1.00 100.41 318 GLU B CA 1
ATOM 6234 C C . GLU B 2 318 ? -26.128 22.382 16.883 1.00 111.16 318 GLU B C 1
ATOM 6235 O O . GLU B 2 318 ? -25.326 22.192 15.973 1.00 99.01 318 GLU B O 1
ATOM 6241 N N . TYR B 2 319 ? -26.006 21.824 18.089 1.00 123.20 319 TYR B N 1
ATOM 6242 C CA . TYR B 2 319 ? -24.885 20.937 18.415 1.00 109.47 319 TYR B CA 1
ATOM 6243 C C . TYR B 2 319 ? -24.824 19.723 17.490 1.00 99.73 319 TYR B C 1
ATOM 6244 O O . TYR B 2 319 ? -23.846 19.534 16.770 1.00 99.73 319 TYR B O 1
ATOM 6253 N N . ASP B 2 320 ? -25.869 18.903 17.517 1.00 97.62 320 ASP B N 1
ATOM 6254 C CA . ASP B 2 320 ? -25.897 17.683 16.724 1.00 99.81 320 ASP B CA 1
ATOM 6255 C C . ASP B 2 320 ? -25.564 17.956 15.265 1.00 97.20 320 ASP B C 1
ATOM 6256 O O . ASP B 2 320 ? -24.838 17.190 14.631 1.00 93.25 320 ASP B O 1
ATOM 6261 N N . ALA B 2 321 ? -26.085 19.055 14.735 1.00 92.86 321 ALA B N 1
ATOM 6262 C CA . ALA B 2 321 ? -25.846 19.389 13.340 1.00 95.76 321 ALA B CA 1
ATOM 6263 C C . ALA B 2 321 ? -24.405 19.814 13.139 1.00 95.24 321 ALA B C 1
ATOM 6264 O O . ALA B 2 321 ? -23.699 19.261 12.300 1.00 96.50 321 ALA B O 1
ATOM 6266 N N . LYS B 2 322 ? -23.976 20.805 13.912 1.00 95.41 322 LYS B N 1
ATOM 6267 C CA . LYS B 2 322 ? -22.617 21.334 13.819 1.00 98.61 322 LYS B CA 1
ATOM 6268 C C . LYS B 2 322 ? -21.557 20.217 13.731 1.00 109.85 322 LYS B C 1
ATOM 6269 O O . LYS B 2 322 ? -20.599 20.316 12.960 1.00 112.81 322 LYS B O 1
ATOM 6275 N N . VAL B 2 323 ? -21.736 19.156 14.517 1.00 101.63 323 VAL B N 1
ATOM 6276 C CA . VAL B 2 323 ? -20.823 18.013 14.504 1.00 69.62 323 VAL B CA 1
ATOM 6277 C C . VAL B 2 323 ? -20.901 17.234 13.200 1.00 66.63 323 VAL B C 1
ATOM 6278 O O . VAL B 2 323 ? -19.885 16.958 12.575 1.00 67.49 323 VAL B O 1
ATOM 6282 N N . LEU B 2 324 ? -22.114 16.892 12.784 1.00 76.63 324 LEU B N 1
ATOM 6283 C CA . LEU B 2 324 ? -22.317 16.094 11.580 1.00 84.17 324 LEU B CA 1
ATOM 6284 C C . LEU B 2 324 ? -21.737 16.708 10.303 1.00 85.00 324 LEU B C 1
ATOM 6285 O O . LEU B 2 324 ? -21.405 15.990 9.358 1.00 88.47 324 LEU B O 1
ATOM 6290 N N . THR B 2 325 ? -21.606 18.031 10.289 1.00 71.64 325 THR B N 1
ATOM 6291 C CA . THR B 2 325 ? -21.250 18.763 9.079 1.00 74.10 325 THR B CA 1
ATOM 6292 C C . THR B 2 325 ? -19.755 19.099 8.931 1.00 84.95 325 THR B C 1
ATOM 6293 O O . THR B 2 325 ? -19.378 19.940 8.115 1.00 100.61 325 THR B O 1
ATOM 6297 N N . SER B 2 326 ? -18.904 18.447 9.715 1.00 81.83 326 SER B N 1
ATOM 6298 C CA . SER B 2 326 ? -17.471 18.613 9.550 1.00 77.27 326 SER B CA 1
ATOM 6299 C C . SER B 2 326 ? -17.070 17.745 8.392 1.00 92.31 326 SER B C 1
ATOM 6300 O O . SER B 2 326 ? -17.124 18.176 7.247 1.00 103.82 326 SER B O 1
ATOM 6303 N N . SER B 2 327 ? -16.678 16.513 8.706 1.00 97.68 327 SER B N 1
ATOM 6304 C CA . SER B 2 327 ? -16.383 15.504 7.697 1.00 106.23 327 SER B CA 1
ATOM 6305 C C . SER B 2 327 ? -17.506 15.554 6.686 1.00 96.02 327 SER B C 1
ATOM 6306 O O . SER B 2 327 ? -18.551 14.968 6.928 1.00 81.89 327 SER B O 1
ATOM 6309 N N . LYS B 2 328 ? -17.300 16.260 5.569 1.00 109.54 328 LYS B N 1
ATOM 6310 C CA . LYS B 2 328 ? -18.343 16.429 4.557 1.00 102.42 328 LYS B CA 1
ATOM 6311 C C . LYS B 2 328 ? -18.789 15.087 4.013 1.00 87.94 328 LYS B C 1
ATOM 6312 O O . LYS B 2 328 ? -19.955 14.913 3.691 1.00 74.72 328 LYS B O 1
ATOM 6318 N N . GLU B 2 329 ? -17.854 14.146 3.910 1.00 77.12 329 GLU B N 1
ATOM 6319 C CA . GLU B 2 329 ? -18.173 12.770 3.550 1.00 85.13 329 GLU B CA 1
ATOM 6320 C C . GLU B 2 329 ? -19.222 12.196 4.508 1.00 84.21 329 GLU B C 1
ATOM 6321 O O . GLU B 2 329 ? -20.192 11.566 4.087 1.00 83.24 329 GLU B O 1
ATOM 6327 N N . LEU B 2 330 ? -19.010 12.422 5.801 1.00 84.86 330 LEU B N 1
ATOM 6328 C CA . LEU B 2 330 ? -19.923 11.982 6.855 1.00 78.22 330 LEU B CA 1
ATOM 6329 C C . LEU B 2 330 ? -21.267 12.679 6.724 1.00 75.42 330 LEU B C 1
ATOM 6330 O O . LEU B 2 330 ? -22.303 12.034 6.653 1.00 79.45 330 LEU B O 1
ATOM 6335 N N . ALA B 2 331 ? -21.235 14.006 6.700 1.00 75.17 331 ALA B N 1
ATOM 6336 C CA . ALA B 2 331 ? -22.401 14.822 6.387 1.00 81.01 331 ALA B CA 1
ATOM 6337 C C . ALA B 2 331 ? -23.218 14.256 5.224 1.00 92.06 331 ALA B C 1
ATOM 6338 O O . ALA B 2 331 ? -24.439 14.383 5.195 1.00 110.36 331 ALA B O 1
ATOM 6340 N N . GLU B 2 332 ? -22.551 13.652 4.252 1.00 85.60 332 GLU B N 1
ATOM 6341 C CA . GLU B 2 332 ? -23.270 13.029 3.158 1.00 95.07 332 GLU B CA 1
ATOM 6342 C C . GLU B 2 332 ? -23.877 11.724 3.642 1.00 95.17 332 GLU B C 1
ATOM 6343 O O . GLU B 2 332 ? -25.073 11.508 3.504 1.00 93.38 332 GLU B O 1
ATOM 6349 N N . PHE B 2 333 ? -23.061 10.864 4.234 1.00 96.19 333 PHE B N 1
ATOM 6350 C CA . PHE B 2 333 ? -23.546 9.577 4.726 1.00 98.32 333 PHE B CA 1
ATOM 6351 C C . PHE B 2 333 ? -24.673 9.680 5.741 1.00 102.32 333 PHE B C 1
ATOM 6352 O O . PHE B 2 333 ? -25.316 8.683 6.064 1.00 94.70 333 PHE B O 1
ATOM 6360 N N . PHE B 2 334 ? -24.888 10.877 6.272 1.00 108.93 334 PHE B N 1
ATOM 6361 C CA . PHE B 2 334 ? -26.025 11.111 7.149 1.00 91.18 334 PHE B CA 1
ATOM 6362 C C . PHE B 2 334 ? -27.280 11.069 6.311 1.00 83.78 334 PHE B C 1
ATOM 6363 O O . PHE B 2 334 ? -28.180 10.277 6.574 1.00 73.30 334 PHE B O 1
ATOM 6371 N N . GLU B 2 335 ? -27.317 11.924 5.290 1.00 76.40 335 GLU B N 1
ATOM 6372 C CA . GLU B 2 335 ? -28.454 12.023 4.381 1.00 69.85 335 GLU B CA 1
ATOM 6373 C C . GLU B 2 335 ? -28.626 10.767 3.539 1.00 73.80 335 GLU B C 1
ATOM 6374 O O . GLU B 2 335 ? -29.703 10.193 3.504 1.00 50.41 335 GLU B O 1
ATOM 6380 N N . GLU B 2 336 ? -27.565 10.347 2.858 1.00 86.01 336 GLU B N 1
ATOM 6381 C CA . GLU B 2 336 ? -27.525 9.032 2.218 1.00 112.74 336 GLU B CA 1
ATOM 6382 C C . GLU B 2 336 ? -28.305 8.027 3.077 1.00 111.53 336 GLU B C 1
ATOM 6383 O O . GLU B 2 336 ? -28.970 7.125 2.570 1.00 103.65 336 GLU B O 1
ATOM 6389 N N . CYS B 2 337 ? -28.215 8.209 4.390 1.00 111.74 337 CYS B N 1
ATOM 6390 C CA . CYS B 2 337 ? -28.826 7.318 5.368 1.00 96.54 337 CYS B CA 1
ATOM 6391 C C . CYS B 2 337 ? -30.265 7.717 5.712 1.00 92.00 337 CYS B C 1
ATOM 6392 O O . CYS B 2 337 ? -31.159 6.877 5.806 1.00 85.47 337 CYS B O 1
ATOM 6395 N N . VAL B 2 338 ? -30.478 9.005 5.925 1.00 77.52 338 VAL B N 1
ATOM 6396 C CA . VAL B 2 338 ? -31.797 9.490 6.255 1.00 60.39 338 VAL B CA 1
ATOM 6397 C C . VAL B 2 338 ? -32.750 9.095 5.124 1.00 90.21 338 VAL B C 1
ATOM 6398 O O . VAL B 2 338 ? -33.761 8.450 5.362 1.00 101.76 338 VAL B O 1
ATOM 6402 N N . LYS B 2 339 ? -32.404 9.458 3.892 1.00 102.97 339 LYS B N 1
ATOM 6403 C CA . LYS B 2 339 ? -33.144 9.035 2.706 1.00 97.93 339 LYS B CA 1
ATOM 6404 C C . LYS B 2 339 ? -33.847 7.704 2.922 1.00 94.43 339 LYS B C 1
ATOM 6405 O O . LYS B 2 339 ? -35.050 7.610 2.731 1.00 119.78 339 LYS B O 1
ATOM 6411 N N . VAL B 2 340 ? -33.102 6.682 3.336 1.00 78.45 340 VAL B N 1
ATOM 6412 C CA . VAL B 2 340 ? -33.648 5.330 3.459 1.00 78.55 340 VAL B CA 1
ATOM 6413 C C . VAL B 2 340 ? -34.345 5.030 4.786 1.00 85.76 340 VAL B C 1
ATOM 6414 O O . VAL B 2 340 ? -34.962 3.980 4.936 1.00 98.59 340 VAL B O 1
ATOM 6418 N N . VAL B 2 341 ? -34.235 5.935 5.751 1.00 90.43 341 VAL B N 1
ATOM 6419 C CA . VAL B 2 341 ? -34.917 5.786 7.034 1.00 90.44 341 VAL B CA 1
ATOM 6420 C C . VAL B 2 341 ? -35.219 7.165 7.611 1.00 103.43 341 VAL B C 1
ATOM 6421 O O . VAL B 2 341 ? -34.465 7.675 8.444 1.00 97.34 341 VAL B O 1
ATOM 6425 N N . ASN B 2 342 ? -36.324 7.760 7.160 1.00 110.28 342 ASN B N 1
ATOM 6426 C CA . ASN B 2 342 ? -36.615 9.176 7.411 1.00 109.44 342 ASN B CA 1
ATOM 6427 C C . ASN B 2 342 ? -36.797 9.584 8.868 1.00 105.57 342 ASN B C 1
ATOM 6428 O O . ASN B 2 342 ? -37.609 10.460 9.167 1.00 97.78 342 ASN B O 1
ATOM 6433 N N . ARG B 2 343 ? -36.034 8.945 9.757 1.00 114.40 343 ARG B N 1
ATOM 6434 C CA . ARG B 2 343 ? -35.931 9.340 11.163 1.00 115.02 343 ARG B CA 1
ATOM 6435 C C . ARG B 2 343 ? -34.507 9.801 11.456 1.00 103.77 343 ARG B C 1
ATOM 6436 O O . ARG B 2 343 ? -33.611 8.986 11.665 1.00 91.75 343 ARG B O 1
ATOM 6444 N N . PRO B 2 344 ? -34.300 11.124 11.466 1.00 106.07 344 PRO B N 1
ATOM 6445 C CA . PRO B 2 344 ? -32.985 11.750 11.568 1.00 96.79 344 PRO B CA 1
ATOM 6446 C C . PRO B 2 344 ? -32.544 11.746 13.020 1.00 101.94 344 PRO B C 1
ATOM 6447 O O . PRO B 2 344 ? -31.420 11.368 13.335 1.00 81.75 344 PRO B O 1
ATOM 6451 N N . LYS B 2 345 ? -33.448 12.209 13.876 1.00 115.32 345 LYS B N 1
ATOM 6452 C CA . LYS B 2 345 ? -33.404 12.048 15.323 1.00 108.87 345 LYS B CA 1
ATOM 6453 C C . LYS B 2 345 ? -32.395 11.013 15.863 1.00 88.67 345 LYS B C 1
ATOM 6454 O O . LYS B 2 345 ? -31.483 11.358 16.617 1.00 49.98 345 LYS B O 1
ATOM 6460 N N . ASP B 2 346 ? -32.578 9.749 15.479 1.00 100.08 346 ASP B N 1
ATOM 6461 C CA . ASP B 2 346 ? -31.759 8.631 15.966 1.00 87.60 346 ASP B CA 1
ATOM 6462 C C . ASP B 2 346 ? -30.514 8.400 15.100 1.00 76.98 346 ASP B C 1
ATOM 6463 O O . ASP B 2 346 ? -29.424 8.120 15.609 1.00 38.01 346 ASP B O 1
ATOM 6468 N N . LEU B 2 347 ? -30.687 8.499 13.786 1.00 85.04 347 LEU B N 1
ATOM 6469 C CA . LEU B 2 347 ? -29.566 8.399 12.864 1.00 68.88 347 LEU B CA 1
ATOM 6470 C C . LEU B 2 347 ? -28.395 9.238 13.332 1.00 73.40 347 LEU B C 1
ATOM 6471 O O . LEU B 2 347 ? -27.273 8.759 13.413 1.00 54.69 347 LEU B O 1
ATOM 6476 N N . SER B 2 348 ? -28.667 10.500 13.628 1.00 82.24 348 SER B N 1
ATOM 6477 C CA . SER B 2 348 ? -27.679 11.366 14.238 1.00 87.33 348 SER B CA 1
ATOM 6478 C C . SER B 2 348 ? -26.887 10.602 15.290 1.00 91.32 348 SER B C 1
ATOM 6479 O O . SER B 2 348 ? -25.847 10.030 14.989 1.00 98.81 348 SER B O 1
ATOM 6482 N N . ASN B 2 349 ? -27.385 10.586 16.521 1.00 87.05 349 ASN B N 1
ATOM 6483 C CA . ASN B 2 349 ? -26.682 9.924 17.617 1.00 80.19 349 ASN B CA 1
ATOM 6484 C C . ASN B 2 349 ? -25.781 8.794 17.169 1.00 79.49 349 ASN B C 1
ATOM 6485 O O . ASN B 2 349 ? -24.574 8.885 17.321 1.00 101.85 349 ASN B O 1
ATOM 6490 N N . TRP B 2 350 ? -26.364 7.745 16.602 1.00 54.29 350 TRP B N 1
ATOM 6491 C CA . TRP B 2 350 ? -25.607 6.569 16.178 1.00 61.64 350 TRP B CA 1
ATOM 6492 C C . TRP B 2 350 ? -24.326 6.830 15.372 1.00 91.70 350 TRP B C 1
ATOM 6493 O O . TRP B 2 350 ? -23.309 6.166 15.581 1.00 99.30 350 TRP B O 1
ATOM 6504 N N . ILE B 2 351 ? -24.398 7.757 14.419 1.00 95.59 351 ILE B N 1
ATOM 6505 C CA . ILE B 2 351 ? -23.271 8.077 13.542 1.00 65.88 351 ILE B CA 1
ATOM 6506 C C . ILE B 2 351 ? -22.320 8.991 14.255 1.00 58.30 351 ILE B C 1
ATOM 6507 O O . ILE B 2 351 ? -21.129 8.962 14.008 1.00 89.20 351 ILE B O 1
ATOM 6512 N N . MET B 2 352 ? -22.866 9.817 15.133 1.00 39.40 352 MET B N 1
ATOM 6513 C CA . MET B 2 352 ? -22.073 10.679 15.993 1.00 48.88 352 MET B CA 1
ATOM 6514 C C . MET B 2 352 ? -21.244 9.945 17.063 1.00 70.27 352 MET B C 1
ATOM 6515 O O . MET B 2 352 ? -20.163 10.391 17.449 1.00 76.29 352 MET B O 1
ATOM 6520 N N . THR B 2 353 ? -21.760 8.831 17.558 1.00 70.95 353 THR B N 1
ATOM 6521 C CA . THR B 2 353 ? -21.071 8.084 18.595 1.00 83.89 353 THR B CA 1
ATOM 6522 C C . THR B 2 353 ? -20.555 6.786 17.988 1.00 88.86 353 THR B C 1
ATOM 6523 O O . THR B 2 353 ? -19.449 6.743 17.456 1.00 94.59 353 THR B O 1
ATOM 6527 N N . GLU B 2 354 ? -21.376 5.744 18.027 1.00 96.02 354 GLU B N 1
ATOM 6528 C CA . GLU B 2 354 ? -20.954 4.410 17.609 1.00 83.62 354 GLU B CA 1
ATOM 6529 C C . GLU B 2 354 ? -20.191 4.357 16.292 1.00 76.25 354 GLU B C 1
ATOM 6530 O O . GLU B 2 354 ? -19.191 3.658 16.192 1.00 78.95 354 GLU B O 1
ATOM 6536 N N . VAL B 2 355 ? -20.656 5.107 15.299 1.00 71.42 355 VAL B N 1
ATOM 6537 C CA . VAL B 2 355 ? -20.076 5.088 13.952 1.00 68.71 355 VAL B CA 1
ATOM 6538 C C . VAL B 2 355 ? -18.783 5.906 13.847 1.00 72.85 355 VAL B C 1
ATOM 6539 O O . VAL B 2 355 ? -17.731 5.399 13.449 1.00 60.71 355 VAL B O 1
ATOM 6543 N N . LEU B 2 356 ? -18.879 7.175 14.216 1.00 74.96 356 LEU B N 1
ATOM 6544 C CA . LEU B 2 356 ? -17.756 8.099 14.235 1.00 57.82 356 LEU B CA 1
ATOM 6545 C C . LEU B 2 356 ? -16.638 7.533 15.087 1.00 52.37 356 LEU B C 1
ATOM 6546 O O . LEU B 2 356 ? -15.522 8.021 15.074 1.00 48.61 356 LEU B O 1
ATOM 6551 N N . ARG B 2 357 ? -16.943 6.509 15.863 1.00 61.82 357 ARG B N 1
ATOM 6552 C CA . ARG B 2 357 ? -15.940 5.945 16.744 1.00 73.48 357 ARG B CA 1
ATOM 6553 C C . ARG B 2 357 ? -15.017 4.996 15.989 1.00 71.03 357 ARG B C 1
ATOM 6554 O O . ARG B 2 357 ? -13.801 5.127 16.089 1.00 78.80 357 ARG B O 1
ATOM 6562 N N . GLU B 2 358 ? -15.582 4.062 15.222 1.00 61.22 358 GLU B N 1
ATOM 6563 C CA . GLU B 2 358 ? -14.768 3.053 14.558 1.00 51.45 358 GLU B CA 1
ATOM 6564 C C . GLU B 2 358 ? -14.108 3.700 13.369 1.00 77.87 358 GLU B C 1
ATOM 6565 O O . GLU B 2 358 ? -13.144 3.176 12.815 1.00 98.37 358 GLU B O 1
ATOM 6571 N N . LEU B 2 359 ? -14.617 4.859 12.984 1.00 64.19 359 LEU B N 1
ATOM 6572 C CA . LEU B 2 359 ? -13.963 5.622 11.941 1.00 58.43 359 LEU B CA 1
ATOM 6573 C C . LEU B 2 359 ? -12.711 6.254 12.511 1.00 65.49 359 LEU B C 1
ATOM 6574 O O . LEU B 2 359 ? -12.063 7.050 11.842 1.00 77.07 359 LEU B O 1
ATOM 6579 N N . ASN B 2 360 ? -12.392 5.902 13.757 1.00 74.04 360 ASN B N 1
ATOM 6580 C CA . ASN B 2 360 ? -11.234 6.439 14.469 1.00 74.10 360 ASN B CA 1
ATOM 6581 C C . ASN B 2 360 ? -10.367 5.355 15.097 1.00 83.17 360 ASN B C 1
ATOM 6582 O O . ASN B 2 360 ? -9.158 5.349 14.888 1.00 77.15 360 ASN B O 1
ATOM 6587 N N . GLU B 2 361 ? -10.980 4.452 15.871 1.00 102.71 361 GLU B N 1
ATOM 6588 C CA . GLU B 2 361 ? -10.241 3.377 16.558 1.00 121.31 361 GLU B CA 1
ATOM 6589 C C . GLU B 2 361 ? -9.607 2.482 15.512 1.00 126.78 361 GLU B C 1
ATOM 6590 O O . GLU B 2 361 ? -8.928 1.496 15.820 1.00 125.10 361 GLU B O 1
ATOM 6596 N N . ARG B 2 362 ? -9.873 2.854 14.266 1.00 125.82 362 ARG B N 1
ATOM 6597 C CA . ARG B 2 362 ? -9.167 2.381 13.094 1.00 123.29 362 ARG B CA 1
ATOM 6598 C C . ARG B 2 362 ? -9.307 3.565 12.147 1.00 109.57 362 ARG B C 1
ATOM 6599 O O . ARG B 2 362 ? -10.407 4.103 12.017 1.00 123.63 362 ARG B O 1
ATOM 6607 N N . ASN B 2 363 ? -8.227 4.024 11.519 1.00 66.78 363 ASN B N 1
ATOM 6608 C CA . ASN B 2 363 ? -8.375 5.226 10.706 1.00 87.53 363 ASN B CA 1
ATOM 6609 C C . ASN B 2 363 ? -9.035 4.950 9.356 1.00 81.41 363 ASN B C 1
ATOM 6610 O O . ASN B 2 363 ? -8.645 4.025 8.652 1.00 73.20 363 ASN B O 1
ATOM 6615 N N . ILE B 2 364 ? -10.062 5.748 9.045 1.00 72.25 364 ILE B N 1
ATOM 6616 C CA . ILE B 2 364 ? -10.882 5.648 7.833 1.00 92.40 364 ILE B CA 1
ATOM 6617 C C . ILE B 2 364 ? -11.824 6.856 7.736 1.00 117.42 364 ILE B C 1
ATOM 6618 O O . ILE B 2 364 ? -11.935 7.649 8.673 1.00 125.74 364 ILE B O 1
ATOM 6623 N N . GLU B 2 365 ? -12.512 6.981 6.602 1.00 118.89 365 GLU B N 1
ATOM 6624 C CA . GLU B 2 365 ? -13.740 7.776 6.518 1.00 119.96 365 GLU B CA 1
ATOM 6625 C C . GLU B 2 365 ? -14.870 6.849 6.062 1.00 118.44 365 GLU B C 1
ATOM 6626 O O . GLU B 2 365 ? -14.602 5.836 5.413 1.00 120.68 365 GLU B O 1
ATOM 6632 N N . ILE B 2 366 ? -16.117 7.164 6.418 1.00 95.83 366 ILE B N 1
ATOM 6633 C CA . ILE B 2 366 ? -17.228 6.268 6.101 1.00 97.96 366 ILE B CA 1
ATOM 6634 C C . ILE B 2 366 ? -16.960 5.734 4.726 1.00 106.10 366 ILE B C 1
ATOM 6635 O O . ILE B 2 366 ? -17.006 4.526 4.484 1.00 91.70 366 ILE B O 1
ATOM 6640 N N . THR B 2 367 ? -16.646 6.689 3.849 1.00 126.35 367 THR B N 1
ATOM 6641 C CA . THR B 2 367 ? -16.436 6.509 2.410 1.00 109.52 367 THR B CA 1
ATOM 6642 C C . THR B 2 367 ? -16.193 5.080 1.951 1.00 82.02 367 THR B C 1
ATOM 6643 O O . THR B 2 367 ? -16.948 4.569 1.136 1.00 98.09 367 THR B O 1
ATOM 6647 N N . GLU B 2 368 ? -15.171 4.412 2.461 1.00 72.66 368 GLU B N 1
ATOM 6648 C CA . GLU B 2 368 ? -15.136 2.976 2.224 1.00 99.90 368 GLU B CA 1
ATOM 6649 C C . GLU B 2 368 ? -14.951 2.137 3.497 1.00 90.08 368 GLU B C 1
ATOM 6650 O O . GLU B 2 368 ? -13.860 2.046 4.065 1.00 74.64 368 GLU B O 1
ATOM 6656 N N . SER B 2 369 ? -16.064 1.544 3.921 1.00 87.42 369 SER B N 1
ATOM 6657 C CA . SER B 2 369 ? -16.179 0.728 5.119 1.00 92.10 369 SER B CA 1
ATOM 6658 C C . SER B 2 369 ? -17.558 0.153 4.952 1.00 93.76 369 SER B C 1
ATOM 6659 O O . SER B 2 369 ? -18.495 0.904 4.699 1.00 88.87 369 SER B O 1
ATOM 6662 N N . LYS B 2 370 ? -17.700 -1.159 5.085 1.00 94.00 370 LYS B N 1
ATOM 6663 C CA . LYS B 2 370 ? -18.938 -1.839 4.675 1.00 93.10 370 LYS B CA 1
ATOM 6664 C C . LYS B 2 370 ? -20.234 -1.419 5.409 1.00 88.15 370 LYS B C 1
ATOM 6665 O O . LYS B 2 370 ? -20.927 -2.275 5.967 1.00 81.94 370 LYS B O 1
ATOM 6671 N N . LEU B 2 371 ? -20.571 -0.127 5.404 1.00 58.65 371 LEU B N 1
ATOM 6672 C CA . LEU B 2 371 ? -21.706 0.359 6.196 1.00 58.55 371 LEU B CA 1
ATOM 6673 C C . LEU B 2 371 ? -22.716 1.171 5.413 1.00 75.74 371 LEU B C 1
ATOM 6674 O O . LEU B 2 371 ? -22.617 2.397 5.355 1.00 82.31 371 LEU B O 1
ATOM 6679 N N . THR B 2 372 ? -23.707 0.486 4.851 1.00 78.11 372 THR B N 1
ATOM 6680 C CA . THR B 2 372 ? -24.777 1.133 4.116 1.00 80.68 372 THR B CA 1
ATOM 6681 C C . THR B 2 372 ? -25.898 1.478 5.068 1.00 88.61 372 THR B C 1
ATOM 6682 O O . THR B 2 372 ? -26.040 0.842 6.112 1.00 101.92 372 THR B O 1
ATOM 6686 N N . PRO B 2 373 ? -26.696 2.493 4.719 1.00 68.73 373 PRO B N 1
ATOM 6687 C CA . PRO B 2 373 ? -27.890 2.829 5.487 1.00 68.16 373 PRO B CA 1
ATOM 6688 C C . PRO B 2 373 ? -28.769 1.609 5.729 1.00 83.93 373 PRO B C 1
ATOM 6689 O O . PRO B 2 373 ? -29.515 1.580 6.701 1.00 84.67 373 PRO B O 1
ATOM 6693 N N . GLN B 2 374 ? -28.675 0.609 4.862 1.00 92.30 374 GLN B N 1
ATOM 6694 C CA . GLN B 2 374 ? -29.477 -0.603 5.013 1.00 112.28 374 GLN B CA 1
ATOM 6695 C C . GLN B 2 374 ? -29.148 -1.356 6.303 1.00 84.49 374 GLN B C 1
ATOM 6696 O O . GLN B 2 374 ? -29.848 -2.280 6.688 1.00 80.87 374 GLN B O 1
ATOM 6702 N N . HIS B 2 375 ? -28.082 -0.955 6.972 1.00 73.45 375 HIS B N 1
ATOM 6703 C CA . HIS B 2 375 ? -27.751 -1.550 8.252 1.00 90.09 375 HIS B CA 1
ATOM 6704 C C . HIS B 2 375 ? -28.546 -0.873 9.379 1.00 92.88 375 HIS B C 1
ATOM 6705 O O . HIS B 2 375 ? -29.137 -1.543 10.221 1.00 89.71 375 HIS B O 1
ATOM 6712 N N . PHE B 2 376 ? -28.553 0.456 9.395 1.00 79.32 376 PHE B N 1
ATOM 6713 C CA . PHE B 2 376 ? -29.380 1.191 10.334 1.00 75.29 376 PHE B CA 1
ATOM 6714 C C . PHE B 2 376 ? -30.843 0.827 10.122 1.00 102.22 376 PHE B C 1
ATOM 6715 O O . PHE B 2 376 ? -31.526 0.357 11.036 1.00 101.79 376 PHE B O 1
ATOM 6723 N N . ALA B 2 377 ? -31.319 1.054 8.903 1.00 105.49 377 ALA B N 1
ATOM 6724 C CA . ALA B 2 377 ? -32.670 0.681 8.525 1.00 102.34 377 ALA B CA 1
ATOM 6725 C C . ALA B 2 377 ? -33.031 -0.642 9.162 1.00 93.42 377 ALA B C 1
ATOM 6726 O O . ALA B 2 377 ? -34.144 -0.820 9.636 1.00 98.88 377 ALA B O 1
ATOM 6728 N N . ASP B 2 378 ? -32.081 -1.571 9.173 1.00 72.69 378 ASP B N 1
ATOM 6729 C CA . ASP B 2 378 ? -32.327 -2.877 9.752 1.00 68.90 378 ASP B CA 1
ATOM 6730 C C . ASP B 2 378 ? -32.184 -2.821 11.254 1.00 92.16 378 ASP B C 1
ATOM 6731 O O . ASP B 2 378 ? -33.124 -3.131 11.982 1.00 105.90 378 ASP B O 1
ATOM 6736 N N . LEU B 2 379 ? -30.999 -2.447 11.719 1.00 96.96 379 LEU B N 1
ATOM 6737 C CA . LEU B 2 379 ? -30.788 -2.258 13.143 1.00 91.87 379 LEU B CA 1
ATOM 6738 C C . LEU B 2 379 ? -32.092 -1.722 13.673 1.00 72.26 379 LEU B C 1
ATOM 6739 O O . LEU B 2 379 ? -32.852 -2.453 14.291 1.00 73.89 379 LEU B O 1
ATOM 6744 N N . PHE B 2 380 ? -32.359 -0.454 13.369 1.00 68.39 380 PHE B N 1
ATOM 6745 C CA . PHE B 2 380 ? -33.574 0.229 13.788 1.00 72.25 380 PHE B CA 1
ATOM 6746 C C . PHE B 2 380 ? -34.794 -0.689 13.839 1.00 83.36 380 PHE B C 1
ATOM 6747 O O . PHE B 2 380 ? -35.148 -1.193 14.897 1.00 99.82 380 PHE B O 1
ATOM 6755 N N . LYS B 2 381 ? -35.447 -0.904 12.709 1.00 92.61 381 LYS B N 1
ATOM 6756 C CA . LYS B 2 381 ? -36.612 -1.781 12.687 1.00 117.16 381 LYS B CA 1
ATOM 6757 C C . LYS B 2 381 ? -36.206 -3.145 13.232 1.00 96.61 381 LYS B C 1
ATOM 6758 O O . LYS B 2 381 ? -35.822 -4.036 12.478 1.00 93.96 381 LYS B O 1
ATOM 6764 N N . LEU B 2 382 ? -36.301 -3.297 14.549 1.00 76.35 382 LEU B N 1
ATOM 6765 C CA . LEU B 2 382 ? -35.732 -4.446 15.251 1.00 82.28 382 LEU B CA 1
ATOM 6766 C C . LEU B 2 382 ? -35.571 -4.089 16.731 1.00 85.29 382 LEU B C 1
ATOM 6767 O O . LEU B 2 382 ? -35.912 -4.879 17.612 1.00 64.47 382 LEU B O 1
ATOM 6772 N N . MET B 2 383 ? -35.024 -2.899 16.984 1.00 95.16 383 MET B N 1
ATOM 6773 C CA . MET B 2 383 ? -35.170 -2.217 18.264 1.00 95.17 383 MET B CA 1
ATOM 6774 C C . MET B 2 383 ? -36.622 -1.752 18.314 1.00 97.94 383 MET B C 1
ATOM 6775 O O . MET B 2 383 ? -37.340 -1.996 19.284 1.00 109.25 383 MET B O 1
ATOM 6780 N N . ASP B 2 384 ? -37.037 -1.075 17.247 1.00 83.77 384 ASP B N 1
ATOM 6781 C CA . ASP B 2 384 ? -38.437 -0.750 16.999 1.00 76.20 384 ASP B CA 1
ATOM 6782 C C . ASP B 2 384 ? -39.373 -1.895 17.374 1.00 71.97 384 ASP B C 1
ATOM 6783 O O . ASP B 2 384 ? -40.418 -1.664 17.955 1.00 71.83 384 ASP B O 1
ATOM 6788 N N . GLU B 2 385 ? -38.999 -3.125 17.028 1.00 83.80 385 GLU B N 1
ATOM 6789 C CA . GLU B 2 385 ? -39.856 -4.294 17.244 1.00 90.17 385 GLU B CA 1
ATOM 6790 C C . GLU B 2 385 ? -39.618 -5.011 18.566 1.00 90.96 385 GLU B C 1
ATOM 6791 O O . GLU B 2 385 ? -40.249 -6.033 18.832 1.00 77.84 385 GLU B O 1
ATOM 6797 N N . GLY B 2 386 ? -38.687 -4.500 19.367 1.00 95.61 386 GLY B N 1
ATOM 6798 C CA . GLY B 2 386 ? -38.389 -5.061 20.676 1.00 99.51 386 GLY B CA 1
ATOM 6799 C C . GLY B 2 386 ? -37.728 -6.433 20.724 1.00 89.12 386 GLY B C 1
ATOM 6800 O O . GLY B 2 386 ? -37.923 -7.181 21.683 1.00 87.04 386 GLY B O 1
ATOM 6801 N N . LYS B 2 387 ? -36.945 -6.770 19.704 1.00 67.16 387 LYS B N 1
ATOM 6802 C CA . LYS B 2 387 ? -36.170 -8.007 19.724 1.00 75.58 387 LYS B CA 1
ATOM 6803 C C . LYS B 2 387 ? -34.734 -7.740 20.186 1.00 75.52 387 LYS B C 1
ATOM 6804 O O . LYS B 2 387 ? -33.863 -8.625 20.175 1.00 65.18 387 LYS B O 1
ATOM 6810 N N . ILE B 2 388 ? -34.500 -6.511 20.617 1.00 58.59 388 ILE B N 1
ATOM 6811 C CA . ILE B 2 388 ? -33.151 -6.038 20.813 1.00 49.75 388 ILE B CA 1
ATOM 6812 C C . ILE B 2 388 ? -33.221 -4.789 21.678 1.00 73.11 388 ILE B C 1
ATOM 6813 O O . ILE B 2 388 ? -33.973 -3.855 21.380 1.00 58.78 388 ILE B O 1
ATOM 6818 N N . SER B 2 389 ? -32.477 -4.825 22.786 1.00 90.13 389 SER B N 1
ATOM 6819 C CA . SER B 2 389 ? -32.335 -3.706 23.712 1.00 78.70 389 SER B CA 1
ATOM 6820 C C . SER B 2 389 ? -31.360 -2.714 23.118 1.00 72.76 389 SER B C 1
ATOM 6821 O O . SER B 2 389 ? -30.392 -3.104 22.475 1.00 37.43 389 SER B O 1
ATOM 6824 N N . ILE B 2 390 ? -31.598 -1.429 23.323 1.00 84.55 390 ILE B N 1
ATOM 6825 C CA . ILE B 2 390 ? -30.656 -0.447 22.831 1.00 54.80 390 ILE B CA 1
ATOM 6826 C C . ILE B 2 390 ? -29.266 -0.839 23.278 1.00 62.41 390 ILE B C 1
ATOM 6827 O O . ILE B 2 390 ? -28.300 -0.433 22.658 1.00 68.78 390 ILE B O 1
ATOM 6832 N N . LYS B 2 391 ? -29.167 -1.616 24.363 1.00 83.59 391 LYS B N 1
ATOM 6833 C CA . LYS B 2 391 ? -27.895 -2.208 24.805 1.00 51.95 391 LYS B CA 1
ATOM 6834 C C . LYS B 2 391 ? -27.331 -3.191 23.777 1.00 45.82 391 LYS B C 1
ATOM 6835 O O . LYS B 2 391 ? -26.376 -2.874 23.077 1.00 73.74 391 LYS B O 1
ATOM 6841 N N . ILE B 2 392 ? -27.905 -4.383 23.681 1.00 30.30 392 ILE B N 1
ATOM 6842 C CA . ILE B 2 392 ? -27.558 -5.288 22.585 1.00 53.01 392 ILE B CA 1
ATOM 6843 C C . ILE B 2 392 ? -27.383 -4.635 21.197 1.00 64.46 392 ILE B C 1
ATOM 6844 O O . ILE B 2 392 ? -26.518 -5.037 20.419 1.00 48.19 392 ILE B O 1
ATOM 6849 N N . ALA B 2 393 ? -28.192 -3.636 20.875 1.00 79.90 393 ALA B N 1
ATOM 6850 C CA . ALA B 2 393 ? -28.071 -3.008 19.562 1.00 88.39 393 ALA B CA 1
ATOM 6851 C C . ALA B 2 393 ? -26.854 -2.105 19.481 1.00 71.53 393 ALA B C 1
ATOM 6852 O O . ALA B 2 393 ? -26.631 -1.481 18.446 1.00 62.96 393 ALA B O 1
ATOM 6854 N N . LYS B 2 394 ? -26.105 -2.024 20.585 1.00 76.11 394 LYS B N 1
ATOM 6855 C CA . LYS B 2 394 ? -24.805 -1.344 20.646 1.00 75.44 394 LYS B CA 1
ATOM 6856 C C . LYS B 2 394 ? -23.696 -2.369 20.775 1.00 79.03 394 LYS B C 1
ATOM 6857 O O . LYS B 2 394 ? -22.592 -2.179 20.265 1.00 83.91 394 LYS B O 1
ATOM 6863 N N . GLU B 2 395 ? -23.997 -3.451 21.480 1.00 63.98 395 GLU B N 1
ATOM 6864 C CA . GLU B 2 395 ? -23.083 -4.576 21.596 1.00 76.05 395 GLU B CA 1
ATOM 6865 C C . GLU B 2 395 ? -22.784 -5.199 20.211 1.00 86.93 395 GLU B C 1
ATOM 6866 O O . GLU B 2 395 ? -21.631 -5.470 19.860 1.00 67.72 395 GLU B O 1
ATOM 6872 N N . ILE B 2 396 ? -23.827 -5.404 19.419 1.00 85.72 396 ILE B N 1
ATOM 6873 C CA . ILE B 2 396 ? -23.695 -6.034 18.113 1.00 73.11 396 ILE B CA 1
ATOM 6874 C C . ILE B 2 396 ? -23.009 -5.133 17.090 1.00 82.05 396 ILE B C 1
ATOM 6875 O O . ILE B 2 396 ? -22.377 -5.611 16.155 1.00 77.22 396 ILE B O 1
ATOM 6880 N N . PHE B 2 397 ? -23.136 -3.827 17.281 1.00 79.03 397 PHE B N 1
ATOM 6881 C CA . PHE B 2 397 ? -22.796 -2.842 16.256 1.00 68.46 397 PHE B CA 1
ATOM 6882 C C . PHE B 2 397 ? -21.386 -2.828 15.683 1.00 65.23 397 PHE B C 1
ATOM 6883 O O . PHE B 2 397 ? -21.201 -2.389 14.556 1.00 67.69 397 PHE B O 1
ATOM 6891 N N . PRO B 2 398 ? -20.380 -3.246 16.461 1.00 75.79 398 PRO B N 1
ATOM 6892 C CA . PRO B 2 398 ? -19.061 -3.379 15.839 1.00 82.84 398 PRO B CA 1
ATOM 6893 C C . PRO B 2 398 ? -18.999 -4.582 14.902 1.00 89.83 398 PRO B C 1
ATOM 6894 O O . PRO B 2 398 ? -18.714 -4.395 13.724 1.00 92.37 398 PRO B O 1
ATOM 6898 N N . GLU B 2 399 ? -19.258 -5.788 15.398 1.00 74.23 399 GLU B N 1
ATOM 6899 C CA . GLU B 2 399 ? -19.185 -6.973 14.544 1.00 68.77 399 GLU B CA 1
ATOM 6900 C C . GLU B 2 399 ? -19.892 -6.750 13.193 1.00 86.29 399 GLU B C 1
ATOM 6901 O O . GLU B 2 399 ? -19.703 -7.503 12.234 1.00 93.58 399 GLU B O 1
ATOM 6907 N N . VAL B 2 400 ? -20.707 -5.706 13.128 1.00 75.50 400 VAL B N 1
ATOM 6908 C CA . VAL B 2 400 ? -21.452 -5.386 11.923 1.00 62.32 400 VAL B CA 1
ATOM 6909 C C . VAL B 2 400 ? -20.661 -4.362 11.133 1.00 67.22 400 VAL B C 1
ATOM 6910 O O . VAL B 2 400 ? -20.465 -4.508 9.935 1.00 85.61 400 VAL B O 1
ATOM 6914 N N . PHE B 2 401 ? -20.176 -3.332 11.808 1.00 59.23 401 PHE B N 1
ATOM 6915 C CA . PHE B 2 401 ? -19.332 -2.359 11.141 1.00 77.40 401 PHE B CA 1
ATOM 6916 C C . PHE B 2 401 ? -17.988 -2.991 10.819 1.00 73.30 401 PHE B C 1
ATOM 6917 O O . PHE B 2 401 ? -17.110 -2.344 10.267 1.00 61.94 401 PHE B O 1
ATOM 6925 N N . GLU B 2 402 ? -17.833 -4.257 11.187 1.00 85.38 402 GLU B N 1
ATOM 6926 C CA . GLU B 2 402 ? -16.660 -5.026 10.811 1.00 93.56 402 GLU B CA 1
ATOM 6927 C C . GLU B 2 402 ? -17.037 -5.962 9.684 1.00 87.24 402 GLU B C 1
ATOM 6928 O O . GLU B 2 402 ? -16.650 -5.739 8.541 1.00 111.64 402 GLU B O 1
ATOM 6934 N N . THR B 2 403 ? -17.814 -6.992 10.014 1.00 79.66 403 THR B N 1
ATOM 6935 C CA . THR B 2 403 ? -18.127 -8.085 9.087 1.00 98.20 403 THR B CA 1
ATOM 6936 C C . THR B 2 403 ? -19.073 -7.693 7.951 1.00 95.50 403 THR B C 1
ATOM 6937 O O . THR B 2 403 ? -19.341 -8.498 7.064 1.00 102.01 403 THR B O 1
ATOM 6941 N N . GLY B 2 404 ? -19.581 -6.465 7.973 1.00 89.99 404 GLY B N 1
ATOM 6942 C CA . GLY B 2 404 ? -20.603 -6.063 7.022 1.00 86.54 404 GLY B CA 1
ATOM 6943 C C . GLY B 2 404 ? -21.919 -6.753 7.334 1.00 100.36 404 GLY B C 1
ATOM 6944 O O . GLY B 2 404 ? -22.995 -6.205 7.074 1.00 85.48 404 GLY B O 1
ATOM 6945 N N . LYS B 2 405 ? -21.823 -7.960 7.898 1.00 102.76 405 LYS B N 1
ATOM 6946 C CA . LYS B 2 405 ? -22.982 -8.722 8.347 1.00 96.88 405 LYS B CA 1
ATOM 6947 C C . LYS B 2 405 ? -24.117 -7.771 8.683 1.00 110.79 405 LYS B C 1
ATOM 6948 O O . LYS B 2 405 ? -23.903 -6.701 9.253 1.00 109.00 405 LYS B O 1
ATOM 6954 N N . MET B 2 406 ? -25.327 -8.156 8.307 1.00 113.30 406 MET B N 1
ATOM 6955 C CA . MET B 2 406 ? -26.492 -7.328 8.545 1.00 97.42 406 MET B CA 1
ATOM 6956 C C . MET B 2 406 ? -26.889 -7.489 10.012 1.00 93.94 406 MET B C 1
ATOM 6957 O O . MET B 2 406 ? -26.935 -8.608 10.513 1.00 85.42 406 MET B O 1
ATOM 6962 N N . PRO B 2 407 ? -27.154 -6.371 10.713 1.00 97.38 407 PRO B N 1
ATOM 6963 C CA . PRO B 2 407 ? -27.499 -6.443 12.136 1.00 77.74 407 PRO B CA 1
ATOM 6964 C C . PRO B 2 407 ? -28.352 -7.664 12.442 1.00 91.52 407 PRO B C 1
ATOM 6965 O O . PRO B 2 407 ? -27.858 -8.594 13.076 1.00 96.01 407 PRO B O 1
ATOM 6969 N N . SER B 2 408 ? -29.599 -7.662 11.969 1.00 98.59 408 SER B N 1
ATOM 6970 C CA . SER B 2 408 ? -30.577 -8.725 12.239 1.00 101.10 408 SER B CA 1
ATOM 6971 C C . SER B 2 408 ? -30.032 -10.126 11.983 1.00 88.96 408 SER B C 1
ATOM 6972 O O . SER B 2 408 ? -30.610 -11.131 12.402 1.00 61.47 408 SER B O 1
ATOM 6975 N N . GLN B 2 409 ? -28.914 -10.180 11.279 1.00 97.90 409 GLN B N 1
ATOM 6976 C CA . GLN B 2 409 ? -28.305 -11.440 10.911 1.00 110.08 409 GLN B CA 1
ATOM 6977 C C . GLN B 2 409 ? -27.455 -11.979 12.054 1.00 88.09 409 GLN B C 1
ATOM 6978 O O . GLN B 2 409 ? -27.610 -13.129 12.457 1.00 70.56 409 GLN B O 1
ATOM 6984 N N . ILE B 2 410 ? -26.560 -11.146 12.577 1.00 89.16 410 ILE B N 1
ATOM 6985 C CA . ILE B 2 410 ? -25.667 -11.582 13.650 1.00 105.39 410 ILE B CA 1
ATOM 6986 C C . ILE B 2 410 ? -26.431 -11.862 14.959 1.00 94.85 410 ILE B C 1
ATOM 6987 O O . ILE B 2 410 ? -25.878 -12.447 15.895 1.00 83.55 410 ILE B O 1
ATOM 6992 N N . VAL B 2 411 ? -27.704 -11.465 15.007 1.00 71.59 411 VAL B N 1
ATOM 6993 C CA . VAL B 2 411 ? -28.561 -11.719 16.169 1.00 87.16 411 VAL B CA 1
ATOM 6994 C C . VAL B 2 411 ? -29.191 -13.102 16.068 1.00 105.50 411 VAL B C 1
ATOM 6995 O O . VAL B 2 411 ? -29.472 -13.756 17.071 1.00 109.29 411 VAL B O 1
ATOM 6999 N N . GLU B 2 412 ? -29.415 -13.531 14.835 1.00 121.65 412 GLU B N 1
ATOM 7000 C CA . GLU B 2 412 ? -29.968 -14.842 14.554 1.00 138.08 412 GLU B CA 1
ATOM 7001 C C . GLU B 2 412 ? -28.879 -15.897 14.758 1.00 131.42 412 GLU B C 1
ATOM 7002 O O . GLU B 2 412 ? -29.086 -17.078 14.479 1.00 140.26 412 GLU B O 1
ATOM 7008 N N . GLU B 2 413 ? -27.718 -15.468 15.247 1.00 108.00 413 GLU B N 1
ATOM 7009 C CA . GLU B 2 413 ? -26.555 -16.346 15.336 1.00 99.30 413 GLU B CA 1
ATOM 7010 C C . GLU B 2 413 ? -26.073 -16.539 16.768 1.00 101.72 413 GLU B C 1
ATOM 7011 O O . GLU B 2 413 ? -25.776 -17.656 17.191 1.00 103.62 413 GLU B O 1
ATOM 7017 N N . LYS B 2 414 ? -25.991 -15.444 17.511 1.00 103.30 414 LYS B N 1
ATOM 7018 C CA . LYS B 2 414 ? -25.648 -15.512 18.924 1.00 115.93 414 LYS B CA 1
ATOM 7019 C C . LYS B 2 414 ? -26.923 -15.601 19.771 1.00 141.05 414 LYS B C 1
ATOM 7020 O O . LYS B 2 414 ? -26.867 -15.878 20.974 1.00 143.10 414 LYS B O 1
ATOM 7026 N N . GLY B 2 415 ? -28.064 -15.350 19.123 1.00 143.78 415 GLY B N 1
ATOM 7027 C CA . GLY B 2 415 ? -29.385 -15.461 19.728 1.00 124.45 415 GLY B CA 1
ATOM 7028 C C . GLY B 2 415 ? -29.746 -14.324 20.662 1.00 96.62 415 GLY B C 1
ATOM 7029 O O . GLY B 2 415 ? -30.355 -14.542 21.706 1.00 95.22 415 GLY B O 1
ATOM 7030 N N . LEU B 2 416 ? -29.399 -13.103 20.278 1.00 76.11 416 LEU B N 1
ATOM 7031 C CA . LEU B 2 416 ? -29.404 -11.991 21.225 1.00 100.52 416 LEU B CA 1
ATOM 7032 C C . LEU B 2 416 ? -30.773 -11.343 21.497 1.00 111.07 416 LEU B C 1
ATOM 7033 O O . LEU B 2 416 ? -30.847 -10.219 21.997 1.00 126.81 416 LEU B O 1
ATOM 7038 N N . THR B 2 417 ? -31.848 -12.065 21.199 1.00 86.33 417 THR B N 1
ATOM 7039 C CA . THR B 2 417 ? -33.196 -11.524 21.320 1.00 73.57 417 THR B CA 1
ATOM 7040 C C . THR B 2 417 ? -33.552 -11.149 22.752 1.00 95.69 417 THR B C 1
ATOM 7041 O O . THR B 2 417 ? -33.647 -12.022 23.608 1.00 113.51 417 THR B O 1
ATOM 7045 N N . GLN B 2 418 ? -33.770 -9.853 22.988 1.00 107.03 418 GLN B N 1
ATOM 7046 C CA . GLN B 2 418 ? -34.073 -9.276 24.314 1.00 94.33 418 GLN B CA 1
ATOM 7047 C C . GLN B 2 418 ? -34.971 -10.109 25.228 1.00 97.97 418 GLN B C 1
ATOM 7048 O O . GLN B 2 418 ? -36.160 -9.830 25.342 1.00 95.57 418 GLN B O 1
ATOM 7054 N N . ILE B 2 419 ? -34.409 -11.106 25.905 1.00 117.01 419 ILE B N 1
ATOM 7055 C CA . ILE B 2 419 ? -35.210 -11.894 26.833 1.00 130.55 419 ILE B CA 1
ATOM 7056 C C . ILE B 2 419 ? -35.675 -11.029 27.982 1.00 122.91 419 ILE B C 1
ATOM 7057 O O . ILE B 2 419 ? -35.004 -10.914 29.006 1.00 110.71 419 ILE B O 1
ATOM 7062 N N . ASN B 2 420 ? -36.824 -10.402 27.785 1.00 121.68 420 ASN B N 1
ATOM 7063 C CA . ASN B 2 420 ? -37.508 -9.713 28.857 1.00 124.52 420 ASN B CA 1
ATOM 7064 C C . ASN B 2 420 ? -38.783 -10.478 29.123 1.00 111.58 420 ASN B C 1
ATOM 7065 O O . ASN B 2 420 ? -39.695 -9.986 29.788 1.00 80.76 420 ASN B O 1
ATOM 7070 N N . ASP B 2 421 ? -38.830 -11.682 28.561 1.00 130.61 421 ASP B N 1
ATOM 7071 C CA . ASP B 2 421 ? -39.890 -12.636 28.836 1.00 155.66 421 ASP B CA 1
ATOM 7072 C C . ASP B 2 421 ? -40.031 -12.875 30.338 1.00 161.83 421 ASP B C 1
ATOM 7073 O O . ASP B 2 421 ? -39.692 -12.013 31.169 1.00 121.16 421 ASP B O 1
ATOM 7078 N N . GLU B 2 422 ? -40.528 -14.067 30.665 1.00 169.94 422 GLU B N 1
ATOM 7079 C CA . GLU B 2 422 ? -40.796 -14.445 32.041 1.00 148.62 422 GLU B CA 1
ATOM 7080 C C . GLU B 2 422 ? -39.906 -13.649 32.954 1.00 119.98 422 GLU B C 1
ATOM 7081 O O . GLU B 2 422 ? -38.739 -13.403 32.652 1.00 95.75 422 GLU B O 1
ATOM 7087 N N . LYS B 2 423 ? -40.480 -13.214 34.059 1.00 114.26 423 LYS B N 1
ATOM 7088 C CA . LYS B 2 423 ? -39.692 -12.602 35.093 1.00 104.95 423 LYS B CA 1
ATOM 7089 C C . LYS B 2 423 ? -38.998 -13.722 35.863 1.00 102.29 423 LYS B C 1
ATOM 7090 O O . LYS B 2 423 ? -39.345 -14.031 37.006 1.00 86.03 423 LYS B O 1
ATOM 7096 N N . LEU B 2 424 ? -38.067 -14.369 35.154 1.00 110.83 424 LEU B N 1
ATOM 7097 C CA . LEU B 2 424 ? -36.984 -15.155 35.738 1.00 92.10 424 LEU B CA 1
ATOM 7098 C C . LEU B 2 424 ? -35.822 -14.197 35.939 1.00 93.92 424 LEU B C 1
ATOM 7099 O O . LEU B 2 424 ? -34.748 -14.577 36.392 1.00 104.15 424 LEU B O 1
ATOM 7104 N N . ILE B 2 425 ? -36.061 -12.949 35.550 1.00 91.10 425 ILE B N 1
ATOM 7105 C CA . ILE B 2 425 ? -35.265 -11.810 35.972 1.00 85.23 425 ILE B CA 1
ATOM 7106 C C . ILE B 2 425 ? -35.627 -11.595 37.437 1.00 100.12 425 ILE B C 1
ATOM 7107 O O . ILE B 2 425 ? -34.786 -11.254 38.264 1.00 88.32 425 ILE B O 1
ATOM 7112 N N . GLU B 2 426 ? -36.895 -11.821 37.754 1.00 122.15 426 GLU B N 1
ATOM 7113 C CA . GLU B 2 426 ? -37.337 -11.835 39.136 1.00 138.82 426 GLU B CA 1
ATOM 7114 C C . GLU B 2 426 ? -36.543 -12.914 39.861 1.00 134.90 426 GLU B C 1
ATOM 7115 O O . GLU B 2 426 ? -36.112 -12.721 40.994 1.00 135.17 426 GLU B O 1
ATOM 7121 N N . GLU B 2 427 ? -36.331 -14.041 39.185 1.00 135.24 427 GLU B N 1
ATOM 7122 C CA . GLU B 2 427 ? -35.666 -15.197 39.788 1.00 136.79 427 GLU B CA 1
ATOM 7123 C C . GLU B 2 427 ? -34.161 -14.978 39.965 1.00 105.91 427 GLU B C 1
ATOM 7124 O O . GLU B 2 427 ? -33.653 -15.010 41.084 1.00 82.51 427 GLU B O 1
ATOM 7130 N N . LEU B 2 428 ? -33.455 -14.763 38.858 1.00 95.71 428 LEU B N 1
ATOM 7131 C CA . LEU B 2 428 ? -32.015 -14.532 38.898 1.00 93.76 428 LEU B CA 1
ATOM 7132 C C . LEU B 2 428 ? -31.647 -13.427 39.866 1.00 96.45 428 LEU B C 1
ATOM 7133 O O . LEU B 2 428 ? -30.679 -13.549 40.607 1.00 105.67 428 LEU B O 1
ATOM 7138 N N . VAL B 2 429 ? -32.415 -12.346 39.858 1.00 87.63 429 VAL B N 1
ATOM 7139 C CA . VAL B 2 429 ? -32.142 -11.218 40.747 1.00 107.32 429 VAL B CA 1
ATOM 7140 C C . VAL B 2 429 ? -32.278 -11.561 42.242 1.00 107.86 429 VAL B C 1
ATOM 7141 O O . VAL B 2 429 ? -31.697 -10.887 43.092 1.00 108.52 429 VAL B O 1
ATOM 7145 N N . LYS B 2 430 ? -33.022 -12.614 42.571 1.00 112.76 430 LYS B N 1
ATOM 7146 C CA . LYS B 2 430 ? -33.124 -13.022 43.974 1.00 120.38 430 LYS B CA 1
ATOM 7147 C C . LYS B 2 430 ? -31.858 -13.757 44.406 1.00 110.18 430 LYS B C 1
ATOM 7148 O O . LYS B 2 430 ? -31.144 -13.289 45.292 1.00 99.59 430 LYS B O 1
ATOM 7154 N N . LYS B 2 431 ? -31.579 -14.890 43.765 1.00 98.21 431 LYS B N 1
ATOM 7155 C CA . LYS B 2 431 ? -30.324 -15.607 43.962 1.00 91.97 431 LYS B CA 1
ATOM 7156 C C . LYS B 2 431 ? -29.173 -14.609 43.908 1.00 97.81 431 LYS B C 1
ATOM 7157 O O . LYS B 2 431 ? -28.091 -14.849 44.436 1.00 94.41 431 LYS B O 1
ATOM 7163 N N . ALA B 2 432 ? -29.422 -13.475 43.269 1.00 107.43 432 ALA B N 1
ATOM 7164 C CA . ALA B 2 432 ? -28.423 -12.426 43.173 1.00 114.48 432 ALA B CA 1
ATOM 7165 C C . ALA B 2 432 ? -27.995 -11.911 44.533 1.00 106.46 432 ALA B C 1
ATOM 7166 O O . ALA B 2 432 ? -26.854 -11.512 44.705 1.00 94.05 432 ALA B O 1
ATOM 7168 N N . MET B 2 433 ? -28.923 -11.893 45.485 1.00 122.51 433 MET B N 1
ATOM 7169 C CA . MET B 2 433 ? -28.645 -11.377 46.821 1.00 153.31 433 MET B CA 1
ATOM 7170 C C . MET B 2 433 ? -28.289 -12.502 47.788 1.00 160.93 433 MET B C 1
ATOM 7171 O O . MET B 2 433 ? -27.475 -12.317 48.697 1.00 160.74 433 MET B O 1
ATOM 7176 N N . GLU B 2 434 ? -28.917 -13.659 47.604 1.00 154.82 434 GLU B N 1
ATOM 7177 C CA . GLU B 2 434 ? -28.600 -14.817 48.423 1.00 134.49 434 GLU B CA 1
ATOM 7178 C C . GLU B 2 434 ? -27.084 -14.909 48.517 1.00 127.30 434 GLU B C 1
ATOM 7179 O O . GLU B 2 434 ? -26.520 -14.875 49.610 1.00 140.98 434 GLU B O 1
ATOM 7185 N N . GLN B 2 435 ? -26.429 -14.970 47.362 1.00 96.62 435 GLN B N 1
ATOM 7186 C CA . GLN B 2 435 ? -24.980 -15.116 47.300 1.00 95.50 435 GLN B CA 1
ATOM 7187 C C . GLN B 2 435 ? -24.221 -13.791 47.083 1.00 99.20 435 GLN B C 1
ATOM 7188 O O . GLN B 2 435 ? -23.279 -13.734 46.292 1.00 99.76 435 GLN B O 1
ATOM 7194 N N . ASN B 2 436 ? -24.624 -12.738 47.795 1.00 108.28 436 ASN B N 1
ATOM 7195 C CA . ASN B 2 436 ? -23.959 -11.429 47.702 1.00 103.99 436 ASN B CA 1
ATOM 7196 C C . ASN B 2 436 ? -24.524 -10.359 48.656 1.00 103.08 436 ASN B C 1
ATOM 7197 O O . ASN B 2 436 ? -24.763 -9.215 48.246 1.00 71.18 436 ASN B O 1
ATOM 7202 N N . PRO B 2 437 ? -24.721 -10.725 49.937 1.00 112.36 437 PRO B N 1
ATOM 7203 C CA . PRO B 2 437 ? -25.431 -9.851 50.879 1.00 111.43 437 PRO B CA 1
ATOM 7204 C C . PRO B 2 437 ? -24.708 -8.567 51.315 1.00 106.29 437 PRO B C 1
ATOM 7205 O O . PRO B 2 437 ? -25.381 -7.634 51.767 1.00 82.28 437 PRO B O 1
ATOM 7209 N N . LYS B 2 438 ? -23.384 -8.497 51.193 1.00 99.35 438 LYS B N 1
ATOM 7210 C CA . LYS B 2 438 ? -22.705 -7.253 51.552 1.00 110.14 438 LYS B CA 1
ATOM 7211 C C . LYS B 2 438 ? -23.301 -6.139 50.699 1.00 128.21 438 LYS B C 1
ATOM 7212 O O . LYS B 2 438 ? -23.347 -4.973 51.098 1.00 123.37 438 LYS B O 1
ATOM 7218 N N . ALA B 2 439 ? -23.794 -6.537 49.531 1.00 126.47 439 ALA B N 1
ATOM 7219 C CA . ALA B 2 439 ? -24.273 -5.614 48.521 1.00 103.91 439 ALA B CA 1
ATOM 7220 C C . ALA B 2 439 ? -25.677 -5.117 48.837 1.00 96.39 439 ALA B C 1
ATOM 7221 O O . ALA B 2 439 ? -25.912 -3.919 48.953 1.00 104.58 439 ALA B O 1
ATOM 7223 N N . VAL B 2 440 ? -26.621 -6.034 48.965 1.00 86.48 440 VAL B N 1
ATOM 7224 C CA . VAL B 2 440 ? -27.958 -5.631 49.352 1.00 97.45 440 VAL B CA 1
ATOM 7225 C C . VAL B 2 440 ? -27.885 -4.755 50.603 1.00 116.08 440 VAL B C 1
ATOM 7226 O O . VAL B 2 440 ? -28.567 -3.726 50.692 1.00 100.23 440 VAL B O 1
ATOM 7230 N N . GLN B 2 441 ? -27.046 -5.165 51.560 1.00 131.44 441 GLN B N 1
ATOM 7231 C CA . GLN B 2 441 ? -26.862 -4.412 52.796 1.00 129.14 441 GLN B CA 1
ATOM 7232 C C . GLN B 2 441 ? -26.446 -3.001 52.409 1.00 122.50 441 GLN B C 1
ATOM 7233 O O . GLN B 2 441 ? -26.907 -2.014 52.990 1.00 107.16 441 GLN B O 1
ATOM 7239 N N . ASP B 2 442 ? -25.590 -2.918 51.395 1.00 118.62 442 ASP B N 1
ATOM 7240 C CA . ASP B 2 442 ? -25.108 -1.640 50.893 1.00 112.15 442 ASP B CA 1
ATOM 7241 C C . ASP B 2 442 ? -26.230 -0.756 50.368 1.00 117.17 442 ASP B C 1
ATOM 7242 O O . ASP B 2 442 ? -26.240 0.445 50.627 1.00 116.77 442 ASP B O 1
ATOM 7247 N N . TYR B 2 443 ? -27.160 -1.343 49.619 1.00 119.29 443 TYR B N 1
ATOM 7248 C CA . TYR B 2 443 ? -28.305 -0.586 49.123 1.00 123.37 443 TYR B CA 1
ATOM 7249 C C . TYR B 2 443 ? -29.288 -0.324 50.251 1.00 118.00 443 TYR B C 1
ATOM 7250 O O . TYR B 2 443 ? -30.134 0.565 50.146 1.00 115.91 443 TYR B O 1
ATOM 7259 N N . LYS B 2 444 ? -29.176 -1.095 51.331 1.00 101.87 444 LYS B N 1
ATOM 7260 C CA . LYS B 2 444 ? -30.017 -0.863 52.492 1.00 116.14 444 LYS B CA 1
ATOM 7261 C C . LYS B 2 444 ? -29.727 0.526 53.048 1.00 123.06 444 LYS B C 1
ATOM 7262 O O . LYS B 2 444 ? -30.476 1.035 53.881 1.00 131.48 444 LYS B O 1
ATOM 7268 N N . SER B 2 445 ? -28.650 1.146 52.568 1.00 102.25 445 SER B N 1
ATOM 7269 C CA . SER B 2 445 ? -28.223 2.440 53.092 1.00 94.91 445 SER B CA 1
ATOM 7270 C C . SER B 2 445 ? -27.654 3.394 52.040 1.00 123.24 445 SER B C 1
ATOM 7271 O O . SER B 2 445 ? -28.023 4.569 51.990 1.00 119.37 445 SER B O 1
ATOM 7274 N N . GLY B 2 446 ? -26.729 2.891 51.226 1.00 143.86 446 GLY B N 1
ATOM 7275 C CA . GLY B 2 446 ? -26.168 3.656 50.125 1.00 138.36 446 GLY B CA 1
ATOM 7276 C C . GLY B 2 446 ? -26.986 3.459 48.864 1.00 139.54 446 GLY B C 1
ATOM 7277 O O . GLY B 2 446 ? -26.787 2.489 48.132 1.00 122.52 446 GLY B O 1
ATOM 7278 N N . LYS B 2 447 ? -27.914 4.377 48.607 1.00 159.32 447 LYS B N 1
ATOM 7279 C CA . LYS B 2 447 ? -28.836 4.229 47.479 1.00 174.99 447 LYS B CA 1
ATOM 7280 C C . LYS B 2 447 ? -28.172 4.371 46.110 1.00 154.45 447 LYS B C 1
ATOM 7281 O O . LYS B 2 447 ? -28.390 3.541 45.221 1.00 126.33 447 LYS B O 1
ATOM 7287 N N . LYS B 2 448 ? -27.384 5.431 45.945 1.00 141.95 448 LYS B N 1
ATOM 7288 C CA . LYS B 2 448 ? -26.706 5.693 44.682 1.00 138.56 448 LYS B CA 1
ATOM 7289 C C . LYS B 2 448 ? -26.346 4.371 44.005 1.00 145.88 448 LYS B C 1
ATOM 7290 O O . LYS B 2 448 ? -25.982 3.417 44.685 1.00 134.61 448 LYS B O 1
ATOM 7296 N N . LYS B 2 449 ? -26.444 4.330 42.675 1.00 158.00 449 LYS B N 1
ATOM 7297 C CA . LYS B 2 449 ? -26.418 3.075 41.905 1.00 153.67 449 LYS B CA 1
ATOM 7298 C C . LYS B 2 449 ? -25.754 1.923 42.657 1.00 98.34 449 LYS B C 1
ATOM 7299 O O . LYS B 2 449 ? -24.631 1.545 42.366 1.00 77.90 449 LYS B O 1
ATOM 7305 N N . ALA B 2 450 ? -26.472 1.375 43.627 1.00 81.50 450 ALA B N 1
ATOM 7306 C CA . ALA B 2 450 ? -25.974 0.251 44.394 1.00 80.56 450 ALA B CA 1
ATOM 7307 C C . ALA B 2 450 ? -26.535 -1.006 43.762 1.00 70.68 450 ALA B C 1
ATOM 7308 O O . ALA B 2 450 ? -25.941 -2.087 43.833 1.00 41.74 450 ALA B O 1
ATOM 7310 N N . ALA B 2 451 ? -27.709 -0.850 43.158 1.00 73.64 451 ALA B N 1
ATOM 7311 C CA . ALA B 2 451 ? -28.351 -1.936 42.442 1.00 82.07 451 ALA B CA 1
ATOM 7312 C C . ALA B 2 451 ? -27.666 -2.093 41.099 1.00 94.93 451 ALA B C 1
ATOM 7313 O O . ALA B 2 451 ? -27.821 -3.116 40.426 1.00 81.58 451 ALA B O 1
ATOM 7315 N N . GLY B 2 452 ? -26.903 -1.063 40.729 1.00 91.83 452 GLY B N 1
ATOM 7316 C CA . GLY B 2 452 ? -26.106 -1.079 39.520 1.00 91.97 452 GLY B CA 1
ATOM 7317 C C . GLY B 2 452 ? -25.305 -2.356 39.495 1.00 91.43 452 GLY B C 1
ATOM 7318 O O . GLY B 2 452 ? -25.012 -2.913 38.443 1.00 101.10 452 GLY B O 1
ATOM 7319 N N . PHE B 2 453 ? -24.961 -2.839 40.676 1.00 94.11 453 PHE B N 1
ATOM 7320 C CA . PHE B 2 453 ? -24.253 -4.097 40.768 1.00 113.83 453 PHE B CA 1
ATOM 7321 C C . PHE B 2 453 ? -25.128 -5.250 40.287 1.00 105.93 453 PHE B C 1
ATOM 7322 O O . PHE B 2 453 ? -24.673 -6.109 39.530 1.00 116.07 453 PHE B O 1
ATOM 7330 N N . PHE B 2 454 ? -26.383 -5.261 40.727 1.00 87.44 454 PHE B N 1
ATOM 7331 C CA . PHE B 2 454 ? -27.306 -6.337 40.376 1.00 94.88 454 PHE B CA 1
ATOM 7332 C C . PHE B 2 454 ? -27.733 -6.273 38.913 1.00 95.27 454 PHE B C 1
ATOM 7333 O O . PHE B 2 454 ? -27.833 -7.304 38.239 1.00 81.09 454 PHE B O 1
ATOM 7341 N N . VAL B 2 455 ? -27.983 -5.062 38.425 1.00 98.42 455 VAL B N 1
ATOM 7342 C CA . VAL B 2 455 ? -28.194 -4.859 37.000 1.00 100.54 455 VAL B CA 1
ATOM 7343 C C . VAL B 2 455 ? -27.157 -5.695 36.266 1.00 90.48 455 VAL B C 1
ATOM 7344 O O . VAL B 2 455 ? -27.489 -6.578 35.476 1.00 76.58 455 VAL B O 1
ATOM 7348 N N . GLY B 2 456 ? -25.892 -5.418 36.564 1.00 89.12 456 GLY B N 1
ATOM 7349 C CA . GLY B 2 456 ? -24.781 -6.123 35.963 1.00 87.41 456 GLY B CA 1
ATOM 7350 C C . GLY B 2 456 ? -24.848 -7.619 36.158 1.00 82.57 456 GLY B C 1
ATOM 7351 O O . GLY B 2 456 ? -24.500 -8.374 35.258 1.00 101.88 456 GLY B O 1
ATOM 7352 N N . TYR B 2 457 ? -25.283 -8.060 37.329 1.00 88.13 457 TYR B N 1
ATOM 7353 C CA . TYR B 2 457 ? -25.396 -9.488 37.574 1.00 95.54 457 TYR B CA 1
ATOM 7354 C C . TYR B 2 457 ? -26.331 -10.089 36.543 1.00 92.20 457 TYR B C 1
ATOM 7355 O O . TYR B 2 457 ? -25.946 -11.006 35.825 1.00 106.31 457 TYR B O 1
ATOM 7364 N N . VAL B 2 458 ? -27.551 -9.571 36.453 1.00 85.07 458 VAL B N 1
ATOM 7365 C CA . VAL B 2 458 ? -28.527 -10.161 35.537 1.00 99.40 458 VAL B CA 1
ATOM 7366 C C . VAL B 2 458 ? -27.982 -10.244 34.115 1.00 87.27 458 VAL B C 1
ATOM 7367 O O . VAL B 2 458 ? -28.102 -11.272 33.459 1.00 84.62 458 VAL B O 1
ATOM 7371 N N . MET B 2 459 ? -27.380 -9.165 33.639 1.00 74.31 459 MET B N 1
ATOM 7372 C CA . MET B 2 459 ? -26.774 -9.178 32.319 1.00 84.35 459 MET B CA 1
ATOM 7373 C C . MET B 2 459 ? -25.731 -10.288 32.186 1.00 93.60 459 MET B C 1
ATOM 7374 O O . MET B 2 459 ? -25.891 -11.203 31.381 1.00 82.18 459 MET B O 1
ATOM 7379 N N . ARG B 2 460 ? -24.661 -10.204 32.969 1.00 111.46 460 ARG B N 1
ATOM 7380 C CA . ARG B 2 460 ? -23.627 -11.229 32.931 1.00 120.05 460 ARG B CA 1
ATOM 7381 C C . ARG B 2 460 ? -24.266 -12.605 32.801 1.00 94.25 460 ARG B C 1
ATOM 7382 O O . ARG B 2 460 ? -23.770 -13.470 32.088 1.00 95.69 460 ARG B O 1
ATOM 7390 N N . GLU B 2 461 ? -25.389 -12.795 33.477 1.00 88.41 461 GLU B N 1
ATOM 7391 C CA . GLU B 2 461 ? -25.996 -14.114 33.551 1.00 109.42 461 GLU B CA 1
ATOM 7392 C C . GLU B 2 461 ? -27.047 -14.387 32.478 1.00 118.74 461 GLU B C 1
ATOM 7393 O O . GLU B 2 461 ? -27.810 -15.347 32.589 1.00 134.69 461 GLU B O 1
ATOM 7399 N N . THR B 2 462 ? -27.092 -13.558 31.441 1.00 107.54 462 THR B N 1
ATOM 7400 C CA . THR B 2 462 ? -28.022 -13.795 30.339 1.00 102.81 462 THR B CA 1
ATOM 7401 C C . THR B 2 462 ? -27.500 -13.318 28.986 1.00 113.88 462 THR B C 1
ATOM 7402 O O . THR B 2 462 ? -28.281 -13.124 28.051 1.00 121.04 462 THR B O 1
ATOM 7406 N N . LYS B 2 463 ? -26.188 -13.135 28.866 1.00 115.81 463 LYS B N 1
ATOM 7407 C CA . LYS B 2 463 ? -25.647 -12.474 27.690 1.00 111.03 463 LYS B CA 1
ATOM 7408 C C . LYS B 2 463 ? -26.371 -11.132 27.632 1.00 105.89 463 LYS B C 1
ATOM 7409 O O . LYS B 2 463 ? -27.464 -10.997 28.178 1.00 83.34 463 LYS B O 1
ATOM 7415 N N . GLY B 2 464 ? -25.781 -10.124 27.004 1.00 114.18 464 GLY B N 1
ATOM 7416 C CA . GLY B 2 464 ? -26.511 -8.878 26.867 1.00 113.85 464 GLY B CA 1
ATOM 7417 C C . GLY B 2 464 ? -27.912 -9.338 26.526 1.00 126.12 464 GLY B C 1
ATOM 7418 O O . GLY B 2 464 ? -28.059 -10.362 25.854 1.00 151.43 464 GLY B O 1
ATOM 7419 N N . LYS B 2 465 ? -28.941 -8.632 26.980 1.00 104.87 465 LYS B N 1
ATOM 7420 C CA . LYS B 2 465 ? -30.276 -9.178 26.822 1.00 88.98 465 LYS B CA 1
ATOM 7421 C C . LYS B 2 465 ? -31.258 -8.528 27.773 1.00 91.51 465 LYS B C 1
ATOM 7422 O O . LYS B 2 465 ? -31.653 -7.369 27.611 1.00 72.47 465 LYS B O 1
ATOM 7428 N N . ALA B 2 466 ? -31.655 -9.313 28.766 1.00 87.96 466 ALA B N 1
ATOM 7429 C CA . ALA B 2 466 ? -32.414 -8.813 29.891 1.00 87.71 466 ALA B CA 1
ATOM 7430 C C . ALA B 2 466 ? -33.496 -7.848 29.458 1.00 106.56 466 ALA B C 1
ATOM 7431 O O . ALA B 2 466 ? -34.598 -8.255 29.097 1.00 119.56 466 ALA B O 1
ATOM 7433 N N . ASN B 2 467 ? -33.145 -6.567 29.495 1.00 96.17 467 ASN B N 1
ATOM 7434 C CA . ASN B 2 467 ? -34.075 -5.462 29.315 1.00 89.26 467 ASN B CA 1
ATOM 7435 C C . ASN B 2 467 ? -33.818 -4.454 30.400 1.00 83.98 467 ASN B C 1
ATOM 7436 O O . ASN B 2 467 ? -34.374 -4.540 31.486 1.00 71.67 467 ASN B O 1
ATOM 7441 N N . PRO B 2 468 ? -32.943 -3.504 30.119 1.00 87.20 468 PRO B N 1
ATOM 7442 C CA . PRO B 2 468 ? -32.738 -2.384 31.027 1.00 108.04 468 PRO B CA 1
ATOM 7443 C C . PRO B 2 468 ? -34.012 -2.048 31.809 1.00 99.00 468 PRO B C 1
ATOM 7444 O O . PRO B 2 468 ? -34.081 -2.366 32.995 1.00 91.30 468 PRO B O 1
ATOM 7448 N N . GLU B 2 469 ? -34.994 -1.439 31.149 1.00 102.34 469 GLU B N 1
ATOM 7449 C CA . GLU B 2 469 ? -36.262 -1.039 31.774 1.00 109.16 469 GLU B CA 1
ATOM 7450 C C . GLU B 2 469 ? -36.792 -2.043 32.803 1.00 90.02 469 GLU B C 1
ATOM 7451 O O . GLU B 2 469 ? -36.844 -1.752 33.994 1.00 108.38 469 GLU B O 1
ATOM 7457 N N . LEU B 2 470 ? -37.188 -3.219 32.325 1.00 69.28 470 LEU B N 1
ATOM 7458 C CA . LEU B 2 470 ? -37.777 -4.279 33.147 1.00 62.61 470 LEU B CA 1
ATOM 7459 C C . LEU B 2 470 ? -36.872 -4.820 34.263 1.00 76.30 470 LEU B C 1
ATOM 7460 O O . LEU B 2 470 ? -37.302 -4.931 35.412 1.00 65.08 470 LEU B O 1
ATOM 7465 N N . THR B 2 471 ? -35.636 -5.192 33.913 1.00 106.93 471 THR B N 1
ATOM 7466 C CA . THR B 2 471 ? -34.657 -5.693 34.887 1.00 95.59 471 THR B CA 1
ATOM 7467 C C . THR B 2 471 ? -34.517 -4.713 36.040 1.00 75.84 471 THR B C 1
ATOM 7468 O O . THR B 2 471 ? -34.603 -5.111 37.187 1.00 60.78 471 THR B O 1
ATOM 7472 N N . ASN B 2 472 ? -34.316 -3.434 35.733 1.00 66.41 472 ASN B N 1
ATOM 7473 C CA . ASN B 2 472 ? -34.299 -2.402 36.762 1.00 66.40 472 ASN B CA 1
ATOM 7474 C C . ASN B 2 472 ? -35.578 -2.325 37.590 1.00 94.56 472 ASN B C 1
ATOM 7475 O O . ASN B 2 472 ? -35.517 -2.352 38.822 1.00 97.14 472 ASN B O 1
ATOM 7480 N N . ARG B 2 473 ? -36.729 -2.214 36.929 1.00 96.84 473 ARG B N 1
ATOM 7481 C CA . ARG B 2 473 ? -38.007 -2.171 37.643 1.00 104.84 473 ARG B CA 1
ATOM 7482 C C . ARG B 2 473 ? -38.006 -3.189 38.775 1.00 91.31 473 ARG B C 1
ATOM 7483 O O . ARG B 2 473 ? -38.152 -2.829 39.940 1.00 99.82 473 ARG B O 1
ATOM 7491 N N . ILE B 2 474 ? -37.821 -4.454 38.412 1.00 74.74 474 ILE B N 1
ATOM 7492 C CA . ILE B 2 474 ? -37.710 -5.565 39.365 1.00 90.62 474 ILE B CA 1
ATOM 7493 C C . ILE B 2 474 ? -36.749 -5.347 40.542 1.00 85.16 474 ILE B C 1
ATOM 7494 O O . ILE B 2 474 ? -37.164 -5.324 41.698 1.00 83.31 474 ILE B O 1
ATOM 7499 N N . ILE B 2 475 ? -35.464 -5.218 40.252 1.00 82.24 475 ILE B N 1
ATOM 7500 C CA . ILE B 2 475 ? -34.480 -5.038 41.303 1.00 77.81 475 ILE B CA 1
ATOM 7501 C C . ILE B 2 475 ? -34.962 -3.989 42.289 1.00 95.55 475 ILE B C 1
ATOM 7502 O O . ILE B 2 475 ? -35.229 -4.310 43.440 1.00 105.18 475 ILE B O 1
ATOM 7507 N N . GLN B 2 476 ? -35.099 -2.743 41.845 1.00 97.87 476 GLN B N 1
ATOM 7508 C CA . GLN B 2 476 ? -35.320 -1.650 42.786 1.00 100.05 476 GLN B CA 1
ATOM 7509 C C . GLN B 2 476 ? -36.499 -1.919 43.722 1.00 97.83 476 GLN B C 1
ATOM 7510 O O . GLN B 2 476 ? -36.718 -1.164 44.669 1.00 109.61 476 GLN B O 1
ATOM 7516 N N . LYS B 2 477 ? -37.240 -3.000 43.457 1.00 91.47 477 LYS B N 1
ATOM 7517 C CA . LYS B 2 477 ? -38.333 -3.455 44.331 1.00 89.91 477 LYS B CA 1
ATOM 7518 C C . LYS B 2 477 ? -37.971 -4.637 45.248 1.00 80.84 477 LYS B C 1
ATOM 7519 O O . LYS B 2 477 ? -38.461 -4.712 46.374 1.00 99.69 477 LYS B O 1
ATOM 7525 N N . LEU B 2 478 ? -37.135 -5.562 44.777 1.00 83.03 478 LEU B N 1
ATOM 7526 C CA . LEU B 2 478 ? -36.662 -6.664 45.627 1.00 101.27 478 LEU B CA 1
ATOM 7527 C C . LEU B 2 478 ? -35.607 -6.183 46.642 1.00 98.18 478 LEU B C 1
ATOM 7528 O O . LEU B 2 478 ? -35.109 -6.943 47.477 1.00 80.28 478 LEU B O 1
ATOM 7533 N N . LEU B 2 479 ? -35.263 -4.909 46.540 1.00 89.41 479 LEU B N 1
ATOM 7534 C CA . LEU B 2 479 ? -34.500 -4.236 47.560 1.00 77.29 479 LEU B CA 1
ATOM 7535 C C . LEU B 2 479 ? -35.476 -3.371 48.333 1.00 121.67 479 LEU B C 1
ATOM 7536 O O . LEU B 2 479 ? -35.328 -2.152 48.360 1.00 138.48 479 LEU B O 1
ATOM 7541 N N . GLU B 2 480 ? -36.492 -3.996 48.929 1.00 131.02 480 GLU B N 1
ATOM 7542 C CA . GLU B 2 480 ? -37.426 -3.283 49.802 1.00 146.20 480 GLU B CA 1
ATOM 7543 C C . GLU B 2 480 ? -37.886 -4.139 50.981 1.00 175.29 480 GLU B C 1
ATOM 7544 O O . GLU B 2 480 ? -38.309 -3.611 52.010 1.00 198.63 480 GLU B O 1
ATOM 7550 N N . GLY B 2 481 ? -37.802 -5.457 50.831 1.00 183.29 481 GLY B N 1
ATOM 7551 C CA . GLY B 2 481 ? -38.040 -6.365 51.941 1.00 194.80 481 GLY B CA 1
ATOM 7552 C C . GLY B 2 481 ? -36.747 -7.071 52.312 1.00 194.26 481 GLY B C 1
ATOM 7553 O O . GLY B 2 481 ? -36.731 -7.982 53.146 1.00 185.33 481 GLY B O 1
ATOM 7554 N N . GLU B 2 482 ? -35.663 -6.614 51.684 1.00 193.52 482 GLU B N 1
ATOM 7555 C CA . GLU B 2 482 ? -34.344 -7.249 51.725 1.00 178.05 482 GLU B CA 1
ATOM 7556 C C . GLU B 2 482 ? -34.379 -8.729 51.337 1.00 161.19 482 GLU B C 1
ATOM 7557 O O . GLU B 2 482 ? -35.421 -9.388 51.383 1.00 161.66 482 GLU B O 1
ATOM 7564 N N . LYS C 3 4 ? 8.239 67.604 -24.751 1.00 110.39 3 LYS C N 1
ATOM 7565 C CA . LYS C 3 4 ? 7.925 67.365 -26.151 1.00 124.17 3 LYS C CA 1
ATOM 7566 C C . LYS C 3 4 ? 9.212 67.228 -26.951 1.00 162.26 3 LYS C C 1
ATOM 7567 O O . LYS C 3 4 ? 9.211 67.401 -28.170 1.00 183.04 3 LYS C O 1
ATOM 7573 N N . VAL C 3 5 ? 10.302 66.918 -26.250 1.00 169.11 4 VAL C N 1
ATOM 7574 C CA . VAL C 3 5 ? 11.632 66.774 -26.846 1.00 181.47 4 VAL C CA 1
ATOM 7575 C C . VAL C 3 5 ? 12.697 66.802 -25.752 1.00 187.25 4 VAL C C 1
ATOM 7576 O O . VAL C 3 5 ? 13.036 67.871 -25.246 1.00 203.00 4 VAL C O 1
ATOM 7580 N N . THR C 3 6 ? 13.232 65.642 -25.381 1.00 175.26 5 THR C N 1
ATOM 7581 C CA . THR C 3 6 ? 14.153 65.595 -24.243 1.00 174.45 5 THR C CA 1
ATOM 7582 C C . THR C 3 6 ? 15.366 64.683 -24.457 1.00 169.22 5 THR C C 1
ATOM 7583 O O . THR C 3 6 ? 15.538 64.098 -25.525 1.00 163.04 5 THR C O 1
ATOM 7587 N N . LYS C 3 7 ? 16.204 64.583 -23.428 1.00 171.34 6 LYS C N 1
ATOM 7588 C CA . LYS C 3 7 ? 17.420 63.777 -23.465 1.00 162.80 6 LYS C CA 1
ATOM 7589 C C . LYS C 3 7 ? 17.358 62.752 -22.340 1.00 148.81 6 LYS C C 1
ATOM 7590 O O . LYS C 3 7 ? 18.031 61.721 -22.373 1.00 132.52 6 LYS C O 1
ATOM 7596 N N . ASP C 3 8 ? 16.536 63.050 -21.341 1.00 157.90 7 ASP C N 1
ATOM 7597 C CA . ASP C 3 8 ? 16.357 62.165 -20.200 1.00 170.52 7 ASP C CA 1
ATOM 7598 C C . ASP C 3 8 ? 15.507 60.965 -20.570 1.00 171.22 7 ASP C C 1
ATOM 7599 O O . ASP C 3 8 ? 15.668 59.889 -19.998 1.00 180.66 7 ASP C O 1
ATOM 7604 N N . LEU C 3 9 ? 14.592 61.153 -21.516 1.00 162.67 8 LEU C N 1
ATOM 7605 C CA . LEU C 3 9 ? 13.723 60.064 -21.942 1.00 163.48 8 LEU C CA 1
ATOM 7606 C C . LEU C 3 9 ? 14.536 58.806 -22.214 1.00 181.82 8 LEU C C 1
ATOM 7607 O O . LEU C 3 9 ? 14.012 57.695 -22.179 1.00 179.95 8 LEU C O 1
ATOM 7612 N N . VAL C 3 10 ? 15.825 58.989 -22.471 1.00 190.38 9 VAL C N 1
ATOM 7613 C CA . VAL C 3 10 ? 16.726 57.860 -22.638 1.00 184.61 9 VAL C CA 1
ATOM 7614 C C . VAL C 3 10 ? 16.684 56.913 -21.433 1.00 181.35 9 VAL C C 1
ATOM 7615 O O . VAL C 3 10 ? 16.528 55.707 -21.610 1.00 175.22 9 VAL C O 1
ATOM 7619 N N . LEU C 3 11 ? 16.799 57.442 -20.216 1.00 187.91 10 LEU C N 1
ATOM 7620 C CA . LEU C 3 11 ? 16.652 56.584 -19.040 1.00 204.69 10 LEU C CA 1
ATOM 7621 C C . LEU C 3 11 ? 15.295 55.903 -19.108 1.00 201.26 10 LEU C C 1
ATOM 7622 O O . LEU C 3 11 ? 15.178 54.784 -19.604 1.00 198.14 10 LEU C O 1
ATOM 7627 N N . HIS C 3 12 ? 14.270 56.605 -18.639 1.00 195.61 11 HIS C N 1
ATOM 7628 C CA . HIS C 3 12 ? 12.956 56.009 -18.429 1.00 181.81 11 HIS C CA 1
ATOM 7629 C C . HIS C 3 12 ? 12.389 55.284 -19.653 1.00 182.80 11 HIS C C 1
ATOM 7630 O O . HIS C 3 12 ? 11.339 54.650 -19.561 1.00 189.17 11 HIS C O 1
ATOM 7637 N N . LEU C 3 13 ? 13.079 55.364 -20.790 1.00 173.30 12 LEU C N 1
ATOM 7638 C CA . LEU C 3 13 ? 12.613 54.662 -21.986 1.00 170.01 12 LEU C CA 1
ATOM 7639 C C . LEU C 3 13 ? 13.517 53.514 -22.439 1.00 170.19 12 LEU C C 1
ATOM 7640 O O . LEU C 3 13 ? 13.091 52.357 -22.445 1.00 167.75 12 LEU C O 1
ATOM 7645 N N . GLU C 3 14 ? 14.751 53.819 -22.827 1.00 173.76 13 GLU C N 1
ATOM 7646 C CA . GLU C 3 14 ? 15.654 52.758 -23.270 1.00 179.08 13 GLU C CA 1
ATOM 7647 C C . GLU C 3 14 ? 16.007 51.839 -22.100 1.00 163.12 13 GLU C C 1
ATOM 7648 O O . GLU C 3 14 ? 16.657 50.809 -22.272 1.00 147.05 13 GLU C O 1
ATOM 7654 N N . ASN C 3 15 ? 15.548 52.223 -20.912 1.00 164.34 14 ASN C N 1
ATOM 7655 C CA . ASN C 3 15 ? 15.656 51.392 -19.720 1.00 164.43 14 ASN C CA 1
ATOM 7656 C C . ASN C 3 15 ? 14.442 50.473 -19.583 1.00 151.98 14 ASN C C 1
ATOM 7657 O O . ASN C 3 15 ? 14.504 49.442 -18.917 1.00 156.16 14 ASN C O 1
ATOM 7662 N N . LEU C 3 16 ? 13.337 50.851 -20.214 1.00 135.61 15 LEU C N 1
ATOM 7663 C CA . LEU C 3 16 ? 12.091 50.109 -20.062 1.00 133.29 15 LEU C CA 1
ATOM 7664 C C . LEU C 3 16 ? 11.947 48.950 -21.049 1.00 142.25 15 LEU C C 1
ATOM 7665 O O . LEU C 3 16 ? 11.345 47.924 -20.725 1.00 137.34 15 LEU C O 1
ATOM 7670 N N . ALA C 3 17 ? 12.485 49.118 -22.253 1.00 150.34 16 ALA C N 1
ATOM 7671 C CA . ALA C 3 17 ? 12.519 48.027 -23.222 1.00 147.78 16 ALA C CA 1
ATOM 7672 C C . ALA C 3 17 ? 13.893 47.374 -23.164 1.00 138.15 16 ALA C C 1
ATOM 7673 O O . ALA C 3 17 ? 14.309 46.682 -24.094 1.00 124.09 16 ALA C O 1
ATOM 7675 N N . ARG C 3 18 ? 14.580 47.603 -22.047 1.00 135.80 17 ARG C N 1
ATOM 7676 C CA . ARG C 3 18 ? 15.938 47.117 -21.836 1.00 136.26 17 ARG C CA 1
ATOM 7677 C C . ARG C 3 18 ? 16.738 47.114 -23.132 1.00 152.32 17 ARG C C 1
ATOM 7678 O O . ARG C 3 18 ? 17.107 46.055 -23.645 1.00 135.96 17 ARG C O 1
ATOM 7686 N N . LEU C 3 19 ? 17.000 48.311 -23.652 1.00 168.24 18 LEU C N 1
ATOM 7687 C CA . LEU C 3 19 ? 17.705 48.473 -24.919 1.00 152.07 18 LEU C CA 1
ATOM 7688 C C . LEU C 3 19 ? 18.874 49.445 -24.802 1.00 132.29 18 LEU C C 1
ATOM 7689 O O . LEU C 3 19 ? 18.683 50.659 -24.745 1.00 123.21 18 LEU C O 1
ATOM 7694 N N . GLU C 3 20 ? 20.086 48.905 -24.764 1.00 126.64 19 GLU C N 1
ATOM 7695 C CA . GLU C 3 20 ? 21.280 49.734 -24.771 1.00 136.36 19 GLU C CA 1
ATOM 7696 C C . GLU C 3 20 ? 21.287 50.570 -26.047 1.00 137.16 19 GLU C C 1
ATOM 7697 O O . GLU C 3 20 ? 20.497 50.332 -26.958 1.00 129.58 19 GLU C O 1
ATOM 7703 N N . LEU C 3 21 ? 22.178 51.551 -26.112 1.00 143.65 20 LEU C N 1
ATOM 7704 C CA . LEU C 3 21 ? 22.251 52.427 -27.271 1.00 150.95 20 LEU C CA 1
ATOM 7705 C C . LEU C 3 21 ? 23.591 53.137 -27.356 1.00 178.51 20 LEU C C 1
ATOM 7706 O O . LEU C 3 21 ? 23.672 54.340 -27.109 1.00 181.63 20 LEU C O 1
ATOM 7711 N N . SER C 3 22 ? 24.628 52.379 -27.715 1.00 198.61 21 SER C N 1
ATOM 7712 C CA . SER C 3 22 ? 26.001 52.884 -27.779 1.00 211.04 21 SER C CA 1
ATOM 7713 C C . SER C 3 22 ? 26.075 54.365 -28.160 1.00 219.44 21 SER C C 1
ATOM 7714 O O . SER C 3 22 ? 25.309 54.839 -29.003 1.00 207.52 21 SER C O 1
ATOM 7717 N N . GLU C 3 23 ? 27.003 55.081 -27.523 1.00 223.47 22 GLU C N 1
ATOM 7718 C CA . GLU C 3 23 ? 27.142 56.530 -27.675 1.00 208.55 22 GLU C CA 1
ATOM 7719 C C . GLU C 3 23 ? 26.952 57.006 -29.116 1.00 215.12 22 GLU C C 1
ATOM 7720 O O . GLU C 3 23 ? 26.609 58.164 -29.357 1.00 209.28 22 GLU C O 1
ATOM 7726 N N . ASP C 3 24 ? 27.160 56.095 -30.063 1.00 228.38 23 ASP C N 1
ATOM 7727 C CA . ASP C 3 24 ? 26.986 56.374 -31.487 1.00 227.21 23 ASP C CA 1
ATOM 7728 C C . ASP C 3 24 ? 25.550 56.769 -31.833 1.00 208.73 23 ASP C C 1
ATOM 7729 O O . ASP C 3 24 ? 25.250 57.947 -32.032 1.00 186.09 23 ASP C O 1
ATOM 7734 N N . GLN C 3 25 ? 24.670 55.772 -31.904 1.00 210.39 24 GLN C N 1
ATOM 7735 C CA . GLN C 3 25 ? 23.291 55.983 -32.339 1.00 193.13 24 GLN C CA 1
ATOM 7736 C C . GLN C 3 25 ? 22.424 56.665 -31.278 1.00 189.89 24 GLN C C 1
ATOM 7737 O O . GLN C 3 25 ? 21.196 56.585 -31.323 1.00 162.85 24 GLN C O 1
ATOM 7743 N N . ARG C 3 26 ? 23.072 57.343 -30.334 1.00 205.26 25 ARG C N 1
ATOM 7744 C CA . ARG C 3 26 ? 22.368 58.045 -29.263 1.00 210.74 25 ARG C CA 1
ATOM 7745 C C . ARG C 3 26 ? 21.481 59.168 -29.790 1.00 211.59 25 ARG C C 1
ATOM 7746 O O . ARG C 3 26 ? 20.314 58.945 -30.117 1.00 200.43 25 ARG C O 1
ATOM 7754 N N . GLU C 3 27 ? 22.043 60.374 -29.861 1.00 217.99 26 GLU C N 1
ATOM 7755 C CA . GLU C 3 27 ? 21.330 61.539 -30.385 1.00 211.05 26 GLU C CA 1
ATOM 7756 C C . GLU C 3 27 ? 20.830 61.270 -31.800 1.00 202.35 26 GLU C C 1
ATOM 7757 O O . GLU C 3 27 ? 20.208 62.127 -32.427 1.00 204.50 26 GLU C O 1
ATOM 7763 N N . SER C 3 28 ? 21.118 60.071 -32.293 1.00 191.24 27 SER C N 1
ATOM 7764 C CA . SER C 3 28 ? 20.688 59.640 -33.612 1.00 177.43 27 SER C CA 1
ATOM 7765 C C . SER C 3 28 ? 19.194 59.326 -33.606 1.00 169.57 27 SER C C 1
ATOM 7766 O O . SER C 3 28 ? 18.454 59.746 -34.496 1.00 137.70 27 SER C O 1
ATOM 7769 N N . LEU C 3 29 ? 18.755 58.583 -32.595 1.00 178.00 28 LEU C N 1
ATOM 7770 C CA . LEU C 3 29 ? 17.337 58.294 -32.444 1.00 171.19 28 LEU C CA 1
ATOM 7771 C C . LEU C 3 29 ? 16.548 59.596 -32.347 1.00 177.80 28 LEU C C 1
ATOM 7772 O O . LEU C 3 29 ? 15.815 59.953 -33.271 1.00 176.85 28 LEU C O 1
ATOM 7777 N N . MET C 3 30 ? 16.724 60.304 -31.233 1.00 177.33 29 MET C N 1
ATOM 7778 C CA . MET C 3 30 ? 16.009 61.552 -30.964 1.00 176.92 29 MET C CA 1
ATOM 7779 C C . MET C 3 30 ? 15.612 62.327 -32.221 1.00 188.09 29 MET C C 1
ATOM 7780 O O . MET C 3 30 ? 14.456 62.723 -32.371 1.00 192.31 29 MET C O 1
ATOM 7785 N N . LYS C 3 31 ? 16.573 62.546 -33.113 1.00 187.29 30 LYS C N 1
ATOM 7786 C CA . LYS C 3 31 ? 16.330 63.322 -34.325 1.00 185.15 30 LYS C CA 1
ATOM 7787 C C . LYS C 3 31 ? 14.973 62.969 -34.930 1.00 193.64 30 LYS C C 1
ATOM 7788 O O . LYS C 3 31 ? 14.014 63.735 -34.814 1.00 189.09 30 LYS C O 1
ATOM 7794 N N . ASP C 3 32 ? 14.890 61.799 -35.556 1.00 202.45 31 ASP C N 1
ATOM 7795 C CA . ASP C 3 32 ? 13.655 61.379 -36.213 1.00 200.53 31 ASP C CA 1
ATOM 7796 C C . ASP C 3 32 ? 12.616 60.816 -35.239 1.00 178.81 31 ASP C C 1
ATOM 7797 O O . ASP C 3 32 ? 11.513 60.458 -35.641 1.00 182.08 31 ASP C O 1
ATOM 7802 N N . PHE C 3 33 ? 12.964 60.745 -33.958 1.00 153.64 32 PHE C N 1
ATOM 7803 C CA . PHE C 3 33 ? 11.971 60.418 -32.943 1.00 152.60 32 PHE C CA 1
ATOM 7804 C C . PHE C 3 33 ? 11.195 61.681 -32.607 1.00 166.48 32 PHE C C 1
ATOM 7805 O O . PHE C 3 33 ? 10.009 61.627 -32.291 1.00 169.27 32 PHE C O 1
ATOM 7813 N N . GLN C 3 34 ? 11.876 62.821 -32.672 1.00 174.60 33 GLN C N 1
ATOM 7814 C CA . GLN C 3 34 ? 11.237 64.108 -32.430 1.00 169.51 33 GLN C CA 1
ATOM 7815 C C . GLN C 3 34 ? 10.224 64.403 -33.528 1.00 165.64 33 GLN C C 1
ATOM 7816 O O . GLN C 3 34 ? 9.046 64.632 -33.253 1.00 160.13 33 GLN C O 1
ATOM 7822 N N . GLU C 3 35 ? 10.690 64.394 -34.772 1.00 166.84 34 GLU C N 1
ATOM 7823 C CA . GLU C 3 35 ? 9.803 64.529 -35.918 1.00 166.30 34 GLU C CA 1
ATOM 7824 C C . GLU C 3 35 ? 8.642 63.548 -35.786 1.00 156.82 34 GLU C C 1
ATOM 7825 O O . GLU C 3 35 ? 7.474 63.922 -35.902 1.00 145.95 34 GLU C O 1
ATOM 7831 N N . ILE C 3 36 ? 8.980 62.286 -35.540 1.00 153.97 35 ILE C N 1
ATOM 7832 C CA . ILE C 3 36 ? 7.986 61.228 -35.424 1.00 152.27 35 ILE C CA 1
ATOM 7833 C C . ILE C 3 36 ? 6.962 61.585 -34.350 1.00 145.50 35 ILE C C 1
ATOM 7834 O O . ILE C 3 36 ? 5.754 61.447 -34.552 1.00 118.10 35 ILE C O 1
ATOM 7839 N N . LEU C 3 37 ? 7.456 62.067 -33.216 1.00 157.92 36 LEU C N 1
ATOM 7840 C CA . LEU C 3 37 ? 6.593 62.478 -32.122 1.00 161.57 36 LEU C CA 1
ATOM 7841 C C . LEU C 3 37 ? 5.724 63.635 -32.583 1.00 162.46 36 LEU C C 1
ATOM 7842 O O . LEU C 3 37 ? 4.517 63.645 -32.356 1.00 150.77 36 LEU C O 1
ATOM 7847 N N . ASP C 3 38 ? 6.347 64.605 -33.243 1.00 174.97 37 ASP C N 1
ATOM 7848 C CA . ASP C 3 38 ? 5.635 65.790 -33.705 1.00 185.48 37 ASP C CA 1
ATOM 7849 C C . ASP C 3 38 ? 4.461 65.448 -34.623 1.00 189.20 37 ASP C C 1
ATOM 7850 O O . ASP C 3 38 ? 3.339 65.885 -34.375 1.00 203.23 37 ASP C O 1
ATOM 7855 N N . TYR C 3 39 ? 4.712 64.670 -35.674 1.00 171.34 38 TYR C N 1
ATOM 7856 C CA . TYR C 3 39 ? 3.645 64.305 -36.605 1.00 165.91 38 TYR C CA 1
ATOM 7857 C C . TYR C 3 39 ? 2.389 63.816 -35.873 1.00 174.15 38 TYR C C 1
ATOM 7858 O O . TYR C 3 39 ? 1.274 64.197 -36.230 1.00 180.88 38 TYR C O 1
ATOM 7867 N N . VAL C 3 40 ? 2.563 62.996 -34.842 1.00 170.67 39 VAL C N 1
ATOM 7868 C CA . VAL C 3 40 ? 1.410 62.457 -34.124 1.00 168.17 39 VAL C CA 1
ATOM 7869 C C . VAL C 3 40 ? 0.521 63.549 -33.523 1.00 172.35 39 VAL C C 1
ATOM 7870 O O . VAL C 3 40 ? -0.694 63.380 -33.426 1.00 163.89 39 VAL C O 1
ATOM 7874 N N . GLU C 3 41 ? 1.127 64.665 -33.125 1.00 174.57 40 GLU C N 1
ATOM 7875 C CA . GLU C 3 41 ? 0.379 65.777 -32.544 1.00 172.15 40 GLU C CA 1
ATOM 7876 C C . GLU C 3 41 ? -0.827 66.120 -33.409 1.00 167.19 40 GLU C C 1
ATOM 7877 O O . GLU C 3 41 ? -1.792 66.717 -32.934 1.00 164.60 40 GLU C O 1
ATOM 7883 N N . LEU C 3 42 ? -0.762 65.739 -34.682 1.00 173.88 41 LEU C N 1
ATOM 7884 C CA . LEU C 3 42 ? -1.897 65.882 -35.588 1.00 171.33 41 LEU C CA 1
ATOM 7885 C C . LEU C 3 42 ? -3.000 64.916 -35.182 1.00 173.45 41 LEU C C 1
ATOM 7886 O O . LEU C 3 42 ? -3.714 64.375 -36.027 1.00 168.95 41 LEU C O 1
ATOM 7891 N N . LEU C 3 43 ? -3.107 64.712 -33.871 1.00 165.78 42 LEU C N 1
ATOM 7892 C CA . LEU C 3 43 ? -4.149 63.906 -33.250 1.00 163.44 42 LEU C CA 1
ATOM 7893 C C . LEU C 3 43 ? -5.054 64.804 -32.411 1.00 164.63 42 LEU C C 1
ATOM 7894 O O . LEU C 3 43 ? -6.266 64.605 -32.360 1.00 147.34 42 LEU C O 1
ATOM 7899 N N . ASN C 3 44 ? -4.438 65.790 -31.758 1.00 177.89 43 ASN C N 1
ATOM 7900 C CA . ASN C 3 44 ? -5.096 66.661 -30.779 1.00 173.80 43 ASN C CA 1
ATOM 7901 C C . ASN C 3 44 ? -6.490 67.137 -31.183 1.00 171.79 43 ASN C C 1
ATOM 7902 O O . ASN C 3 44 ? -7.220 67.698 -30.366 1.00 155.87 43 ASN C O 1
ATOM 7907 N N . GLU C 3 45 ? -6.845 66.908 -32.443 1.00 185.28 44 GLU C N 1
ATOM 7908 C CA . GLU C 3 45 ? -8.124 67.339 -33.000 1.00 190.60 44 GLU C CA 1
ATOM 7909 C C . GLU C 3 45 ? -9.178 66.231 -32.910 1.00 186.02 44 GLU C C 1
ATOM 7910 O O . GLU C 3 45 ? -9.636 65.716 -33.932 1.00 171.59 44 GLU C O 1
ATOM 7916 N N . VAL C 3 46 ? -9.573 65.880 -31.686 1.00 191.04 45 VAL C N 1
ATOM 7917 C CA . VAL C 3 46 ? -10.398 64.691 -31.465 1.00 187.95 45 VAL C CA 1
ATOM 7918 C C . VAL C 3 46 ? -11.537 64.841 -30.448 1.00 175.28 45 VAL C C 1
ATOM 7919 O O . VAL C 3 46 ? -11.987 65.947 -30.145 1.00 156.97 45 VAL C O 1
ATOM 7923 N N . ASP C 3 47 ? -11.993 63.699 -29.935 1.00 184.50 46 ASP C N 1
ATOM 7924 C CA . ASP C 3 47 ? -13.075 63.636 -28.957 1.00 192.75 46 ASP C CA 1
ATOM 7925 C C . ASP C 3 47 ? -12.557 63.111 -27.618 1.00 188.88 46 ASP C C 1
ATOM 7926 O O . ASP C 3 47 ? -12.270 61.920 -27.474 1.00 156.99 46 ASP C O 1
ATOM 7931 N N . VAL C 3 48 ? -12.461 64.009 -26.640 1.00 210.75 47 VAL C N 1
ATOM 7932 C CA . VAL C 3 48 ? -11.797 63.726 -25.367 1.00 226.48 47 VAL C CA 1
ATOM 7933 C C . VAL C 3 48 ? -12.740 63.164 -24.293 1.00 236.14 47 VAL C C 1
ATOM 7934 O O . VAL C 3 48 ? -12.375 63.072 -23.117 1.00 239.96 47 VAL C O 1
ATOM 7938 N N . GLU C 3 49 ? -13.946 62.780 -24.699 1.00 230.01 48 GLU C N 1
ATOM 7939 C CA . GLU C 3 49 ? -14.920 62.215 -23.767 1.00 209.74 48 GLU C CA 1
ATOM 7940 C C . GLU C 3 49 ? -15.649 61.016 -24.371 1.00 198.82 48 GLU C C 1
ATOM 7941 O O . GLU C 3 49 ? -15.698 60.863 -25.590 1.00 195.30 48 GLU C O 1
ATOM 7947 N N . GLY C 3 50 ? -16.198 60.170 -23.503 1.00 187.09 49 GLY C N 1
ATOM 7948 C CA . GLY C 3 50 ? -16.979 59.011 -23.905 1.00 185.44 49 GLY C CA 1
ATOM 7949 C C . GLY C 3 50 ? -16.768 58.507 -25.323 1.00 194.37 49 GLY C C 1
ATOM 7950 O O . GLY C 3 50 ? -17.290 59.081 -26.280 1.00 187.48 49 GLY C O 1
ATOM 7951 N N . VAL C 3 51 ? -16.008 57.421 -25.449 1.00 205.74 50 VAL C N 1
ATOM 7952 C CA . VAL C 3 51 ? -15.704 56.809 -26.742 1.00 205.45 50 VAL C CA 1
ATOM 7953 C C . VAL C 3 51 ? -15.008 55.451 -26.563 1.00 200.73 50 VAL C C 1
ATOM 7954 O O . VAL C 3 51 ? -13.785 55.368 -26.641 1.00 202.41 50 VAL C O 1
ATOM 7958 N N . GLU C 3 52 ? -15.781 54.391 -26.327 1.00 191.90 51 GLU C N 1
ATOM 7959 C CA . GLU C 3 52 ? -15.199 53.075 -26.037 1.00 184.22 51 GLU C CA 1
ATOM 7960 C C . GLU C 3 52 ? -14.160 52.650 -27.075 1.00 181.01 51 GLU C C 1
ATOM 7961 O O . GLU C 3 52 ? -14.483 52.485 -28.249 1.00 187.31 51 GLU C O 1
ATOM 7967 N N . PRO C 3 53 ? -12.902 52.473 -26.632 1.00 167.49 52 PRO C N 1
ATOM 7968 C CA . PRO C 3 53 ? -11.752 52.112 -27.472 1.00 160.24 52 PRO C CA 1
ATOM 7969 C C . PRO C 3 53 ? -11.860 50.744 -28.151 1.00 165.30 52 PRO C C 1
ATOM 7970 O O . PRO C 3 53 ? -12.719 49.930 -27.807 1.00 165.27 52 PRO C O 1
ATOM 7974 N N . MET C 3 54 ? -10.977 50.513 -29.118 1.00 166.31 53 MET C N 1
ATOM 7975 C CA . MET C 3 54 ? -10.906 49.245 -29.833 1.00 156.83 53 MET C CA 1
ATOM 7976 C C . MET C 3 54 ? -9.477 48.704 -29.841 1.00 152.96 53 MET C C 1
ATOM 7977 O O . MET C 3 54 ? -8.558 49.348 -30.352 1.00 152.60 53 MET C O 1
ATOM 7982 N N . TYR C 3 55 ? -9.294 47.522 -29.264 1.00 139.59 54 TYR C N 1
ATOM 7983 C CA . TYR C 3 55 ? -8.005 46.849 -29.324 1.00 136.18 54 TYR C CA 1
ATOM 7984 C C . TYR C 3 55 ? -8.081 45.683 -30.301 1.00 125.44 54 TYR C C 1
ATOM 7985 O O . TYR C 3 55 ? -7.060 45.225 -30.813 1.00 125.05 54 TYR C O 1
ATOM 7994 N N . THR C 3 56 ? -9.301 45.217 -30.562 1.00 107.06 55 THR C N 1
ATOM 7995 C CA . THR C 3 56 ? -9.531 44.175 -31.557 1.00 112.89 55 THR C CA 1
ATOM 7996 C C . THR C 3 56 ? -10.838 44.367 -32.305 1.00 113.26 55 THR C C 1
ATOM 7997 O O . THR C 3 56 ? -11.839 44.776 -31.724 1.00 126.24 55 THR C O 1
ATOM 8001 N N . PRO C 3 57 ? -10.825 44.076 -33.609 1.00 116.70 56 PRO C N 1
ATOM 8002 C CA . PRO C 3 57 ? -12.055 43.955 -34.389 1.00 125.07 56 PRO C CA 1
ATOM 8003 C C . PRO C 3 57 ? -12.971 42.895 -33.781 1.00 137.53 56 PRO C C 1
ATOM 8004 O O . PRO C 3 57 ? -13.373 43.013 -32.622 1.00 130.35 56 PRO C O 1
ATOM 8008 N N . VAL C 3 58 ? -13.294 41.882 -34.584 1.00 155.46 57 VAL C N 1
ATOM 8009 C CA . VAL C 3 58 ? -14.046 40.687 -34.173 1.00 159.98 57 VAL C CA 1
ATOM 8010 C C . VAL C 3 58 ? -15.485 40.877 -33.666 1.00 161.80 57 VAL C C 1
ATOM 8011 O O . VAL C 3 58 ? -16.077 41.954 -33.769 1.00 158.28 57 VAL C O 1
ATOM 8015 N N . GLU C 3 59 ? -16.038 39.778 -33.157 1.00 170.92 58 GLU C N 1
ATOM 8016 C CA . GLU C 3 59 ? -17.284 39.768 -32.401 1.00 166.93 58 GLU C CA 1
ATOM 8017 C C . GLU C 3 59 ? -16.934 39.284 -30.994 1.00 165.60 58 GLU C C 1
ATOM 8018 O O . GLU C 3 59 ? -16.615 38.111 -30.781 1.00 144.42 58 GLU C O 1
ATOM 8024 N N . ASP C 3 60 ? -16.980 40.205 -30.038 1.00 180.26 59 ASP C N 1
ATOM 8025 C CA . ASP C 3 60 ? -16.397 39.987 -28.714 1.00 180.72 59 ASP C CA 1
ATOM 8026 C C . ASP C 3 60 ? -16.972 38.825 -27.890 1.00 181.23 59 ASP C C 1
ATOM 8027 O O . ASP C 3 60 ? -17.888 39.011 -27.086 1.00 194.69 59 ASP C O 1
ATOM 8032 N N . SER C 3 61 ? -16.421 37.633 -28.091 1.00 154.77 60 SER C N 1
ATOM 8033 C CA . SER C 3 61 ? -16.660 36.515 -27.189 1.00 127.02 60 SER C CA 1
ATOM 8034 C C . SER C 3 61 ? -15.295 36.032 -26.747 1.00 122.54 60 SER C C 1
ATOM 8035 O O . SER C 3 61 ? -14.399 36.838 -26.513 1.00 130.46 60 SER C O 1
ATOM 8038 N N . ALA C 3 62 ? -15.126 34.720 -26.652 1.00 114.75 61 ALA C N 1
ATOM 8039 C CA . ALA C 3 62 ? -13.825 34.140 -26.339 1.00 91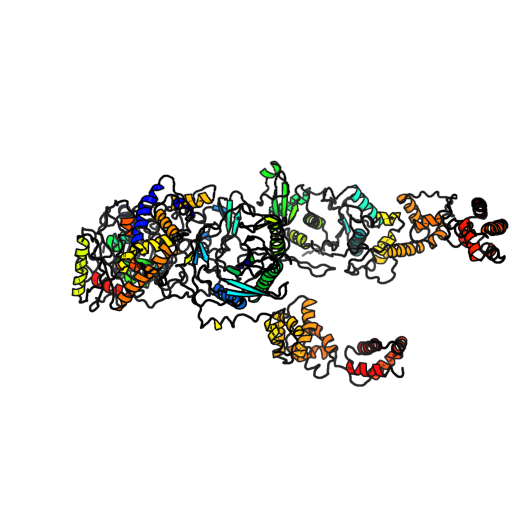.92 61 ALA C CA 1
ATOM 8040 C C . ALA C 3 62 ? -13.750 32.720 -26.863 1.00 108.86 61 ALA C C 1
ATOM 8041 O O . ALA C 3 62 ? -12.797 32.344 -27.546 1.00 111.08 61 ALA C O 1
ATOM 8043 N N . LYS C 3 63 ? -14.779 31.942 -26.545 1.00 132.53 62 LYS C N 1
ATOM 8044 C CA . LYS C 3 63 ? -14.844 30.528 -26.903 1.00 144.16 62 LYS C CA 1
ATOM 8045 C C . LYS C 3 63 ? -13.598 29.822 -26.389 1.00 114.70 62 LYS C C 1
ATOM 8046 O O . LYS C 3 63 ? -12.625 29.658 -27.121 1.00 119.44 62 LYS C O 1
ATOM 8052 N N . LEU C 3 64 ? -13.657 29.398 -25.127 1.00 97.67 63 LEU C N 1
ATOM 8053 C CA . LEU C 3 64 ? -12.484 28.949 -24.374 1.00 100.45 63 LEU C CA 1
ATOM 8054 C C . LEU C 3 64 ? -12.386 27.428 -24.143 1.00 84.30 63 LEU C C 1
ATOM 8055 O O . LEU C 3 64 ? -13.367 26.784 -23.776 1.00 71.90 63 LEU C O 1
ATOM 8060 N N . ARG C 3 65 ? -11.180 26.883 -24.333 1.00 88.61 64 ARG C N 1
ATOM 8061 C CA . ARG C 3 65 ? -10.910 25.434 -24.324 1.00 106.35 64 ARG C CA 1
ATOM 8062 C C . ARG C 3 65 ? -11.451 24.642 -23.125 1.00 93.56 64 ARG C C 1
ATOM 8063 O O . ARG C 3 65 ? -11.303 25.050 -21.973 1.00 94.54 64 ARG C O 1
ATOM 8071 N N . LYS C 3 66 ? -12.045 23.486 -23.402 1.00 80.84 65 LYS C N 1
ATOM 8072 C CA . LYS C 3 66 ? -12.485 22.596 -22.335 1.00 104.75 65 LYS C CA 1
ATOM 8073 C C . LYS C 3 66 ? -11.655 21.315 -22.305 1.00 126.02 65 LYS C C 1
ATOM 8074 O O . 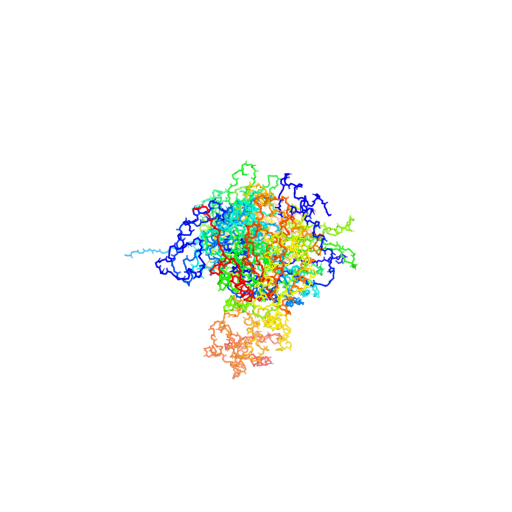LYS C 3 66 ? -11.979 20.372 -21.578 1.00 145.95 65 LYS C O 1
ATOM 8080 N N . GLY C 3 67 ? -10.576 21.298 -23.084 1.00 124.18 66 GLY C N 1
ATOM 8081 C CA . GLY C 3 67 ? -9.788 20.095 -23.306 1.00 125.09 66 GLY C CA 1
ATOM 8082 C C . GLY C 3 67 ? -8.995 19.505 -22.146 1.00 111.73 66 GLY C C 1
ATOM 8083 O O . GLY C 3 67 ? -9.221 19.814 -20.973 1.00 104.38 66 GLY C O 1
ATOM 8084 N N . ASP C 3 68 ? -8.050 18.640 -22.493 1.00 100.43 67 ASP C N 1
ATOM 8085 C CA . ASP C 3 68 ? -7.272 17.908 -21.504 1.00 101.99 67 ASP C CA 1
ATOM 8086 C C . ASP C 3 68 ? -5.828 18.402 -21.388 1.00 107.53 67 ASP C C 1
ATOM 8087 O O . ASP C 3 68 ? -5.350 19.132 -22.253 1.00 121.79 67 ASP C O 1
ATOM 8092 N N . PRO C 3 69 ? -5.127 18.005 -20.311 1.00 98.19 68 PRO C N 1
ATOM 8093 C CA . PRO C 3 69 ? -3.708 18.323 -20.178 1.00 97.54 68 PRO C CA 1
ATOM 8094 C C . PRO C 3 69 ? -2.884 17.419 -21.089 1.00 95.55 68 PRO C C 1
ATOM 8095 O O . PRO C 3 69 ? -3.067 16.195 -21.049 1.00 71.29 68 PRO C O 1
ATOM 8099 N N . ARG C 3 70 ? -1.993 18.014 -21.884 1.00 89.58 69 ARG C N 1
ATOM 8100 C CA . ARG C 3 70 ? -1.171 17.263 -22.832 1.00 100.43 69 ARG C CA 1
ATOM 8101 C C . ARG C 3 70 ? 0.262 17.785 -22.896 1.00 101.67 69 ARG C C 1
ATOM 8102 O O . ARG C 3 70 ? 0.481 18.973 -23.124 1.00 105.81 69 ARG C O 1
ATOM 8110 N N . PHE C 3 71 ? 1.228 16.888 -22.703 1.00 92.01 70 PHE C N 1
ATOM 8111 C CA . PHE C 3 71 ? 2.640 17.236 -22.803 1.00 65.75 70 PHE C CA 1
ATOM 8112 C C . PHE C 3 71 ? 2.992 17.505 -24.249 1.00 69.66 70 PHE C C 1
ATOM 8113 O O . PHE C 3 71 ? 2.783 16.649 -25.094 1.00 82.46 70 PHE C O 1
ATOM 8121 N N . PHE C 3 72 ? 3.554 18.673 -24.532 1.00 79.13 71 PHE C N 1
ATOM 8122 C CA . PHE C 3 72 ? 3.946 19.041 -25.897 1.00 83.62 71 PHE C CA 1
ATOM 8123 C C . PHE C 3 72 ? 4.619 17.921 -26.713 1.00 98.02 71 PHE C C 1
ATOM 8124 O O . PHE C 3 72 ? 5.487 17.196 -26.220 1.00 88.47 71 PHE C O 1
ATOM 8132 N N . GLU C 3 73 ? 4.219 17.803 -27.977 1.00 113.27 72 GLU C N 1
ATOM 8133 C CA . GLU C 3 73 ? 4.589 16.653 -28.798 1.00 110.61 72 GLU C CA 1
ATOM 8134 C C . GLU C 3 73 ? 6.067 16.639 -29.196 1.00 107.69 72 GLU C C 1
ATOM 8135 O O . GLU C 3 73 ? 6.621 15.583 -29.512 1.00 118.30 72 GLU C O 1
ATOM 8141 N N . MET C 3 74 ? 6.700 17.809 -29.186 1.00 86.77 73 MET C N 1
ATOM 8142 C CA . MET C 3 74 ? 8.139 17.897 -29.414 1.00 79.65 73 MET C CA 1
ATOM 8143 C C . MET C 3 74 ? 8.764 18.961 -28.502 1.00 102.36 73 MET C C 1
ATOM 8144 O O . MET C 3 74 ? 9.214 20.020 -28.952 1.00 75.41 73 MET C O 1
ATOM 8149 N N . ARG C 3 75 ? 8.774 18.659 -27.205 1.00 117.36 74 ARG C N 1
ATOM 8150 C CA . ARG C 3 75 ? 9.338 19.546 -26.197 1.00 86.77 74 ARG C CA 1
ATOM 8151 C C . ARG C 3 75 ? 10.809 19.784 -26.464 1.00 79.81 74 ARG C C 1
ATOM 8152 O O . ARG C 3 75 ? 11.311 20.881 -26.238 1.00 70.69 74 ARG C O 1
ATOM 8160 N N . ASP C 3 76 ? 11.479 18.756 -26.980 1.00 90.55 75 ASP C N 1
ATOM 8161 C CA . ASP C 3 76 ? 12.934 18.767 -27.184 1.00 99.54 75 ASP C CA 1
ATOM 8162 C C . ASP C 3 76 ? 13.522 19.940 -27.999 1.00 101.63 75 ASP C C 1
ATOM 8163 O O . ASP C 3 76 ? 14.608 20.428 -27.685 1.00 109.12 75 ASP C O 1
ATOM 8168 N N . LEU C 3 77 ? 12.825 20.387 -29.037 1.00 87.53 76 LEU C N 1
ATOM 8169 C CA . LEU C 3 77 ? 13.316 21.506 -29.841 1.00 91.92 76 LEU C CA 1
ATOM 8170 C C . LEU C 3 77 ? 13.263 22.818 -29.078 1.00 101.75 76 LEU C C 1
ATOM 8171 O O . LEU C 3 77 ? 14.058 23.720 -29.337 1.00 101.36 76 LEU C O 1
ATOM 8176 N N . ILE C 3 78 ? 12.299 22.945 -28.170 1.00 101.06 77 ILE C N 1
ATOM 8177 C CA . ILE C 3 78 ? 12.206 24.153 -27.365 1.00 93.48 77 ILE C CA 1
ATOM 8178 C C . ILE C 3 78 ? 13.478 24.261 -26.551 1.00 90.75 77 ILE C C 1
ATOM 8179 O O . ILE C 3 78 ? 14.030 25.349 -26.385 1.00 88.05 77 ILE C O 1
ATOM 8184 N N . LYS C 3 79 ? 13.950 23.118 -26.062 1.00 72.62 78 LYS C N 1
ATOM 8185 C CA . LYS C 3 79 ? 15.104 23.099 -25.172 1.00 83.00 78 LYS C CA 1
ATOM 8186 C C . LYS C 3 79 ? 16.479 23.023 -25.854 1.00 98.93 78 LYS C C 1
ATOM 8187 O O . LYS C 3 79 ? 17.456 23.541 -25.306 1.00 97.49 78 LYS C O 1
ATOM 8193 N N . LYS C 3 80 ? 16.568 22.390 -27.027 1.00 100.14 79 LYS C N 1
ATOM 8194 C CA . LYS C 3 80 ? 17.815 22.422 -27.800 1.00 88.74 79 LYS C CA 1
ATOM 8195 C C . LYS C 3 80 ? 17.802 23.682 -28.670 1.00 87.55 79 LYS C C 1
ATOM 8196 O O . LYS C 3 80 ? 17.860 23.642 -29.897 1.00 96.79 79 LYS C O 1
ATOM 8202 N N . ASN C 3 81 ? 17.724 24.817 -27.994 1.00 76.85 80 ASN C N 1
ATOM 8203 C CA . ASN C 3 81 ? 17.436 26.084 -28.634 1.00 90.97 80 ASN C CA 1
ATOM 8204 C C . ASN C 3 81 ? 17.654 27.131 -27.555 1.00 106.96 80 ASN C C 1
ATOM 8205 O O . ASN C 3 81 ? 17.446 28.332 -27.753 1.00 111.47 80 ASN C O 1
ATOM 8210 N N . PHE C 3 82 ? 18.057 26.629 -26.392 1.00 96.70 81 PHE C N 1
ATOM 8211 C CA . PHE C 3 82 ? 18.516 27.443 -25.288 1.00 82.67 81 PHE C CA 1
ATOM 8212 C C . PHE C 3 82 ? 19.913 27.897 -25.639 1.00 105.78 81 PHE C C 1
ATOM 8213 O O . PHE C 3 82 ? 20.644 27.178 -26.314 1.00 133.86 81 PHE C O 1
ATOM 8221 N N . PRO C 3 83 ? 20.293 29.098 -25.201 1.00 98.56 82 PRO C N 1
ATOM 8222 C CA . PRO C 3 83 ? 21.701 29.495 -25.293 1.00 91.81 82 PRO C CA 1
ATOM 8223 C C . PRO C 3 83 ? 22.617 28.647 -24.397 1.00 101.34 82 PRO C C 1
ATOM 8224 O O . PRO C 3 83 ? 23.607 28.110 -24.898 1.00 113.89 82 PRO C O 1
ATOM 8228 N N . GLU C 3 84 ? 22.298 28.525 -23.108 1.00 88.37 83 GLU C N 1
ATOM 8229 C CA . GLU C 3 84 ? 23.126 27.743 -22.182 1.00 99.69 83 GLU C CA 1
ATOM 8230 C C . GLU C 3 84 ? 22.271 26.930 -21.205 1.00 88.35 83 GLU C C 1
ATOM 8231 O O . GLU C 3 84 ? 21.138 27.298 -20.927 1.00 91.21 83 GLU C O 1
ATOM 8237 N N . GLU C 3 85 ? 22.797 25.830 -20.677 1.00 77.34 84 GLU C N 1
ATOM 8238 C CA . GLU C 3 85 ? 21.981 25.010 -19.785 1.00 85.69 84 GLU C CA 1
ATOM 8239 C C . GLU C 3 85 ? 22.748 24.335 -18.646 1.00 108.57 84 GLU C C 1
ATOM 8240 O O . GLU C 3 85 ? 23.905 23.956 -18.803 1.00 148.50 84 GLU C O 1
ATOM 8246 N N . LYS C 3 86 ? 22.088 24.186 -17.501 1.00 87.26 85 LYS C N 1
ATOM 8247 C CA . LYS C 3 86 ? 22.582 23.343 -16.414 1.00 99.24 85 LYS C CA 1
ATOM 8248 C C . LYS C 3 86 ? 21.412 22.463 -15.953 1.00 95.54 85 LYS C C 1
ATOM 8249 O O . LYS C 3 86 ? 20.256 22.889 -15.992 1.00 79.15 85 LYS C O 1
ATOM 8255 N N . ASP C 3 87 ? 21.717 21.239 -15.533 1.00 94.62 86 ASP C N 1
ATOM 8256 C CA . ASP C 3 87 ? 20.715 20.279 -15.056 1.00 103.82 86 ASP C CA 1
ATOM 8257 C C . ASP C 3 87 ? 19.277 20.526 -15.528 1.00 100.00 86 ASP C C 1
ATOM 8258 O O . ASP C 3 87 ? 18.351 20.509 -14.720 1.00 111.17 86 ASP C O 1
ATOM 8263 N N . GLY C 3 88 ? 19.079 20.745 -16.820 1.00 96.19 87 GLY C N 1
ATOM 8264 C CA . GLY C 3 88 ? 17.730 20.871 -17.340 1.00 104.72 87 GLY C CA 1
ATOM 8265 C C . GLY C 3 88 ? 17.163 22.279 -17.304 1.00 94.00 87 GLY C C 1
ATOM 8266 O O . GLY C 3 88 ? 16.149 22.566 -17.944 1.00 90.54 87 GLY C O 1
ATOM 8267 N N . HIS C 3 89 ? 17.814 23.158 -16.552 1.00 79.41 88 HIS C N 1
ATOM 8268 C CA . HIS C 3 89 ? 17.393 24.549 -16.486 1.00 84.40 88 HIS C CA 1
ATOM 8269 C C . HIS C 3 89 ? 18.054 25.365 -17.580 1.00 93.70 88 HIS C C 1
ATOM 8270 O O . HIS C 3 89 ? 19.093 24.984 -18.113 1.00 94.59 88 HIS C O 1
ATOM 8277 N N . ILE C 3 90 ? 17.446 26.497 -17.905 1.00 83.97 89 ILE C N 1
ATOM 8278 C CA . ILE C 3 90 ? 18.123 27.505 -18.692 1.00 80.85 89 ILE C CA 1
ATOM 8279 C C . ILE C 3 90 ? 19.100 28.191 -17.755 1.00 104.15 89 ILE C C 1
ATOM 8280 O O . ILE C 3 90 ? 18.729 28.576 -16.645 1.00 110.20 89 ILE C O 1
ATOM 8285 N N . LYS C 3 91 ? 20.348 28.324 -18.192 1.00 113.66 90 LYS C N 1
ATOM 8286 C CA . LYS C 3 91 ? 21.375 28.996 -17.403 1.00 98.52 90 LYS C CA 1
ATOM 8287 C C . LYS C 3 91 ? 21.519 30.416 -17.923 1.00 79.20 90 LYS C C 1
ATOM 8288 O O . LYS C 3 91 ? 21.505 30.647 -19.126 1.00 60.80 90 LYS C O 1
ATOM 8294 N N . VAL C 3 92 ? 21.617 31.376 -17.015 1.00 88.45 91 VAL C N 1
ATOM 8295 C CA . VAL C 3 92 ? 21.726 32.770 -17.413 1.00 91.71 91 VAL C CA 1
ATOM 8296 C C . VAL C 3 92 ? 22.540 33.562 -16.391 1.00 107.77 91 VAL C C 1
ATOM 8297 O O . VAL C 3 92 ? 22.543 33.242 -15.204 1.00 122.95 91 VAL C O 1
ATOM 8301 N N . PRO C 3 93 ? 23.245 34.594 -16.862 1.00 95.08 92 PRO C N 1
ATOM 8302 C CA . PRO C 3 93 ? 24.083 35.529 -16.106 1.00 105.14 92 PRO C CA 1
ATOM 8303 C C . PRO C 3 93 ? 23.539 35.904 -14.728 1.00 127.71 92 PRO C C 1
ATOM 8304 O O . PRO C 3 93 ? 22.423 36.419 -14.633 1.00 132.70 92 PRO C O 1
ATOM 8308 N N . GLY C 3 94 ? 24.330 35.672 -13.681 1.00 140.70 93 GLY C N 1
ATOM 8309 C CA . GLY C 3 94 ? 23.979 36.130 -12.347 1.00 142.57 93 GLY C CA 1
ATOM 8310 C C . GLY C 3 94 ? 23.644 37.608 -12.392 1.00 152.08 93 GLY C C 1
ATOM 8311 O O . GLY C 3 94 ? 23.860 38.271 -13.407 1.00 153.69 93 GLY C O 1
ATOM 8312 N N . ILE C 3 95 ? 23.113 38.142 -11.303 1.00 151.29 94 ILE C N 1
ATOM 8313 C CA . ILE C 3 95 ? 22.713 39.543 -11.307 1.00 141.53 94 ILE C CA 1
ATOM 8314 C C . ILE C 3 95 ? 23.810 40.437 -10.717 1.00 147.15 94 ILE C C 1
ATOM 8315 O O . ILE C 3 95 ? 24.345 41.320 -11.393 1.00 144.11 94 ILE C O 1
ATOM 8320 N N . PRO C 3 120 ? 18.792 -31.694 -5.512 1.00 111.43 119 PRO C N 1
ATOM 8321 C CA . PRO C 3 120 ? 18.147 -30.387 -5.639 1.00 100.47 119 PRO C CA 1
ATOM 8322 C C . PRO C 3 120 ? 18.126 -29.725 -4.280 1.00 114.00 119 PRO C C 1
ATOM 8323 O O . PRO C 3 120 ? 17.056 -29.584 -3.691 1.00 126.78 119 PRO C O 1
ATOM 8327 N N . LYS C 3 121 ? 19.292 -29.320 -3.790 1.00 117.23 120 LYS C N 1
ATOM 8328 C CA . LYS C 3 121 ? 19.448 -29.009 -2.370 1.00 133.64 120 LYS C CA 1
ATOM 8329 C C . LYS C 3 121 ? 19.203 -27.559 -1.961 1.00 120.00 120 LYS C C 1
ATOM 8330 O O . LYS C 3 121 ? 19.671 -26.618 -2.606 1.00 93.83 120 LYS C O 1
ATOM 8336 N N . LYS C 3 122 ? 18.479 -27.408 -0.855 1.00 124.54 121 LYS C N 1
ATOM 8337 C CA . LYS C 3 122 ? 18.167 -26.098 -0.291 1.00 128.84 121 LYS C CA 1
ATOM 8338 C C . LYS C 3 122 ? 19.035 -25.738 0.938 1.00 114.42 121 LYS C C 1
ATOM 8339 O O . LYS C 3 122 ? 20.080 -26.347 1.201 1.00 97.11 121 LYS C O 1
ATOM 8345 N N . ILE C 3 123 ? 18.584 -24.738 1.684 1.00 93.26 122 ILE C N 1
ATOM 8346 C CA . ILE C 3 123 ? 19.327 -24.241 2.826 1.00 94.71 122 ILE C CA 1
ATOM 8347 C C . ILE C 3 123 ? 18.329 -23.737 3.878 1.00 94.48 122 ILE C C 1
ATOM 8348 O O . ILE C 3 123 ? 17.144 -23.581 3.576 1.00 77.21 122 ILE C O 1
ATOM 8353 N N . ARG C 3 124 ? 18.777 -23.512 5.111 1.00 84.77 123 ARG C N 1
ATOM 8354 C CA . ARG C 3 124 ? 17.886 -22.919 6.120 1.00 98.85 123 ARG C CA 1
ATOM 8355 C C . ARG C 3 124 ? 17.736 -21.408 5.886 1.00 108.03 123 ARG C C 1
ATOM 8356 O O . ARG C 3 124 ? 18.505 -20.808 5.131 1.00 79.98 123 ARG C O 1
ATOM 8364 N N . ARG C 3 125 ? 16.728 -20.806 6.512 1.00 104.68 124 ARG C N 1
ATOM 8365 C CA . ARG C 3 125 ? 16.497 -19.371 6.383 1.00 98.25 124 ARG C CA 1
ATOM 8366 C C . ARG C 3 125 ? 16.800 -18.673 7.691 1.00 94.76 124 ARG C C 1
ATOM 8367 O O . ARG C 3 125 ? 16.260 -19.047 8.730 1.00 82.22 124 ARG C O 1
ATOM 8375 N N . CYS C 3 126 ? 17.655 -17.656 7.635 1.00 109.66 125 CYS C N 1
ATOM 8376 C CA . CYS C 3 126 ? 18.103 -16.961 8.839 1.00 112.00 125 CYS C CA 1
ATOM 8377 C C . CYS C 3 126 ? 17.219 -15.761 9.132 1.00 99.10 125 CYS C C 1
ATOM 8378 O O . CYS C 3 126 ? 16.893 -14.989 8.228 1.00 106.78 125 CYS C O 1
ATOM 8381 N N . PHE C 3 127 ? 16.829 -15.599 10.391 1.00 74.59 126 PHE C N 1
ATOM 8382 C CA . PHE C 3 127 ? 16.050 -14.431 10.771 1.00 86.79 126 PHE C CA 1
ATOM 8383 C C . PHE C 3 127 ? 16.931 -13.488 11.586 1.00 93.82 126 PHE C C 1
ATOM 8384 O O . PHE C 3 127 ? 17.623 -13.931 12.499 1.00 89.03 126 PHE C O 1
ATOM 8392 N N . GLU C 3 128 ? 16.911 -12.197 11.245 1.00 123.74 127 GLU C N 1
ATOM 8393 C CA . GLU C 3 128 ? 17.714 -11.191 11.941 1.00 120.95 127 GLU C CA 1
ATOM 8394 C C . GLU C 3 128 ? 17.710 -11.544 13.406 1.00 110.51 127 GLU C C 1
ATOM 8395 O O . GLU C 3 128 ? 16.716 -12.028 13.908 1.00 79.40 127 GLU C O 1
ATOM 8401 N N . LEU C 3 129 ? 18.829 -11.333 14.083 1.00 90.45 128 LEU C N 1
ATOM 8402 C CA . LEU C 3 129 ? 18.936 -11.753 15.470 1.00 82.23 128 LEU C CA 1
ATOM 8403 C C . LEU C 3 129 ? 18.881 -10.581 16.451 1.00 85.37 128 LEU C C 1
ATOM 8404 O O . LEU C 3 129 ? 19.322 -9.469 16.146 1.00 80.85 128 LEU C O 1
ATOM 8409 N N . VAL C 3 130 ? 18.313 -10.854 17.621 1.00 62.38 129 VAL C N 1
ATOM 8410 C CA . VAL C 3 130 ? 17.827 -9.817 18.508 1.00 63.83 129 VAL C CA 1
ATOM 8411 C C . VAL C 3 130 ? 18.955 -9.016 19.107 1.00 63.04 129 VAL C C 1
ATOM 8412 O O . VAL C 3 130 ? 19.905 -9.593 19.615 1.00 71.86 129 VAL C O 1
ATOM 8416 N N . ARG C 3 131 ? 18.845 -7.691 19.066 1.00 54.64 130 ARG C N 1
ATOM 8417 C CA . ARG C 3 131 ? 19.943 -6.827 19.487 1.00 49.70 130 ARG C CA 1
ATOM 8418 C C . ARG C 3 131 ? 19.493 -5.400 19.834 1.00 53.16 130 ARG C C 1
ATOM 8419 O O . ARG C 3 131 ? 19.080 -4.663 18.951 1.00 56.80 130 ARG C O 1
ATOM 8427 N N . VAL C 3 132 ? 19.591 -5.011 21.112 1.00 47.32 131 VAL C N 1
ATOM 8428 C CA . VAL C 3 132 ? 19.286 -3.630 21.544 1.00 46.87 131 VAL C CA 1
ATOM 8429 C C . VAL C 3 132 ? 20.478 -2.794 21.999 1.00 55.27 131 VAL C C 1
ATOM 8430 O O . VAL C 3 132 ? 21.517 -3.328 22.349 1.00 38.86 131 VAL C O 1
ATOM 8434 N N . ARG C 3 133 ? 20.288 -1.478 22.028 1.00 59.11 132 ARG C N 1
ATOM 8435 C CA . ARG C 3 133 ? 21.345 -0.554 22.427 1.00 52.98 132 ARG C CA 1
ATOM 8436 C C . ARG C 3 133 ? 20.935 0.447 23.518 1.00 73.19 132 ARG C C 1
ATOM 8437 O O . ARG C 3 133 ? 19.818 0.984 23.522 1.00 76.37 132 ARG C O 1
ATOM 8445 N N . PHE C 3 134 ? 21.831 0.679 24.469 1.00 71.03 133 PHE C N 1
ATOM 8446 C CA . PHE C 3 134 ? 21.642 1.784 25.394 1.00 65.93 133 PHE C CA 1
ATOM 8447 C C . PHE C 3 134 ? 22.731 2.751 24.998 1.00 60.72 133 PHE C C 1
ATOM 8448 O O . PHE C 3 134 ? 23.907 2.454 25.109 1.00 49.13 133 PHE C O 1
ATOM 8456 N N . ALA C 3 135 ? 22.330 3.893 24.475 1.00 64.72 134 ALA C N 1
ATOM 8457 C CA . ALA C 3 135 ? 23.264 4.775 23.815 1.00 47.96 134 ALA C CA 1
ATOM 8458 C C . ALA C 3 135 ? 23.354 6.104 24.529 1.00 49.67 134 ALA C C 1
ATOM 8459 O O . ALA C 3 135 ? 22.974 7.129 23.963 1.00 60.70 134 ALA C O 1
ATOM 8461 N N . PRO C 3 136 ? 23.879 6.104 25.761 1.00 64.59 135 PRO C N 1
ATOM 8462 C CA . PRO C 3 136 ? 23.892 7.324 26.572 1.00 85.04 135 PRO C CA 1
ATOM 8463 C C . PRO C 3 136 ? 24.898 8.295 26.020 1.00 70.45 135 PRO C C 1
ATOM 8464 O O . PRO C 3 136 ? 25.834 7.855 25.373 1.00 54.90 135 PRO C O 1
ATOM 8468 N N . SER C 3 137 ? 24.707 9.584 26.253 1.00 68.81 136 SER C N 1
ATOM 8469 C CA . SER C 3 137 ? 25.735 10.558 25.932 1.00 72.53 136 SER C CA 1
ATOM 8470 C C . SER C 3 137 ? 26.374 11.045 27.233 1.00 70.01 136 SER C C 1
ATOM 8471 O O . SER C 3 137 ? 25.666 11.497 28.132 1.00 92.26 136 SER C O 1
ATOM 8474 N N . PRO C 3 138 ? 27.715 10.931 27.347 1.00 77.96 137 PRO C N 1
ATOM 8475 C CA . PRO C 3 138 ? 28.471 11.259 28.558 1.00 81.94 137 PRO C CA 1
ATOM 8476 C C . PRO C 3 138 ? 28.336 12.715 28.987 1.00 88.83 137 PRO C C 1
ATOM 8477 O O . PRO C 3 138 ? 29.257 13.266 29.587 1.00 103.33 137 PRO C O 1
ATOM 8481 N N . THR C 3 139 ? 27.193 13.319 28.692 1.00 72.28 138 THR C N 1
ATOM 8482 C CA . THR C 3 139 ? 26.925 14.700 29.060 1.00 88.80 138 THR C CA 1
ATOM 8483 C C . THR C 3 139 ? 26.730 14.903 30.559 1.00 98.93 138 THR C C 1
ATOM 8484 O O . THR C 3 139 ? 26.450 16.018 31.004 1.00 119.22 138 THR C O 1
ATOM 8488 N N . GLY C 3 140 ? 26.868 13.841 31.344 1.00 80.51 139 GLY C N 1
ATOM 8489 C CA . GLY C 3 140 ? 26.588 13.955 32.763 1.00 91.35 139 GLY C CA 1
ATOM 8490 C C . GLY C 3 140 ? 26.420 12.650 33.513 1.00 93.02 139 GLY C C 1
ATOM 8491 O O . GLY C 3 140 ? 26.886 11.596 33.078 1.00 84.59 139 GLY C O 1
ATOM 8492 N N . HIS C 3 141 ? 25.749 12.725 34.656 1.00 82.03 140 HIS C N 1
ATOM 8493 C CA . HIS C 3 141 ? 25.670 11.577 35.530 1.00 78.09 140 HIS C CA 1
ATOM 8494 C C . HIS C 3 141 ? 24.417 10.823 35.201 1.00 86.12 140 HIS C C 1
ATOM 8495 O O . HIS C 3 141 ? 23.390 11.424 34.903 1.00 79.49 140 HIS C O 1
ATOM 8502 N N . LEU C 3 142 ? 24.512 9.501 35.239 1.00 89.94 141 LEU C N 1
ATOM 8503 C CA . LEU C 3 142 ? 23.382 8.644 34.928 1.00 71.74 141 LEU C CA 1
ATOM 8504 C C . LEU C 3 142 ? 22.353 8.680 36.038 1.00 87.07 141 LEU C C 1
ATOM 8505 O O . LEU C 3 142 ? 22.664 8.369 37.187 1.00 88.06 141 LEU C O 1
ATOM 8510 N N . HIS C 3 143 ? 21.123 9.033 35.671 1.00 86.36 142 HIS C N 1
ATOM 8511 C CA . HIS C 3 143 ? 20.018 9.142 36.617 1.00 76.68 142 HIS C CA 1
ATOM 8512 C C . HIS C 3 143 ? 19.116 7.908 36.628 1.00 75.39 142 HIS C C 1
ATOM 8513 O O . HIS C 3 143 ? 19.329 6.964 35.874 1.00 85.29 142 HIS C O 1
ATOM 8520 N N . VAL C 3 144 ? 18.115 7.909 37.501 1.00 60.99 143 VAL C N 1
ATOM 8521 C CA . VAL C 3 144 ? 17.207 6.769 37.590 1.00 61.62 143 VAL C CA 1
ATOM 8522 C C . VAL C 3 144 ? 16.383 6.694 36.316 1.00 73.94 143 VAL C C 1
ATOM 8523 O O . VAL C 3 144 ? 15.706 5.699 36.065 1.00 85.60 143 VAL C O 1
ATOM 8527 N N . GLY C 3 145 ? 16.446 7.760 35.521 1.00 72.05 144 GLY C N 1
ATOM 8528 C CA . GLY C 3 145 ? 15.809 7.793 34.220 1.00 66.65 144 GLY C CA 1
ATOM 8529 C C . GLY C 3 145 ? 16.400 6.769 33.277 1.00 77.17 144 GLY C C 1
ATOM 8530 O O . GLY C 3 145 ? 15.766 5.752 32.977 1.00 77.80 144 GLY C O 1
ATOM 8531 N N . GLY C 3 146 ? 17.621 7.039 32.816 1.00 85.86 145 GLY C N 1
ATOM 8532 C CA . GLY C 3 146 ? 18.332 6.156 31.908 1.00 82.49 145 GLY C CA 1
ATOM 8533 C C . GLY C 3 146 ? 18.467 4.752 32.446 1.00 78.24 145 GLY C C 1
ATOM 8534 O O . GLY C 3 146 ? 18.839 3.822 31.736 1.00 57.59 145 GLY C O 1
ATOM 8535 N N . ALA C 3 147 ? 18.145 4.599 33.718 1.00 83.51 146 ALA C N 1
ATOM 8536 C CA . ALA C 3 147 ? 18.306 3.324 34.390 1.00 71.76 146 ALA C CA 1
ATOM 8537 C C . ALA C 3 147 ? 17.166 2.359 34.051 1.00 76.36 146 ALA C C 1
ATOM 8538 O O . ALA C 3 147 ? 17.388 1.167 33.822 1.00 52.59 146 ALA C O 1
ATOM 8540 N N . ARG C 3 148 ? 15.946 2.885 34.033 1.00 73.88 147 ARG C N 1
ATOM 8541 C CA . ARG C 3 148 ? 14.767 2.126 33.640 1.00 73.49 147 ARG C CA 1
ATOM 8542 C C . ARG C 3 148 ? 14.849 1.882 32.137 1.00 80.34 147 ARG C C 1
ATOM 8543 O O . ARG C 3 148 ? 14.767 0.748 31.643 1.00 62.27 147 ARG C O 1
ATOM 8551 N N . THR C 3 149 ? 15.043 2.964 31.403 1.00 84.19 148 THR C N 1
ATOM 8552 C CA . THR C 3 149 ? 15.053 2.868 29.963 1.00 80.04 148 THR C CA 1
ATOM 8553 C C . THR C 3 149 ? 16.271 2.099 29.476 1.00 70.61 148 THR C C 1
ATOM 8554 O O . THR C 3 149 ? 16.482 1.975 28.280 1.00 66.07 148 THR C O 1
ATOM 8558 N N . ALA C 3 150 ? 17.063 1.575 30.406 1.00 74.27 149 ALA C N 1
ATOM 8559 C CA . ALA C 3 150 ? 18.223 0.753 30.062 1.00 71.57 149 ALA C CA 1
ATOM 8560 C C . ALA C 3 150 ? 17.967 -0.675 30.521 1.00 75.15 149 ALA C C 1
ATOM 8561 O O . ALA C 3 150 ? 18.124 -1.637 29.765 1.00 68.60 149 ALA C O 1
ATOM 8563 N N . LEU C 3 151 ? 17.576 -0.803 31.781 1.00 58.00 150 LEU C N 1
ATOM 8564 C CA . LEU C 3 151 ? 17.078 -2.066 32.290 1.00 61.36 150 LEU C CA 1
ATOM 8565 C C . LEU C 3 151 ? 15.995 -2.598 31.352 1.00 70.49 150 LEU C C 1
ATOM 8566 O O . LEU C 3 151 ? 15.858 -3.813 31.191 1.00 69.74 150 LEU C O 1
ATOM 8571 N N . PHE C 3 152 ? 15.230 -1.700 30.728 1.00 47.41 151 PHE C N 1
ATOM 8572 C CA . PHE C 3 152 ? 14.217 -2.151 29.796 1.00 52.71 151 PHE C CA 1
ATOM 8573 C C . PHE C 3 152 ? 14.884 -2.951 28.690 1.00 75.24 151 PHE C C 1
ATOM 8574 O O . PHE C 3 152 ? 14.612 -4.147 28.523 1.00 71.17 151 PHE C O 1
ATOM 8582 N N . ASN C 3 153 ? 15.764 -2.277 27.944 1.00 74.16 152 ASN C N 1
ATOM 8583 C CA . ASN C 3 153 ? 16.524 -2.911 26.877 1.00 70.14 152 ASN C CA 1
ATOM 8584 C C . ASN C 3 153 ? 17.239 -4.145 27.378 1.00 79.13 152 ASN C C 1
ATOM 8585 O O . ASN C 3 153 ? 17.212 -5.187 26.720 1.00 74.32 152 ASN C O 1
ATOM 8590 N N . TRP C 3 154 ? 17.875 -4.034 28.543 1.00 72.04 153 TRP C N 1
ATOM 8591 C CA . TRP C 3 154 ? 18.572 -5.175 29.114 1.00 75.16 153 TRP C CA 1
ATOM 8592 C C . TRP C 3 154 ? 17.670 -6.399 29.223 1.00 83.68 153 TRP C C 1
ATOM 8593 O O . TRP C 3 154 ? 17.991 -7.476 28.713 1.00 68.77 153 TRP C O 1
ATOM 8604 N N . MET C 3 155 ? 16.542 -6.237 29.900 1.00 96.21 154 MET C N 1
ATOM 8605 C CA . MET C 3 155 ? 15.663 -7.370 30.120 1.00 85.51 154 MET C CA 1
ATOM 8606 C C . MET C 3 155 ? 15.178 -7.895 28.795 1.00 82.84 154 MET C C 1
ATOM 8607 O O . MET C 3 155 ? 15.200 -9.100 28.565 1.00 86.85 154 MET C O 1
ATOM 8612 N N . PHE C 3 156 ? 14.767 -6.996 27.909 1.00 80.11 155 PHE C N 1
ATOM 8613 C CA . PHE C 3 156 ? 14.198 -7.448 26.651 1.00 82.58 155 PHE C CA 1
ATOM 8614 C C . PHE C 3 156 ? 15.177 -8.319 25.895 1.00 88.21 155 PHE C C 1
ATOM 8615 O O . PHE C 3 156 ? 14.796 -9.315 25.288 1.00 91.71 155 PHE C O 1
ATOM 8623 N N . ALA C 3 157 ? 16.443 -7.934 25.921 1.00 78.20 156 ALA C N 1
ATOM 8624 C CA . ALA C 3 157 ? 17.471 -8.756 25.319 1.00 70.98 156 ALA C CA 1
ATOM 8625 C C . ALA C 3 157 ? 17.603 -10.096 26.049 1.00 79.29 156 ALA C C 1
ATOM 8626 O O . ALA C 3 157 ? 17.603 -11.155 25.423 1.00 68.30 156 ALA C O 1
ATOM 8628 N N . ARG C 3 158 ? 17.702 -10.051 27.374 1.00 88.24 157 ARG C N 1
ATOM 8629 C CA . ARG C 3 158 ? 17.904 -11.267 28.160 1.00 94.11 157 ARG C CA 1
ATOM 8630 C C . ARG C 3 158 ? 16.698 -12.213 28.112 1.00 84.71 157 ARG C C 1
ATOM 8631 O O . ARG C 3 158 ? 16.815 -13.384 28.467 1.00 81.06 157 ARG C O 1
ATOM 8639 N N . LYS C 3 159 ? 15.546 -11.711 27.672 1.00 63.33 158 LYS C N 1
ATOM 8640 C CA . LYS C 3 159 ? 14.345 -12.542 27.587 1.00 66.53 158 LYS C CA 1
ATOM 8641 C C . LYS C 3 159 ? 14.223 -13.135 26.193 1.00 76.10 158 LYS C C 1
ATOM 8642 O O . LYS C 3 159 ? 13.870 -14.305 26.026 1.00 81.49 158 LYS C O 1
ATOM 8648 N N . GLU C 3 160 ? 14.521 -12.323 25.186 1.00 76.46 159 GLU C N 1
ATOM 8649 C CA . GLU C 3 160 ? 14.423 -12.781 23.808 1.00 81.73 159 GLU C CA 1
ATOM 8650 C C . GLU C 3 160 ? 15.662 -13.567 23.382 1.00 75.07 159 GLU C C 1
ATOM 8651 O O . GLU C 3 160 ? 15.724 -14.076 22.264 1.00 76.20 159 GLU C O 1
ATOM 8657 N N . GLY C 3 161 ? 16.638 -13.669 24.281 1.00 75.25 160 GLY C N 1
ATOM 8658 C CA . GLY C 3 161 ? 17.850 -14.440 24.038 1.00 78.74 160 GLY C CA 1
ATOM 8659 C C . GLY C 3 161 ? 18.900 -13.748 23.173 1.00 73.51 160 GLY C C 1
ATOM 8660 O O . GLY C 3 161 ? 19.792 -14.395 22.609 1.00 60.24 160 GLY C O 1
ATOM 8661 N N . GLY C 3 162 ? 18.798 -12.427 23.071 1.00 70.04 161 GLY C N 1
ATOM 8662 C CA . GLY C 3 162 ? 19.618 -11.666 22.151 1.00 51.77 161 GLY C CA 1
ATOM 8663 C C . GLY C 3 162 ? 20.749 -10.993 22.871 1.00 62.32 161 GLY C C 1
ATOM 8664 O O . GLY C 3 162 ? 21.319 -11.559 23.798 1.00 74.24 161 GLY C O 1
ATOM 8665 N N . LYS C 3 163 ? 21.072 -9.779 22.456 1.00 65.65 162 LYS C N 1
ATOM 8666 C CA . LYS C 3 163 ? 22.273 -9.138 22.956 1.00 66.09 162 LYS C CA 1
ATOM 8667 C C . LYS C 3 163 ? 22.054 -7.690 23.321 1.00 60.58 162 LYS C C 1
ATOM 8668 O O . LYS C 3 163 ? 21.216 -6.997 22.750 1.00 57.17 162 LYS C O 1
ATOM 8674 N N . PHE C 3 164 ? 22.822 -7.250 24.302 1.00 47.56 163 PHE C N 1
ATOM 8675 C CA . PHE C 3 164 ? 22.723 -5.901 24.801 1.00 64.00 163 PHE C CA 1
ATOM 8676 C C . PHE C 3 164 ? 23.953 -5.199 24.323 1.00 74.36 163 PHE C C 1
ATOM 8677 O O . PHE C 3 164 ? 25.059 -5.661 24.561 1.00 99.74 163 PHE C O 1
ATOM 8685 N N . ILE C 3 165 ? 23.762 -4.095 23.623 1.00 76.30 164 ILE C N 1
ATOM 8686 C CA . ILE C 3 165 ? 24.882 -3.304 23.158 1.00 68.35 164 ILE C CA 1
ATOM 8687 C C . ILE C 3 165 ? 24.908 -1.942 23.841 1.00 72.28 164 ILE C C 1
ATOM 8688 O O . ILE C 3 165 ? 23.874 -1.338 24.125 1.00 66.78 164 ILE C O 1
ATOM 8693 N N . LEU C 3 166 ? 26.106 -1.471 24.133 1.00 60.03 165 LEU C N 1
ATOM 8694 C CA . LEU C 3 166 ? 26.240 -0.252 24.896 1.00 67.80 165 LEU C CA 1
ATOM 8695 C C . LEU C 3 166 ? 27.164 0.628 24.126 1.00 60.94 165 LEU C C 1
ATOM 8696 O O . LEU C 3 166 ? 28.275 0.222 23.809 1.00 55.17 165 LEU C O 1
ATOM 8701 N N . ARG C 3 167 ? 26.687 1.831 23.831 1.00 56.38 166 ARG C N 1
ATOM 8702 C CA . ARG C 3 167 ? 27.370 2.748 22.936 1.00 65.80 166 ARG C CA 1
ATOM 8703 C C . ARG C 3 167 ? 27.460 4.173 23.482 1.00 68.38 166 ARG C C 1
ATOM 8704 O O . ARG C 3 167 ? 26.457 4.834 23.685 1.00 68.56 166 ARG C O 1
ATOM 8712 N N . ILE C 3 168 ? 28.668 4.659 23.708 1.00 74.92 167 ILE C N 1
ATOM 8713 C CA . ILE C 3 168 ? 28.801 6.027 24.172 1.00 83.30 167 ILE C CA 1
ATOM 8714 C C . ILE C 3 168 ? 28.628 6.998 23.013 1.00 87.78 167 ILE C C 1
ATOM 8715 O O . ILE C 3 168 ? 29.417 7.003 22.069 1.00 87.62 167 ILE C O 1
ATOM 8720 N N . GLU C 3 169 ? 27.584 7.815 23.087 1.00 77.37 168 GLU C N 1
ATOM 8721 C CA . GLU C 3 169 ? 27.306 8.791 22.044 1.00 83.07 168 GLU C CA 1
ATOM 8722 C C . GLU C 3 169 ? 27.793 10.181 22.435 1.00 85.91 168 GLU C C 1
ATOM 8723 O O . GLU C 3 169 ? 27.038 10.983 22.980 1.00 84.25 168 GLU C O 1
ATOM 8729 N N . ASP C 3 170 ? 29.056 10.464 22.127 1.00 92.46 169 ASP C N 1
ATOM 8730 C CA . ASP C 3 170 ? 29.701 11.700 22.546 1.00 90.20 169 ASP C CA 1
ATOM 8731 C C . ASP C 3 170 ? 30.074 12.596 21.378 1.00 84.95 169 ASP C C 1
ATOM 8732 O O . ASP C 3 170 ? 31.246 12.880 21.166 1.00 76.33 169 ASP C O 1
ATOM 8737 N N . THR C 3 171 ? 29.075 13.052 20.638 1.00 83.72 170 THR C N 1
ATOM 8738 C CA . THR C 3 171 ? 29.287 13.918 19.492 1.00 45.99 170 THR C CA 1
ATOM 8739 C C . THR C 3 171 ? 29.355 15.395 19.878 1.00 71.50 170 THR C C 1
ATOM 8740 O O . THR C 3 171 ? 29.767 16.219 19.076 1.00 80.26 170 THR C O 1
ATOM 8744 N N . ASP C 3 172 ? 28.938 15.741 21.093 1.00 86.76 171 ASP C N 1
ATOM 8745 C CA . ASP C 3 172 ? 29.089 17.119 21.548 1.00 97.29 171 ASP C CA 1
ATOM 8746 C C . ASP C 3 172 ? 30.305 17.170 22.441 1.00 100.71 171 ASP C C 1
ATOM 8747 O O . ASP C 3 172 ? 30.283 16.665 23.560 1.00 116.19 171 ASP C O 1
ATOM 8752 N N . THR C 3 173 ? 31.368 17.785 21.945 1.00 92.53 172 THR C N 1
ATOM 8753 C CA . THR C 3 173 ? 32.662 17.665 22.594 1.00 103.72 172 THR C CA 1
ATOM 8754 C C . THR C 3 173 ? 32.921 18.689 23.706 1.00 110.92 172 THR C C 1
ATOM 8755 O O . THR C 3 173 ? 34.040 18.803 24.208 1.00 124.27 172 THR C O 1
ATOM 8759 N N . GLU C 3 174 ? 31.885 19.429 24.085 1.00 99.58 173 GLU C N 1
ATOM 8760 C CA . GLU C 3 174 ? 31.929 20.210 25.310 1.00 111.85 173 GLU C CA 1
ATOM 8761 C C . GLU C 3 174 ? 31.041 19.487 26.286 1.00 114.14 173 GLU C C 1
ATOM 8762 O O . GLU C 3 174 ? 31.454 19.109 27.378 1.00 134.83 173 GLU C O 1
ATOM 8768 N N . ARG C 3 175 ? 29.807 19.283 25.858 1.00 98.24 174 ARG C N 1
ATOM 8769 C CA . ARG C 3 175 ? 28.791 18.632 26.662 1.00 115.01 174 ARG C CA 1
ATOM 8770 C C . ARG C 3 175 ? 29.219 17.238 27.150 1.00 121.86 174 ARG C C 1
ATOM 8771 O O . ARG C 3 175 ? 28.431 16.557 27.798 1.00 133.46 174 ARG C O 1
ATOM 8779 N N . SER C 3 176 ? 30.446 16.808 26.852 1.00 109.80 175 SER C N 1
ATOM 8780 C CA . SER C 3 176 ? 30.854 15.431 27.168 1.00 96.79 175 SER C CA 1
ATOM 8781 C C . SER C 3 176 ? 32.168 15.303 27.940 1.00 96.65 175 SER C C 1
ATOM 8782 O O . SER C 3 176 ? 32.816 16.300 28.261 1.00 106.66 175 SER C O 1
ATOM 8785 N N . SER C 3 177 ? 32.561 14.061 28.213 1.00 85.74 176 SER C N 1
ATOM 8786 C CA . SER C 3 177 ? 33.708 13.786 29.067 1.00 71.64 176 SER C CA 1
ATOM 8787 C C . SER C 3 177 ? 34.065 12.302 29.096 1.00 93.06 176 SER C C 1
ATOM 8788 O O . SER C 3 177 ? 33.273 11.461 28.687 1.00 124.76 176 SER C O 1
ATOM 8791 N N . ARG C 3 178 ? 35.266 11.991 29.570 1.00 83.28 177 ARG C N 1
ATOM 8792 C CA . ARG C 3 178 ? 35.704 10.611 29.763 1.00 104.29 177 ARG C CA 1
ATOM 8793 C C . ARG C 3 178 ? 35.540 10.204 31.229 1.00 129.45 177 ARG C C 1
ATOM 8794 O O . ARG C 3 178 ? 35.678 9.033 31.592 1.00 121.46 177 ARG C O 1
ATOM 8802 N N . GLU C 3 179 ? 35.272 11.195 32.070 1.00 140.94 178 GLU C N 1
ATOM 8803 C CA . GLU C 3 179 ? 34.887 10.961 33.448 1.00 135.15 178 GLU C CA 1
ATOM 8804 C C . GLU C 3 179 ? 33.407 10.588 33.454 1.00 142.17 178 GLU C C 1
ATOM 8805 O O . GLU C 3 179 ? 33.022 9.531 33.958 1.00 152.76 178 GLU C O 1
ATOM 8811 N N . TYR C 3 180 ? 32.578 11.453 32.873 1.00 127.97 179 TYR C N 1
ATOM 8812 C CA . TYR C 3 180 ? 31.146 11.193 32.795 1.00 95.97 179 TYR C CA 1
ATOM 8813 C C . TYR C 3 180 ? 30.899 9.877 32.078 1.00 88.70 179 TYR C C 1
ATOM 8814 O O . TYR C 3 180 ? 30.043 9.108 32.488 1.00 105.21 179 TYR C O 1
ATOM 8823 N N . GLU C 3 181 ? 31.670 9.599 31.032 1.00 84.58 180 GLU C N 1
ATOM 8824 C CA . GLU C 3 181 ? 31.571 8.310 30.343 1.00 99.08 180 GLU C CA 1
ATOM 8825 C C . GLU C 3 181 ? 31.969 7.177 31.272 1.00 88.24 180 GLU C C 1
ATOM 8826 O O . GLU C 3 181 ? 31.361 6.099 31.292 1.00 57.20 180 GLU C O 1
ATOM 8832 N N . GLN C 3 182 ? 33.021 7.448 32.030 1.00 84.66 181 GLN C N 1
ATOM 8833 C CA . GLN C 3 182 ? 33.624 6.489 32.932 1.00 95.34 181 GLN C CA 1
ATOM 8834 C C . GLN C 3 182 ? 32.669 6.142 34.088 1.00 86.81 181 GLN C C 1
ATOM 8835 O O . GLN C 3 182 ? 32.570 4.983 34.516 1.00 60.94 181 GLN C O 1
ATOM 8841 N N . GLN C 3 183 ? 31.957 7.152 34.575 1.00 64.09 182 GLN C N 1
ATOM 8842 C CA . GLN C 3 183 ? 31.083 6.992 35.722 1.00 81.97 182 GLN C CA 1
ATOM 8843 C C . GLN C 3 183 ? 29.717 6.470 35.289 1.00 96.65 182 GLN C C 1
ATOM 8844 O O . GLN C 3 183 ? 28.948 5.957 36.104 1.00 102.02 182 GLN C O 1
ATOM 8850 N N . ILE C 3 184 ? 29.427 6.598 33.997 1.00 98.18 183 ILE C N 1
ATOM 8851 C CA . ILE C 3 184 ? 28.170 6.123 33.433 1.00 84.48 183 ILE C CA 1
ATOM 8852 C C . ILE C 3 184 ? 28.214 4.619 33.275 1.00 82.83 183 ILE C C 1
ATOM 8853 O O . ILE C 3 184 ? 27.187 3.962 33.171 1.00 112.69 183 ILE C O 1
ATOM 8858 N N . LEU C 3 185 ? 29.408 4.063 33.258 1.00 66.59 184 LEU C N 1
ATOM 8859 C CA . LEU C 3 185 ? 29.519 2.624 33.157 1.00 94.70 184 LEU C CA 1
ATOM 8860 C C . LEU C 3 185 ? 29.499 2.001 34.550 1.00 122.15 184 LEU C C 1
ATOM 8861 O O . LEU C 3 185 ? 29.061 0.863 34.725 1.00 124.91 184 LEU C O 1
ATOM 8866 N N . GLU C 3 186 ? 29.979 2.746 35.542 1.00 125.53 185 GLU C N 1
ATOM 8867 C CA . GLU C 3 186 ? 30.032 2.227 36.903 1.00 113.55 185 GLU C CA 1
ATOM 8868 C C . GLU C 3 186 ? 28.650 2.105 37.502 1.00 98.67 185 GLU C C 1
ATOM 8869 O O . GLU C 3 186 ? 28.220 1.007 37.842 1.00 85.19 185 GLU C O 1
ATOM 8875 N N . SER C 3 187 ? 27.963 3.238 37.631 1.00 110.95 186 SER C N 1
ATOM 8876 C CA . SER C 3 187 ? 26.578 3.244 38.088 1.00 105.99 186 SER C CA 1
ATOM 8877 C C . SER C 3 187 ? 25.849 2.049 37.476 1.00 94.54 186 SER C C 1
ATOM 8878 O O . SER C 3 187 ? 25.180 1.285 38.166 1.00 87.97 186 SER C O 1
ATOM 8881 N N . LEU C 3 188 ? 26.021 1.884 36.172 1.00 86.07 187 LEU C N 1
ATOM 8882 C CA . LEU C 3 188 ? 25.371 0.836 35.398 1.00 77.03 187 LEU C CA 1
ATOM 8883 C C . LEU C 3 188 ? 25.844 -0.579 35.750 1.00 89.99 187 LEU C C 1
ATOM 8884 O O . LEU C 3 188 ? 25.034 -1.501 35.845 1.00 82.21 187 LEU C O 1
ATOM 8889 N N . ARG C 3 189 ? 27.155 -0.756 35.918 1.00 88.15 188 ARG C N 1
ATOM 8890 C CA . ARG C 3 189 ? 27.707 -2.054 36.299 1.00 66.63 188 ARG C CA 1
ATOM 8891 C C . ARG C 3 189 ? 27.193 -2.408 37.697 1.00 70.25 188 ARG C C 1
ATOM 8892 O O . ARG C 3 189 ? 27.127 -3.576 38.088 1.00 59.72 188 ARG C O 1
ATOM 8900 N N . TRP C 3 190 ? 26.793 -1.377 38.432 1.00 81.40 189 TRP C N 1
ATOM 8901 C CA . TRP C 3 190 ? 26.246 -1.543 39.770 1.00 87.83 189 TRP C CA 1
ATOM 8902 C C . TRP C 3 190 ? 24.818 -2.053 39.732 1.00 90.13 189 TRP C C 1
ATOM 8903 O O . TRP C 3 190 ? 24.422 -2.879 40.551 1.00 100.29 189 TRP C O 1
ATOM 8914 N N . CYS C 3 191 ? 24.043 -1.550 38.778 1.00 75.21 190 CYS C N 1
ATOM 8915 C CA . CYS C 3 191 ? 22.653 -1.942 38.643 1.00 78.97 190 CYS C CA 1
ATOM 8916 C C . CYS C 3 191 ? 22.551 -3.347 38.078 1.00 87.23 190 CYS C C 1
ATOM 8917 O O . CYS C 3 191 ? 21.461 -3.893 37.937 1.00 99.85 190 CYS C O 1
ATOM 8920 N N . GLY C 3 192 ? 23.697 -3.928 37.752 1.00 66.78 191 GLY C N 1
ATOM 8921 C CA . GLY C 3 192 ? 23.750 -5.299 37.291 1.00 73.10 191 GLY C CA 1
ATOM 8922 C C . GLY C 3 192 ? 23.381 -5.464 35.832 1.00 86.11 191 GLY C C 1
ATOM 8923 O O . GLY C 3 192 ? 22.666 -6.402 35.475 1.00 103.01 191 GLY C O 1
ATOM 8924 N N . LEU C 3 193 ? 23.877 -4.566 34.982 1.00 67.35 192 LEU C N 1
ATOM 8925 C CA . LEU C 3 193 ? 23.487 -4.567 33.576 1.00 67.61 192 LEU C CA 1
ATOM 8926 C C . LEU C 3 193 ? 24.663 -4.841 32.640 1.00 87.69 192 LEU C C 1
ATOM 8927 O O . LEU C 3 193 ? 25.159 -3.942 31.958 1.00 95.60 192 LEU C O 1
ATOM 8932 N N . ASP C 3 194 ? 25.098 -6.093 32.601 1.00 83.70 193 ASP C N 1
ATOM 8933 C CA . ASP C 3 194 ? 26.194 -6.474 31.731 1.00 76.19 193 ASP C CA 1
ATOM 8934 C C . ASP C 3 194 ? 25.814 -6.296 30.283 1.00 70.71 193 ASP C C 1
ATOM 8935 O O . ASP C 3 194 ? 24.801 -6.815 29.843 1.00 82.55 193 ASP C O 1
ATOM 8940 N N . TRP C 3 195 ? 26.631 -5.561 29.540 1.00 91.08 194 TRP C N 1
ATOM 8941 C CA . TRP C 3 195 ? 26.478 -5.476 28.091 1.00 91.21 194 TRP C CA 1
ATOM 8942 C C . TRP C 3 195 ? 27.407 -6.474 27.407 1.00 93.40 194 TRP C C 1
ATOM 8943 O O . TRP C 3 195 ? 28.518 -6.722 27.869 1.00 89.68 194 TRP C O 1
ATOM 8954 N N . ASP C 3 196 ? 26.942 -7.045 26.303 1.00 98.46 195 ASP C N 1
ATOM 8955 C CA . ASP C 3 196 ? 27.711 -8.039 25.568 1.00 94.73 195 ASP C CA 1
ATOM 8956 C C . ASP C 3 196 ? 28.727 -7.334 24.660 1.00 86.44 195 ASP C C 1
ATOM 8957 O O . ASP C 3 196 ? 29.672 -7.941 24.170 1.00 95.58 195 ASP C O 1
ATOM 8962 N N . GLU C 3 197 ? 28.528 -6.040 24.450 1.00 79.67 196 GLU C N 1
ATOM 8963 C CA . GLU C 3 197 ? 29.384 -5.275 23.564 1.00 69.71 196 GLU C CA 1
ATOM 8964 C C . GLU C 3 197 ? 29.425 -3.810 23.990 1.00 76.42 196 GLU C C 1
ATOM 8965 O O . GLU C 3 197 ? 28.398 -3.136 24.070 1.00 61.43 196 GLU C O 1
ATOM 8971 N N . GLY C 3 198 ? 30.620 -3.310 24.259 1.00 74.70 197 GLY C N 1
ATOM 8972 C CA . GLY C 3 198 ? 30.753 -1.924 24.638 1.00 68.83 197 GLY C CA 1
ATOM 8973 C C . GLY C 3 198 ? 32.135 -1.400 24.357 1.00 72.48 197 GLY C C 1
ATOM 8974 O O . GLY C 3 198 ? 32.941 -2.080 23.741 1.00 86.94 197 GLY C O 1
ATOM 8975 N N . PRO C 3 199 ? 32.410 -0.182 24.824 1.00 67.80 198 PRO C N 1
ATOM 8976 C CA . PRO C 3 199 ? 33.645 0.591 24.656 1.00 84.95 198 PRO C CA 1
ATOM 8977 C C . PRO C 3 199 ? 34.770 0.122 25.568 1.00 88.50 198 PRO C C 1
ATOM 8978 O O . PRO C 3 199 ? 35.904 0.585 25.457 1.00 84.48 198 PRO C O 1
ATOM 8982 N N . ASP C 3 200 ? 34.449 -0.791 26.470 1.00 84.52 199 ASP C N 1
ATOM 8983 C CA . ASP C 3 200 ? 35.408 -1.233 27.453 1.00 63.52 199 ASP C CA 1
ATOM 8984 C C . ASP C 3 200 ? 35.958 -2.619 27.128 1.00 74.71 199 ASP C C 1
ATOM 8985 O O . ASP C 3 200 ? 37.021 -3.000 27.620 1.00 86.42 199 ASP C O 1
ATOM 8990 N N . ILE C 3 201 ? 35.246 -3.373 26.299 1.00 75.85 200 ILE C N 1
ATOM 8991 C CA . ILE C 3 201 ? 35.690 -4.714 25.935 1.00 68.25 200 ILE C CA 1
ATOM 8992 C C . ILE C 3 201 ? 35.417 -5.030 24.480 1.00 77.88 200 ILE C C 1
ATOM 8993 O O . ILE C 3 201 ? 35.491 -6.190 24.070 1.00 70.08 200 ILE C O 1
ATOM 8998 N N . GLY C 3 202 ? 35.080 -3.997 23.711 1.00 93.60 201 GLY C N 1
ATOM 8999 C CA . GLY C 3 202 ? 34.844 -4.130 22.283 1.00 93.55 201 GLY C CA 1
ATOM 9000 C C . GLY C 3 202 ? 33.626 -4.941 21.872 1.00 92.73 201 GLY C C 1
ATOM 9001 O O . GLY C 3 202 ? 32.591 -4.952 22.544 1.00 85.33 201 GLY C O 1
ATOM 9002 N N . GLY C 3 203 ? 33.765 -5.631 20.747 1.00 108.12 202 GLY C N 1
ATOM 9003 C CA . GLY C 3 203 ? 32.668 -6.340 20.115 1.00 108.33 202 GLY C CA 1
ATOM 9004 C C . GLY C 3 203 ? 32.877 -6.256 18.617 1.00 98.31 202 GLY C C 1
ATOM 9005 O O . GLY C 3 203 ? 33.653 -5.429 18.150 1.00 112.86 202 GLY C O 1
ATOM 9006 N N . ASP C 3 204 ? 32.201 -7.097 17.849 1.00 77.13 203 ASP C N 1
ATOM 9007 C CA . ASP C 3 204 ? 32.515 -7.164 16.427 1.00 81.18 203 ASP C CA 1
ATOM 9008 C C . ASP C 3 204 ? 32.153 -5.918 15.662 1.00 71.24 203 ASP C C 1
ATOM 9009 O O . ASP C 3 204 ? 32.282 -5.912 14.453 1.00 72.00 203 ASP C O 1
ATOM 9014 N N . PHE C 3 205 ? 31.685 -4.876 16.334 1.00 58.69 204 PHE C N 1
ATOM 9015 C CA . PHE C 3 205 ? 31.154 -3.730 15.604 1.00 59.38 204 PHE C CA 1
ATOM 9016 C C . PHE C 3 205 ? 31.819 -2.441 15.995 1.00 73.45 204 PHE C C 1
ATOM 9017 O O . PHE C 3 205 ? 31.290 -1.359 15.769 1.00 87.77 204 PHE C O 1
ATOM 9025 N N . GLY C 3 206 ? 33.007 -2.579 16.561 1.00 76.07 205 GLY C N 1
ATOM 9026 C CA . GLY C 3 206 ? 33.780 -1.441 17.001 1.00 77.56 205 GLY C CA 1
ATOM 9027 C C . GLY C 3 206 ? 33.997 -0.403 15.926 1.00 76.96 205 GLY C C 1
ATOM 9028 O O . GLY C 3 206 ? 33.851 -0.686 14.732 1.00 72.20 205 GLY C O 1
ATOM 9029 N N . PRO C 3 207 ? 34.339 0.815 16.355 1.00 65.99 206 PRO C N 1
ATOM 9030 C CA . PRO C 3 207 ? 34.448 1.036 17.795 1.00 80.39 206 PRO C CA 1
ATOM 9031 C C . PRO C 3 207 ? 33.090 1.449 18.374 1.00 72.55 206 PRO C C 1
ATOM 9032 O O . PRO C 3 207 ? 32.144 1.616 17.599 1.00 36.53 206 PRO C O 1
ATOM 9036 N N . TYR C 3 208 ? 32.993 1.610 19.693 1.00 64.45 207 TYR C N 1
ATOM 9037 C CA . TYR C 3 208 ? 31.696 1.867 20.319 1.00 65.75 207 TYR C CA 1
ATOM 9038 C C . TYR C 3 208 ? 31.552 3.254 20.933 1.00 75.42 207 TYR C C 1
ATOM 9039 O O . TYR C 3 208 ? 30.580 3.531 21.630 1.00 61.80 207 TYR C O 1
ATOM 9048 N N . ARG C 3 209 ? 32.526 4.119 20.676 1.00 79.32 208 ARG C N 1
ATOM 9049 C CA . ARG C 3 209 ? 32.344 5.540 20.921 1.00 74.19 208 ARG C CA 1
ATOM 9050 C C . ARG C 3 209 ? 32.170 6.127 19.554 1.00 78.31 208 ARG C C 1
ATOM 9051 O O . ARG C 3 209 ? 32.423 5.460 18.561 1.00 79.18 208 ARG C O 1
ATOM 9059 N N . GLN C 3 210 ? 31.715 7.361 19.480 1.00 79.69 209 GLN C N 1
ATOM 9060 C CA . GLN C 3 210 ? 31.385 7.905 18.182 1.00 75.22 209 GLN C CA 1
ATOM 9061 C C . GLN C 3 210 ? 32.516 8.784 17.718 1.00 73.11 209 GLN C C 1
ATOM 9062 O O . GLN C 3 210 ? 32.800 8.871 16.528 1.00 89.61 209 GLN C O 1
ATOM 9068 N N . SER C 3 211 ? 33.173 9.428 18.670 1.00 60.46 210 SER C N 1
ATOM 9069 C CA . SER C 3 211 ? 34.364 10.189 18.377 1.00 72.53 210 SER C CA 1
ATOM 9070 C C . SER C 3 211 ? 35.446 9.234 17.900 1.00 82.61 210 SER C C 1
ATOM 9071 O O . SER C 3 211 ? 36.461 9.652 17.362 1.00 105.04 210 SER C O 1
ATOM 9074 N N . GLU C 3 212 ? 35.229 7.944 18.118 1.00 86.49 211 GLU C N 1
ATOM 9075 C CA . GLU C 3 212 ? 36.137 6.928 17.612 1.00 85.42 211 GLU C CA 1
ATOM 9076 C C . GLU C 3 212 ? 35.708 6.488 16.224 1.00 70.96 211 GLU C C 1
ATOM 9077 O O . GLU C 3 212 ? 36.306 5.586 15.656 1.00 95.69 211 GLU C O 1
ATOM 9083 N N . ARG C 3 213 ? 34.661 7.090 15.675 1.00 76.83 212 ARG C N 1
ATOM 9084 C CA . ARG C 3 213 ? 34.237 6.690 14.330 1.00 104.13 212 ARG C CA 1
ATOM 9085 C C . ARG C 3 213 ? 33.795 7.815 13.377 1.00 103.95 212 ARG C C 1
ATOM 9086 O O . ARG C 3 213 ? 32.767 7.697 12.713 1.00 97.46 212 ARG C O 1
ATOM 9094 N N . LEU C 3 214 ? 34.584 8.886 13.295 1.00 98.04 213 LEU C N 1
ATOM 9095 C CA . LEU C 3 214 ? 34.362 9.927 12.292 1.00 96.01 213 LEU C CA 1
ATOM 9096 C C . LEU C 3 214 ? 34.940 9.424 10.977 1.00 99.70 213 LEU C C 1
ATOM 9097 O O . LEU C 3 214 ? 34.671 9.952 9.896 1.00 84.94 213 LEU C O 1
ATOM 9102 N N . GLU C 3 215 ? 35.746 8.383 11.105 1.00 102.07 214 GLU C N 1
ATOM 9103 C CA . GLU C 3 215 ? 36.129 7.540 9.994 1.00 103.46 214 GLU C CA 1
ATOM 9104 C C . GLU C 3 215 ? 34.931 7.311 9.079 1.00 91.42 214 GLU C C 1
ATOM 9105 O O . GLU C 3 215 ? 35.017 7.464 7.868 1.00 82.56 214 GLU C O 1
ATOM 9111 N N . ILE C 3 216 ? 33.801 6.979 9.692 1.00 92.67 215 ILE C N 1
ATOM 9112 C CA . ILE C 3 216 ? 32.651 6.402 9.004 1.00 79.61 215 ILE C CA 1
ATOM 9113 C C . ILE C 3 216 ? 31.602 7.412 8.582 1.00 86.78 215 ILE C C 1
ATOM 9114 O O . ILE C 3 216 ? 31.037 7.306 7.499 1.00 85.25 215 ILE C O 1
ATOM 9119 N N . TYR C 3 217 ? 31.313 8.381 9.440 1.00 98.71 216 TYR C N 1
ATOM 9120 C CA . TYR C 3 217 ? 30.195 9.276 9.172 1.00 98.19 216 TYR C CA 1
ATOM 9121 C C . TYR C 3 217 ? 30.434 10.091 7.918 1.00 92.95 216 TYR C C 1
ATOM 9122 O O . TYR C 3 217 ? 29.562 10.150 7.053 1.00 78.15 216 TYR C O 1
ATOM 9131 N N . ARG C 3 218 ? 31.611 10.712 7.814 1.00 83.59 217 ARG C N 1
ATOM 9132 C CA . ARG C 3 218 ? 31.914 11.525 6.642 1.00 68.36 217 ARG C CA 1
ATOM 9133 C C . ARG C 3 218 ? 31.852 10.616 5.419 1.00 70.32 217 ARG C C 1
ATOM 9134 O O . ARG C 3 218 ? 31.328 11.009 4.380 1.00 76.22 217 ARG C O 1
ATOM 9142 N N . GLU C 3 219 ? 32.341 9.386 5.546 1.00 75.44 218 GLU C N 1
ATOM 9143 C CA . GLU C 3 219 ? 32.176 8.428 4.460 1.00 61.42 218 GLU C CA 1
ATOM 9144 C C . GLU C 3 219 ? 30.724 8.386 4.050 1.00 61.76 218 GLU C C 1
ATOM 9145 O O . GLU C 3 219 ? 30.361 8.886 2.996 1.00 62.85 218 GLU C O 1
ATOM 9151 N N . TYR C 3 220 ? 29.889 7.812 4.907 1.00 78.56 219 TYR C N 1
ATOM 9152 C CA . TYR C 3 220 ? 28.476 7.620 4.607 1.00 68.24 219 TYR C CA 1
ATOM 9153 C C . TYR C 3 220 ? 27.699 8.898 4.363 1.00 62.57 219 TYR C C 1
ATOM 9154 O O . TYR C 3 220 ? 26.676 8.864 3.707 1.00 54.79 219 TYR C O 1
ATOM 9163 N N . ALA C 3 221 ? 28.167 10.011 4.918 1.00 61.33 220 ALA C N 1
ATOM 9164 C CA . ALA C 3 221 ? 27.575 11.319 4.644 1.00 63.06 220 ALA C CA 1
ATOM 9165 C C . ALA C 3 221 ? 27.781 11.724 3.193 1.00 68.98 220 ALA C C 1
ATOM 9166 O O . ALA C 3 221 ? 26.870 12.232 2.548 1.00 51.11 220 ALA C O 1
ATOM 9168 N N . GLU C 3 222 ? 28.987 11.524 2.678 1.00 81.85 221 GLU C N 1
ATOM 9169 C CA . GLU C 3 222 ? 29.233 11.862 1.287 1.00 87.89 221 GLU C CA 1
ATOM 9170 C C . GLU C 3 222 ? 28.572 10.835 0.369 1.00 76.40 221 GLU C C 1
ATOM 9171 O O . GLU C 3 222 ? 28.274 11.120 -0.786 1.00 82.92 221 GLU C O 1
ATOM 9177 N N . LYS C 3 223 ? 28.302 9.653 0.904 1.00 72.87 222 LYS C N 1
ATOM 9178 C CA . LYS C 3 223 ? 27.539 8.651 0.174 1.00 68.29 222 LYS C CA 1
ATOM 9179 C C . LYS C 3 223 ? 26.169 9.231 -0.177 1.00 63.67 222 LYS C C 1
ATOM 9180 O O . LYS C 3 223 ? 25.458 8.687 -1.002 1.00 72.91 222 LYS C O 1
ATOM 9186 N N . LEU C 3 224 ? 25.800 10.345 0.443 1.00 61.73 223 LEU C N 1
ATOM 9187 C CA . LEU C 3 224 ? 24.496 10.948 0.188 1.00 67.29 223 LEU C CA 1
ATOM 9188 C C . LEU C 3 224 ? 24.639 12.266 -0.552 1.00 77.65 223 LEU C C 1
ATOM 9189 O O . LEU C 3 224 ? 23.647 12.871 -0.925 1.00 100.25 223 LEU C O 1
ATOM 9194 N N . VAL C 3 225 ? 25.859 12.739 -0.738 1.00 73.17 224 VAL C N 1
ATOM 9195 C CA . VAL C 3 225 ? 26.042 13.974 -1.487 1.00 77.48 224 VAL C CA 1
ATOM 9196 C C . VAL C 3 225 ? 26.486 13.548 -2.872 1.00 95.50 224 VAL C C 1
ATOM 9197 O O . VAL C 3 225 ? 26.523 14.332 -3.831 1.00 80.68 224 VAL C O 1
ATOM 9201 N N . GLU C 3 226 ? 26.844 12.272 -2.937 1.00 113.13 225 GLU C N 1
ATOM 9202 C CA . GLU C 3 226 ? 26.906 11.525 -4.175 1.00 114.85 225 GLU C CA 1
ATOM 9203 C C . GLU C 3 226 ? 25.498 11.566 -4.731 1.00 86.26 225 GLU C C 1
ATOM 9204 O O . GLU C 3 226 ? 25.242 12.172 -5.773 1.00 91.51 225 GLU C O 1
ATOM 9210 N N . ASP C 3 227 ? 24.587 10.938 -3.994 1.00 47.14 226 ASP C N 1
ATOM 9211 C CA . ASP C 3 227 ? 23.174 10.931 -4.319 1.00 74.19 226 ASP C CA 1
ATOM 9212 C C . ASP C 3 227 ? 22.576 12.326 -4.275 1.00 70.56 226 ASP C C 1
ATOM 9213 O O . ASP C 3 227 ? 23.175 13.282 -3.803 1.00 91.15 226 ASP C O 1
ATOM 9218 N N . LYS C 3 228 ? 21.361 12.419 -4.765 1.00 64.74 227 LYS C N 1
ATOM 9219 C CA . LYS C 3 228 ? 20.625 13.659 -4.743 1.00 124.61 227 LYS C CA 1
ATOM 9220 C C . LYS C 3 228 ? 20.145 14.013 -3.316 1.00 115.96 227 LYS C C 1
ATOM 9221 O O . LYS C 3 228 ? 19.131 14.700 -3.154 1.00 134.90 227 LYS C O 1
ATOM 9227 N N . ARG C 3 229 ? 20.847 13.550 -2.283 1.00 76.70 228 ARG C N 1
ATOM 9228 C CA . ARG C 3 229 ? 20.244 13.560 -0.934 1.00 85.80 228 ARG C CA 1
ATOM 9229 C C . ARG C 3 229 ? 20.833 14.489 0.161 1.00 85.57 228 ARG C C 1
ATOM 9230 O O . ARG C 3 229 ? 20.080 15.024 0.974 1.00 81.09 228 ARG C O 1
ATOM 9238 N N . ALA C 3 230 ? 22.147 14.691 0.189 1.00 87.63 229 ALA C N 1
ATOM 9239 C CA . ALA C 3 230 ? 22.742 15.644 1.128 1.00 69.48 229 ALA C CA 1
ATOM 9240 C C . ALA C 3 230 ? 23.550 16.691 0.378 1.00 62.77 229 ALA C C 1
ATOM 9241 O O . ALA C 3 230 ? 23.980 16.449 -0.748 1.00 73.77 229 ALA C O 1
ATOM 9243 N N . TYR C 3 231 ? 23.759 17.851 0.989 1.00 54.88 230 TYR C N 1
ATOM 9244 C CA . TYR C 3 231 ? 24.526 18.906 0.325 1.00 78.45 230 TYR C CA 1
ATOM 9245 C C . TYR C 3 231 ? 25.386 19.719 1.283 1.00 90.59 230 TYR C C 1
ATOM 9246 O O . TYR C 3 231 ? 25.185 19.648 2.490 1.00 101.66 230 TYR C O 1
ATOM 9255 N N . TYR C 3 232 ? 26.340 20.485 0.742 1.00 96.98 231 TYR C N 1
ATOM 9256 C CA . TYR C 3 232 ? 27.284 21.266 1.561 1.00 86.80 231 TYR C CA 1
ATOM 9257 C C . TYR C 3 232 ? 26.830 22.710 1.764 1.00 81.57 231 TYR C C 1
ATOM 9258 O O . TYR C 3 232 ? 26.144 23.275 0.919 1.00 73.28 231 TYR C O 1
ATOM 9267 N N . VAL C 3 233 ? 27.223 23.303 2.888 1.00 85.07 232 VAL C N 1
ATOM 9268 C CA . VAL C 3 233 ? 26.840 24.676 3.218 1.00 95.20 232 VAL C CA 1
ATOM 9269 C C . VAL C 3 233 ? 28.031 25.419 3.799 1.00 99.03 232 VAL C C 1
ATOM 9270 O O . VAL C 3 233 ? 28.659 24.952 4.746 1.00 104.77 232 VAL C O 1
ATOM 9274 N N . VAL C 3 234 ? 28.336 26.579 3.228 1.00 94.92 233 VAL C N 1
ATOM 9275 C CA . VAL C 3 234 ? 29.485 27.363 3.656 1.00 108.53 233 VAL C CA 1
ATOM 9276 C C . VAL C 3 234 ? 29.055 28.627 4.380 1.00 121.70 233 VAL C C 1
ATOM 9277 O O . VAL C 3 234 ? 28.000 29.186 4.092 1.00 121.38 233 VAL C O 1
ATOM 9281 N N . TYR C 3 235 ? 29.883 29.080 5.315 1.00 130.56 234 TYR C N 1
ATOM 9282 C CA . TYR C 3 235 ? 29.534 30.224 6.146 1.00 135.77 234 TYR C CA 1
ATOM 9283 C C . TYR C 3 235 ? 30.584 31.347 6.080 1.00 139.51 234 TYR C C 1
ATOM 9284 O O . TYR C 3 235 ? 31.596 31.238 5.378 1.00 126.54 234 TYR C O 1
ATOM 9293 N N . ASP C 3 236 ? 30.312 32.426 6.811 1.00 148.31 235 ASP C N 1
ATOM 9294 C CA . ASP C 3 236 ? 31.194 33.591 6.891 1.00 155.59 235 ASP C CA 1
ATOM 9295 C C . ASP C 3 236 ? 32.398 33.283 7.773 1.00 163.50 235 ASP C C 1
ATOM 9296 O O . ASP C 3 236 ? 32.251 32.741 8.867 1.00 174.14 235 ASP C O 1
ATOM 9301 N N . LYS C 3 237 ? 33.590 33.628 7.297 1.00 155.00 236 LYS C N 1
ATOM 9302 C CA . LYS C 3 237 ? 34.804 33.434 8.082 1.00 145.71 236 LYS C CA 1
ATOM 9303 C C . LYS C 3 237 ? 34.664 33.962 9.517 1.00 150.72 236 LYS C C 1
ATOM 9304 O O . LYS C 3 237 ? 34.908 33.234 10.478 1.00 153.29 236 LYS C O 1
ATOM 9310 N N . GLU C 3 238 ? 34.255 35.219 9.664 1.00 146.15 237 GLU C N 1
ATOM 9311 C CA . GLU C 3 238 ? 34.215 35.844 10.986 1.00 152.88 237 GLU C CA 1
ATOM 9312 C C . GLU C 3 238 ? 32.798 36.018 11.553 1.00 157.13 237 GLU C C 1
ATOM 9313 O O . GLU C 3 238 ? 32.458 37.067 12.101 1.00 157.02 237 GLU C O 1
ATOM 9319 N N . ASP C 3 239 ? 31.990 34.969 11.416 1.00 155.67 238 ASP C N 1
ATOM 9320 C CA . ASP C 3 239 ? 30.660 34.867 12.029 1.00 153.07 238 ASP C CA 1
ATOM 9321 C C . ASP C 3 239 ? 29.988 33.588 11.543 1.00 156.17 238 ASP C C 1
ATOM 9322 O O . ASP C 3 239 ? 29.159 33.630 10.632 1.00 162.72 238 ASP C O 1
ATOM 9327 N N . PRO C 3 240 ? 30.345 32.444 12.148 1.00 140.70 239 PRO C N 1
ATOM 9328 C CA . PRO C 3 240 ? 29.879 31.131 11.682 1.00 129.02 239 PRO C CA 1
ATOM 9329 C C . PRO C 3 240 ? 28.364 30.975 11.708 1.00 115.44 239 PRO C C 1
ATOM 9330 O O . PRO C 3 240 ? 27.863 29.857 11.585 1.00 106.01 239 PRO C O 1
ATOM 9334 N N . SER C 3 241 ? 27.643 32.080 11.855 1.00 117.87 240 SER C N 1
ATOM 9335 C CA . SER C 3 241 ? 26.190 32.027 11.819 1.00 133.21 240 SER C CA 1
ATOM 9336 C C . SER C 3 241 ? 25.650 32.114 10.391 1.00 137.18 240 SER C C 1
ATOM 9337 O O . SER C 3 241 ? 24.965 31.202 9.933 1.00 123.47 240 SER C O 1
ATOM 9340 N N . LYS C 3 242 ? 25.977 33.200 9.688 1.00 146.51 241 LYS C N 1
ATOM 9341 C CA . LYS C 3 242 ? 25.354 33.504 8.394 1.00 132.59 241 LYS C CA 1
ATOM 9342 C C . LYS C 3 242 ? 25.807 32.609 7.233 1.00 120.39 241 LYS C C 1
ATOM 9343 O O . LYS C 3 242 ? 27.003 32.379 7.025 1.00 107.96 241 LYS C O 1
ATOM 9349 N N . GLU C 3 243 ? 24.825 32.119 6.478 1.00 115.55 242 GLU C N 1
ATOM 9350 C CA . GLU C 3 243 ? 25.056 31.169 5.392 1.00 116.10 242 GLU C CA 1
ATOM 9351 C C . GLU C 3 243 ? 25.400 31.842 4.054 1.00 124.11 242 GLU C C 1
ATOM 9352 O O . GLU C 3 243 ? 24.762 32.823 3.662 1.00 133.95 242 GLU C O 1
ATOM 9358 N N . LEU C 3 244 ? 26.403 31.304 3.356 1.00 113.62 243 LEU C N 1
ATOM 9359 C CA . LEU C 3 244 ? 26.853 31.868 2.079 1.00 107.15 243 LEU C CA 1
ATOM 9360 C C . LEU C 3 244 ? 26.366 31.120 0.822 1.00 109.57 243 LEU C C 1
ATOM 9361 O O . LEU C 3 244 ? 25.467 31.615 0.147 1.00 126.24 243 LEU C O 1
ATOM 9366 N N . PHE C 3 245 ? 26.927 29.953 0.489 1.00 87.02 244 PHE C N 1
ATOM 9367 C CA . PHE C 3 245 ? 26.380 29.203 -0.663 1.00 104.09 244 PHE C CA 1
ATOM 9368 C C . PHE C 3 245 ? 25.983 27.718 -0.474 1.00 93.67 244 PHE C C 1
ATOM 9369 O O . PHE C 3 245 ? 25.681 27.306 0.642 1.00 64.23 244 PHE C O 1
ATOM 9377 N N . THR C 3 246 ? 25.928 26.933 -1.559 1.00 100.53 245 THR C N 1
ATOM 9378 C CA . THR C 3 246 ? 25.411 25.552 -1.450 1.00 114.59 245 THR C CA 1
ATOM 9379 C C . THR C 3 246 ? 25.897 24.411 -2.398 1.00 102.76 245 THR C C 1
ATOM 9380 O O . THR C 3 246 ? 26.023 23.277 -1.941 1.00 81.81 245 THR C O 1
ATOM 9384 N N . THR C 3 247 ? 26.154 24.668 -3.682 1.00 139.46 246 THR C N 1
ATOM 9385 C CA . THR C 3 247 ? 26.140 23.546 -4.656 1.00 172.94 246 THR C CA 1
ATOM 9386 C C . THR C 3 247 ? 26.720 22.214 -4.105 1.00 110.32 246 THR C C 1
ATOM 9387 O O . THR C 3 247 ? 27.646 22.205 -3.270 1.00 61.24 246 THR C O 1
ATOM 9391 N N . TYR C 3 248 ? 26.118 21.122 -4.603 1.00 110.50 247 TYR C N 1
ATOM 9392 C CA . TYR C 3 248 ? 26.334 19.723 -4.211 1.00 78.94 247 TYR C CA 1
ATOM 9393 C C . TYR C 3 248 ? 27.756 19.205 -4.359 1.00 84.52 247 TYR C C 1
ATOM 9394 O O . TYR C 3 248 ? 27.963 17.989 -4.390 1.00 70.77 247 TYR C O 1
ATOM 9403 N N . GLU C 3 249 ? 28.722 20.112 -4.482 1.00 92.65 248 GLU C N 1
ATOM 9404 C CA . GLU C 3 249 ? 30.103 19.742 -4.757 1.00 85.85 248 GLU C CA 1
ATOM 9405 C C . GLU C 3 249 ? 30.984 20.318 -3.662 1.00 91.69 248 GLU C C 1
ATOM 9406 O O . GLU C 3 249 ? 30.728 21.429 -3.188 1.00 82.83 248 GLU C O 1
ATOM 9412 N N . TYR C 3 250 ? 32.014 19.556 -3.277 1.00 87.66 249 TYR C N 1
ATOM 9413 C CA . TYR C 3 250 ? 32.921 19.876 -2.164 1.00 76.44 249 TYR C CA 1
ATOM 9414 C C . TYR C 3 250 ? 33.637 21.198 -2.372 1.00 88.43 249 TYR C C 1
ATOM 9415 O O . TYR C 3 250 ? 34.337 21.375 -3.361 1.00 105.01 249 TYR C O 1
ATOM 9424 N N . PRO C 3 251 ? 33.459 22.140 -1.443 1.00 85.82 250 PRO C N 1
ATOM 9425 C CA . PRO C 3 251 ? 34.049 23.472 -1.596 1.00 85.79 250 PRO C CA 1
ATOM 9426 C C . PRO C 3 251 ? 35.551 23.472 -1.387 1.00 101.59 250 PRO C C 1
ATOM 9427 O O . PRO C 3 251 ? 36.041 24.207 -0.530 1.00 99.54 250 PRO C O 1
ATOM 9431 N N . HIS C 3 252 ? 36.258 22.646 -2.153 1.00 121.95 251 HIS C N 1
ATOM 9432 C CA . HIS C 3 252 ? 37.712 22.624 -2.164 1.00 119.60 251 HIS C CA 1
ATOM 9433 C C . HIS C 3 252 ? 38.257 23.969 -1.751 1.00 123.96 251 HIS C C 1
ATOM 9434 O O . HIS C 3 252 ? 38.722 24.151 -0.626 1.00 132.50 251 HIS C O 1
ATOM 9441 N N . GLU C 3 253 ? 38.182 24.914 -2.681 1.00 126.27 252 GLU C N 1
ATOM 9442 C CA . GLU C 3 253 ? 38.694 26.259 -2.469 1.00 137.26 252 GLU C CA 1
ATOM 9443 C C . GLU C 3 253 ? 38.334 26.812 -1.093 1.00 128.64 252 GLU C C 1
ATOM 9444 O O . GLU C 3 253 ? 39.202 27.254 -0.341 1.00 116.53 252 GLU C O 1
ATOM 9450 N N . TYR C 3 254 ? 37.048 26.767 -0.768 1.00 124.46 253 TYR C N 1
ATOM 9451 C CA . TYR C 3 254 ? 36.525 27.438 0.415 1.00 111.99 253 TYR C CA 1
ATOM 9452 C C . TYR C 3 254 ? 36.925 26.804 1.745 1.00 106.44 253 TYR C C 1
ATOM 9453 O O . TYR C 3 254 ? 36.976 27.484 2.775 1.00 83.09 253 TYR C O 1
ATOM 9462 N N . LYS C 3 255 ? 37.220 25.510 1.726 1.00 110.27 254 LYS C N 1
ATOM 9463 C CA . LYS C 3 255 ? 37.542 24.813 2.964 1.00 127.53 254 LYS C CA 1
ATOM 9464 C C . LYS C 3 255 ? 39.014 24.987 3.329 1.00 139.37 254 LYS C C 1
ATOM 9465 O O . LYS C 3 255 ? 39.410 24.763 4.477 1.00 134.52 254 LYS C O 1
ATOM 9471 N N . GLU C 3 256 ? 39.816 25.399 2.350 1.00 151.52 255 GLU C N 1
ATOM 9472 C CA . GLU C 3 256 ? 41.218 25.726 2.604 1.00 168.01 255 GLU C CA 1
ATOM 9473 C C . GLU C 3 256 ? 41.437 27.235 2.740 1.00 153.32 255 GLU C C 1
ATOM 9474 O O . GLU C 3 256 ? 42.455 27.681 3.282 1.00 148.66 255 GLU C O 1
ATOM 9480 N N . LYS C 3 257 ? 40.473 28.011 2.249 1.00 132.64 256 LYS C N 1
ATOM 9481 C CA . LYS C 3 257 ? 40.441 29.447 2.499 1.00 127.90 256 LYS C CA 1
ATOM 9482 C C . LYS C 3 257 ? 39.929 29.710 3.911 1.00 126.64 256 LYS C C 1
ATOM 9483 O O . LYS C 3 257 ? 39.758 30.856 4.325 1.00 129.09 256 LYS C O 1
ATOM 9489 N N . GLY C 3 258 ? 39.674 28.634 4.645 1.00 112.35 257 GLY C N 1
ATOM 9490 C CA . GLY C 3 258 ? 39.325 28.747 6.044 1.00 102.44 257 GLY C CA 1
ATOM 9491 C C . GLY C 3 258 ? 37.913 29.226 6.286 1.00 123.16 257 GLY C C 1
ATOM 9492 O O . GLY C 3 258 ? 37.689 30.199 7.004 1.00 122.08 257 GLY C O 1
ATOM 9493 N N . HIS C 3 259 ? 36.953 28.551 5.671 1.00 132.98 258 HIS C N 1
ATOM 9494 C CA . HIS C 3 259 ? 35.557 28.733 6.034 1.00 129.00 258 HIS C CA 1
ATOM 9495 C C . HIS C 3 259 ? 35.113 27.429 6.675 1.00 118.72 258 HIS C C 1
ATOM 9496 O O . HIS C 3 259 ? 35.841 26.440 6.633 1.00 134.61 258 HIS C O 1
ATOM 9503 N N . PRO C 3 260 ? 33.930 27.424 7.294 1.00 103.42 259 PRO C N 1
ATOM 9504 C CA . PRO C 3 260 ? 33.352 26.161 7.762 1.00 103.55 259 PRO C CA 1
ATOM 9505 C C . PRO C 3 260 ? 32.415 25.516 6.732 1.00 104.44 259 PRO C C 1
ATOM 9506 O O . PRO C 3 260 ? 31.869 26.209 5.872 1.00 79.96 259 PRO C O 1
ATOM 9510 N N . VAL C 3 261 ? 32.235 24.200 6.822 1.00 111.70 260 VAL C N 1
ATOM 9511 C CA . VAL C 3 261 ? 31.218 23.518 6.026 1.00 106.87 260 VAL C CA 1
ATOM 9512 C C . VAL C 3 261 ? 30.488 22.448 6.802 1.00 109.92 260 VAL C C 1
ATOM 9513 O O . VAL C 3 261 ? 31.113 21.579 7.432 1.00 107.00 260 VAL C O 1
ATOM 9517 N N . THR C 3 262 ? 29.159 22.516 6.715 1.00 97.79 261 THR C N 1
ATOM 9518 C CA . THR C 3 262 ? 28.268 21.469 7.188 1.00 87.97 261 THR C CA 1
ATOM 9519 C C . THR C 3 262 ? 27.731 20.688 6.000 1.00 83.90 261 THR C C 1
ATOM 9520 O O . THR C 3 262 ? 27.758 21.164 4.870 1.00 72.12 261 THR C O 1
ATOM 9524 N N . ILE C 3 263 ? 27.275 19.470 6.257 1.00 84.94 262 ILE C N 1
ATOM 9525 C CA . ILE C 3 263 ? 26.455 18.760 5.292 1.00 88.82 262 ILE C CA 1
ATOM 9526 C C . ILE C 3 263 ? 25.023 18.671 5.8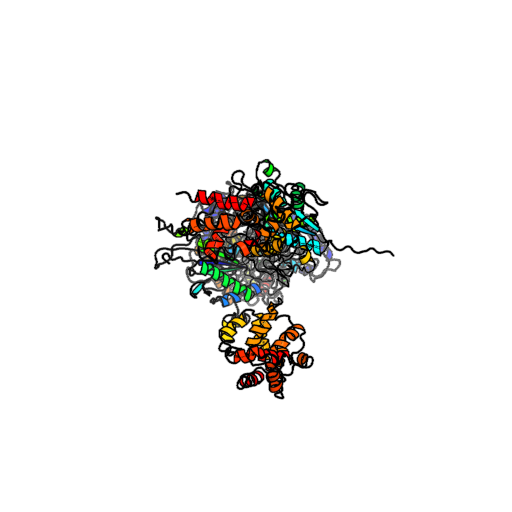41 1.00 113.22 262 ILE C C 1
ATOM 9527 O O . ILE C 3 263 ? 24.809 18.311 7.006 1.00 108.86 262 ILE C O 1
ATOM 9532 N N . LYS C 3 264 ? 24.049 19.019 5.007 1.00 117.65 263 LYS C N 1
ATOM 9533 C CA . LYS C 3 264 ? 22.645 18.894 5.381 1.00 98.29 263 LYS C CA 1
ATOM 9534 C C . LYS C 3 264 ? 21.961 17.821 4.549 1.00 88.95 263 LYS C C 1
ATOM 9535 O O . LYS C 3 264 ? 22.405 17.492 3.449 1.00 97.63 263 LYS C O 1
ATOM 9541 N N . PHE C 3 265 ? 20.881 17.279 5.093 1.00 76.21 264 PHE C N 1
ATOM 9542 C CA . PHE C 3 265 ? 20.084 16.266 4.422 1.00 79.39 264 PHE C CA 1
ATOM 9543 C C . PHE C 3 265 ? 18.936 16.913 3.642 1.00 96.21 264 PHE C C 1
ATOM 9544 O O . PHE C 3 265 ? 18.132 17.658 4.199 1.00 95.93 264 PHE C O 1
ATOM 9552 N N . LYS C 3 266 ? 18.858 16.640 2.346 1.00 94.84 265 LYS C N 1
ATOM 9553 C CA . LYS C 3 266 ? 17.775 17.202 1.556 1.00 102.16 265 LYS C CA 1
ATOM 9554 C C . LYS C 3 266 ? 16.479 16.475 1.862 1.00 95.19 265 LYS C C 1
ATOM 9555 O O . LYS C 3 266 ? 16.218 15.402 1.314 1.00 81.19 265 LYS C O 1
ATOM 9561 N N . VAL C 3 267 ? 15.679 17.053 2.755 1.00 90.23 266 VAL C N 1
ATOM 9562 C CA . VAL C 3 267 ? 14.339 16.539 2.986 1.00 95.11 266 VAL C CA 1
ATOM 9563 C C . VAL C 3 267 ? 13.627 16.647 1.652 1.00 84.65 266 VAL C C 1
ATOM 9564 O O . VAL C 3 267 ? 13.697 17.683 0.988 1.00 69.82 266 VAL C O 1
ATOM 9568 N N . LEU C 3 268 ? 12.992 15.560 1.233 1.00 76.64 267 LEU C N 1
ATOM 9569 C CA . LEU C 3 268 ? 12.131 15.604 0.064 1.00 74.96 267 LEU C CA 1
ATOM 9570 C C . LEU C 3 268 ? 10.701 15.699 0.542 1.00 73.61 267 LEU C C 1
ATOM 9571 O O . LEU C 3 268 ? 10.414 15.412 1.704 1.00 84.72 267 LEU C O 1
ATOM 9576 N N . PRO C 3 269 ? 9.795 16.104 -0.354 1.00 73.89 268 PRO C N 1
ATOM 9577 C CA . PRO C 3 269 ? 8.385 16.186 0.016 1.00 68.50 268 PRO C CA 1
ATOM 9578 C C . PRO C 3 269 ? 7.809 14.790 0.053 1.00 67.83 268 PRO C C 1
ATOM 9579 O O . PRO C 3 269 ? 8.316 13.918 -0.650 1.00 76.53 268 PRO C O 1
ATOM 9583 N N . GLY C 3 270 ? 6.793 14.588 0.887 1.00 74.01 269 GLY C N 1
ATOM 9584 C CA . GLY C 3 270 ? 6.153 13.294 1.050 1.00 96.90 269 GLY C CA 1
ATOM 9585 C C . GLY C 3 270 ? 5.556 13.075 2.433 1.00 95.27 269 GLY C C 1
ATOM 9586 O O . GLY C 3 270 ? 5.191 14.025 3.132 1.00 91.77 269 GLY C O 1
ATOM 9587 N N . LYS C 3 271 ? 5.446 11.812 2.827 1.00 83.13 270 LYS C N 1
ATOM 9588 C CA . LYS C 3 271 ? 4.995 11.478 4.170 1.00 96.02 270 LYS C CA 1
ATOM 9589 C C . LYS C 3 271 ? 5.831 10.336 4.750 1.00 101.99 270 LYS C C 1
ATOM 9590 O O . LYS C 3 271 ? 6.137 9.354 4.068 1.00 87.91 270 LYS C O 1
ATOM 9596 N N . THR C 3 272 ? 6.209 10.476 6.015 1.00 88.74 271 THR C N 1
ATOM 9597 C CA . THR C 3 272 ? 6.973 9.440 6.688 1.00 66.60 271 THR C CA 1
ATOM 9598 C C . THR C 3 272 ? 6.237 8.915 7.907 1.00 61.57 271 THR C C 1
ATOM 9599 O O . THR C 3 272 ? 5.652 9.686 8.659 1.00 58.73 271 THR C O 1
ATOM 9603 N N . SER C 3 273 ? 6.262 7.599 8.086 1.00 48.71 272 SER C N 1
ATOM 9604 C CA . SER C 3 273 ? 5.439 6.945 9.089 1.00 52.51 272 SER C CA 1
ATOM 9605 C C . SER C 3 273 ? 6.104 5.685 9.590 1.00 59.66 272 SER C C 1
ATOM 9606 O O . SER C 3 273 ? 7.073 5.219 9.000 1.00 68.31 272 SER C O 1
ATOM 9609 N N . PHE C 3 274 ? 5.562 5.126 10.668 1.00 63.38 273 PHE C N 1
ATOM 9610 C CA . PHE C 3 274 ? 6.036 3.859 11.207 1.00 58.39 273 PHE C CA 1
ATOM 9611 C C . PHE C 3 274 ? 5.104 3.288 12.246 1.00 70.19 273 PHE C C 1
ATOM 9612 O O . PHE C 3 274 ? 4.221 3.978 12.750 1.00 62.18 273 PHE C O 1
ATOM 9620 N N . GLU C 3 275 ? 5.318 2.023 12.582 1.00 63.22 274 GLU C N 1
ATOM 9621 C CA . GLU C 3 275 ? 4.637 1.454 13.729 1.00 70.38 274 GLU C CA 1
ATOM 9622 C C . GLU C 3 275 ? 5.476 1.756 14.969 1.00 85.17 274 GLU C C 1
ATOM 9623 O O . GLU C 3 275 ? 6.625 2.188 14.850 1.00 89.12 274 GLU C O 1
ATOM 9629 N N . ASP C 3 276 ? 4.918 1.548 16.157 1.00 75.53 275 ASP C N 1
ATOM 9630 C CA . ASP C 3 276 ? 5.675 1.776 17.387 1.00 71.75 275 ASP C CA 1
ATOM 9631 C C . ASP C 3 276 ? 5.073 0.964 18.518 1.00 76.18 275 ASP C C 1
ATOM 9632 O O . ASP C 3 276 ? 4.016 1.310 19.030 1.00 97.68 275 ASP C O 1
ATOM 9637 N N . LEU C 3 277 ? 5.745 -0.114 18.910 1.00 63.14 276 LEU C N 1
ATOM 9638 C CA . LEU C 3 277 ? 5.146 -1.090 19.818 1.00 65.52 276 LEU C CA 1
ATOM 9639 C C . LEU C 3 277 ? 4.339 -0.479 20.972 1.00 84.31 276 LEU C C 1
ATOM 9640 O O . LEU C 3 277 ? 3.365 -1.077 21.441 1.00 74.17 276 LEU C O 1
ATOM 9645 N N . LEU C 3 278 ? 4.740 0.702 21.432 1.00 84.27 277 LEU C N 1
ATOM 9646 C CA . LEU C 3 278 ? 4.031 1.333 22.533 1.00 81.63 277 LEU C CA 1
ATOM 9647 C C . LEU C 3 278 ? 3.103 2.427 22.057 1.00 71.29 277 LEU C C 1
ATOM 9648 O O . LEU C 3 278 ? 1.959 2.497 22.502 1.00 65.70 277 LEU C O 1
ATOM 9653 N N . LYS C 3 279 ? 3.595 3.287 21.172 1.00 44.72 278 LYS C N 1
ATOM 9654 C CA . LYS C 3 279 ? 2.815 4.446 20.732 1.00 59.07 278 LYS C CA 1
ATOM 9655 C C . LYS C 3 279 ? 1.982 4.207 19.453 1.00 77.49 278 LYS C C 1
ATOM 9656 O O . LYS C 3 279 ? 1.603 5.162 18.766 1.00 79.05 278 LYS C O 1
ATOM 9662 N N . GLY C 3 280 ? 1.705 2.939 19.147 1.00 76.22 279 GLY C N 1
ATOM 9663 C CA . GLY C 3 280 ? 0.968 2.559 17.948 1.00 82.22 279 GLY C CA 1
ATOM 9664 C C . GLY C 3 280 ? 1.418 3.225 16.657 1.00 85.77 279 GLY C C 1
ATOM 9665 O O . GLY C 3 280 ? 2.497 3.823 16.608 1.00 97.62 279 GLY C O 1
ATOM 9666 N N . TYR C 3 281 ? 0.588 3.129 15.615 1.00 79.31 280 TYR C N 1
ATOM 9667 C CA . TYR C 3 281 ? 0.901 3.724 14.309 1.00 70.99 280 TYR C CA 1
ATOM 9668 C C . TYR C 3 281 ? 1.149 5.248 14.382 1.00 65.58 280 TYR C C 1
ATOM 9669 O O . TYR C 3 281 ? 0.420 5.984 15.047 1.00 74.24 280 TYR C O 1
ATOM 9678 N N . MET C 3 282 ? 2.166 5.715 13.664 1.00 61.73 281 MET C N 1
ATOM 9679 C CA . MET C 3 282 ? 2.655 7.085 13.801 1.00 79.19 281 MET C CA 1
ATOM 9680 C C . MET C 3 282 ? 3.039 7.654 12.441 1.00 78.89 281 MET C C 1
ATOM 9681 O O . MET C 3 282 ? 3.713 6.975 11.678 1.00 101.33 281 MET C O 1
ATOM 9686 N N . GLU C 3 283 ? 2.650 8.891 12.138 1.00 52.00 282 GLU C N 1
ATOM 9687 C CA . GLU C 3 283 ? 2.919 9.464 10.802 1.00 55.74 282 GLU C CA 1
ATOM 9688 C C . GLU C 3 283 ? 3.166 10.962 10.831 1.00 52.90 282 GLU C C 1
ATOM 9689 O O . GLU C 3 283 ? 2.542 11.670 11.603 1.00 74.54 282 GLU C O 1
ATOM 9695 N N . PHE C 3 284 ? 4.036 11.465 9.962 1.00 52.33 283 PHE C N 1
ATOM 9696 C CA . PHE C 3 284 ? 4.566 12.810 10.189 1.00 80.73 283 PHE C CA 1
ATOM 9697 C C . PHE C 3 284 ? 4.535 13.806 9.039 1.00 85.32 283 PHE C C 1
ATOM 9698 O O . PHE C 3 284 ? 4.336 14.995 9.268 1.00 87.95 283 PHE C O 1
ATOM 9706 N N . ASP C 3 285 ? 4.754 13.337 7.818 1.00 97.32 284 ASP C N 1
ATOM 9707 C CA . ASP C 3 285 ? 4.942 14.241 6.683 1.00 113.93 284 ASP C CA 1
ATOM 9708 C C . ASP C 3 285 ? 6.124 15.172 6.919 1.00 114.88 284 ASP C C 1
ATOM 9709 O O . ASP C 3 285 ? 6.446 15.517 8.056 1.00 132.89 284 ASP C O 1
ATOM 9714 N N . ASN C 3 286 ? 6.755 15.596 5.834 1.00 93.25 285 ASN C N 1
ATOM 9715 C CA . ASN C 3 286 ? 8.037 16.256 5.926 1.00 79.21 285 ASN C CA 1
ATOM 9716 C C . ASN C 3 286 ? 7.999 17.676 5.405 1.00 97.23 285 ASN C C 1
ATOM 9717 O O . ASN C 3 286 ? 9.029 18.260 5.083 1.00 115.19 285 ASN C O 1
ATOM 9722 N N . SER C 3 287 ? 6.801 18.229 5.305 1.00 120.52 286 SER C N 1
ATOM 9723 C CA . SER C 3 287 ? 6.669 19.640 5.002 1.00 144.88 286 SER C CA 1
ATOM 9724 C C . SER C 3 287 ? 6.768 20.353 6.346 1.00 127.00 286 SER C C 1
ATOM 9725 O O . SER C 3 287 ? 6.684 21.579 6.438 1.00 125.53 286 SER C O 1
ATOM 9728 N N . THR C 3 288 ? 6.966 19.561 7.392 1.00 114.55 287 THR C N 1
ATOM 9729 C CA . THR C 3 288 ? 7.171 20.109 8.724 1.00 122.21 287 THR C CA 1
ATOM 9730 C C . THR C 3 288 ? 8.641 20.045 9.133 1.00 137.54 287 THR C C 1
ATOM 9731 O O . THR C 3 288 ? 9.069 20.772 10.031 1.00 161.10 287 THR C O 1
ATOM 9735 N N . LEU C 3 289 ? 9.411 19.174 8.482 1.00 120.32 288 LEU C N 1
ATOM 9736 C CA . LEU C 3 289 ? 10.834 19.028 8.794 1.00 97.81 288 LEU C CA 1
ATOM 9737 C C . LEU C 3 289 ? 11.681 19.720 7.755 1.00 92.39 288 LEU C C 1
ATOM 9738 O O . LEU C 3 289 ? 11.825 19.226 6.643 1.00 97.89 288 LEU C O 1
ATOM 9743 N N . GLU C 3 290 ? 12.248 20.861 8.129 1.00 96.37 289 GLU C N 1
ATOM 9744 C CA . GLU C 3 290 ? 13.090 21.650 7.238 1.00 103.90 289 GLU C CA 1
ATOM 9745 C C . GLU C 3 290 ? 14.481 21.020 7.109 1.00 98.28 289 GLU C C 1
ATOM 9746 O O . GLU C 3 290 ? 14.979 20.390 8.048 1.00 87.19 289 GLU C O 1
ATOM 9752 N N . ASP C 3 291 ? 15.096 21.187 5.941 1.00 81.14 290 ASP C N 1
ATOM 9753 C CA . ASP C 3 291 ? 16.463 20.716 5.697 1.00 107.04 290 ASP C CA 1
ATOM 9754 C C . ASP C 3 291 ? 17.370 20.791 6.939 1.00 104.86 290 ASP C C 1
ATOM 9755 O O . ASP C 3 291 ? 17.603 21.879 7.469 1.00 96.65 290 ASP C O 1
ATOM 9760 N N . PHE C 3 292 ? 17.920 19.650 7.366 1.00 93.99 291 PHE C N 1
ATOM 9761 C CA . PHE C 3 292 ? 18.675 19.591 8.625 1.00 73.84 291 PHE C CA 1
ATOM 9762 C C . PHE C 3 292 ? 20.107 19.030 8.617 1.00 76.54 291 PHE C C 1
ATOM 9763 O O . PHE C 3 292 ? 20.351 17.944 8.102 1.00 80.15 291 PHE C O 1
ATOM 9771 N N . ILE C 3 293 ? 21.026 19.776 9.236 1.00 84.81 292 ILE C N 1
ATOM 9772 C CA . ILE C 3 293 ? 22.458 19.433 9.411 1.00 96.01 292 ILE C CA 1
ATOM 9773 C C . ILE C 3 293 ? 22.765 17.997 9.844 1.00 89.84 292 ILE C C 1
ATOM 9774 O O . ILE C 3 293 ? 22.275 17.550 10.880 1.00 82.96 292 ILE C O 1
ATOM 9779 N N . ILE C 3 294 ? 23.604 17.287 9.095 1.00 77.78 293 ILE C N 1
ATOM 9780 C CA . ILE C 3 294 ? 23.998 15.942 9.521 1.00 80.78 293 ILE C CA 1
ATOM 9781 C C . ILE C 3 294 ? 25.496 15.736 9.617 1.00 85.69 293 ILE C C 1
ATOM 9782 O O . ILE C 3 294 ? 25.958 14.599 9.729 1.00 73.86 293 ILE C O 1
ATOM 9787 N N . MET C 3 295 ? 26.255 16.823 9.547 1.00 83.87 294 MET C N 1
ATOM 9788 C CA . MET C 3 295 ? 27.695 16.758 9.739 1.00 74.55 294 MET C CA 1
ATOM 9789 C C . MET C 3 295 ? 28.182 18.141 10.103 1.00 84.78 294 MET C C 1
ATOM 9790 O O . MET C 3 295 ? 28.081 19.075 9.307 1.00 87.49 294 MET C O 1
ATOM 9795 N N . LYS C 3 296 ? 28.706 18.257 11.319 1.00 99.55 295 LYS C N 1
ATOM 9796 C CA . LYS C 3 296 ? 29.113 19.535 11.899 1.00 91.31 295 LYS C CA 1
ATOM 9797 C C . LYS C 3 296 ? 30.282 20.207 11.186 1.00 96.94 295 LYS C C 1
ATOM 9798 O O . LYS C 3 296 ? 30.902 19.637 10.286 1.00 103.20 295 LYS C O 1
ATOM 9804 N N . SER C 3 297 ? 30.572 21.433 11.601 1.00 90.19 296 SER C N 1
ATOM 9805 C CA . SER C 3 297 ? 31.687 22.174 11.051 1.00 103.30 296 SER C CA 1
ATOM 9806 C C . SER C 3 297 ? 32.967 21.441 11.408 1.00 107.86 296 SER C C 1
ATOM 9807 O O . SER C 3 297 ? 33.988 21.577 10.735 1.00 112.19 296 SER C O 1
ATOM 9810 N N . ASN C 3 298 ? 32.884 20.634 12.460 1.00 101.43 297 ASN C N 1
ATOM 9811 C CA . ASN C 3 298 ? 34.057 20.033 13.076 1.00 92.50 297 ASN C CA 1
ATOM 9812 C C . ASN C 3 298 ? 34.171 18.534 12.845 1.00 85.24 297 ASN C C 1
ATOM 9813 O O . ASN C 3 298 ? 34.689 17.814 13.690 1.00 80.48 297 ASN C O 1
ATOM 9818 N N . GLY C 3 299 ? 33.669 18.062 11.713 1.00 81.97 298 GLY C N 1
ATOM 9819 C CA . GLY C 3 299 ? 33.860 16.679 11.320 1.00 82.25 298 GLY C CA 1
ATOM 9820 C C . GLY C 3 299 ? 33.036 15.652 12.067 1.00 94.49 298 GLY C C 1
ATOM 9821 O O . GLY C 3 299 ? 33.046 14.481 11.692 1.00 105.72 298 GLY C O 1
ATOM 9822 N N . PHE C 3 300 ? 32.332 16.082 13.116 1.00 80.27 299 PHE C N 1
ATOM 9823 C CA . PHE C 3 300 ? 31.457 15.207 13.902 1.00 64.81 299 PHE C CA 1
ATOM 9824 C C . PHE C 3 300 ? 30.030 15.194 13.357 1.00 70.60 299 PHE C C 1
ATOM 9825 O O . PHE C 3 300 ? 29.551 16.192 12.834 1.00 74.53 299 PHE C O 1
ATOM 9833 N N . PRO C 3 301 ? 29.328 14.068 13.511 1.00 74.99 300 PRO C N 1
ATOM 9834 C CA . PRO C 3 301 ? 27.925 14.031 13.103 1.00 78.81 300 PRO C CA 1
ATOM 9835 C C . PRO C 3 301 ? 27.004 14.819 14.039 1.00 79.60 300 PRO C C 1
ATOM 9836 O O . PRO C 3 301 ? 27.435 15.242 15.113 1.00 68.42 300 PRO C O 1
ATOM 9840 N N . THR C 3 302 ? 25.766 15.039 13.590 1.00 75.63 301 THR C N 1
ATOM 9841 C CA . THR C 3 302 ? 24.676 15.536 14.407 1.00 78.62 301 THR C CA 1
ATOM 9842 C C . THR C 3 302 ? 24.089 14.269 14.968 1.00 88.22 301 THR C C 1
ATOM 9843 O O . THR C 3 302 ? 24.350 13.186 14.422 1.00 42.03 301 THR C O 1
ATOM 9847 N N . TYR C 3 303 ? 23.302 14.395 16.043 1.00 102.56 302 TYR C N 1
ATOM 9848 C CA . TYR C 3 303 ? 22.739 13.225 16.710 1.00 97.17 302 TYR C CA 1
ATOM 9849 C C . TYR C 3 303 ? 22.029 12.341 15.702 1.00 86.04 302 TYR C C 1
ATOM 9850 O O . TYR C 3 303 ? 22.377 11.169 15.520 1.00 76.48 302 TYR C O 1
ATOM 9859 N N . ASN C 3 304 ? 21.037 12.921 15.040 1.00 60.09 303 ASN C N 1
ATOM 9860 C CA . ASN C 3 304 ? 20.090 12.125 14.295 1.00 63.16 303 ASN C CA 1
ATOM 9861 C C . ASN C 3 304 ? 20.726 11.291 13.192 1.00 75.02 303 ASN C C 1
ATOM 9862 O O . ASN C 3 304 ? 20.326 10.149 12.963 1.00 86.24 303 ASN C O 1
ATOM 9867 N N . PHE C 3 305 ? 21.733 11.849 12.527 1.00 77.88 304 PHE C N 1
ATOM 9868 C CA . PHE C 3 305 ? 22.429 11.136 11.461 1.00 78.46 304 PHE C CA 1
ATOM 9869 C C . PHE C 3 305 ? 23.347 10.071 12.062 1.00 79.00 304 PHE C C 1
ATOM 9870 O O . PHE C 3 305 ? 23.412 8.928 11.581 1.00 61.89 304 PHE C O 1
ATOM 9878 N N . ALA C 3 306 ? 24.024 10.458 13.142 1.00 62.07 305 ALA C N 1
ATOM 9879 C CA . ALA C 3 306 ? 24.979 9.608 13.841 1.00 65.35 305 ALA C CA 1
ATOM 9880 C C . ALA C 3 306 ? 24.440 8.240 14.238 1.00 71.12 305 ALA C C 1
ATOM 9881 O O . ALA C 3 306 ? 25.080 7.221 13.996 1.00 59.44 305 ALA C O 1
ATOM 9883 N N . VAL C 3 307 ? 23.280 8.223 14.885 1.00 80.80 306 VAL C N 1
ATOM 9884 C CA . VAL C 3 307 ? 22.568 6.973 15.128 1.00 81.53 306 VAL C CA 1
ATOM 9885 C C . VAL C 3 307 ? 22.474 6.129 13.885 1.00 91.41 306 VAL C C 1
ATOM 9886 O O . VAL C 3 307 ? 23.326 5.294 13.614 1.00 93.54 306 VAL C O 1
ATOM 9890 N N . VAL C 3 308 ? 21.387 6.356 13.154 1.00 95.44 307 VAL C N 1
ATOM 9891 C CA . VAL C 3 308 ? 21.086 5.650 11.922 1.00 96.60 307 VAL C CA 1
ATOM 9892 C C . VAL C 3 308 ? 22.291 4.893 11.391 1.00 88.14 307 VAL C C 1
ATOM 9893 O O . VAL C 3 308 ? 22.272 3.669 11.284 1.00 82.33 307 VAL C O 1
ATOM 9897 N N . VAL C 3 309 ? 23.347 5.625 11.064 1.00 71.89 308 VAL C N 1
ATOM 9898 C CA . VAL C 3 309 ? 24.536 4.990 10.523 1.00 69.28 308 VAL C CA 1
ATOM 9899 C C . VAL C 3 309 ? 25.001 3.916 11.496 1.00 81.48 308 VAL C C 1
ATOM 9900 O O . VAL C 3 309 ? 25.046 2.729 11.158 1.00 57.91 308 VAL C O 1
ATOM 9904 N N . ASP C 3 310 ? 25.318 4.344 12.716 1.00 96.99 309 ASP C N 1
ATOM 9905 C CA . ASP C 3 310 ? 25.743 3.441 13.779 1.00 85.70 309 ASP C CA 1
ATOM 9906 C C . ASP C 3 310 ? 24.658 2.426 14.107 1.00 70.06 309 ASP C C 1
ATOM 9907 O O . ASP C 3 310 ? 24.941 1.250 14.318 1.00 61.35 309 ASP C O 1
ATOM 9912 N N . ASP C 3 311 ? 23.410 2.884 14.119 1.00 69.02 310 ASP C N 1
ATOM 9913 C CA . ASP C 3 311 ? 22.273 2.036 14.473 1.00 67.65 310 ASP C CA 1
ATOM 9914 C C . ASP C 3 311 ? 22.025 0.933 13.437 1.00 64.29 310 ASP C C 1
ATOM 9915 O O . ASP C 3 311 ? 21.476 -0.134 13.750 1.00 37.40 310 ASP C O 1
ATOM 9920 N N . HIS C 3 312 ? 22.462 1.209 12.209 1.00 66.20 311 HIS C N 1
ATOM 9921 C CA . HIS C 3 312 ? 22.335 0.304 11.077 1.00 56.22 311 HIS C CA 1
ATOM 9922 C C . HIS C 3 312 ? 23.509 -0.642 11.080 1.00 88.00 311 HIS C C 1
ATOM 9923 O O . HIS C 3 312 ? 23.342 -1.864 11.112 1.00 97.40 311 HIS C O 1
ATOM 9930 N N . LEU C 3 313 ? 24.703 -0.052 11.055 1.00 90.18 312 LEU C N 1
ATOM 9931 C CA . LEU C 3 313 ? 25.956 -0.794 11.048 1.00 73.15 312 LEU C CA 1
ATOM 9932 C C . LEU C 3 313 ? 26.004 -1.781 12.200 1.00 77.09 312 LEU C C 1
ATOM 9933 O O . LEU C 3 313 ? 26.400 -2.931 12.019 1.00 78.70 312 LEU C O 1
ATOM 9938 N N . MET C 3 314 ? 25.581 -1.332 13.379 1.00 69.26 313 MET C N 1
ATOM 9939 C CA . MET C 3 314 ? 25.639 -2.169 14.574 1.00 72.96 313 MET C CA 1
ATOM 9940 C C . MET C 3 314 ? 24.557 -3.230 14.569 1.00 76.76 313 MET C C 1
ATOM 9941 O O . MET C 3 314 ? 24.267 -3.831 15.605 1.00 83.08 313 MET C O 1
ATOM 9946 N N . ARG C 3 315 ? 23.965 -3.469 13.407 1.00 61.74 314 ARG C N 1
ATOM 9947 C CA . ARG C 3 315 ? 22.964 -4.515 13.300 1.00 84.42 314 ARG C CA 1
ATOM 9948 C C . ARG C 3 315 ? 22.010 -4.509 14.488 1.00 84.09 314 ARG C C 1
ATOM 9949 O O . ARG C 3 315 ? 22.031 -5.433 15.298 1.00 64.18 314 ARG C O 1
ATOM 9957 N N . ILE C 3 316 ? 21.178 -3.476 14.588 1.00 67.98 315 ILE C N 1
ATOM 9958 C CA . ILE C 3 316 ? 20.281 -3.346 15.728 1.00 76.53 315 ILE C CA 1
ATOM 9959 C C . ILE C 3 316 ? 18.835 -3.586 15.344 1.00 72.14 315 ILE C C 1
ATOM 9960 O O . ILE C 3 316 ? 18.242 -2.756 14.674 1.00 74.49 315 ILE C O 1
ATOM 9965 N N . SER C 3 317 ? 18.266 -4.695 15.815 1.00 69.73 316 SER C N 1
ATOM 9966 C CA . SER C 3 317 ? 16.895 -5.086 15.489 1.00 79.60 316 SER C CA 1
ATOM 9967 C C . SER C 3 317 ? 15.802 -4.243 16.153 1.00 67.00 316 SER C C 1
ATOM 9968 O O . SER C 3 317 ? 14.803 -3.884 15.519 1.00 67.16 316 SER C O 1
ATOM 9971 N N . HIS C 3 318 ? 15.985 -3.932 17.425 1.00 51.39 317 HIS C N 1
ATOM 9972 C CA . HIS C 3 318 ? 14.981 -3.177 18.158 1.00 62.28 317 HIS C CA 1
ATOM 9973 C C . HIS C 3 318 ? 15.564 -1.971 18.866 1.00 66.13 317 HIS C C 1
ATOM 9974 O O . HIS C 3 318 ? 16.520 -2.088 19.623 1.00 87.74 317 HIS C O 1
ATOM 9981 N N . VAL C 3 319 ? 14.978 -0.811 18.643 1.00 39.63 318 VAL C N 1
ATOM 9982 C CA . VAL C 3 319 ? 15.382 0.357 19.377 1.00 51.50 318 VAL C CA 1
ATOM 9983 C C . VAL C 3 319 ? 14.317 0.581 20.404 1.00 51.38 318 VAL C C 1
ATOM 9984 O O . VAL C 3 319 ? 13.156 0.634 20.056 1.00 74.94 318 VAL C O 1
ATOM 9988 N N . PHE C 3 320 ? 14.687 0.679 21.673 1.00 49.76 319 PHE C N 1
ATOM 9989 C CA . PHE C 3 320 ? 13.717 1.021 22.704 1.00 50.40 319 PHE C CA 1
ATOM 9990 C C . PHE C 3 320 ? 14.286 2.224 23.425 1.00 54.54 319 PHE C C 1
ATOM 9991 O O . PHE C 3 320 ? 15.282 2.109 24.130 1.00 57.75 319 PHE C O 1
ATOM 9999 N N . ARG C 3 321 ? 13.676 3.385 23.250 1.00 47.30 320 ARG C N 1
ATOM 10000 C CA . ARG C 3 321 ? 14.282 4.595 23.771 1.00 48.82 320 ARG C CA 1
ATOM 10001 C C . ARG C 3 321 ? 13.288 5.557 24.398 1.00 67.11 320 ARG C C 1
ATOM 10002 O O . ARG C 3 321 ? 12.083 5.286 24.500 1.00 39.81 320 ARG C O 1
ATOM 10010 N N . GLY C 3 322 ? 13.820 6.704 24.802 1.00 79.28 321 GLY C N 1
ATOM 10011 C CA . GLY C 3 322 ? 13.030 7.744 25.427 1.00 91.16 321 GLY C CA 1
ATOM 10012 C C . GLY C 3 322 ? 12.037 8.504 24.564 1.00 78.24 321 GLY C C 1
ATOM 10013 O O . GLY C 3 322 ? 12.410 9.234 23.653 1.00 80.81 321 GLY C O 1
ATOM 10014 N N . GLU C 3 323 ? 10.760 8.330 24.861 1.00 65.39 322 GLU C N 1
ATOM 10015 C CA . GLU C 3 323 ? 9.731 9.247 24.405 1.00 61.97 322 GLU C CA 1
ATOM 10016 C C . GLU C 3 323 ? 10.230 10.642 24.056 1.00 57.20 322 GLU C C 1
ATOM 10017 O O . GLU C 3 323 ? 9.567 11.359 23.326 1.00 62.84 322 GLU C O 1
ATOM 10023 N N . ASP C 3 324 ? 11.357 11.069 24.604 1.00 59.48 323 ASP C N 1
ATOM 10024 C CA . ASP C 3 324 ? 11.863 12.379 24.227 1.00 75.66 323 ASP C CA 1
ATOM 10025 C C . ASP C 3 324 ? 12.309 12.367 22.764 1.00 74.41 323 ASP C C 1
ATOM 10026 O O . ASP C 3 324 ? 12.578 13.412 22.178 1.00 85.51 323 ASP C O 1
ATOM 10031 N N . HIS C 3 325 ? 12.323 11.176 22.170 1.00 65.43 324 HIS C N 1
ATOM 10032 C CA . HIS C 3 325 ? 12.870 10.953 20.829 1.00 73.13 324 HIS C CA 1
ATOM 10033 C C . HIS C 3 325 ? 11.838 10.584 19.742 1.00 82.27 324 HIS C C 1
ATOM 10034 O O . HIS C 3 325 ? 12.192 10.317 18.592 1.00 85.60 324 HIS C O 1
ATOM 10041 N N . LEU C 3 326 ? 10.565 10.558 20.097 1.00 77.61 325 LEU C N 1
ATOM 10042 C CA . LEU C 3 326 ? 9.555 10.202 19.125 1.00 52.20 325 LEU C CA 1
ATOM 10043 C C . LEU C 3 326 ? 9.662 11.192 18.005 1.00 63.11 325 LEU C C 1
ATOM 10044 O O . LEU C 3 326 ? 9.968 10.832 16.880 1.00 69.39 325 LEU C O 1
ATOM 10049 N N . SER C 3 327 ? 9.439 12.456 18.332 1.00 74.58 326 SER C N 1
ATOM 10050 C CA . SER C 3 327 ? 9.419 13.515 17.337 1.00 82.96 326 SER C CA 1
ATOM 10051 C C . SER C 3 327 ? 10.700 13.572 16.518 1.00 78.86 326 SER C C 1
ATOM 10052 O O . SER C 3 327 ? 10.922 14.527 15.774 1.00 74.60 326 SER C O 1
ATOM 10055 N N . ASN C 3 328 ? 11.523 12.536 16.656 1.00 67.81 327 ASN C N 1
ATOM 10056 C CA . ASN C 3 328 ? 12.812 12.437 15.992 1.00 61.12 327 ASN C CA 1
ATOM 10057 C C . ASN C 3 328 ? 12.918 11.245 15.073 1.00 70.39 327 ASN C C 1
ATOM 10058 O O . ASN C 3 328 ? 13.819 11.193 14.243 1.00 91.95 327 ASN C O 1
ATOM 10063 N N . THR C 3 329 ? 12.022 10.278 15.233 1.00 50.06 328 THR C N 1
ATOM 10064 C CA . THR C 3 329 ? 12.056 9.058 14.422 1.00 76.97 328 THR C CA 1
ATOM 10065 C C . THR C 3 329 ? 11.740 9.258 12.935 1.00 75.17 328 THR C C 1
ATOM 10066 O O . THR C 3 329 ? 12.096 8.418 12.113 1.00 72.97 328 THR C O 1
ATOM 10070 N N . PRO C 3 330 ? 11.048 10.352 12.586 1.00 81.35 329 PRO C N 1
ATOM 10071 C CA . PRO C 3 330 ? 10.966 10.776 11.186 1.00 95.42 329 PRO C CA 1
ATOM 10072 C C . PRO C 3 330 ? 12.332 11.110 10.602 1.00 97.15 329 PRO C C 1
ATOM 10073 O O . PRO C 3 330 ? 12.815 10.397 9.721 1.00 88.64 329 PRO C O 1
ATOM 10077 N N . LYS C 3 331 ? 12.934 12.198 11.073 1.00 76.41 330 LYS C N 1
ATOM 10078 C CA . LYS C 3 331 ? 14.219 12.618 10.546 1.00 68.74 330 LYS C CA 1
ATOM 10079 C C . LYS C 3 331 ? 15.101 11.396 10.338 1.00 67.87 330 LYS C C 1
ATOM 10080 O O . LYS C 3 331 ? 15.796 11.280 9.340 1.00 62.46 330 LYS C O 1
ATOM 10086 N N . GLN C 3 332 ? 15.063 10.472 11.286 1.00 71.75 331 GLN C N 1
ATOM 10087 C CA . GLN C 3 332 ? 15.906 9.287 11.208 1.00 73.88 331 GLN C CA 1
ATOM 10088 C C . GLN C 3 332 ? 15.414 8.342 10.117 1.00 69.85 331 GLN C C 1
ATOM 10089 O O . GLN C 3 332 ? 16.202 7.721 9.402 1.00 62.18 331 GLN C O 1
ATOM 10095 N N . LEU C 3 333 ? 14.100 8.249 9.990 1.00 53.59 332 LEU C N 1
ATOM 10096 C CA . LEU C 3 333 ? 13.491 7.360 9.014 1.00 57.98 332 LEU C CA 1
ATOM 10097 C C . LEU C 3 333 ? 13.681 7.857 7.573 1.00 65.43 332 LEU C C 1
ATOM 10098 O O . LEU C 3 333 ? 13.744 7.067 6.621 1.00 51.93 332 LEU C O 1
ATOM 10103 N N . MET C 3 334 ? 13.763 9.169 7.408 1.00 57.97 333 MET C N 1
ATOM 10104 C CA . MET C 3 334 ? 14.105 9.701 6.109 1.00 72.42 333 MET C CA 1
ATOM 10105 C C . MET C 3 334 ? 15.471 9.151 5.729 1.00 74.03 333 MET C C 1
ATOM 10106 O O . MET C 3 334 ? 15.613 8.412 4.758 1.00 74.81 333 MET C O 1
ATOM 10111 N N . ILE C 3 335 ? 16.475 9.509 6.516 1.00 63.64 334 ILE C N 1
ATOM 10112 C CA . ILE C 3 335 ? 17.807 8.962 6.344 1.00 70.18 334 ILE C CA 1
ATOM 10113 C C . ILE C 3 335 ? 17.745 7.472 5.940 1.00 66.08 334 ILE C C 1
ATOM 10114 O O . ILE C 3 335 ? 18.019 7.158 4.794 1.00 50.97 334 ILE C O 1
ATOM 10119 N N . TYR C 3 336 ? 17.349 6.567 6.831 1.00 47.26 335 TYR C N 1
ATOM 10120 C CA . TYR C 3 336 ? 17.315 5.138 6.482 1.00 58.42 335 TYR C CA 1
ATOM 10121 C C . TYR C 3 336 ? 16.842 4.849 5.060 1.00 77.28 335 TYR C C 1
ATOM 10122 O O . TYR C 3 336 ? 17.395 3.988 4.381 1.00 79.24 335 TYR C O 1
ATOM 10131 N N . GLU C 3 337 ? 15.774 5.519 4.637 1.00 76.91 336 GLU C N 1
ATOM 10132 C CA . GLU C 3 337 ? 15.212 5.300 3.307 1.00 84.38 336 GLU C CA 1
ATOM 10133 C C . GLU C 3 337 ? 15.761 6.346 2.370 1.00 83.04 336 GLU C C 1
ATOM 10134 O O . GLU C 3 337 ? 15.038 7.234 1.917 1.00 104.22 336 GLU C O 1
ATOM 10140 N N . ALA C 3 338 ? 17.055 6.239 2.105 1.00 53.26 337 ALA C N 1
ATOM 10141 C CA . ALA C 3 338 ? 17.776 7.180 1.267 1.00 44.05 337 ALA C CA 1
ATOM 10142 C C . ALA C 3 338 ? 19.139 6.569 1.192 1.00 56.14 337 ALA C C 1
ATOM 10143 O O . ALA C 3 338 ? 19.935 6.873 0.314 1.00 72.16 337 ALA C O 1
ATOM 10145 N N . PHE C 3 339 ? 19.397 5.706 2.161 1.00 71.13 338 PHE C N 1
ATOM 10146 C CA . PHE C 3 339 ? 20.500 4.780 2.108 1.00 66.63 338 PHE C CA 1
ATOM 10147 C C . PHE C 3 339 ? 19.889 3.490 1.606 1.00 81.44 338 PHE C C 1
ATOM 10148 O O . PHE C 3 339 ? 20.603 2.534 1.308 1.00 96.02 338 PHE C O 1
ATOM 10156 N N . GLY C 3 340 ? 18.558 3.460 1.528 1.00 46.53 339 GLY C N 1
ATOM 10157 C CA . GLY C 3 340 ? 17.860 2.236 1.177 1.00 56.67 339 GLY C CA 1
ATOM 10158 C C . GLY C 3 340 ? 18.054 1.103 2.179 1.00 68.19 339 GLY C C 1
ATOM 10159 O O . GLY C 3 340 ? 18.275 -0.058 1.791 1.00 46.02 339 GLY C O 1
ATOM 10160 N N . TRP C 3 341 ? 17.957 1.445 3.467 1.00 57.98 340 TRP C N 1
ATOM 10161 C CA . TRP C 3 341 ? 18.159 0.494 4.557 1.00 59.87 340 TRP C CA 1
ATOM 10162 C C . TRP C 3 341 ? 16.872 0.214 5.323 1.00 65.03 340 TRP C C 1
ATOM 10163 O O . TRP C 3 341 ? 16.160 1.138 5.716 1.00 66.61 340 TRP C O 1
ATOM 10174 N N . GLU C 3 342 ? 16.609 -1.071 5.547 1.00 58.33 341 GLU C N 1
ATOM 10175 C CA . GLU C 3 342 ? 15.625 -1.547 6.517 1.00 53.22 341 GLU C CA 1
ATOM 10176 C C . GLU C 3 342 ? 15.849 -0.956 7.938 1.00 73.09 341 GLU C C 1
ATOM 10177 O O . GLU C 3 342 ? 16.916 -1.126 8.548 1.00 67.52 341 GLU C O 1
ATOM 10183 N N . ALA C 3 343 ? 14.842 -0.260 8.464 1.00 70.07 342 ALA C N 1
ATOM 10184 C CA . ALA C 3 343 ? 14.903 0.280 9.835 1.00 68.72 342 ALA C CA 1
ATOM 10185 C C . ALA C 3 343 ? 14.458 -0.726 10.906 1.00 81.35 342 ALA C C 1
ATOM 10186 O O . ALA C 3 343 ? 13.932 -1.792 10.584 1.00 86.89 342 ALA C O 1
ATOM 10188 N N . PRO C 3 344 ? 14.678 -0.391 12.189 1.00 72.30 343 PRO C N 1
ATOM 10189 C CA . PRO C 3 344 ? 14.329 -1.325 13.267 1.00 55.22 343 PRO C CA 1
ATOM 10190 C C . PRO C 3 344 ? 12.935 -1.096 13.848 1.00 80.85 343 PRO C C 1
ATOM 10191 O O . PRO C 3 344 ? 12.294 -0.078 13.587 1.00 101.82 343 PRO C O 1
ATOM 10195 N N . VAL C 3 345 ? 12.453 -2.046 14.634 1.00 71.89 344 VAL C N 1
ATOM 10196 C CA . VAL C 3 345 ? 11.205 -1.821 15.337 1.00 67.38 344 VAL C CA 1
ATOM 10197 C C . VAL C 3 345 ? 11.454 -0.655 16.265 1.00 69.99 344 VAL C C 1
ATOM 10198 O O . VAL C 3 345 ? 12.556 -0.482 16.756 1.00 55.02 344 VAL C O 1
ATOM 10202 N N . PHE C 3 346 ? 10.456 0.178 16.494 1.00 78.37 345 PHE C N 1
ATOM 10203 C CA . PHE C 3 346 ? 10.648 1.231 17.469 1.00 70.52 345 PHE C CA 1
ATOM 10204 C C . PHE C 3 346 ? 9.703 1.037 18.614 1.00 69.11 345 PHE C C 1
ATOM 10205 O O . PHE C 3 346 ? 8.841 0.169 18.585 1.00 69.41 345 PHE C O 1
ATOM 10213 N N . MET C 3 347 ? 9.867 1.874 19.622 1.00 65.61 346 MET C N 1
ATOM 10214 C CA . MET C 3 347 ? 9.364 1.565 20.934 1.00 63.62 346 MET C CA 1
ATOM 10215 C C . MET C 3 347 ? 9.775 2.740 21.751 1.00 51.94 346 MET C C 1
ATOM 10216 O O . MET C 3 347 ? 10.800 2.708 22.413 1.00 67.05 346 MET C O 1
ATOM 10221 N N . HIS C 3 348 ? 9.005 3.804 21.675 1.00 41.71 347 HIS C N 1
ATOM 10222 C CA . HIS C 3 348 ? 9.249 4.928 22.549 1.00 57.69 347 HIS C CA 1
ATOM 10223 C C . HIS C 3 348 ? 8.499 4.858 23.895 1.00 70.21 347 HIS C C 1
ATOM 10224 O O . HIS C 3 348 ? 7.301 5.165 24.010 1.00 38.28 347 HIS C O 1
ATOM 10231 N N . ILE C 3 349 ? 9.272 4.419 24.888 1.00 83.60 348 ILE C N 1
ATOM 10232 C CA . ILE C 3 349 ? 8.933 4.312 26.298 1.00 68.31 348 ILE C CA 1
ATOM 10233 C C . ILE C 3 349 ? 8.858 5.701 26.911 1.00 63.36 348 ILE C C 1
ATOM 10234 O O . ILE C 3 349 ? 9.552 6.602 26.463 1.00 63.62 348 ILE C O 1
ATOM 10239 N N . PRO C 3 350 ? 8.014 5.878 27.941 1.00 70.35 349 PRO C N 1
ATOM 10240 C CA . PRO C 3 350 ? 7.876 7.152 28.668 1.00 73.59 349 PRO C CA 1
ATOM 10241 C C . PRO C 3 350 ? 9.040 7.495 29.627 1.00 67.02 349 PRO C C 1
ATOM 10242 O O . PRO C 3 350 ? 9.822 6.637 30.037 1.00 53.42 349 PRO C O 1
ATOM 10246 N N . LEU C 3 351 ? 9.121 8.769 29.993 1.00 56.54 350 LEU C N 1
ATOM 10247 C CA . LEU C 3 351 ? 10.151 9.255 30.891 1.00 64.52 350 LEU C CA 1
ATOM 10248 C C . LEU C 3 351 ? 9.747 9.077 32.353 1.00 69.23 350 LEU C C 1
ATOM 10249 O O . LEU C 3 351 ? 8.567 8.962 32.656 1.00 63.12 350 LEU C O 1
ATOM 10254 N N . ILE C 3 352 ? 10.723 9.047 33.260 1.00 69.39 351 ILE C N 1
ATOM 10255 C CA . ILE C 3 352 ? 10.403 9.216 34.670 1.00 71.09 351 ILE C CA 1
ATOM 10256 C C . ILE C 3 352 ? 10.659 10.671 34.982 1.00 74.61 351 ILE C C 1
ATOM 10257 O O . ILE C 3 352 ? 11.651 11.236 34.541 1.00 63.45 351 ILE C O 1
ATOM 10262 N N . LEU C 3 353 ? 9.751 11.280 35.729 1.00 85.16 352 LEU C N 1
ATOM 10263 C CA . LEU C 3 353 ? 9.734 12.726 35.866 1.00 90.53 352 LEU C CA 1
ATOM 10264 C C . LEU C 3 353 ? 10.310 13.147 37.206 1.00 90.06 352 LEU C C 1
ATOM 10265 O O . LEU C 3 353 ? 10.651 12.311 38.040 1.00 92.36 352 LEU C O 1
ATOM 10270 N N . GLY C 3 354 ? 10.409 14.455 37.405 1.00 93.43 353 GLY C N 1
ATOM 10271 C CA . GLY C 3 354 ? 10.767 15.006 38.693 1.00 85.42 353 GLY C CA 1
ATOM 10272 C C . GLY C 3 354 ? 9.509 15.326 39.467 1.00 96.37 353 GLY C C 1
ATOM 10273 O O . GLY C 3 354 ? 8.406 15.157 38.956 1.00 105.74 353 GLY C O 1
ATOM 10274 N N . SER C 3 355 ? 9.667 15.791 40.700 1.00 122.92 354 SER C N 1
ATOM 10275 C CA . SER C 3 355 ? 8.518 16.130 41.529 1.00 126.81 354 SER C CA 1
ATOM 10276 C C . SER C 3 355 ? 7.785 17.311 40.932 1.00 111.73 354 SER C C 1
ATOM 10277 O O . SER C 3 355 ? 6.718 17.684 41.410 1.00 96.02 354 SER C O 1
ATOM 10280 N N . ASP C 3 356 ? 8.372 17.901 39.893 1.00 104.36 355 ASP C N 1
ATOM 10281 C CA . ASP C 3 356 ? 7.812 19.093 39.267 1.00 102.50 355 ASP C CA 1
ATOM 10282 C C . ASP C 3 356 ? 7.276 18.827 37.872 1.00 95.40 355 ASP C C 1
ATOM 10283 O O . ASP C 3 356 ? 7.442 19.661 36.984 1.00 99.51 355 ASP C O 1
ATOM 10288 N N . ARG C 3 357 ? 6.626 17.677 37.695 1.00 93.39 356 ARG C N 1
ATOM 10289 C CA . ARG C 3 357 ? 6.020 17.295 36.420 1.00 94.25 356 ARG C CA 1
ATOM 10290 C C . ARG C 3 357 ? 6.952 17.655 35.264 1.00 94.78 356 ARG C C 1
ATOM 10291 O O . ARG C 3 357 ? 6.748 18.658 34.586 1.00 107.28 356 ARG C O 1
ATOM 10299 N N . THR C 3 358 ? 7.987 16.844 35.059 1.00 88.83 357 THR C N 1
ATOM 10300 C CA . THR C 3 358 ? 8.997 17.089 34.018 1.00 84.13 357 THR C CA 1
ATOM 10301 C C . THR C 3 358 ? 10.138 16.073 34.057 1.00 85.01 357 THR C C 1
ATOM 10302 O O . THR C 3 358 ? 10.447 15.520 35.105 1.00 85.24 357 THR C O 1
ATOM 10306 N N . PRO C 3 359 ? 10.784 15.841 32.910 1.00 84.21 358 PRO C N 1
ATOM 10307 C CA . PRO C 3 359 ? 11.756 14.754 32.838 1.00 83.98 358 PRO C CA 1
ATOM 10308 C C . PRO C 3 359 ? 13.036 15.043 33.596 1.00 97.62 358 PRO C C 1
ATOM 10309 O O . PRO C 3 359 ? 13.474 16.190 33.680 1.00 114.80 358 PRO C O 1
ATOM 10313 N N . LEU C 3 360 ? 13.632 13.984 34.133 1.00 83.95 359 LEU C N 1
ATOM 10314 C CA . LEU C 3 360 ? 14.941 14.049 34.749 1.00 54.09 359 LEU C CA 1
ATOM 10315 C C . LEU C 3 360 ? 15.938 14.336 33.648 1.00 88.83 359 LEU C C 1
ATOM 10316 O O . LEU C 3 360 ? 15.555 14.448 32.484 1.00 108.02 359 LEU C O 1
ATOM 10321 N N . SER C 3 361 ? 17.215 14.447 33.994 1.00 106.45 360 SER C N 1
ATOM 10322 C CA . SER C 3 361 ? 18.221 14.822 33.007 1.00 120.40 360 SER C CA 1
ATOM 10323 C C . SER C 3 361 ? 19.618 14.866 33.592 1.00 142.71 360 SER C C 1
ATOM 10324 O O . SER C 3 361 ? 19.845 14.455 34.728 1.00 157.29 360 SER C O 1
ATOM 10327 N N . LYS C 3 362 ? 20.553 15.371 32.792 1.00 155.43 361 LYS C N 1
ATOM 10328 C CA . LYS C 3 362 ? 21.879 15.735 33.268 1.00 160.61 361 LYS C CA 1
ATOM 10329 C C . LYS C 3 362 ? 21.722 16.918 34.228 1.00 171.59 361 LYS C C 1
ATOM 10330 O O . LYS C 3 362 ? 22.371 16.987 35.278 1.00 149.61 361 LYS C O 1
ATOM 10336 N N . ARG C 3 363 ? 20.831 17.832 33.849 1.00 191.24 362 ARG C N 1
ATOM 10337 C CA . ARG C 3 363 ? 20.497 19.017 34.636 1.00 194.61 362 ARG C CA 1
ATOM 10338 C C . ARG C 3 363 ? 20.301 18.679 36.120 1.00 192.93 362 ARG C C 1
ATOM 10339 O O . ARG C 3 363 ? 21.262 18.698 36.888 1.00 178.46 362 ARG C O 1
ATOM 10347 N N . HIS C 3 364 ? 19.062 18.364 36.505 1.00 202.06 363 HIS C N 1
ATOM 10348 C CA . HIS C 3 364 ? 18.721 18.015 37.889 1.00 206.93 363 HIS C CA 1
ATOM 10349 C C . HIS C 3 364 ? 19.943 17.640 38.726 1.00 206.38 363 HIS C C 1
ATOM 10350 O O . HIS C 3 364 ? 20.346 18.387 39.616 1.00 216.65 363 HIS C O 1
ATOM 10357 N N . GLY C 3 365 ? 20.520 16.475 38.437 1.00 194.33 364 GLY C N 1
ATOM 10358 C CA . GLY C 3 365 ? 21.732 16.021 39.101 1.00 184.68 364 GLY C CA 1
ATOM 10359 C C . GLY C 3 365 ? 21.567 15.579 40.548 1.00 181.86 364 GLY C C 1
ATOM 10360 O O . GLY C 3 365 ? 22.542 15.217 41.208 1.00 168.04 364 GLY C O 1
ATOM 10361 N N . ALA C 3 366 ? 20.332 15.608 41.041 1.00 184.97 365 ALA C N 1
ATOM 10362 C CA . ALA C 3 366 ? 20.024 15.221 42.415 1.00 152.58 365 ALA C CA 1
ATOM 10363 C C . ALA C 3 366 ? 19.208 13.928 42.433 1.00 126.50 365 ALA C C 1
ATOM 10364 O O . ALA C 3 366 ? 18.676 13.520 43.464 1.00 92.40 365 ALA C O 1
ATOM 10366 N N . THR C 3 367 ? 19.105 13.292 41.274 1.00 137.93 366 THR C N 1
ATOM 10367 C CA . THR C 3 367 ? 18.355 12.052 41.148 1.00 130.80 366 THR C CA 1
ATOM 10368 C C . THR C 3 367 ? 19.215 11.058 40.374 1.00 103.77 366 THR C C 1
ATOM 10369 O O . THR C 3 367 ? 18.735 10.323 39.510 1.00 80.18 366 THR C O 1
ATOM 10373 N N . SER C 3 368 ? 20.496 11.056 40.737 1.00 79.14 367 SER C N 1
ATOM 10374 C CA . SER C 3 368 ? 21.552 10.312 40.075 1.00 76.80 367 SER C CA 1
ATOM 10375 C C . SER C 3 368 ? 21.853 8.974 40.735 1.00 69.42 367 SER C C 1
ATOM 10376 O O . SER C 3 368 ? 22.109 8.932 41.919 1.00 76.74 367 SER C O 1
ATOM 10379 N N . VAL C 3 369 ? 21.882 7.890 39.969 1.00 80.50 368 VAL C N 1
ATOM 10380 C CA . VAL C 3 369 ? 22.151 6.569 40.543 1.00 89.97 368 VAL C CA 1
ATOM 10381 C C . VAL C 3 369 ? 23.228 6.540 41.623 1.00 88.25 368 VAL C C 1
ATOM 10382 O O . VAL C 3 369 ? 23.032 5.909 42.657 1.00 94.36 368 VAL C O 1
ATOM 10386 N N . GLU C 3 370 ? 24.364 7.193 41.384 1.00 93.76 369 GLU C N 1
ATOM 10387 C CA . GLU C 3 370 ? 25.446 7.239 42.379 1.00 114.70 369 GLU C CA 1
ATOM 10388 C C . GLU C 3 370 ? 24.893 7.519 43.771 1.00 107.24 369 GLU C C 1
ATOM 10389 O O . GLU C 3 370 ? 25.092 6.746 44.710 1.00 92.24 369 GLU C O 1
ATOM 10395 N N . HIS C 3 371 ? 24.201 8.648 43.871 1.00 96.50 370 HIS C N 1
ATOM 10396 C CA . HIS C 3 371 ? 23.465 9.073 45.058 1.00 91.36 370 HIS C CA 1
ATOM 10397 C C . HIS C 3 371 ? 22.793 7.929 45.798 1.00 81.57 370 HIS C C 1
ATOM 10398 O O . HIS C 3 371 ? 23.241 7.521 46.861 1.00 83.38 370 HIS C O 1
ATOM 10405 N N . PHE C 3 372 ? 21.710 7.418 45.232 1.00 76.05 371 PHE C N 1
ATOM 10406 C CA . PHE C 3 372 ? 20.945 6.350 45.874 1.00 101.34 371 PHE C CA 1
ATOM 10407 C C . PHE C 3 372 ? 21.801 5.132 46.238 1.00 105.71 371 PHE C C 1
ATOM 10408 O O . PHE C 3 372 ? 21.407 4.307 47.065 1.00 105.20 371 PHE C O 1
ATOM 10416 N N . ARG C 3 373 ? 22.978 5.031 45.631 1.00 87.91 372 ARG C N 1
ATOM 10417 C CA . ARG C 3 373 ? 23.858 3.895 45.886 1.00 87.98 372 ARG C CA 1
ATOM 10418 C C . ARG C 3 373 ? 24.505 4.006 47.266 1.00 97.78 372 ARG C C 1
ATOM 10419 O O . ARG C 3 373 ? 24.400 3.103 48.116 1.00 64.03 372 ARG C O 1
ATOM 10427 N N . ARG C 3 374 ? 25.180 5.133 47.467 1.00 120.47 373 ARG C N 1
ATOM 10428 C CA . ARG C 3 374 ? 25.917 5.394 48.688 1.00 115.17 373 ARG C CA 1
ATOM 10429 C C . ARG C 3 374 ? 24.968 5.900 49.739 1.00 111.21 373 ARG C C 1
ATOM 10430 O O . ARG C 3 374 ? 25.252 5.783 50.925 1.00 132.73 373 ARG C O 1
ATOM 10438 N N . GLU C 3 375 ? 23.845 6.473 49.315 1.00 99.99 374 GLU C N 1
ATOM 10439 C CA . GLU C 3 375 ? 22.874 6.963 50.282 1.00 88.05 374 GLU C CA 1
ATOM 10440 C C . GLU C 3 375 ? 22.192 5.814 50.993 1.00 79.16 374 GLU C C 1
ATOM 10441 O O . GLU C 3 375 ? 21.483 6.029 51.966 1.00 74.99 374 GLU C O 1
ATOM 10447 N N . GLY C 3 376 ? 22.428 4.597 50.514 1.00 76.70 375 GLY C N 1
ATOM 10448 C CA . GLY C 3 376 ? 22.061 3.402 51.246 1.00 83.49 375 GLY C CA 1
ATOM 10449 C C . GLY C 3 376 ? 21.261 2.369 50.480 1.00 91.74 375 GLY C C 1
ATOM 10450 O O . GLY C 3 376 ? 21.232 1.202 50.868 1.00 91.94 375 GLY C O 1
ATOM 10451 N N . ILE C 3 377 ? 20.613 2.796 49.396 1.00 87.63 376 ILE C N 1
ATOM 10452 C CA . ILE C 3 377 ? 19.734 1.924 48.610 1.00 77.38 376 ILE C CA 1
ATOM 10453 C C . ILE C 3 377 ? 20.495 0.766 47.989 1.00 70.78 376 ILE C C 1
ATOM 10454 O O . ILE C 3 377 ? 21.542 0.970 47.389 1.00 76.30 376 ILE C O 1
ATOM 10459 N N . LEU C 3 378 ? 19.970 -0.447 48.148 1.00 72.62 377 LEU C N 1
ATOM 10460 C CA . LEU C 3 378 ? 20.568 -1.645 47.560 1.00 72.12 377 LEU C CA 1
ATOM 10461 C C . LEU C 3 378 ? 20.272 -1.735 46.068 1.00 83.77 377 LEU C C 1
ATOM 10462 O O . LEU C 3 378 ? 19.158 -1.443 45.640 1.00 75.73 377 LEU C O 1
ATOM 10467 N N . SER C 3 379 ? 21.264 -2.153 45.283 1.00 91.60 378 SER C N 1
ATOM 10468 C CA . SER C 3 379 ? 21.087 -2.295 43.843 1.00 83.94 378 SER C CA 1
ATOM 10469 C C . SER C 3 379 ? 19.766 -2.980 43.539 1.00 92.91 378 SER C C 1
ATOM 10470 O O . SER C 3 379 ? 18.848 -2.376 42.975 1.00 96.16 378 SER C O 1
ATOM 10473 N N . ARG C 3 380 ? 19.669 -4.241 43.933 1.00 81.17 379 ARG C N 1
ATOM 10474 C CA . ARG C 3 380 ? 18.559 -5.075 43.512 1.00 93.35 379 ARG C CA 1
ATOM 10475 C C . ARG C 3 380 ? 17.199 -4.449 43.820 1.00 86.97 379 ARG C C 1
ATOM 10476 O O . ARG C 3 380 ? 16.171 -4.867 43.283 1.00 100.16 379 ARG C O 1
ATOM 10484 N N . ALA C 3 381 ? 17.204 -3.427 44.663 1.00 70.11 380 ALA C N 1
ATOM 10485 C CA . ALA C 3 381 ? 15.974 -2.754 45.049 1.00 83.30 380 ALA C CA 1
ATOM 10486 C C . ALA C 3 381 ? 15.659 -1.558 44.153 1.00 83.99 380 ALA C C 1
ATOM 10487 O O . ALA C 3 381 ? 14.501 -1.193 43.962 1.00 91.10 380 ALA C O 1
ATOM 10489 N N . LEU C 3 382 ? 16.692 -0.931 43.619 1.00 70.56 381 LEU C N 1
ATOM 10490 C CA . LEU C 3 382 ? 16.472 0.134 42.678 1.00 59.19 381 LEU C CA 1
ATOM 10491 C C . LEU C 3 382 ? 15.889 -0.541 41.466 1.00 81.64 381 LEU C C 1
ATOM 10492 O O . LEU C 3 382 ? 14.864 -0.111 40.942 1.00 98.85 381 LEU C O 1
ATOM 10497 N N . MET C 3 383 ? 16.540 -1.619 41.029 1.00 91.05 382 MET C N 1
ATOM 10498 C CA . MET C 3 383 ? 16.096 -2.364 39.849 1.00 98.87 382 MET C CA 1
ATOM 10499 C C . MET C 3 383 ? 14.690 -2.906 40.056 1.00 94.94 382 MET C C 1
ATOM 10500 O O . MET C 3 383 ? 13.942 -3.085 39.098 1.00 87.62 382 MET C O 1
ATOM 10505 N N . ASN C 3 384 ? 14.348 -3.162 41.316 1.00 89.65 383 ASN C N 1
ATOM 10506 C CA . ASN C 3 384 ? 12.993 -3.533 41.701 1.00 82.50 383 ASN C CA 1
ATOM 10507 C C . ASN C 3 384 ? 12.013 -2.395 41.412 1.00 67.15 383 ASN C C 1
ATOM 10508 O O . ASN C 3 384 ? 11.057 -2.572 40.676 1.00 43.66 383 ASN C O 1
ATOM 10513 N N . TYR C 3 385 ? 12.262 -1.223 41.986 1.00 67.65 384 TYR C N 1
ATOM 10514 C CA . TYR C 3 385 ? 11.407 -0.057 41.785 1.00 59.63 384 TYR C CA 1
ATOM 10515 C C . TYR C 3 385 ? 11.424 0.437 40.342 1.00 75.39 384 TYR C C 1
ATOM 10516 O O . TYR C 3 385 ? 10.388 0.782 39.789 1.00 91.25 384 TYR C O 1
ATOM 10525 N N . LEU C 3 386 ? 12.593 0.475 39.718 1.00 74.43 385 LEU C N 1
ATOM 10526 C CA . LEU C 3 386 ? 12.642 0.894 38.329 1.00 75.51 385 LEU C CA 1
ATOM 10527 C C . LEU C 3 386 ? 11.834 -0.077 37.484 1.00 80.45 385 LEU C C 1
ATOM 10528 O O . LEU C 3 386 ? 11.243 0.303 36.482 1.00 98.18 385 LEU C O 1
ATOM 10533 N N . ALA C 3 387 ? 11.779 -1.329 37.915 1.00 72.21 386 ALA C N 1
ATOM 10534 C CA . ALA C 3 387 ? 11.015 -2.340 37.199 1.00 77.07 386 ALA C CA 1
ATOM 10535 C C . ALA C 3 387 ? 9.595 -2.405 37.704 1.00 68.74 386 ALA C C 1
ATOM 10536 O O . ALA C 3 387 ? 8.984 -3.471 37.663 1.00 63.86 386 ALA C O 1
ATOM 10538 N N . LEU C 3 388 ? 9.084 -1.264 38.167 1.00 83.15 387 LEU C N 1
ATOM 10539 C CA . LEU C 3 388 ? 7.853 -1.206 38.968 1.00 67.97 387 LEU C CA 1
ATOM 10540 C C . LEU C 3 388 ? 7.178 0.172 38.895 1.00 63.08 387 LEU C C 1
ATOM 10541 O O . LEU C 3 388 ? 5.953 0.281 38.882 1.00 32.80 387 LEU C O 1
ATOM 10546 N N . LEU C 3 389 ? 7.995 1.218 38.848 1.00 70.01 388 LEU C N 1
ATOM 10547 C CA . LEU C 3 389 ? 7.519 2.568 38.610 1.00 58.19 388 LEU C CA 1
ATOM 10548 C C . LEU C 3 389 ? 6.802 2.569 37.281 1.00 72.42 388 LEU C C 1
ATOM 10549 O O . LEU C 3 389 ? 7.437 2.507 36.229 1.00 97.74 388 LEU C O 1
ATOM 10554 N N . GLY C 3 390 ? 5.482 2.617 37.311 1.00 67.80 389 GLY C N 1
ATOM 10555 C CA . GLY C 3 390 ? 4.718 2.634 36.078 1.00 78.06 389 GLY C CA 1
ATOM 10556 C C . GLY C 3 390 ? 4.760 1.365 35.242 1.00 71.65 389 GLY C C 1
ATOM 10557 O O . GLY C 3 390 ? 4.783 1.447 34.034 1.00 56.10 389 GLY C O 1
ATOM 10558 N N . TRP C 3 391 ? 4.774 0.205 35.889 1.00 85.09 390 TRP C N 1
ATOM 10559 C CA . TRP C 3 391 ? 4.628 -1.081 35.223 1.00 77.93 390 TRP C CA 1
ATOM 10560 C C . TRP C 3 391 ? 3.357 -1.677 35.773 1.00 80.15 390 TRP C C 1
ATOM 10561 O O . TRP C 3 391 ? 2.978 -1.380 36.910 1.00 85.28 390 TRP C O 1
ATOM 10572 N N . ARG C 3 392 ? 2.706 -2.534 34.995 1.00 77.34 391 ARG C N 1
ATOM 10573 C CA . ARG C 3 392 ? 1.592 -3.314 35.521 1.00 84.17 391 ARG C CA 1
ATOM 10574 C C . ARG C 3 392 ? 2.108 -4.105 36.712 1.00 96.03 391 ARG C C 1
ATOM 10575 O O . ARG C 3 392 ? 3.009 -4.936 36.569 1.00 99.72 391 ARG C O 1
ATOM 10583 N N . VAL C 3 393 ? 1.538 -3.832 37.883 1.00 79.03 392 VAL C N 1
ATOM 10584 C CA . VAL C 3 393 ? 1.950 -4.468 39.125 1.00 84.83 392 VAL C CA 1
ATOM 10585 C C . VAL C 3 393 ? 2.028 -5.990 39.009 1.00 90.51 392 VAL C C 1
ATOM 10586 O O . VAL C 3 393 ? 3.109 -6.563 39.138 1.00 112.13 392 VAL C O 1
ATOM 10590 N N . GLU C 3 394 ? 0.888 -6.632 38.769 1.00 94.54 393 GLU C N 1
ATOM 10591 C CA . GLU C 3 394 ? 0.785 -8.094 38.695 1.00 105.95 393 GLU C CA 1
ATOM 10592 C C . GLU C 3 394 ? 1.597 -8.844 39.753 1.00 125.43 393 GLU C C 1
ATOM 10593 O O . GLU C 3 394 ? 2.780 -9.125 39.554 1.00 152.58 393 GLU C O 1
ATOM 10599 N N . GLY C 3 395 ? 0.966 -9.171 40.877 1.00 99.31 394 GLY C N 1
ATOM 10600 C CA . GLY C 3 395 ? 1.595 -10.050 41.847 1.00 103.98 394 GLY C CA 1
ATOM 10601 C C . GLY C 3 395 ? 2.385 -9.328 42.919 1.00 114.71 394 GLY C C 1
ATOM 10602 O O . GLY C 3 395 ? 2.064 -8.187 43.252 1.00 122.73 394 GLY C O 1
ATOM 10603 N N . ASP C 3 396 ? 3.410 -9.987 43.465 1.00 100.98 395 ASP C N 1
ATOM 10604 C CA . ASP C 3 396 ? 4.157 -9.409 44.577 1.00 97.51 395 ASP C CA 1
ATOM 10605 C C . ASP C 3 396 ? 4.898 -8.182 44.098 1.00 80.99 395 ASP C C 1
ATOM 10606 O O . ASP C 3 396 ? 5.386 -8.151 42.977 1.00 100.89 395 ASP C O 1
ATOM 10611 N N . GLU C 3 397 ? 4.975 -7.174 44.955 1.00 61.12 396 GLU C N 1
ATOM 10612 C CA . GLU C 3 397 ? 5.500 -5.870 44.589 1.00 62.67 396 GLU C CA 1
ATOM 10613 C C . GLU C 3 397 ? 7.015 -5.843 44.783 1.00 79.47 396 GLU C C 1
ATOM 10614 O O . GLU C 3 397 ? 7.697 -4.930 44.316 1.00 81.79 396 GLU C O 1
ATOM 10620 N N . ILE C 3 398 ? 7.522 -6.870 45.464 1.00 76.07 397 ILE C N 1
ATOM 10621 C CA . ILE C 3 398 ? 8.923 -6.982 45.869 1.00 66.38 397 ILE C CA 1
ATOM 10622 C C . ILE C 3 398 ? 9.545 -8.155 45.121 1.00 59.77 397 ILE C C 1
ATOM 10623 O O . ILE C 3 398 ? 9.041 -9.264 45.226 1.00 77.31 397 ILE C O 1
ATOM 10628 N N . PHE C 3 399 ? 10.621 -7.932 44.365 1.00 63.10 398 PHE C N 1
ATOM 10629 C CA . PHE C 3 399 ? 11.197 -9.012 43.542 1.00 73.11 398 PHE C CA 1
ATOM 10630 C C . PHE C 3 399 ? 12.591 -8.737 42.945 1.00 70.68 398 PHE C C 1
ATOM 10631 O O . PHE C 3 399 ? 12.981 -7.584 42.755 1.00 84.74 398 PHE C O 1
ATOM 10639 N N . THR C 3 400 ? 13.333 -9.800 42.635 1.00 69.82 399 THR C N 1
ATOM 10640 C CA . THR C 3 400 ? 14.568 -9.652 41.859 1.00 79.84 399 THR C CA 1
ATOM 10641 C C . THR C 3 400 ? 14.231 -9.318 40.431 1.00 81.85 399 THR C C 1
ATOM 10642 O O . THR C 3 400 ? 13.115 -9.553 39.984 1.00 87.19 399 THR C O 1
ATOM 10646 N N . ILE C 3 401 ? 15.211 -8.812 39.697 1.00 83.24 400 ILE C N 1
ATOM 10647 C CA . ILE C 3 401 ? 15.045 -8.618 38.266 1.00 59.99 400 ILE C CA 1
ATOM 10648 C C . ILE C 3 401 ? 15.246 -9.910 37.512 1.00 65.43 400 ILE C C 1
ATOM 10649 O O . ILE C 3 401 ? 15.118 -9.921 36.292 1.00 74.79 400 ILE C O 1
ATOM 10654 N N . GLU C 3 402 ? 15.567 -10.991 38.226 1.00 85.38 401 GLU C N 1
ATOM 10655 C CA . GLU C 3 402 ? 15.529 -12.329 37.625 1.00 103.01 401 GLU C CA 1
ATOM 10656 C C . GLU C 3 402 ? 14.137 -12.951 37.724 1.00 107.61 401 GLU C C 1
ATOM 10657 O O . GLU C 3 402 ? 13.583 -13.422 36.723 1.00 89.96 401 GLU C O 1
ATOM 10663 N N . GLU C 3 403 ? 13.586 -12.964 38.936 1.00 103.46 402 GLU C N 1
ATOM 10664 C CA . GLU C 3 403 ? 12.219 -13.419 39.145 1.00 97.74 402 GLU C CA 1
ATOM 10665 C C . GLU C 3 403 ? 11.293 -12.746 38.133 1.00 103.01 402 GLU C C 1
ATOM 10666 O O . GLU C 3 403 ? 10.517 -13.405 37.442 1.00 99.50 402 GLU C O 1
ATOM 10672 N N . LYS C 3 404 ? 11.399 -11.423 38.049 1.00 109.80 403 LYS C N 1
ATOM 10673 C CA . LYS C 3 404 ? 10.555 -10.617 37.177 1.00 102.94 403 LYS C CA 1
ATOM 10674 C C . LYS C 3 404 ? 10.656 -11.087 35.738 1.00 118.83 403 LYS C C 1
ATOM 10675 O O . LYS C 3 404 ? 9.657 -11.099 35.014 1.00 121.54 403 LYS C O 1
ATOM 10681 N N . LEU C 3 405 ? 11.859 -11.482 35.325 1.00 107.20 404 LEU C N 1
ATOM 10682 C CA . LEU C 3 405 ? 12.090 -11.860 33.934 1.00 94.60 404 LEU C CA 1
ATOM 10683 C C . LEU C 3 405 ? 11.001 -12.801 33.421 1.00 92.15 404 LEU C C 1
ATOM 10684 O O . LEU C 3 405 ? 10.213 -12.418 32.567 1.00 87.26 404 LEU C O 1
ATOM 10689 N N . GLN C 3 406 ? 10.945 -14.008 33.975 1.00 102.10 405 GLN C N 1
ATOM 10690 C CA . GLN C 3 406 ? 9.992 -15.048 33.570 1.00 99.27 405 GLN C CA 1
ATOM 10691 C C . GLN C 3 406 ? 8.525 -14.612 33.465 1.00 93.50 405 GLN C C 1
ATOM 10692 O O . GLN C 3 406 ? 7.644 -15.444 33.245 1.00 81.70 405 GLN C O 1
ATOM 10698 N N . SER C 3 407 ? 8.261 -13.324 33.643 1.00 98.56 406 SER C N 1
ATOM 10699 C CA . SER C 3 407 ? 6.938 -12.777 33.373 1.00 109.67 406 SER C CA 1
ATOM 10700 C C . SER C 3 407 ? 7.077 -11.408 32.709 1.00 112.15 406 SER C C 1
ATOM 10701 O O . SER C 3 407 ? 6.633 -10.393 33.249 1.00 119.98 406 SER C O 1
ATOM 10704 N N . PHE C 3 408 ? 7.687 -11.377 31.531 1.00 89.14 407 PHE C N 1
ATOM 10705 C CA . PHE C 3 408 ? 8.093 -10.102 30.964 1.00 75.31 407 PHE C CA 1
ATOM 10706 C C . PHE C 3 408 ? 7.597 -9.869 29.568 1.00 92.29 407 PHE C C 1
ATOM 10707 O O . PHE C 3 408 ? 7.890 -10.632 28.649 1.00 101.37 407 PHE C O 1
ATOM 10715 N N . ASP C 3 409 ? 6.848 -8.787 29.422 1.00 107.87 408 ASP C N 1
ATOM 10716 C CA . ASP C 3 409 ? 6.365 -8.337 28.130 1.00 86.94 408 ASP C CA 1
ATOM 10717 C C . ASP C 3 409 ? 6.706 -6.871 28.099 1.00 70.11 408 ASP C C 1
ATOM 10718 O O . ASP C 3 409 ? 6.433 -6.142 29.047 1.00 73.58 408 ASP C O 1
ATOM 10723 N N . PRO C 3 410 ? 7.363 -6.437 27.035 1.00 58.28 409 PRO C N 1
ATOM 10724 C CA . PRO C 3 410 ? 7.707 -5.023 26.978 1.00 49.48 409 PRO C CA 1
ATOM 10725 C C . PRO C 3 410 ? 6.452 -4.208 26.808 1.00 60.00 409 PRO C C 1
ATOM 10726 O O . PRO C 3 410 ? 6.528 -3.010 26.579 1.00 69.12 409 PRO C O 1
ATOM 10730 N N . LYS C 3 411 ? 5.303 -4.861 26.926 1.00 78.38 410 LYS C N 1
ATOM 10731 C CA . LYS C 3 411 ? 4.023 -4.182 26.772 1.00 92.91 410 LYS C CA 1
ATOM 10732 C C . LYS C 3 411 ? 3.339 -3.859 28.104 1.00 81.01 410 LYS C C 1
ATOM 10733 O O . LYS C 3 411 ? 2.402 -3.069 28.150 1.00 67.38 410 LYS C O 1
ATOM 10739 N N . ASP C 3 412 ? 3.813 -4.474 29.183 1.00 80.15 411 ASP C N 1
ATOM 10740 C CA . ASP C 3 412 ? 3.321 -4.168 30.519 1.00 60.54 411 ASP C CA 1
ATOM 10741 C C . ASP C 3 412 ? 3.542 -2.698 30.871 1.00 67.34 411 ASP C C 1
ATOM 10742 O O . ASP C 3 412 ? 2.833 -2.136 31.699 1.00 67.94 411 ASP C O 1
ATOM 10747 N N . ILE C 3 413 ? 4.528 -2.069 30.247 1.00 74.31 412 ILE C N 1
ATOM 10748 C CA . ILE C 3 413 ? 4.848 -0.685 30.578 1.00 68.20 412 ILE C CA 1
ATOM 10749 C C . ILE C 3 413 ? 3.663 0.216 30.292 1.00 48.97 412 ILE C C 1
ATOM 10750 O O . ILE C 3 413 ? 2.978 0.034 29.303 1.00 73.94 412 ILE C O 1
ATOM 10755 N N . SER C 3 414 ? 3.418 1.174 31.172 1.00 45.63 413 SER C N 1
ATOM 10756 C CA . SER C 3 414 ? 2.325 2.117 31.020 1.00 56.95 413 SER C CA 1
ATOM 10757 C C . SER C 3 414 ? 2.786 3.246 30.144 1.00 70.54 413 SER C C 1
ATOM 10758 O O . SER C 3 414 ? 3.976 3.377 29.874 1.00 81.92 413 SER C O 1
ATOM 10761 N N . ASN C 3 415 ? 1.851 4.097 29.745 1.00 67.07 414 ASN C N 1
ATOM 10762 C CA . ASN C 3 415 ? 2.141 5.121 28.752 1.00 69.21 414 ASN C CA 1
ATOM 10763 C C . ASN C 3 415 ? 2.453 6.458 29.377 1.00 71.89 414 ASN C C 1
ATOM 10764 O O . ASN C 3 415 ? 2.911 7.371 28.698 1.00 91.62 414 ASN C O 1
ATOM 10769 N N . LYS C 3 416 ? 2.172 6.613 30.658 1.00 49.02 415 LYS C N 1
ATOM 10770 C CA . LYS C 3 416 ? 2.378 7.922 31.247 1.00 54.51 415 LYS C CA 1
ATOM 10771 C C . LYS C 3 416 ? 3.834 8.089 31.724 1.00 69.22 415 LYS C C 1
ATOM 10772 O O . LYS C 3 416 ? 4.541 7.116 32.031 1.00 43.59 415 LYS C O 1
ATOM 10778 N N . GLY C 3 417 ? 4.291 9.334 31.729 1.00 74.33 416 GLY C N 1
ATOM 10779 C CA . GLY C 3 417 ? 5.528 9.668 32.399 1.00 72.74 416 GLY C CA 1
ATOM 10780 C C . GLY C 3 417 ? 5.314 9.677 33.904 1.00 64.88 416 GLY C C 1
ATOM 10781 O O . GLY C 3 417 ? 4.770 10.635 34.453 1.00 64.83 416 GLY C O 1
ATOM 10782 N N . VAL C 3 418 ? 5.727 8.601 34.568 1.00 73.39 417 VAL C N 1
ATOM 10783 C CA . VAL C 3 418 ? 5.636 8.501 36.021 1.00 75.60 417 VAL C CA 1
ATOM 10784 C C . VAL C 3 418 ? 6.586 9.480 36.683 1.00 82.94 417 VAL C C 1
ATOM 10785 O O . VAL C 3 418 ? 7.520 9.966 36.049 1.00 56.81 417 VAL C O 1
ATOM 10789 N N . ILE C 3 419 ? 6.339 9.762 37.963 1.00 95.01 418 ILE C N 1
ATOM 10790 C CA . ILE C 3 419 ? 7.255 10.560 38.762 1.00 81.50 418 ILE C CA 1
ATOM 10791 C C . ILE C 3 419 ? 8.006 9.673 39.715 1.00 80.44 418 ILE C C 1
ATOM 10792 O O . ILE C 3 419 ? 7.419 8.770 40.313 1.00 63.47 418 ILE C O 1
ATOM 10797 N N . PHE C 3 420 ? 9.295 9.963 39.873 1.00 90.14 419 PHE C N 1
ATOM 10798 C CA . PHE C 3 420 ? 10.169 9.219 40.767 1.00 72.02 419 PHE C CA 1
ATOM 10799 C C . PHE C 3 420 ? 9.776 9.493 42.192 1.00 85.43 419 PHE C C 1
ATOM 10800 O O . PHE C 3 420 ? 9.561 10.645 42.555 1.00 104.34 419 PHE C O 1
ATOM 10808 N N . ASP C 3 421 ? 9.714 8.444 43.005 1.00 94.24 420 ASP C N 1
ATOM 10809 C CA . ASP C 3 421 ? 9.159 8.547 44.353 1.00 102.70 420 ASP C CA 1
ATOM 10810 C C . ASP C 3 421 ? 10.074 7.892 45.383 1.00 99.10 420 ASP C C 1
ATOM 10811 O O . ASP C 3 421 ? 9.922 6.713 45.694 1.00 102.96 420 ASP C O 1
ATOM 10816 N N . TYR C 3 422 ? 11.024 8.644 45.921 1.00 87.55 421 TYR C N 1
ATOM 10817 C CA . TYR C 3 422 ? 11.978 8.042 46.841 1.00 99.68 421 TYR C CA 1
ATOM 10818 C C . TYR C 3 422 ? 11.266 7.306 47.979 1.00 92.91 421 TYR C C 1
ATOM 10819 O O . TYR C 3 422 ? 11.682 6.226 48.416 1.00 61.97 421 TYR C O 1
ATOM 10828 N N . GLN C 3 423 ? 10.198 7.908 48.476 1.00 91.02 422 GLN C N 1
ATOM 10829 C CA . GLN C 3 423 ? 9.441 7.264 49.528 1.00 95.49 422 GLN C CA 1
ATOM 10830 C C . GLN C 3 423 ? 9.207 5.811 49.139 1.00 72.69 422 GLN C C 1
ATOM 10831 O O . GLN C 3 423 ? 9.597 4.903 49.856 1.00 62.73 422 GLN C O 1
ATOM 10837 N N . LYS C 3 424 ? 8.616 5.582 47.977 1.00 76.52 423 LYS C N 1
ATOM 10838 C CA . LYS C 3 424 ? 8.369 4.205 47.572 1.00 85.04 423 LYS C CA 1
ATOM 10839 C C . LYS C 3 424 ? 9.678 3.430 47.480 1.00 73.72 423 LYS C C 1
ATOM 10840 O O . LYS C 3 424 ? 9.764 2.297 47.942 1.00 75.11 423 LYS C O 1
ATOM 10846 N N . LEU C 3 425 ? 10.702 4.047 46.904 1.00 65.48 424 LEU C N 1
ATOM 10847 C CA . LEU C 3 425 ? 11.981 3.360 46.739 1.00 83.73 424 LEU C CA 1
ATOM 10848 C C . LEU C 3 425 ? 12.490 2.807 48.072 1.00 87.12 424 LEU C C 1
ATOM 10849 O O . LEU C 3 425 ? 12.771 1.605 48.204 1.00 58.13 424 LEU C O 1
ATOM 10854 N N . GLU C 3 426 ? 12.604 3.693 49.058 1.00 82.12 425 GLU C N 1
ATOM 10855 C CA . GLU C 3 426 ? 13.166 3.323 50.342 1.00 78.54 425 GLU C CA 1
ATOM 10856 C C . GLU C 3 426 ? 12.311 2.233 50.958 1.00 84.35 425 GLU C C 1
ATOM 10857 O O . GLU C 3 426 ? 12.823 1.371 51.664 1.00 94.67 425 GLU C O 1
ATOM 10863 N N . TRP C 3 427 ? 11.009 2.270 50.679 1.00 61.72 426 TRP C N 1
ATOM 10864 C CA . TRP C 3 427 ? 10.095 1.259 51.195 1.00 61.87 426 TRP C CA 1
ATOM 10865 C C . TRP C 3 427 ? 10.437 -0.115 50.648 1.00 64.06 426 TRP C C 1
ATOM 10866 O O . TRP C 3 427 ? 10.558 -1.076 51.402 1.00 89.11 426 TRP C O 1
ATOM 10877 N N . VAL C 3 428 ? 10.581 -0.214 49.332 1.00 62.88 427 VAL C N 1
ATOM 10878 C CA . VAL C 3 428 ? 10.954 -1.482 48.733 1.00 73.07 427 VAL C CA 1
ATOM 10879 C C . VAL C 3 428 ? 12.393 -1.795 49.083 1.00 77.98 427 VAL C C 1
ATOM 10880 O O . VAL C 3 428 ? 12.778 -2.956 49.147 1.00 83.44 427 VAL C O 1
ATOM 10884 N N . ASN C 3 429 ? 13.188 -0.763 49.337 1.00 72.18 428 ASN C N 1
ATOM 10885 C CA . ASN C 3 429 ? 14.553 -0.998 49.792 1.00 91.48 428 ASN C CA 1
ATOM 10886 C C . ASN C 3 429 ? 14.568 -1.763 51.108 1.00 81.74 428 ASN C C 1
ATOM 10887 O O . ASN C 3 429 ? 15.209 -2.807 51.229 1.00 74.44 428 ASN C O 1
ATOM 10892 N N . GLY C 3 430 ? 13.851 -1.226 52.087 1.00 83.24 429 GLY C N 1
ATOM 10893 C CA . GLY C 3 430 ? 13.759 -1.828 53.401 1.00 86.71 429 GLY C CA 1
ATOM 10894 C C . GLY C 3 430 ? 13.230 -3.242 53.350 1.00 76.60 429 GLY C C 1
ATOM 10895 O O . GLY C 3 430 ? 13.883 -4.176 53.810 1.00 64.11 429 GLY C O 1
ATOM 10896 N N . LYS C 3 431 ? 12.042 -3.403 52.782 1.00 81.67 430 LYS C N 1
ATOM 10897 C CA . LYS C 3 431 ? 11.431 -4.721 52.688 1.00 92.02 430 LYS C CA 1
ATOM 10898 C C . LYS C 3 431 ? 12.438 -5.740 52.151 1.00 98.71 430 LYS C C 1
ATOM 10899 O O . LYS C 3 431 ? 12.327 -6.941 52.419 1.00 86.32 430 LYS C O 1
ATOM 10905 N N . HIS C 3 432 ? 13.441 -5.243 51.429 1.00 102.57 431 HIS C N 1
ATOM 10906 C CA . HIS C 3 432 ? 14.403 -6.100 50.736 1.00 95.47 431 HIS C CA 1
ATOM 10907 C C . HIS C 3 432 ? 15.488 -6.683 51.629 1.00 110.94 431 HIS C C 1
ATOM 10908 O O . HIS C 3 432 ? 15.656 -7.898 51.684 1.00 116.53 431 HIS C O 1
ATOM 10915 N N . MET C 3 433 ? 16.235 -5.826 52.317 1.00 112.53 432 MET C N 1
ATOM 10916 C CA . MET C 3 433 ? 17.273 -6.326 53.208 1.00 110.42 432 MET C CA 1
ATOM 10917 C C . MET C 3 433 ? 16.689 -7.246 54.278 1.00 121.02 432 MET C C 1
ATOM 10918 O O . MET C 3 433 ? 17.252 -8.305 54.569 1.00 120.00 432 MET C O 1
ATOM 10923 N N . ARG C 3 434 ? 15.550 -6.849 54.840 1.00 105.79 433 ARG C N 1
ATOM 10924 C CA . ARG C 3 434 ? 14.871 -7.641 55.863 1.00 91.63 433 ARG C CA 1
ATOM 10925 C C . ARG C 3 434 ? 14.428 -9.025 55.370 1.00 101.86 433 ARG C C 1
ATOM 10926 O O . ARG C 3 434 ? 14.060 -9.884 56.176 1.00 100.66 433 ARG C O 1
ATOM 10934 N N . ARG C 3 435 ? 14.470 -9.241 54.055 1.00 96.94 434 ARG C N 1
ATOM 10935 C CA . ARG C 3 435 ? 13.900 -10.448 53.447 1.00 98.70 434 ARG C CA 1
ATOM 10936 C C . ARG C 3 435 ? 14.933 -11.465 52.927 1.00 111.82 434 ARG C C 1
ATOM 10937 O O . ARG C 3 435 ? 14.576 -12.597 52.587 1.00 114.82 434 ARG C O 1
ATOM 10945 N N . ILE C 3 436 ? 16.205 -11.074 52.881 1.00 110.14 435 ILE C N 1
ATOM 10946 C CA . ILE C 3 436 ? 17.256 -11.942 52.345 1.00 106.12 435 ILE C CA 1
ATOM 10947 C C . ILE C 3 436 ? 18.040 -12.647 53.419 1.00 121.34 435 ILE C C 1
ATOM 10948 O O . ILE C 3 436 ? 17.820 -12.423 54.613 1.00 132.52 435 ILE C O 1
ATOM 10953 N N . ASP C 3 437 ? 18.977 -13.487 52.988 1.00 121.39 436 ASP C N 1
ATOM 10954 C CA . ASP C 3 437 ? 19.901 -14.121 53.915 1.00 128.64 436 ASP C CA 1
ATOM 10955 C C . ASP C 3 437 ? 20.821 -13.084 54.565 1.00 132.23 436 ASP C C 1
ATOM 10956 O O . ASP C 3 437 ? 21.124 -12.051 53.970 1.00 128.84 436 ASP C O 1
ATOM 10961 N N . LEU C 3 438 ? 21.261 -13.376 55.787 1.00 130.25 437 LEU C N 1
ATOM 10962 C CA . LEU C 3 438 ? 21.988 -12.425 56.630 1.00 131.88 437 LEU C CA 1
ATOM 10963 C C . LEU C 3 438 ? 23.386 -12.149 56.100 1.00 138.21 437 LEU C C 1
ATOM 10964 O O . LEU C 3 438 ? 23.835 -11.002 56.049 1.00 139.50 437 LEU C O 1
ATOM 10969 N N . GLU C 3 439 ? 24.094 -13.210 55.736 1.00 133.36 438 GLU C N 1
ATOM 10970 C CA . GLU C 3 439 ? 25.404 -13.028 55.156 1.00 142.10 438 GLU C CA 1
ATOM 10971 C C . GLU C 3 439 ? 25.273 -11.979 54.065 1.00 141.34 438 GLU C C 1
ATOM 10972 O O . GLU C 3 439 ? 25.983 -10.978 54.064 1.00 151.69 438 GLU C O 1
ATOM 10978 N N . ASP C 3 440 ? 24.330 -12.193 53.156 1.00 127.85 439 ASP C N 1
ATOM 10979 C CA . ASP C 3 440 ? 24.131 -11.274 52.046 1.00 121.83 439 ASP C CA 1
ATOM 10980 C C . ASP C 3 440 ? 24.197 -9.817 52.508 1.00 107.20 439 ASP C C 1
ATOM 10981 O O . ASP C 3 440 ? 25.158 -9.106 52.215 1.00 99.60 439 ASP C O 1
ATOM 10986 N N . LEU C 3 441 ? 23.182 -9.374 53.238 1.00 100.42 440 LEU C N 1
ATOM 10987 C CA . LEU C 3 441 ? 23.148 -7.993 53.703 1.00 98.74 440 LEU C CA 1
ATOM 10988 C C . LEU C 3 441 ? 24.512 -7.585 54.277 1.00 115.14 440 LEU C C 1
ATOM 10989 O O . LEU C 3 441 ? 24.969 -6.455 54.097 1.00 113.82 440 LEU C O 1
ATOM 10994 N N . LYS C 3 442 ? 25.167 -8.522 54.951 1.00 119.74 441 LYS C N 1
ATOM 10995 C CA . LYS C 3 442 ? 26.454 -8.247 55.569 1.00 128.84 441 LYS C CA 1
ATOM 10996 C C . LYS C 3 442 ? 27.414 -7.748 54.486 1.00 126.03 441 LYS C C 1
ATOM 10997 O O . LYS C 3 442 ? 27.769 -6.568 54.456 1.00 132.04 441 LYS C O 1
ATOM 11003 N N . ARG C 3 443 ? 27.814 -8.646 53.589 1.00 104.29 442 ARG C N 1
ATOM 11004 C CA . ARG C 3 443 ? 28.622 -8.280 52.437 1.00 88.03 442 ARG C CA 1
ATOM 11005 C C . ARG C 3 443 ? 28.144 -6.952 51.832 1.00 97.00 442 ARG C C 1
ATOM 11006 O O . ARG C 3 443 ? 28.911 -5.995 51.730 1.00 78.41 442 ARG C O 1
ATOM 11014 N N . GLU C 3 444 ? 26.863 -6.896 51.457 1.00 98.17 443 GLU C N 1
ATOM 11015 C CA . GLU C 3 444 ? 26.262 -5.691 50.870 1.00 89.07 443 GLU C CA 1
ATOM 11016 C C . GLU C 3 444 ? 26.431 -4.442 51.735 1.00 108.20 443 GLU C C 1
ATOM 11017 O O . GLU C 3 444 ? 26.573 -3.338 51.214 1.00 111.13 443 GLU C O 1
ATOM 11023 N N . PHE C 3 445 ? 26.412 -4.620 53.053 1.00 115.26 444 PHE C N 1
ATOM 11024 C CA . PHE C 3 445 ? 26.662 -3.520 53.977 1.00 105.91 444 PHE C CA 1
ATOM 11025 C C . PHE C 3 445 ? 28.124 -3.085 53.929 1.00 112.12 444 PHE C C 1
ATOM 11026 O O . PHE C 3 445 ? 28.431 -1.899 53.817 1.00 121.58 444 PHE C O 1
ATOM 11034 N N . ILE C 3 446 ? 29.023 -4.057 54.007 1.00 104.52 445 ILE C N 1
ATOM 11035 C CA . ILE C 3 446 ? 30.443 -3.774 54.131 1.00 111.87 445 ILE C CA 1
ATOM 11036 C C . ILE C 3 446 ? 31.003 -3.121 52.877 1.00 124.43 445 ILE C C 1
ATOM 11037 O O . ILE C 3 446 ? 31.724 -2.123 52.954 1.00 124.94 445 ILE C O 1
ATOM 11042 N N . GLU C 3 447 ? 30.671 -3.695 51.722 1.00 121.50 446 GLU C N 1
ATOM 11043 C CA . GLU C 3 447 ? 31.161 -3.186 50.449 1.00 110.94 446 GLU C CA 1
ATOM 11044 C C . GLU C 3 447 ? 30.559 -1.819 50.205 1.00 100.56 446 GLU C C 1
ATOM 11045 O O . GLU C 3 447 ? 31.132 -0.992 49.487 1.00 97.30 446 GLU C O 1
ATOM 11051 N N . TRP C 3 448 ? 29.397 -1.595 50.816 1.00 97.91 447 TRP C N 1
ATOM 11052 C CA . TRP C 3 448 ? 28.773 -0.280 50.818 1.00 97.22 447 TRP C CA 1
ATOM 11053 C C . TRP C 3 448 ? 29.631 0.681 51.618 1.00 94.85 447 TRP C C 1
ATOM 11054 O O . TRP C 3 448 ? 29.816 1.836 51.231 1.00 67.25 447 TRP C O 1
ATOM 11065 N N . ALA C 3 449 ? 30.146 0.182 52.739 1.00 117.81 448 ALA C N 1
ATOM 11066 C CA . ALA C 3 449 ? 30.945 0.982 53.656 1.00 131.34 448 ALA C CA 1
ATOM 11067 C C . ALA C 3 449 ? 32.062 1.698 52.917 1.00 124.25 448 ALA C C 1
ATOM 11068 O O . ALA C 3 449 ? 32.210 2.914 53.024 1.00 131.04 448 ALA C O 1
ATOM 11070 N N . LYS C 3 450 ? 32.847 0.948 52.158 1.00 103.14 449 LYS C N 1
ATOM 11071 C CA . LYS C 3 450 ? 33.918 1.564 51.397 1.00 110.83 449 LYS C CA 1
ATOM 11072 C C . LYS C 3 450 ? 33.406 2.689 50.482 1.00 97.86 449 LYS C C 1
ATOM 11073 O O . LYS C 3 450 ? 33.684 3.862 50.738 1.00 81.27 449 LYS C O 1
ATOM 11079 N N . TYR C 3 451 ? 32.653 2.341 49.433 1.00 81.69 450 TYR C N 1
ATOM 11080 C CA . TYR C 3 451 ? 32.187 3.334 48.454 1.00 87.08 450 TYR C CA 1
ATOM 11081 C C . TYR C 3 451 ? 31.634 4.604 49.107 1.00 107.38 450 TYR C C 1
ATOM 11082 O O . TYR C 3 451 ? 31.891 5.712 48.639 1.00 107.73 450 TYR C O 1
ATOM 11091 N N . ALA C 3 452 ? 30.867 4.446 50.180 1.00 131.84 451 ALA C N 1
ATOM 11092 C CA . ALA C 3 452 ? 30.462 5.600 50.970 1.00 135.18 451 ALA C CA 1
ATOM 11093 C C . ALA C 3 452 ? 31.716 6.173 51.612 1.00 127.93 451 ALA C C 1
ATOM 11094 O O . ALA C 3 452 ? 32.088 7.322 51.373 1.00 135.82 451 ALA C O 1
ATOM 11096 N N . GLY C 3 453 ? 32.378 5.346 52.411 1.00 107.23 452 GLY C N 1
ATOM 11097 C CA . GLY C 3 453 ? 33.612 5.731 53.064 1.00 116.84 452 GLY C CA 1
ATOM 11098 C C . GLY C 3 453 ? 33.396 6.111 54.508 1.00 121.18 452 GLY C C 1
ATOM 11099 O O . GLY C 3 453 ? 33.866 7.152 54.959 1.00 124.00 452 GLY C O 1
ATOM 11100 N N . LYS C 3 454 ? 32.689 5.253 55.235 1.00 125.37 453 LYS C N 1
ATOM 11101 C CA . LYS C 3 454 ? 32.305 5.540 56.614 1.00 132.61 453 LYS C CA 1
ATOM 11102 C C . LYS C 3 454 ? 33.387 5.121 57.607 1.00 151.22 453 LYS C C 1
ATOM 11103 O O . LYS C 3 454 ? 33.543 5.721 58.687 1.00 128.60 453 LYS C O 1
ATOM 11109 N N . GLU C 3 455 ? 34.125 4.084 57.224 1.00 167.51 454 GLU C N 1
ATOM 11110 C CA . GLU C 3 455 ? 35.233 3.560 58.025 1.00 192.24 454 GLU C CA 1
ATOM 11111 C C . GLU C 3 455 ? 34.758 2.888 59.325 1.00 162.37 454 GLU C C 1
ATOM 11112 O O . GLU C 3 455 ? 34.636 3.521 60.381 1.00 116.26 454 GLU C O 1
ATOM 11118 N N . ILE C 3 456 ? 34.481 1.592 59.200 1.00 158.62 455 ILE C N 1
ATOM 11119 C CA . ILE C 3 456 ? 34.008 0.751 60.289 1.00 140.69 455 ILE C CA 1
ATOM 11120 C C . ILE C 3 456 ? 35.185 -0.067 60.801 1.00 128.27 455 ILE C C 1
ATOM 11121 O O . ILE C 3 456 ? 35.909 -0.675 60.001 1.00 96.26 455 ILE C O 1
ATOM 11126 N N . PRO C 3 457 ? 35.393 -0.064 62.135 1.00 145.46 456 PRO C N 1
ATOM 11127 C CA . PRO C 3 457 ? 36.454 -0.805 62.836 1.00 152.99 456 PRO C CA 1
ATOM 11128 C C . PRO C 3 457 ? 36.044 -2.226 63.234 1.00 160.13 456 PRO C C 1
ATOM 11129 O O . PRO C 3 457 ? 35.841 -2.492 64.418 1.00 146.90 456 PRO C O 1
ATOM 11133 N N . SER C 3 458 ? 35.949 -3.123 62.252 1.00 184.38 457 SER C N 1
ATOM 11134 C CA . SER C 3 458 ? 35.521 -4.509 62.480 1.00 178.62 457 SER C CA 1
ATOM 11135 C C . SER C 3 458 ? 36.162 -5.178 63.712 1.00 172.42 457 SER C C 1
ATOM 11136 O O . SER C 3 458 ? 37.133 -4.678 64.295 1.00 156.52 457 SER C O 1
ATOM 11139 N N . VAL C 3 459 ? 35.597 -6.324 64.083 1.00 170.45 458 VAL C N 1
ATOM 11140 C CA . VAL C 3 459 ? 35.822 -6.934 65.385 1.00 153.25 458 VAL C CA 1
ATOM 11141 C C . VAL C 3 459 ? 35.705 -8.456 65.341 1.00 179.45 458 VAL C C 1
ATOM 11142 O O . VAL C 3 459 ? 36.379 -9.121 64.549 1.00 203.20 458 VAL C O 1
ATOM 11146 N N . ASP C 3 460 ? 34.848 -8.993 66.208 1.00 172.58 459 ASP C N 1
ATOM 11147 C CA . ASP C 3 460 ? 34.569 -10.422 66.281 1.00 174.24 459 ASP C CA 1
ATOM 11148 C C . ASP C 3 460 ? 33.720 -10.875 65.100 1.00 173.93 459 ASP C C 1
ATOM 11149 O O . ASP C 3 460 ? 32.608 -10.380 64.895 1.00 150.18 459 ASP C O 1
ATOM 11154 N N . GLU C 3 461 ? 34.252 -11.834 64.343 1.00 195.25 460 GLU C N 1
ATOM 11155 C CA . GLU C 3 461 ? 33.646 -12.302 63.093 1.00 204.70 460 GLU C CA 1
ATOM 11156 C C . GLU C 3 461 ? 32.276 -12.968 63.269 1.00 202.35 460 GLU C C 1
ATOM 11157 O O . GLU C 3 461 ? 31.702 -13.500 62.315 1.00 204.45 460 GLU C O 1
ATOM 11163 N N . ARG C 3 462 ? 31.758 -12.929 64.490 1.00 196.86 461 ARG C N 1
ATOM 11164 C CA . ARG C 3 462 ? 30.447 -13.484 64.791 1.00 188.41 461 ARG C CA 1
ATOM 11165 C C . ARG C 3 462 ? 29.941 -12.906 66.122 1.00 183.36 461 ARG C C 1
ATOM 11166 O O . ARG C 3 462 ? 29.557 -13.626 67.049 1.00 161.30 461 ARG C O 1
ATOM 11174 N N . TYR C 3 463 ? 29.990 -11.581 66.194 1.00 178.56 462 TYR C N 1
ATOM 11175 C CA . TYR C 3 463 ? 29.319 -10.793 67.217 1.00 164.14 462 TYR C CA 1
ATOM 11176 C C . TYR C 3 463 ? 28.633 -9.683 66.449 1.00 163.56 462 TYR C C 1
ATOM 11177 O O . TYR C 3 463 ? 27.422 -9.491 66.522 1.00 155.63 462 TYR C O 1
ATOM 11186 N N . PHE C 3 464 ? 29.453 -8.948 65.711 1.00 161.77 463 PHE C N 1
ATOM 11187 C CA . PHE C 3 464 ? 28.993 -8.038 64.686 1.00 152.13 463 PHE C CA 1
ATOM 11188 C C . PHE C 3 464 ? 27.940 -8.759 63.843 1.00 160.36 463 PHE C C 1
ATOM 11189 O O . PHE C 3 464 ? 26.889 -8.200 63.521 1.00 148.80 463 PHE C O 1
ATOM 11197 N N . SER C 3 465 ? 28.220 -10.018 63.519 1.00 166.20 464 SER C N 1
ATOM 11198 C CA . SER C 3 465 ? 27.303 -10.851 62.747 1.00 154.35 464 SER C CA 1
ATOM 11199 C C . SER C 3 465 ? 26.077 -11.240 63.559 1.00 146.75 464 SER C C 1
ATOM 11200 O O . SER C 3 465 ? 25.397 -12.215 63.243 1.00 128.48 464 SER C O 1
ATOM 11203 N N . GLU C 3 466 ? 25.816 -10.479 64.617 1.00 166.06 465 GLU C N 1
ATOM 11204 C CA . GLU C 3 466 ? 24.672 -10.705 65.498 1.00 176.47 465 GLU C CA 1
ATOM 11205 C C . GLU C 3 466 ? 24.008 -9.382 65.847 1.00 164.78 465 GLU C C 1
ATOM 11206 O O . GLU C 3 466 ? 22.789 -9.307 65.977 1.00 163.98 465 GLU C O 1
ATOM 11212 N N . THR C 3 467 ? 24.819 -8.343 66.018 1.00 146.34 466 THR C N 1
ATOM 11213 C CA . THR C 3 467 ? 24.287 -6.999 66.190 1.00 121.09 466 THR C CA 1
ATOM 11214 C C . THR C 3 467 ? 23.886 -6.433 64.835 1.00 127.25 466 THR C C 1
ATOM 11215 O O . THR C 3 467 ? 23.249 -5.380 64.764 1.00 111.24 466 THR C O 1
ATOM 11219 N N . LEU C 3 468 ? 24.278 -7.135 63.767 1.00 137.80 467 LEU C N 1
ATOM 11220 C CA . LEU C 3 468 ? 23.735 -6.895 62.433 1.00 131.26 467 LEU C CA 1
ATOM 11221 C C . LEU C 3 468 ? 22.317 -7.444 62.417 1.00 137.23 467 LEU C C 1
ATOM 11222 O O . LEU C 3 468 ? 21.349 -6.697 62.259 1.00 122.76 467 LEU C O 1
ATOM 11227 N N . ARG C 3 469 ? 22.216 -8.761 62.596 1.00 146.30 468 ARG C N 1
ATOM 11228 C CA . ARG C 3 469 ? 20.942 -9.471 62.709 1.00 136.68 468 ARG C CA 1
ATOM 11229 C C . ARG C 3 469 ? 19.883 -8.614 63.389 1.00 111.31 468 ARG C C 1
ATOM 11230 O O . ARG C 3 469 ? 18.732 -8.574 62.965 1.00 105.13 468 ARG C O 1
ATOM 11238 N N . ILE C 3 470 ? 20.291 -7.931 64.451 1.00 91.97 469 ILE C N 1
ATOM 11239 C CA . ILE C 3 470 ? 19.380 -7.139 65.253 1.00 95.55 469 ILE C CA 1
ATOM 11240 C C . ILE C 3 470 ? 19.139 -5.790 64.588 1.00 96.20 469 ILE C C 1
ATOM 11241 O O . ILE C 3 470 ? 18.017 -5.477 64.217 1.00 105.34 469 ILE C O 1
ATOM 11246 N N . CYS C 3 471 ? 20.193 -5.005 64.416 1.00 101.05 470 CYS C N 1
ATOM 11247 C CA . CYS C 3 471 ? 20.064 -3.680 63.821 1.00 125.23 470 CYS C CA 1
ATOM 11248 C C . CYS C 3 471 ? 19.225 -3.657 62.537 1.00 135.30 470 CYS C C 1
ATOM 11249 O O . CYS C 3 471 ? 18.445 -2.726 62.331 1.00 137.59 470 CYS C O 1
ATOM 11252 N N . ARG C 3 472 ? 19.382 -4.667 61.679 1.00 127.41 471 ARG C N 1
ATOM 11253 C CA . ARG C 3 472 ? 18.742 -4.661 60.354 1.00 110.60 471 ARG C CA 1
ATOM 11254 C C . ARG C 3 472 ? 17.226 -4.518 60.423 1.00 107.32 471 ARG C C 1
ATOM 11255 O O . ARG C 3 472 ? 16.638 -3.724 59.688 1.00 89.44 471 ARG C O 1
ATOM 11263 N N . GLU C 3 473 ? 16.607 -5.274 61.324 1.00 118.14 472 GLU C N 1
ATOM 11264 C CA . GLU C 3 473 ? 15.153 -5.333 61.441 1.00 108.71 472 GLU C CA 1
ATOM 11265 C C . GLU C 3 473 ? 14.460 -4.007 61.686 1.00 84.96 472 GLU C C 1
ATOM 11266 O O . GLU C 3 473 ? 13.243 -3.963 61.781 1.00 83.31 472 GLU C O 1
ATOM 11272 N N . LYS C 3 474 ? 15.213 -2.926 61.797 1.00 84.78 473 LYS C N 1
ATOM 11273 C CA . LYS C 3 474 ? 14.613 -1.674 62.220 1.00 88.19 473 LYS C CA 1
ATOM 11274 C C . LYS C 3 474 ? 14.911 -0.511 61.286 1.00 99.46 473 LYS C C 1
ATOM 11275 O O . LYS C 3 474 ? 14.549 0.624 61.579 1.00 77.87 473 LYS C O 1
ATOM 11281 N N . VAL C 3 475 ? 15.566 -0.789 60.164 1.00 98.31 474 VAL C N 1
ATOM 11282 C CA . VAL C 3 475 ? 15.995 0.281 59.270 1.00 74.59 474 VAL C CA 1
ATOM 11283 C C . VAL C 3 475 ? 15.866 -0.029 57.781 1.00 98.34 474 VAL C C 1
ATOM 11284 O O . VAL C 3 475 ? 16.041 -1.167 57.347 1.00 122.33 474 VAL C O 1
ATOM 11288 N N . ASN C 3 476 ? 15.596 1.009 56.999 1.00 92.27 475 ASN C N 1
ATOM 11289 C CA . ASN C 3 476 ? 15.321 0.846 55.582 1.00 76.55 475 ASN C CA 1
ATOM 11290 C C . ASN C 3 476 ? 16.548 0.850 54.679 1.00 90.38 475 ASN C C 1
ATOM 11291 O O . ASN C 3 476 ? 16.816 -0.139 54.014 1.00 107.00 475 ASN C O 1
ATOM 11296 N N . THR C 3 477 ? 17.301 1.946 54.661 1.00 111.83 476 THR C N 1
ATOM 11297 C CA . THR C 3 477 ? 18.500 2.025 53.816 1.00 112.76 476 THR C CA 1
ATOM 11298 C C . THR C 3 477 ? 19.712 1.229 54.345 1.00 102.64 476 THR C C 1
ATOM 11299 O O . THR C 3 477 ? 19.621 0.027 54.592 1.00 85.03 476 THR C O 1
ATOM 11303 N N . LEU C 3 478 ? 20.845 1.908 54.484 1.00 103.82 477 LEU C N 1
ATOM 11304 C CA . LEU C 3 478 ? 22.099 1.305 54.922 1.00 91.09 477 LEU C CA 1
ATOM 11305 C C . LEU C 3 478 ? 22.903 2.380 55.605 1.00 91.21 477 LEU C C 1
ATOM 11306 O O . LEU C 3 478 ? 23.769 2.092 56.413 1.00 107.51 477 LEU C O 1
ATOM 11311 N N . SER C 3 479 ? 22.627 3.628 55.253 1.00 82.48 478 SER C N 1
ATOM 11312 C CA . SER C 3 479 ? 23.143 4.752 56.005 1.00 103.59 478 SER C CA 1
ATOM 11313 C C . SER C 3 479 ? 22.374 4.738 57.309 1.00 115.29 478 SER C C 1
ATOM 11314 O O . SER C 3 479 ? 22.719 5.424 58.269 1.00 114.99 478 SER C O 1
ATOM 11317 N N . GLN C 3 480 ? 21.315 3.941 57.332 1.00 124.43 479 GLN C N 1
ATOM 11318 C CA . GLN C 3 480 ? 20.519 3.773 58.531 1.00 121.32 479 GLN C CA 1
ATOM 11319 C C . GLN C 3 480 ? 21.000 2.541 59.270 1.00 114.97 479 GLN C C 1
ATOM 11320 O O . GLN C 3 480 ? 21.097 2.543 60.494 1.00 100.69 479 GLN C O 1
ATOM 11326 N N . LEU C 3 481 ? 21.319 1.490 58.523 1.00 99.92 480 LEU C N 1
ATOM 11327 C CA . LEU C 3 481 ? 21.888 0.301 59.129 1.00 95.16 480 LEU C CA 1
ATOM 11328 C C . LEU C 3 481 ? 23.293 0.605 59.592 1.00 124.04 480 LEU C C 1
ATOM 11329 O O . LEU C 3 481 ? 23.971 -0.256 60.146 1.00 150.82 480 LEU C O 1
ATOM 11334 N N . TYR C 3 482 ? 23.741 1.835 59.367 1.00 125.65 481 TYR C N 1
ATOM 11335 C CA . TYR C 3 482 ? 25.053 2.242 59.859 1.00 136.43 481 TYR C CA 1
ATOM 11336 C C . TYR C 3 482 ? 24.931 3.057 61.145 1.00 128.05 481 TYR C C 1
ATOM 11337 O O . TYR C 3 482 ? 25.580 2.748 62.146 1.00 105.89 481 TYR C O 1
ATOM 11346 N N . ASP C 3 483 ? 24.088 4.085 61.107 1.00 127.82 482 ASP C N 1
ATOM 11347 C CA . ASP C 3 483 ? 23.848 4.949 62.257 1.00 136.47 482 ASP C CA 1
ATOM 11348 C C . ASP C 3 483 ? 23.305 4.165 63.450 1.00 136.77 482 ASP C C 1
ATOM 11349 O O . ASP C 3 483 ? 23.665 4.427 64.608 1.00 129.99 482 ASP C O 1
ATOM 11354 N N . ILE C 3 484 ? 22.421 3.215 63.160 1.00 120.40 483 ILE C N 1
ATOM 11355 C CA . ILE C 3 484 ? 21.816 2.405 64.205 1.00 105.55 483 ILE C CA 1
ATOM 11356 C C . ILE C 3 484 ? 22.766 1.335 64.685 1.00 90.38 483 ILE C C 1
ATOM 11357 O O . ILE C 3 484 ? 22.834 1.059 65.868 1.00 91.05 483 ILE C O 1
ATOM 11362 N N . MET C 3 485 ? 23.511 0.737 63.771 1.00 83.90 484 MET C N 1
ATOM 11363 C CA . MET C 3 485 ? 24.580 -0.158 64.186 1.00 100.88 484 MET C CA 1
ATOM 11364 C C . MET C 3 485 ? 25.670 0.558 64.999 1.00 122.07 484 MET C C 1
ATOM 11365 O O . MET C 3 485 ? 26.459 -0.087 65.698 1.00 115.31 484 MET C O 1
ATOM 11370 N N . TYR C 3 486 ? 25.679 1.890 64.929 1.00 145.68 485 TYR C N 1
ATOM 11371 C CA . TYR C 3 486 ? 26.834 2.705 65.338 1.00 154.55 485 TYR C CA 1
ATOM 11372 C C . TYR C 3 486 ? 27.406 2.526 66.751 1.00 137.22 485 TYR C C 1
ATOM 11373 O O . TYR C 3 486 ? 28.619 2.384 66.916 1.00 129.49 485 TYR C O 1
ATOM 11382 N N . PRO C 3 487 ? 26.547 2.579 67.775 1.00 127.56 486 PRO C N 1
ATOM 11383 C CA . PRO C 3 487 ? 27.070 2.557 69.140 1.00 121.18 486 PRO C CA 1
ATOM 11384 C C . PRO C 3 487 ? 27.354 1.152 69.664 1.00 120.46 486 PRO C C 1
ATOM 11385 O O . PRO C 3 487 ? 27.602 0.982 70.850 1.00 113.78 486 PRO C O 1
ATOM 11389 N N . PHE C 3 488 ? 27.328 0.155 68.798 1.00 128.47 487 PHE C N 1
ATOM 11390 C CA . PHE C 3 488 ? 27.702 -1.188 69.215 1.00 134.61 487 PHE C CA 1
ATOM 11391 C C . PHE C 3 488 ? 29.192 -1.457 69.001 1.00 129.18 487 PHE C C 1
ATOM 11392 O O . PHE C 3 488 ? 29.713 -2.466 69.471 1.00 113.96 487 PHE C O 1
ATOM 11400 N N . MET C 3 489 ? 29.862 -0.551 68.287 1.00 137.00 488 MET C N 1
ATOM 11401 C CA . MET C 3 489 ? 31.286 -0.684 67.969 1.00 145.90 488 MET C CA 1
ATOM 11402 C C . MET C 3 489 ? 32.085 0.467 68.558 1.00 173.44 488 MET C C 1
ATOM 11403 O O . MET C 3 489 ? 32.753 0.316 69.586 1.00 186.01 488 MET C O 1
ATOM 11408 N N . ASN C 3 490 ? 32.031 1.615 67.893 1.00 165.92 489 ASN C N 1
ATOM 11409 C CA . ASN C 3 490 ? 32.528 2.842 68.490 1.00 154.53 489 ASN C CA 1
ATOM 11410 C C . ASN C 3 490 ? 31.926 2.990 69.886 1.00 158.89 489 ASN C C 1
ATOM 11411 O O . ASN C 3 490 ? 30.724 2.821 70.070 1.00 174.31 489 ASN C O 1
ATOM 11416 N N . ASP C 3 491 ? 32.755 3.285 70.877 1.00 133.80 490 ASP C N 1
ATOM 11417 C CA . ASP C 3 491 ? 32.252 3.406 72.232 1.00 132.18 490 ASP C CA 1
ATOM 11418 C C . ASP C 3 491 ? 32.112 4.862 72.648 1.00 121.89 490 ASP C C 1
ATOM 11419 O O . ASP C 3 491 ? 31.682 5.165 73.759 1.00 144.65 490 ASP C O 1
ATOM 11424 N N . ASP C 3 492 ? 32.472 5.761 71.743 1.00 105.09 491 ASP C N 1
ATOM 11425 C CA . ASP C 3 492 ? 32.417 7.194 72.010 1.00 131.49 491 ASP C CA 1
ATOM 11426 C C . ASP C 3 492 ? 31.164 7.846 71.420 1.00 121.22 491 ASP C C 1
ATOM 11427 O O . ASP C 3 492 ? 31.198 8.979 70.931 1.00 101.19 491 ASP C O 1
ATOM 11432 N N . TYR C 3 493 ? 30.049 7.131 71.484 1.00 102.84 492 TYR C N 1
ATOM 11433 C CA . TYR C 3 493 ? 28.835 7.583 70.832 1.00 87.91 492 TYR C CA 1
ATOM 11434 C C . TYR C 3 493 ? 28.204 8.795 71.492 1.00 92.32 492 TYR C C 1
ATOM 11435 O O . TYR C 3 493 ? 28.107 8.862 72.709 1.00 115.69 492 TYR C O 1
ATOM 11444 N N . GLU C 3 494 ? 27.768 9.741 70.669 1.00 107.26 493 GLU C N 1
ATOM 11445 C CA . GLU C 3 494 ? 26.984 10.888 71.121 1.00 129.72 493 GLU C CA 1
ATOM 11446 C C . GLU C 3 494 ? 25.773 10.461 71.949 1.00 121.73 493 GLU C C 1
ATOM 11447 O O . GLU C 3 494 ? 25.713 9.344 72.462 1.00 113.68 493 GLU C O 1
ATOM 11453 N N . TYR C 3 495 ? 24.793 11.353 72.058 1.00 119.74 494 TYR C N 1
ATOM 11454 C CA . TYR C 3 495 ? 23.683 11.140 72.976 1.00 106.93 494 TYR C CA 1
ATOM 11455 C C . TYR C 3 495 ? 22.393 11.810 72.541 1.00 113.71 494 TYR C C 1
ATOM 11456 O O . TYR C 3 495 ? 21.445 11.868 73.306 1.00 132.09 494 TYR C O 1
ATOM 11465 N N . GLU C 3 496 ? 22.353 12.329 71.323 1.00 140.59 495 GLU C N 1
ATOM 11466 C CA . GLU C 3 496 ? 21.138 12.969 70.824 1.00 151.28 495 GLU C CA 1
ATOM 11467 C C . GLU C 3 496 ? 20.801 14.259 71.583 1.00 148.06 495 GLU C C 1
ATOM 11468 O O . GLU C 3 496 ? 20.410 14.230 72.749 1.00 104.79 495 GLU C O 1
ATOM 11474 N N . LYS C 3 497 ? 20.963 15.389 70.899 1.00 179.51 496 LYS C N 1
ATOM 11475 C CA . LYS C 3 497 ? 20.638 16.702 71.450 1.00 179.86 496 LYS C CA 1
ATOM 11476 C C . LYS C 3 497 ? 19.140 16.801 71.692 1.00 147.42 496 LYS C C 1
ATOM 11477 O O . LYS C 3 497 ? 18.517 17.828 71.425 1.00 142.74 496 LYS C O 1
ATOM 11483 N N . ASP C 3 498 ? 18.572 15.719 72.209 1.00 126.32 497 ASP C N 1
ATOM 11484 C CA . ASP C 3 498 ? 17.133 15.610 72.365 1.00 125.91 497 ASP C CA 1
ATOM 11485 C C . ASP C 3 498 ? 16.738 14.521 73.355 1.00 129.13 497 ASP C C 1
ATOM 11486 O O . ASP C 3 498 ? 15.704 14.618 74.013 1.00 130.77 497 ASP C O 1
ATOM 11491 N N . TYR C 3 499 ? 17.551 13.474 73.440 1.00 124.57 498 TYR C N 1
ATOM 11492 C CA . TYR C 3 499 ? 17.341 12.435 74.434 1.00 101.46 498 TYR C CA 1
ATOM 11493 C C . TYR C 3 499 ? 17.511 13.042 75.809 1.00 120.84 498 TYR C C 1
ATOM 11494 O O . TYR C 3 499 ? 16.691 12.826 76.697 1.00 151.89 498 TYR C O 1
ATOM 11503 N N . VAL C 3 500 ? 18.583 13.804 75.982 1.00 95.35 499 VAL C N 1
ATOM 11504 C CA . VAL C 3 500 ? 18.745 14.610 77.176 1.00 105.85 499 VAL C CA 1
ATOM 11505 C C . VAL C 3 500 ? 17.468 15.383 77.476 1.00 120.31 499 VAL C C 1
ATOM 11506 O O . VAL C 3 500 ? 16.884 15.251 78.550 1.00 126.81 499 VAL C O 1
ATOM 11510 N N . GLU C 3 501 ? 17.039 16.178 76.500 1.00 140.28 500 GLU C N 1
ATOM 11511 C CA . GLU C 3 501 ? 15.923 17.121 76.640 1.00 147.11 500 GLU C CA 1
ATOM 11512 C C . GLU C 3 501 ? 14.691 16.651 77.422 1.00 130.72 500 GLU C C 1
ATOM 11513 O O . GLU C 3 501 ? 14.110 17.436 78.168 1.00 128.83 500 GLU C O 1
ATOM 11519 N N . LYS C 3 502 ? 14.270 15.401 77.250 1.00 121.16 501 LYS C N 1
ATOM 11520 C CA . LYS C 3 502 ? 13.128 14.917 78.024 1.00 139.14 501 LYS C CA 1
ATOM 11521 C C . LYS C 3 502 ? 13.388 13.620 78.788 1.00 151.66 501 LYS C C 1
ATOM 11522 O O . LYS C 3 502 ? 12.444 12.934 79.182 1.00 166.38 501 LYS C O 1
ATOM 11528 N N . PHE C 3 503 ? 14.655 13.289 79.017 1.00 152.26 502 PHE C N 1
ATOM 11529 C CA . PHE C 3 503 ? 14.985 12.084 79.780 1.00 156.07 502 PHE C CA 1
ATOM 11530 C C . PHE C 3 503 ? 16.119 12.257 80.786 1.00 171.52 502 PHE C C 1
ATOM 11531 O O . PHE C 3 503 ? 16.097 11.655 81.863 1.00 178.92 502 PHE C O 1
ATOM 11539 N N . LEU C 3 504 ? 17.113 13.069 80.440 1.00 175.37 503 LEU C N 1
ATOM 11540 C CA . LEU C 3 504 ? 18.205 13.347 81.371 1.00 170.40 503 LEU C CA 1
ATOM 11541 C C . LEU C 3 504 ? 17.992 14.644 82.158 1.00 175.45 503 LEU C C 1
ATOM 11542 O O . LEU C 3 504 ? 18.195 14.677 83.375 1.00 171.73 503 LEU C O 1
ATOM 11547 N N . LYS C 3 505 ? 17.577 15.702 81.462 1.00 175.26 504 LYS C N 1
ATOM 11548 C CA . LYS C 3 505 ? 17.199 16.957 82.111 1.00 160.92 504 LYS C CA 1
ATOM 11549 C C . LYS C 3 505 ? 15.921 16.756 82.936 1.00 159.95 504 LYS C C 1
ATOM 11550 O O . LYS C 3 505 ? 15.366 17.700 83.504 1.00 162.87 504 LYS C O 1
ATOM 11556 N N . ARG C 3 506 ? 15.466 15.508 82.995 1.00 146.92 505 ARG C N 1
ATOM 11557 C CA . ARG C 3 506 ? 14.318 15.142 83.803 1.00 132.07 505 ARG C CA 1
ATOM 11558 C C . ARG C 3 506 ? 14.755 15.066 85.263 1.00 157.41 505 ARG C C 1
ATOM 11559 O O . ARG C 3 506 ? 15.938 14.866 85.557 1.00 162.71 505 ARG C O 1
ATOM 11567 N N . GLU C 3 507 ? 13.802 15.230 86.175 1.00 171.50 506 GLU C N 1
ATOM 11568 C CA . GLU C 3 507 ? 14.100 15.301 87.605 1.00 162.51 506 GLU C CA 1
ATOM 11569 C C . GLU C 3 507 ? 14.343 13.922 88.228 1.00 141.83 506 GLU C C 1
ATOM 11570 O O . GLU C 3 507 ? 15.117 13.785 89.179 1.00 131.27 506 GLU C O 1
ATOM 11576 N N . GLU C 3 508 ? 13.685 12.906 87.678 1.00 137.28 507 GLU C N 1
ATOM 11577 C CA . GLU C 3 508 ? 13.746 11.547 88.211 1.00 121.12 507 GLU C CA 1
ATOM 11578 C C . GLU C 3 508 ? 14.921 10.750 87.661 1.00 134.05 507 GLU C C 1
ATOM 11579 O O . GLU C 3 508 ? 15.134 9.600 88.051 1.00 120.57 507 GLU C O 1
ATOM 11585 N N . ALA C 3 509 ? 15.676 11.371 86.756 1.00 152.08 508 ALA C N 1
ATOM 11586 C CA . ALA C 3 509 ? 16.703 10.681 85.975 1.00 143.31 508 ALA C CA 1
ATOM 11587 C C . ALA C 3 509 ? 17.728 9.931 86.824 1.00 132.04 508 ALA C C 1
ATOM 11588 O O . ALA C 3 509 ? 17.681 8.703 86.905 1.00 109.55 508 ALA C O 1
ATOM 11590 N N . GLU C 3 510 ? 18.647 10.663 87.453 1.00 133.61 509 GLU C N 1
ATOM 11591 C CA . GLU C 3 510 ? 19.722 10.028 88.216 1.00 152.31 509 GLU C CA 1
ATOM 11592 C C . GLU C 3 510 ? 19.199 8.951 89.158 1.00 156.61 509 GLU C C 1
ATOM 11593 O O . GLU C 3 510 ? 19.837 7.919 89.351 1.00 153.65 509 GLU C O 1
ATOM 11599 N N . ARG C 3 511 ? 18.039 9.200 89.753 1.00 156.53 510 ARG C N 1
ATOM 11600 C CA . ARG C 3 511 ? 17.435 8.236 90.662 1.00 157.73 510 ARG C CA 1
ATOM 11601 C C . ARG C 3 511 ? 17.352 6.875 89.985 1.00 149.74 510 ARG C C 1
ATOM 11602 O O . ARG C 3 511 ? 17.577 5.831 90.600 1.00 150.66 510 ARG C O 1
ATOM 11610 N N . VAL C 3 512 ? 17.043 6.904 88.697 1.00 132.03 511 VAL C N 1
ATOM 11611 C CA . VAL C 3 512 ? 16.715 5.696 87.978 1.00 109.76 511 VAL C CA 1
ATOM 11612 C C . VAL C 3 512 ? 17.939 5.073 87.343 1.00 108.83 511 VAL C C 1
ATOM 11613 O O . VAL C 3 512 ? 18.252 3.918 87.617 1.00 104.27 511 VAL C O 1
ATOM 11617 N N . LEU C 3 513 ? 18.637 5.834 86.505 1.00 113.43 512 LEU C N 1
ATOM 11618 C CA . LEU C 3 513 ? 19.851 5.327 85.875 1.00 124.33 512 LEU C CA 1
ATOM 11619 C C . LEU C 3 513 ? 20.674 4.657 86.953 1.00 142.89 512 LEU C C 1
ATOM 11620 O O . LEU C 3 513 ? 21.423 3.716 86.700 1.00 144.45 512 LEU C O 1
ATOM 11625 N N . GLU C 3 514 ? 20.497 5.150 88.173 1.00 142.32 513 GLU C N 1
ATOM 11626 C CA . GLU C 3 514 ? 21.238 4.675 89.322 1.00 128.90 513 GLU C CA 1
ATOM 11627 C C . GLU C 3 514 ? 20.704 3.342 89.834 1.00 122.52 513 GLU C C 1
ATOM 11628 O O . GLU C 3 514 ? 21.446 2.361 89.877 1.00 114.69 513 GLU C O 1
ATOM 11634 N N . GLU C 3 515 ? 19.429 3.295 90.224 1.00 123.51 514 GLU C N 1
ATOM 11635 C CA . GLU C 3 515 ? 18.855 2.038 90.692 1.00 123.03 514 GLU C CA 1
ATOM 11636 C C . GLU C 3 515 ? 19.159 0.995 89.642 1.00 127.58 514 GLU C C 1
ATOM 11637 O O . GLU C 3 515 ? 19.602 -0.115 89.953 1.00 96.76 514 GLU C O 1
ATOM 11643 N N . ALA C 3 516 ? 18.931 1.399 88.393 1.00 138.91 515 ALA C N 1
ATOM 11644 C CA . ALA C 3 516 ? 19.264 0.641 87.191 1.00 116.90 515 ALA C CA 1
ATOM 11645 C C . ALA C 3 516 ? 20.610 -0.056 87.279 1.00 120.14 515 ALA C C 1
ATOM 11646 O O . ALA C 3 516 ? 20.691 -1.281 87.199 1.00 126.84 515 ALA C O 1
ATOM 11648 N N . LYS C 3 517 ? 21.660 0.746 87.426 1.00 122.94 516 LYS C N 1
ATOM 11649 C CA . LYS C 3 517 ? 23.035 0.254 87.487 1.00 136.73 516 LYS C CA 1
ATOM 11650 C C . LYS C 3 517 ? 23.234 -0.923 88.451 1.00 145.18 516 LYS C C 1
ATOM 11651 O O . LYS C 3 517 ? 23.896 -1.901 88.099 1.00 138.50 516 LYS C O 1
ATOM 11657 N N . LYS C 3 518 ? 22.670 -0.839 89.657 1.00 143.78 517 LYS C N 1
ATOM 11658 C CA . LYS C 3 518 ? 22.773 -1.953 90.597 1.00 135.01 517 LYS C CA 1
ATOM 11659 C C . LYS C 3 518 ? 21.876 -3.119 90.193 1.00 147.69 517 LYS C C 1
ATOM 11660 O O . LYS C 3 518 ? 22.308 -4.270 90.214 1.00 155.71 517 LYS C O 1
ATOM 11666 N N . ALA C 3 519 ? 20.631 -2.824 89.825 1.00 154.38 518 ALA C N 1
ATOM 11667 C CA . ALA C 3 519 ? 19.710 -3.866 89.380 1.00 149.30 518 ALA C CA 1
ATOM 11668 C C . ALA C 3 519 ? 20.378 -4.765 88.352 1.00 135.93 518 ALA C C 1
ATOM 11669 O O . ALA C 3 519 ? 20.103 -5.967 88.295 1.00 129.51 518 ALA C O 1
ATOM 11671 N N . PHE C 3 520 ? 21.257 -4.168 87.546 1.00 130.31 519 PHE C N 1
ATOM 11672 C CA . PHE C 3 520 ? 22.055 -4.910 86.572 1.00 119.76 519 PHE C CA 1
ATOM 11673 C C . PHE C 3 520 ? 23.374 -5.398 87.151 1.00 108.08 519 PHE C C 1
ATOM 11674 O O . PHE C 3 520 ? 23.720 -6.565 86.987 1.00 108.71 519 PHE C O 1
ATOM 11682 N N . LYS C 3 521 ? 24.107 -4.510 87.822 1.00 119.13 520 LYS C N 1
ATOM 11683 C CA . LYS C 3 521 ? 25.386 -4.878 88.437 1.00 149.96 520 LYS C CA 1
ATOM 11684 C C . LYS C 3 521 ? 25.221 -6.151 89.273 1.00 164.13 520 LYS C C 1
ATOM 11685 O O . LYS C 3 521 ? 26.166 -6.916 89.466 1.00 157.18 520 LYS C O 1
ATOM 11691 N N . ASP C 3 522 ? 24.003 -6.368 89.758 1.00 172.76 521 ASP C N 1
ATOM 11692 C CA . ASP C 3 522 ? 23.645 -7.590 90.460 1.00 183.66 521 ASP C CA 1
ATOM 11693 C C . ASP C 3 522 ? 22.811 -8.449 89.511 1.00 187.85 521 ASP C C 1
ATOM 11694 O O . ASP C 3 522 ? 21.576 -8.417 89.550 1.00 184.31 521 ASP C O 1
ATOM 11699 N N . LEU C 3 523 ? 23.483 -9.203 88.643 1.00 185.64 522 LEU C N 1
ATOM 11700 C CA . LEU C 3 523 ? 22.775 -10.043 87.678 1.00 183.47 522 LEU C CA 1
ATOM 11701 C C . LEU C 3 523 ? 23.543 -11.300 87.259 1.00 184.61 522 LEU C C 1
ATOM 11702 O O . LEU C 3 523 ? 24.427 -11.252 86.402 1.00 174.83 522 LEU C O 1
ATOM 11707 N N . ASN C 3 524 ? 23.176 -12.426 87.867 1.00 187.52 523 ASN C N 1
ATOM 11708 C CA . ASN C 3 524 ? 23.741 -13.731 87.535 1.00 177.01 523 ASN C CA 1
ATOM 11709 C C . ASN C 3 524 ? 23.649 -14.064 86.043 1.00 157.36 523 ASN C C 1
ATOM 11710 O O . ASN C 3 524 ? 24.419 -13.548 85.224 1.00 120.32 523 ASN C O 1
ATOM 11715 N N . SER C 3 525 ? 22.705 -14.941 85.710 1.00 171.79 524 SER C N 1
ATOM 11716 C CA . SER C 3 525 ? 22.396 -15.272 84.328 1.00 172.14 524 SER C CA 1
ATOM 11717 C C . SER C 3 525 ? 22.138 -13.984 83.556 1.00 173.82 524 SER C C 1
ATOM 11718 O O . SER C 3 525 ? 21.232 -13.221 83.900 1.00 182.30 524 SER C O 1
ATOM 11721 N N . TRP C 3 526 ? 22.939 -13.744 82.521 1.00 155.84 525 TRP C N 1
ATOM 11722 C CA . TRP C 3 526 ? 22.811 -12.543 81.694 1.00 158.81 525 TRP C CA 1
ATOM 11723 C C . TRP C 3 526 ? 22.207 -12.841 80.309 1.00 172.21 525 TRP C C 1
ATOM 11724 O O . TRP C 3 526 ? 22.310 -12.037 79.384 1.00 159.49 525 TRP C O 1
ATOM 11735 N N . ASN C 3 527 ? 21.551 -13.989 80.171 1.00 187.50 526 ASN C N 1
ATOM 11736 C CA . ASN C 3 527 ? 20.936 -14.345 78.892 1.00 182.42 526 ASN C CA 1
ATOM 11737 C C . ASN C 3 527 ? 19.797 -13.401 78.489 1.00 169.99 526 ASN C C 1
ATOM 11738 O O . ASN C 3 527 ? 19.858 -12.200 78.747 1.00 173.82 526 ASN C O 1
ATOM 11743 N N . MET C 3 528 ? 18.766 -13.941 77.849 1.00 147.42 527 MET C N 1
ATOM 11744 C CA . MET C 3 528 ? 17.663 -13.114 77.385 1.00 134.58 527 MET C CA 1
ATOM 11745 C C . MET C 3 528 ? 16.442 -13.210 78.289 1.00 138.85 527 MET C C 1
ATOM 11746 O O . MET C 3 528 ? 15.769 -12.212 78.526 1.00 129.92 527 MET C O 1
ATOM 11751 N N . GLU C 3 529 ? 16.161 -14.406 78.797 1.00 159.43 528 GLU C N 1
ATOM 11752 C CA . GLU C 3 529 ? 15.041 -14.591 79.721 1.00 165.38 528 GLU C CA 1
ATOM 11753 C C . GLU C 3 529 ? 15.207 -13.697 80.950 1.00 158.31 528 GLU C C 1
ATOM 11754 O O . GLU C 3 529 ? 14.651 -12.601 80.998 1.00 118.15 528 GLU C O 1
ATOM 11760 N N . GLU C 3 530 ? 15.976 -14.156 81.937 1.00 194.20 529 GLU C N 1
ATOM 11761 C CA . GLU C 3 530 ? 16.250 -13.333 83.118 1.00 207.04 529 GLU C CA 1
ATOM 11762 C C . GLU C 3 530 ? 17.117 -12.118 82.763 1.00 187.54 529 GLU C C 1
ATOM 11763 O O . GLU C 3 530 ? 18.103 -11.820 83.443 1.00 177.46 529 GLU C O 1
ATOM 11769 N N . ILE C 3 531 ? 16.747 -11.439 81.678 1.00 169.00 530 ILE C N 1
ATOM 11770 C CA . ILE C 3 531 ? 17.290 -10.125 81.351 1.00 158.88 530 ILE C CA 1
ATOM 11771 C C . ILE C 3 531 ? 16.122 -9.182 81.105 1.00 143.67 530 ILE C C 1
ATOM 11772 O O . ILE C 3 531 ? 16.184 -8.003 81.445 1.00 131.16 530 ILE C O 1
ATOM 11777 N N . GLU C 3 532 ? 15.053 -9.716 80.520 1.00 148.89 531 GLU C N 1
ATOM 11778 C CA . GLU C 3 532 ? 13.807 -8.971 80.385 1.00 140.45 531 GLU C CA 1
ATOM 11779 C C . GLU C 3 532 ? 13.257 -8.741 81.779 1.00 137.92 531 GLU C C 1
ATOM 11780 O O . GLU C 3 532 ? 12.874 -7.625 82.137 1.00 127.09 531 GLU C O 1
ATOM 11786 N N . LYS C 3 533 ? 13.243 -9.818 82.562 1.00 146.50 532 LYS C N 1
ATOM 11787 C CA . LYS C 3 533 ? 12.757 -9.797 83.931 1.00 137.34 532 LYS C CA 1
ATOM 11788 C C . LYS C 3 533 ? 13.428 -8.691 84.734 1.00 126.04 532 LYS C C 1
ATOM 11789 O O . LYS C 3 533 ? 12.745 -7.861 85.323 1.00 137.26 532 LYS C O 1
ATOM 11795 N N . THR C 3 534 ? 14.760 -8.676 84.740 1.00 125.66 533 THR C N 1
ATOM 11796 C CA . THR C 3 534 ? 15.544 -7.633 85.424 1.00 141.89 533 THR C CA 1
ATOM 11797 C C . THR C 3 534 ? 14.841 -6.269 85.433 1.00 126.01 533 THR C C 1
ATOM 11798 O O . THR C 3 534 ? 14.783 -5.592 86.460 1.00 100.49 533 THR C O 1
ATOM 11802 N N . LEU C 3 535 ? 14.324 -5.870 84.274 1.00 126.30 534 LEU C N 1
ATOM 11803 C CA . LEU C 3 535 ? 13.701 -4.565 84.114 1.00 126.83 534 LEU C CA 1
ATOM 11804 C C . LEU C 3 535 ? 12.192 -4.641 84.323 1.00 140.29 534 LEU C C 1
ATOM 11805 O O . LEU C 3 535 ? 11.565 -3.661 84.728 1.00 144.90 534 LEU C O 1
ATOM 11810 N N . ARG C 3 536 ? 11.610 -5.806 84.050 1.00 140.88 535 ARG C N 1
ATOM 11811 C CA . ARG C 3 536 ? 10.184 -6.010 84.280 1.00 154.66 535 ARG C CA 1
ATOM 11812 C C . ARG C 3 536 ? 9.885 -5.971 85.785 1.00 173.89 535 ARG C C 1
ATOM 11813 O O . ARG C 3 536 ? 9.169 -6.821 86.323 1.00 186.38 535 ARG C O 1
ATOM 11821 N N . ASP C 3 537 ? 10.451 -4.971 86.455 1.00 167.91 536 ASP C N 1
ATOM 11822 C CA . ASP C 3 537 ? 10.255 -4.773 87.885 1.00 175.37 536 ASP C CA 1
ATOM 11823 C C . ASP C 3 537 ? 10.979 -3.527 88.413 1.00 190.15 536 ASP C C 1
ATOM 11824 O O . ASP C 3 537 ? 10.483 -2.868 89.327 1.00 203.55 536 ASP C O 1
ATOM 11829 N N . LEU C 3 538 ? 12.146 -3.209 87.851 1.00 176.93 537 LEU C N 1
ATOM 11830 C CA . LEU C 3 538 ? 12.770 -1.911 88.095 1.00 156.79 537 LEU C CA 1
ATOM 11831 C C . LEU C 3 538 ? 11.650 -0.919 87.808 1.00 147.45 537 LEU C C 1
ATOM 11832 O O . LEU C 3 538 ? 11.579 0.171 88.385 1.00 125.99 537 LEU C O 1
ATOM 11837 N N . SER C 3 539 ? 10.770 -1.341 86.902 1.00 144.03 538 SER C N 1
ATOM 11838 C CA . SER C 3 539 ? 9.528 -0.653 86.611 1.00 129.91 538 SER C CA 1
ATOM 11839 C C . SER C 3 539 ? 8.598 -0.747 87.803 1.00 120.21 538 SER C C 1
ATOM 11840 O O . SER C 3 539 ? 8.226 0.280 88.356 1.00 126.68 538 SER C O 1
ATOM 11843 N N . GLU C 3 540 ? 8.240 -1.973 88.202 1.00 132.00 539 GLU C N 1
ATOM 11844 C CA . GLU C 3 540 ? 7.325 -2.212 89.337 1.00 149.85 539 GLU C CA 1
ATOM 11845 C C . GLU C 3 540 ? 7.577 -1.279 90.532 1.00 127.68 539 GLU C C 1
ATOM 11846 O O . GLU C 3 540 ? 6.745 -0.437 90.866 1.00 114.25 539 GLU C O 1
ATOM 11852 N N . LYS C 3 541 ? 8.715 -1.454 91.185 1.00 100.45 540 LYS C N 1
ATOM 11853 C CA . LYS C 3 541 ? 9.250 -0.416 92.043 1.00 105.62 540 LYS C CA 1
ATOM 11854 C C . LYS C 3 541 ? 9.131 0.903 91.283 1.00 121.15 540 LYS C C 1
ATOM 11855 O O . LYS C 3 541 ? 9.770 1.087 90.249 1.00 142.85 540 LYS C O 1
ATOM 11861 N N . GLY C 3 542 ? 8.308 1.817 91.781 1.00 120.60 541 GLY C N 1
ATOM 11862 C CA . GLY C 3 542 ? 7.909 2.980 91.003 1.00 125.00 541 GLY C CA 1
ATOM 11863 C C . GLY C 3 542 ? 8.849 4.172 90.919 1.00 142.68 541 GLY C C 1
ATOM 11864 O O . GLY C 3 542 ? 8.513 5.252 91.399 1.00 155.79 541 GLY C O 1
ATOM 11865 N N . LEU C 3 543 ? 10.007 3.990 90.285 1.00 148.36 542 LEU C N 1
ATOM 11866 C CA . LEU C 3 543 ? 10.986 5.067 90.105 1.00 138.01 542 LEU C CA 1
ATOM 11867 C C . LEU C 3 543 ? 10.454 6.105 89.138 1.00 140.58 542 LEU C C 1
ATOM 11868 O O . LEU C 3 543 ? 10.610 7.311 89.335 1.00 128.01 542 LEU C O 1
ATOM 11873 N N . ALA C 3 544 ? 9.842 5.601 88.074 1.00 149.49 543 ALA C N 1
ATOM 11874 C CA . ALA C 3 544 ? 9.144 6.404 87.086 1.00 135.54 543 ALA C CA 1
ATOM 11875 C C . ALA C 3 544 ? 8.281 5.418 86.308 1.00 114.01 543 ALA C C 1
ATOM 11876 O O . ALA C 3 544 ? 8.187 4.248 86.687 1.00 94.50 543 ALA C O 1
ATOM 11878 N N . SER C 3 545 ? 7.652 5.874 85.230 1.00 108.99 544 SER C N 1
ATOM 11879 C CA . SER C 3 545 ? 6.746 5.010 84.479 1.00 115.01 544 SER C CA 1
ATOM 11880 C C . SER C 3 545 ? 7.510 3.927 83.733 1.00 112.01 544 SER C C 1
ATOM 11881 O O . SER C 3 545 ? 8.658 4.131 83.345 1.00 107.52 544 SER C O 1
ATOM 11884 N N . LYS C 3 546 ? 6.871 2.777 83.544 1.00 100.89 545 LYS C N 1
ATOM 11885 C CA . LYS C 3 546 ? 7.460 1.688 82.784 1.00 100.97 545 LYS C CA 1
ATOM 11886 C C . LYS C 3 546 ? 8.195 2.312 81.617 1.00 116.32 545 LYS C C 1
ATOM 11887 O O . LYS C 3 546 ? 9.366 2.017 81.378 1.00 118.45 545 LYS C O 1
ATOM 11893 N N . LYS C 3 547 ? 7.506 3.207 80.913 1.00 121.17 546 LYS C N 1
ATOM 11894 C CA . LYS C 3 547 ? 8.105 3.948 79.806 1.00 120.90 546 LYS C CA 1
ATOM 11895 C C . LYS C 3 547 ? 9.401 4.658 80.225 1.00 131.59 546 LYS C C 1
ATOM 11896 O O . LYS C 3 547 ? 10.489 4.131 80.009 1.00 136.83 546 LYS C O 1
ATOM 11902 N N . VAL C 3 548 ? 9.280 5.837 80.835 1.00 133.97 547 VAL C N 1
ATOM 11903 C CA . VAL C 3 548 ? 10.441 6.673 81.173 1.00 125.88 547 VAL C CA 1
ATOM 11904 C C . VAL C 3 548 ? 11.647 5.895 81.689 1.00 144.15 547 VAL C C 1
ATOM 11905 O O . VAL C 3 548 ? 12.793 6.300 81.488 1.00 151.11 547 VAL C O 1
ATOM 11909 N N . VAL C 3 549 ? 11.393 4.781 82.359 1.00 137.32 548 VAL C N 1
ATOM 11910 C CA . VAL C 3 549 ? 12.479 3.941 82.828 1.00 131.05 548 VAL C CA 1
ATOM 11911 C C . VAL C 3 549 ? 13.137 3.215 81.656 1.00 115.12 548 VAL C C 1
ATOM 11912 O O . VAL C 3 549 ? 14.302 3.458 81.338 1.00 109.40 548 VAL C O 1
ATOM 11916 N N . PHE C 3 550 ? 12.379 2.335 81.012 1.00 95.17 549 PHE C N 1
ATOM 11917 C CA . PHE C 3 550 ? 12.844 1.620 79.822 1.00 119.56 549 PHE C CA 1
ATOM 11918 C C . PHE C 3 550 ? 13.636 2.465 78.805 1.00 115.26 549 PHE C C 1
ATOM 11919 O O . PHE C 3 550 ? 14.485 1.942 78.076 1.00 96.19 549 PHE C O 1
ATOM 11927 N N . GLN C 3 551 ? 13.344 3.760 78.747 1.00 105.51 550 GLN C N 1
ATOM 11928 C CA . GLN C 3 551 ? 13.931 4.617 77.729 1.00 98.20 550 GLN C CA 1
ATOM 11929 C C . GLN C 3 551 ? 15.149 5.377 78.213 1.00 114.05 550 GLN C C 1
ATOM 11930 O O . GLN C 3 551 ? 15.862 5.968 77.407 1.00 129.10 550 GLN C O 1
ATOM 11936 N N . LEU C 3 552 ? 15.385 5.370 79.521 1.00 121.58 551 LEU C N 1
ATOM 11937 C CA . LEU C 3 552 ? 16.651 5.859 80.055 1.00 123.03 551 LEU C CA 1
ATOM 11938 C C . LEU C 3 552 ? 17.690 4.764 79.900 1.00 123.47 551 LEU C C 1
ATOM 11939 O O . LEU C 3 552 ? 18.791 4.996 79.402 1.00 116.03 551 LEU C O 1
ATOM 11944 N N . ILE C 3 553 ? 17.315 3.565 80.330 1.00 119.90 552 ILE C N 1
ATOM 11945 C CA . ILE C 3 553 ? 18.134 2.380 80.147 1.00 125.33 552 ILE C CA 1
ATOM 11946 C C . ILE C 3 553 ? 18.636 2.318 78.709 1.00 137.20 552 ILE C C 1
ATOM 11947 O O . ILE C 3 553 ? 19.849 2.291 78.472 1.00 118.75 552 ILE C O 1
ATOM 11952 N N . ARG C 3 554 ? 17.693 2.292 77.758 1.00 140.59 553 ARG C N 1
ATOM 11953 C CA . ARG C 3 554 ? 17.983 2.279 76.318 1.00 117.42 553 ARG C CA 1
ATOM 11954 C C . ARG C 3 554 ? 18.837 3.476 75.918 1.00 132.44 553 ARG C C 1
ATOM 11955 O O . ARG C 3 554 ? 19.989 3.325 75.513 1.00 129.87 553 ARG C O 1
ATOM 11963 N N . GLY C 3 555 ? 18.260 4.667 76.055 1.00 140.16 554 GLY C N 1
ATOM 11964 C CA . GLY C 3 555 ? 18.913 5.904 75.665 1.00 140.94 554 GLY C CA 1
ATOM 11965 C C . GLY C 3 555 ? 20.175 6.267 76.427 1.00 133.45 554 GLY C C 1
ATOM 11966 O O . GLY C 3 555 ? 20.709 7.365 76.277 1.00 127.33 554 GLY C O 1
ATOM 11967 N N . ALA C 3 556 ? 20.657 5.350 77.251 1.00 124.93 555 ALA C N 1
ATOM 11968 C CA . ALA C 3 556 ? 21.922 5.559 77.930 1.00 122.10 555 ALA C CA 1
ATOM 11969 C C . ALA C 3 556 ? 22.914 4.536 77.423 1.00 112.68 555 ALA C C 1
ATOM 11970 O O . ALA C 3 556 ? 24.111 4.795 77.370 1.00 124.14 555 ALA C O 1
ATOM 11972 N N . VAL C 3 557 ? 22.406 3.373 77.039 1.00 103.58 556 VAL C N 1
ATOM 11973 C CA . VAL C 3 557 ? 23.268 2.306 76.556 1.00 111.38 556 VAL C CA 1
ATOM 11974 C C . VAL C 3 557 ? 23.464 2.337 75.038 1.00 110.52 556 VAL C C 1
ATOM 11975 O O . VAL C 3 557 ? 24.279 1.585 74.508 1.00 103.64 556 VAL C O 1
ATOM 11979 N N . THR C 3 558 ? 22.722 3.201 74.344 1.00 107.06 557 THR C N 1
ATOM 11980 C CA . THR C 3 558 ? 22.904 3.397 72.899 1.00 103.51 557 THR C CA 1
ATOM 11981 C C . THR C 3 558 ? 23.064 4.864 72.521 1.00 102.27 557 THR C C 1
ATOM 11982 O O . THR C 3 558 ? 23.799 5.198 71.598 1.00 113.29 557 THR C O 1
ATOM 11986 N N . GLY C 3 559 ? 22.366 5.743 73.219 1.00 82.67 558 GLY C N 1
ATOM 11987 C CA . GLY C 3 559 ? 22.570 7.158 73.015 1.00 71.63 558 GLY C CA 1
ATOM 11988 C C . GLY C 3 559 ? 21.462 7.694 72.162 1.00 91.50 558 GLY C C 1
ATOM 11989 O O . GLY C 3 559 ? 21.249 8.898 72.097 1.00 120.32 558 GLY C O 1
ATOM 11990 N N . LYS C 3 560 ? 20.755 6.781 71.508 1.00 99.65 559 LYS C N 1
ATOM 11991 C CA . LYS C 3 560 ? 19.674 7.136 70.608 1.00 104.74 559 LYS C CA 1
ATOM 11992 C C . LYS C 3 560 ? 18.396 6.622 71.222 1.00 97.66 559 LYS C C 1
ATOM 11993 O O . LYS C 3 560 ? 18.377 5.525 71.772 1.00 96.36 559 LYS C O 1
ATOM 11999 N N . LEU C 3 561 ? 17.332 7.411 71.112 1.00 109.50 560 LEU C N 1
ATOM 12000 C CA . LEU C 3 561 ? 15.999 7.022 71.578 1.00 111.17 560 LEU C CA 1
ATOM 12001 C C . LEU C 3 561 ? 15.487 5.722 70.967 1.00 106.36 560 LEU C C 1
ATOM 12002 O O . LEU C 3 561 ? 15.031 4.837 71.690 1.00 109.65 560 LEU C O 1
ATOM 12007 N N . VAL C 3 562 ? 15.558 5.611 69.641 1.00 88.93 561 VAL C N 1
ATOM 12008 C CA . VAL C 3 562 ? 15.093 4.412 68.945 1.00 89.01 561 VAL C CA 1
ATOM 12009 C C . VAL C 3 562 ? 16.204 3.496 68.415 1.00 98.09 561 VAL C C 1
ATOM 12010 O O . VAL C 3 562 ? 17.135 3.941 67.755 1.00 64.49 561 VAL C O 1
ATOM 12014 N N . THR C 3 563 ? 16.068 2.208 68.712 1.00 87.66 562 THR C N 1
ATOM 12015 C CA . THR C 3 563 ? 17.137 1.235 68.574 1.00 76.32 562 THR C CA 1
ATOM 12016 C C . THR C 3 563 ? 16.425 -0.082 68.457 1.00 64.21 562 THR C C 1
ATOM 12017 O O . THR C 3 563 ? 15.216 -0.122 68.595 1.00 88.08 562 THR C O 1
ATOM 12021 N N . PRO C 3 564 ? 17.154 -1.181 68.247 1.00 84.48 563 PRO C N 1
ATOM 12022 C CA . PRO C 3 564 ? 16.420 -2.451 68.250 1.00 83.05 563 PRO C CA 1
ATOM 12023 C C . PRO C 3 564 ? 15.841 -2.749 69.620 1.00 101.72 563 PRO C C 1
ATOM 12024 O O . PRO C 3 564 ? 16.106 -2.011 70.565 1.00 91.61 563 PRO C O 1
ATOM 12028 N N . GLY C 3 565 ? 15.061 -3.821 69.720 1.00 134.68 564 GLY C N 1
ATOM 12029 C CA . GLY C 3 565 ? 14.404 -4.183 70.967 1.00 152.04 564 GLY C CA 1
ATOM 12030 C C . GLY C 3 565 ? 15.343 -4.260 72.157 1.00 156.63 564 GLY C C 1
ATOM 12031 O O . GLY C 3 565 ? 16.301 -5.027 72.140 1.00 163.86 564 GLY C O 1
ATOM 12032 N N . LEU C 3 566 ? 15.055 -3.480 73.197 1.00 149.19 565 LEU C N 1
ATOM 12033 C CA . LEU C 3 566 ? 15.968 -3.322 74.334 1.00 130.43 565 LEU C CA 1
ATOM 12034 C C . LEU C 3 566 ? 16.433 -4.646 74.936 1.00 126.46 565 LEU C C 1
ATOM 12035 O O . LEU C 3 566 ? 17.468 -4.695 75.594 1.00 92.51 565 LEU C O 1
ATOM 12040 N N . PHE C 3 567 ? 15.667 -5.711 74.706 1.00 151.40 566 PHE C N 1
ATOM 12041 C CA . PHE C 3 567 ? 15.989 -7.032 75.245 1.00 142.90 566 PHE C CA 1
ATOM 12042 C C . PHE C 3 567 ? 17.038 -7.767 74.425 1.00 146.98 566 PHE C C 1
ATOM 12043 O O . PHE C 3 567 ? 17.605 -8.765 74.874 1.00 140.50 566 PHE C O 1
ATOM 12051 N N . GLU C 3 568 ? 17.284 -7.276 73.216 1.00 151.72 567 GLU C N 1
ATOM 12052 C CA . GLU C 3 568 ? 18.341 -7.817 72.380 1.00 138.53 567 GLU C CA 1
ATOM 12053 C C . GLU C 3 568 ? 19.577 -6.953 72.532 1.00 120.47 567 GLU C C 1
ATOM 12054 O O . GLU C 3 568 ? 20.680 -7.466 72.622 1.00 140.21 567 GLU C O 1
ATOM 12060 N N . THR C 3 569 ? 19.393 -5.638 72.574 1.00 99.81 568 THR C N 1
ATOM 12061 C CA . THR C 3 569 ? 20.528 -4.728 72.691 1.00 119.40 568 THR C CA 1
ATOM 12062 C C . THR C 3 569 ? 21.327 -5.032 73.952 1.00 141.83 568 THR C C 1
ATOM 12063 O O . THR C 3 569 ? 22.429 -5.581 73.889 1.00 156.33 568 THR C O 1
ATOM 12067 N N . ILE C 3 570 ? 20.780 -4.667 75.102 1.00 149.71 569 ILE C N 1
ATOM 12068 C CA . ILE C 3 570 ? 21.380 -5.067 76.360 1.00 154.28 569 ILE C CA 1
ATOM 12069 C C . ILE C 3 570 ? 21.239 -6.584 76.472 1.00 157.75 569 ILE C C 1
ATOM 12070 O O . ILE C 3 570 ? 20.277 -7.096 77.047 1.00 163.85 569 ILE C O 1
ATOM 12075 N N . GLU C 3 571 ? 22.199 -7.286 75.878 1.00 145.38 570 GLU C N 1
ATOM 12076 C CA . GLU C 3 571 ? 22.262 -8.742 75.887 1.00 135.88 570 GLU C CA 1
ATOM 12077 C C . GLU C 3 571 ? 23.435 -9.108 74.997 1.00 112.95 570 GLU C C 1
ATOM 12078 O O . GLU C 3 571 ? 24.171 -10.061 75.248 1.00 115.00 570 GLU C O 1
ATOM 12084 N N . VAL C 3 572 ? 23.608 -8.314 73.954 1.00 107.55 571 VAL C N 1
ATOM 12085 C CA . VAL C 3 572 ? 24.749 -8.458 73.075 1.00 124.30 571 VAL C CA 1
ATOM 12086 C C . VAL C 3 572 ? 25.592 -7.193 73.221 1.00 135.06 571 VAL C C 1
ATOM 12087 O O . VAL C 3 572 ? 26.262 -6.747 72.291 1.00 161.26 571 VAL C O 1
ATOM 12091 N N . LEU C 3 573 ? 25.529 -6.616 74.414 1.00 123.10 572 LEU C N 1
ATOM 12092 C CA . LEU C 3 573 ? 26.444 -5.555 74.818 1.00 146.53 572 LEU C CA 1
ATOM 12093 C C . LEU C 3 573 ? 27.335 -6.054 75.971 1.00 174.38 572 LEU C C 1
ATOM 12094 O O . LEU C 3 573 ? 28.502 -5.668 76.086 1.00 173.32 572 LEU C O 1
ATOM 12099 N N . GLY C 3 574 ? 26.764 -6.912 76.818 1.00 176.19 573 GLY C N 1
ATOM 12100 C CA . GLY C 3 574 ? 27.471 -7.516 77.938 1.00 160.04 573 GLY C CA 1
ATOM 12101 C C . GLY C 3 574 ? 27.296 -6.739 79.227 1.00 141.80 573 GLY C C 1
ATOM 12102 O O . GLY C 3 574 ? 27.142 -5.520 79.190 1.00 125.32 573 GLY C O 1
ATOM 12103 N N . LYS C 3 575 ? 27.306 -7.429 80.367 1.00 134.27 574 LYS C N 1
ATOM 12104 C CA . LYS C 3 575 ? 27.211 -6.736 81.646 1.00 122.03 574 LYS C CA 1
ATOM 12105 C C . LYS C 3 575 ? 28.332 -5.722 81.679 1.00 125.00 574 LYS C C 1
ATOM 12106 O O . LYS C 3 575 ? 28.185 -4.601 82.168 1.00 97.77 574 LYS C O 1
ATOM 12112 N N . GLU C 3 576 ? 29.459 -6.158 81.134 1.00 158.82 575 GLU C N 1
ATOM 12113 C CA . GLU C 3 576 ? 30.622 -5.327 80.881 1.00 164.28 575 GLU C CA 1
ATOM 12114 C C . GLU C 3 576 ? 30.259 -3.938 80.344 1.00 150.61 575 GLU C C 1
ATOM 12115 O O . GLU C 3 576 ? 30.400 -2.937 81.048 1.00 142.98 575 GLU C O 1
ATOM 12121 N N . ARG C 3 577 ? 29.793 -3.882 79.098 1.00 150.93 576 ARG C N 1
ATOM 12122 C CA . ARG C 3 577 ? 29.496 -2.602 78.458 1.00 155.09 576 ARG C CA 1
ATOM 12123 C C . ARG C 3 577 ? 28.310 -1.870 79.098 1.00 140.48 576 ARG C C 1
ATOM 12124 O O . ARG C 3 577 ? 28.385 -0.668 79.353 1.00 127.40 576 ARG C O 1
ATOM 12132 N N . THR C 3 578 ? 27.220 -2.590 79.359 1.00 126.81 577 THR C N 1
ATOM 12133 C CA . THR C 3 578 ? 26.015 -1.951 79.882 1.00 125.37 577 THR C CA 1
ATOM 12134 C C . THR C 3 578 ? 26.312 -1.205 81.174 1.00 137.26 577 THR C C 1
ATOM 12135 O O . THR C 3 578 ? 25.826 -0.096 81.377 1.00 137.80 577 THR C O 1
ATOM 12139 N N . LEU C 3 579 ? 27.118 -1.810 82.043 1.00 132.10 578 LEU C N 1
ATOM 12140 C CA . LEU C 3 579 ? 27.479 -1.155 83.289 1.00 116.20 578 LEU C CA 1
ATOM 12141 C C . LEU C 3 579 ? 28.237 0.129 82.967 1.00 119.09 578 LEU C C 1
ATOM 12142 O O . LEU C 3 579 ? 27.886 1.200 83.459 1.00 120.48 578 LEU C O 1
ATOM 12147 N N . LYS C 3 580 ? 29.262 0.020 82.123 1.00 119.75 579 LYS C N 1
ATOM 12148 C CA . LYS C 3 580 ? 30.022 1.193 81.687 1.00 121.45 579 LYS C CA 1
ATOM 12149 C C . LYS C 3 580 ? 29.069 2.280 81.220 1.00 138.65 579 LYS C C 1
ATOM 12150 O O . LYS C 3 580 ? 28.893 3.301 81.878 1.00 137.48 579 LYS C O 1
ATOM 12156 N N . ARG C 3 581 ? 28.455 2.040 80.069 1.00 146.69 580 ARG C N 1
ATOM 12157 C CA . ARG C 3 581 ? 27.510 2.971 79.480 1.00 151.41 580 ARG C CA 1
ATOM 12158 C C . ARG C 3 581 ? 26.438 3.404 80.479 1.00 150.73 580 ARG C C 1
ATOM 12159 O O . ARG C 3 581 ? 25.940 4.524 80.419 1.00 166.99 580 ARG C O 1
ATOM 12167 N N . LEU C 3 582 ? 26.077 2.520 81.398 1.00 127.56 581 LEU C N 1
ATOM 12168 C CA . LEU C 3 582 ? 25.143 2.907 82.435 1.00 125.32 581 LEU C CA 1
ATOM 12169 C C . LEU C 3 582 ? 25.812 4.020 83.222 1.00 120.16 581 LEU C C 1
ATOM 12170 O O . LEU C 3 582 ? 25.185 5.002 83.609 1.00 99.33 581 LEU C O 1
ATOM 12175 N N . GLU C 3 583 ? 27.115 3.868 83.412 1.00 135.19 582 GLU C N 1
ATOM 12176 C CA . GLU C 3 583 ? 27.896 4.755 84.262 1.00 147.79 582 GLU C CA 1
ATOM 12177 C C . GLU C 3 583 ? 28.278 6.077 83.595 1.00 152.12 582 GLU C C 1
ATOM 12178 O O . GLU C 3 583 ? 27.957 7.147 84.109 1.00 139.32 582 GLU C O 1
ATOM 12184 N N . ARG C 3 584 ? 28.964 5.999 82.457 1.00 164.96 583 ARG C N 1
ATOM 12185 C CA . ARG C 3 584 ? 29.564 7.184 81.837 1.00 170.24 583 ARG C CA 1
ATOM 12186 C C . ARG C 3 584 ? 28.518 8.142 81.269 1.00 150.61 583 ARG C C 1
ATOM 12187 O O . ARG C 3 584 ? 28.737 8.808 80.255 1.00 135.27 583 ARG C O 1
ATOM 12195 N N . THR C 3 585 ? 27.374 8.190 81.936 1.00 161.02 584 THR C N 1
ATOM 12196 C CA . THR C 3 585 ? 26.341 9.170 81.655 1.00 160.03 584 THR C CA 1
ATOM 12197 C C . THR C 3 585 ? 25.856 9.676 83.003 1.00 156.30 584 THR C C 1
ATOM 12198 O O . THR C 3 585 ? 25.409 10.813 83.141 1.00 163.19 584 THR C O 1
ATOM 12202 N N . LEU C 3 586 ? 25.954 8.810 84.003 1.00 134.72 585 LEU C N 1
ATOM 12203 C CA . LEU C 3 586 ? 25.749 9.217 85.378 1.00 135.32 585 LEU C CA 1
ATOM 12204 C C . LEU C 3 586 ? 26.775 10.295 85.686 1.00 164.15 585 LEU C C 1
ATOM 12205 O O . LEU C 3 586 ? 26.596 11.106 86.596 1.00 173.59 585 LEU C O 1
ATOM 12210 N N . GLN C 3 587 ? 27.863 10.286 84.920 1.00 170.10 586 GLN C N 1
ATOM 12211 C CA . GLN C 3 587 ? 28.869 11.337 84.999 1.00 164.70 586 GLN C CA 1
ATOM 12212 C C . GLN C 3 587 ? 28.560 12.431 83.973 1.00 164.42 586 GLN C C 1
ATOM 12213 O O . GLN C 3 587 ? 28.779 13.610 84.236 1.00 162.82 586 GLN C O 1
ATOM 12219 N N . PHE C 3 588 ? 28.039 12.046 82.809 1.00 161.59 587 PHE C N 1
ATOM 12220 C CA . PHE C 3 588 ? 27.618 13.035 81.815 1.00 157.97 587 PHE C CA 1
ATOM 12221 C C . PHE C 3 588 ? 26.441 13.855 82.346 1.00 153.84 587 PHE C C 1
ATOM 12222 O O . PHE C 3 588 ? 26.098 14.908 81.809 1.00 153.55 587 PHE C O 1
ATOM 12230 N N . LEU C 3 589 ? 25.826 13.359 83.409 1.00 150.38 588 LEU C N 1
ATOM 12231 C CA . LEU C 3 589 ? 24.756 14.080 84.064 1.00 147.94 588 LEU C CA 1
ATOM 12232 C C . LEU C 3 589 ? 25.351 15.317 84.744 1.00 172.04 588 LEU C C 1
ATOM 12233 O O . LEU C 3 589 ? 24.698 16.356 84.839 1.00 157.41 588 LEU C O 1
ATOM 12238 N N . LYS C 3 590 ? 26.610 15.196 85.172 1.00 203.86 589 LYS C N 1
ATOM 12239 C CA . LYS C 3 590 ? 27.325 16.231 85.944 1.00 214.43 589 LYS C CA 1
ATOM 12240 C C . LYS C 3 590 ? 27.035 17.685 85.554 1.00 235.77 589 LYS C C 1
ATOM 12241 O O . LYS C 3 590 ? 27.458 18.151 84.492 1.00 239.17 589 LYS C O 1
ATOM 12247 N N . LYS C 3 591 ? 26.335 18.394 86.440 1.00 239.00 590 LYS C N 1
ATOM 12248 C CA . LYS C 3 591 ? 26.027 19.818 86.270 1.00 229.80 590 LYS C CA 1
ATOM 12249 C C . LYS C 3 591 ? 25.117 20.110 85.069 1.00 219.88 590 LYS C C 1
ATOM 12250 O O . LYS C 3 591 ? 24.908 19.272 84.189 1.00 216.27 590 LYS C O 1
#

B-factor: mean 121.43, std 39.63, range [17.39, 338.02]

Solvent-accessible surface area: 68269 Å² total

CATH classification: 3.90.1300.10

Nearest PDB structures (foldseek):
  3al0-assembly1_A  TM=1.002E+00  e=0.000E+00  Thermotoga maritima MSB8
  3a1i-assembly1_A-2  TM=8.037E-01  e=5.440E-35  Rhodococcus sp. N-771
  3a1k-assembly1_A  TM=8.027E-01  e=1.607E-34  Rhodococcus sp. N-771
  4iss-assembly1_B  TM=8.308E-01  e=4.456E-30  Kluyveromyces lactis
  4cp8-assembly1_F  TM=8.081E-01  e=1.186E-30  Pseudomonas sp. ADP

Foldseek 3Di:
DPLLAAALVNLQDDDPVGLQCLQVLLLVVCVPFCVLQPWFDFFDDDDGFDDQASRASAEEEEALLFAAAPDFRALLWQQRGVFHGDDHFVLRVLQVNHHYHYTGHTAFARNLDFWFRCNRPVHAGAQFFPSFFTLTAGSQSQLRCQLSRSGAKYKDKAQLHRQQRSNQQNPWKKKFFFFQWAGCGRRLDQANQQIGMFMTHFALVVSLVSSVRRGDDDPRHPRRDDDDAHQDDLQAPQPLEFEEEEEDCLVVDQQPPLFVVLVVCLVVLNCVSPYHPDYDYDDLLVCQLVLSLARRLLSNLVSVVPSQLPPDGDWDPDPDRVCTRVVSCDSTHHGPNVVSNVSNCVCCDDPRPVPRPVVSVVSLVVLQVRVACSCVVTWKYWHFQFSDNTDTPDDDPDRVVRSPRGSRRRNCSSQSWMKMWHWAACGVNRTGTIMITGHNNHHNVRSRNRLNDLQSGPQRPPSTHHGRHGDD/DFWFKFKWKKKKFFWCDQQFAFGRFGQPQQPHDFPPRDDCALQQHPPHFGHGDPVLVLLLLLVCVQQAWAFALWFFWKWFADDDLQHHNNTKIKGPDGARTAKGWDWFPPVPDIDIWIWGGKHKIFDGFDKAEDPDDPDHDDGIDYGGSNRGGIMIMITTGSHDTALVSVLRVLVVVCVPCCPLRTFNSQQPSPRMAMKMFMFIDGRDDDDTQGTEIEHEFGDSVGSSLAVVQVVVVCCCAVVVDHGRDYFYWYADPPPSGIDGDDPDPDPDDRDMDTDPSDDIDRDDPPCVVVSVVVGDDDLVVLLVCCDPPLVDHSVLSNQQSPPVLSSVLLVQQCVLPVNSVVSSVCCSPLVVPVCPVPPDDVVDFLDGSQQVVQLVVCVVVQQAAVQRSSVQVVVCSHVVQRSVRVCVPVVQGQPLPDVCLLVQLVVVCVPPVVQLVCCVDPVPVSCVVSVVSSCVVPPNHNYPVNSVVNNVVVSPVD/DADLCCCCVPCVVVVHDDPPVCRVVCRVVVVVVVVVCVVPVPDDPDDDDDDPDDDDDDDPDDPDDDDDDPCVPVVQVVAPDDDPSDRDDDDCVDDDDDDDQFAEEELEEELLAFAFLWSVLLQVLQQLVCVQSVGFYEYAHEHLPPVSHDPVSVVNNVVLVVQLVRDGPAACVPHDPQDDRYQVRVLVPLVVVLLVLLVPPWKWKWWADQPPLPHTDDIDSDDPVVRVVVRIFMFMWTDDDFDKDWDAALAPGTGIDTCVVPPIGTQAGSVSGGDVLSSCLRSVQSVSHAEYAEAPVCPVPVRVNRVVCVSSVHDDHHHYHAYTAAEPVPHHDDSPVVCRGSLCCLLVFFHSQLSSLVSCQQQFQCPDDSADGSVVCSVVDDSHRGHRDHHYDDVVVSLVSQLVPCLPDDLVVVVVSLVVSCVSNVVDADDDDPCLLSQLLVFQSNPGRGNVSSDLQSPCLGDVPDAADPPLCVDQLVDPLHLVQLPVVLVLLVPDDDLALPVVVVSLVCSQVPPSDHSPSNLQSLVSQLRNDSDHGDPSSSSHSSDSVSSSVSSVVVNVVSPD

InterPro domains:
  IPR000120 Amidase [PTHR11895] (24-460)
  IPR004412 Glutamyl-tRNA(Gln) amidotransferase A subunit [MF_00120] (1-461)
  IPR004412 Glutamyl-tRNA(Gln) amidotransferase A subunit [TIGR00132] (7-459)
  IPR020556 Amidase, conserved site [PS00571] (139-170)
  IPR023631 Amidase signature domain [PF01425] (52-449)
  IPR036928 Amidase signature (AS) superfamily [G3DSA:3.90.1300.10] (1-475)
  IPR036928 Amidase signature (AS) superfamily [SSF75304] (23-461)

Radius of gyration: 49.24 Å; Cα contacts (8 Å, |Δi|>4): 3075; chains: 3; bounding box: 82×98×164 Å

Organism: Thermotoga maritima (strain ATCC 43589 / DSM 3109 / JCM 10099 / NBRC 100826 / MSB8) (NCBI:txid243274)

Secondary structure (DSSP, 8-state):
--TTS--HHHHT-S-TTGGGGTTHHHHHHHHHHHHHH--BS----S------STTTT-EEEEETTB--TTS---TT-TTTTT---SS--HHHHHHHTTT-EEEEEE--SGGG-SSSSTT-SS-----SS-TTB---SSSTTHHHHTTTTSSSEEEEE-SSSSSHHHHHTTTSEEEE--TTSS--TTB--S-TTT--EEEEESSTTHHHHHHTTS-S-BTTBTT-------SSSSSS----S------SGGGSS---HHHHHHHHHHHHHHHTS---------SGGGTTHHHHHHHHHHHHHHHSTT-SSSSSS-----SSHHHHHHHHHHHHT-HHHHHHHHHHHHHTSGGGIIIIIIHHHHHHHHHHHHHHHHTTTSS---EES-SSS--BSS--S-HHHHTTS-SSSHHHHTT---EEEE----GGGS---EEEE-BTTB-TTHHHHHHHHHHSSSS-STTS--------/--S----EEEEEEE---SB-SSSSSBS--TT--TTSS--TTTTT-TT-----BHHHHHHHHHHHHHTT--B-SEE--EEEE--BTTBTTSEEEE-SSS-SB--EEEEE--SSSSEEEEEEEEEEE----EEEETTBSSS--SEEEEEGGGTT--EEEEEE-TT--SHHHHHHHHHHHHHHHHHHTS----GGGTSEEEEEE----SSS-SS-----------SSHHHHHHHHHHHHTTSSSSSSS--------EEETTTTEEE--SS---S-----EE-TTS--EE--HHHHTTSSSSSPPPTTHHHHHHHHHHS--HHHHHHHTSSHHHHHHHHHHHHHS--HHHHHHHIIIIIHHHTTTTT--TTSSS--HHHHHHHHHHHTTTSS-TTHHHHSHHHHHHH---HHHHHHHHT------SS-HHHHHHHHHHT-HHHHHHHTT--TTSTHHHHHHHHHTTSS-S-HHHHHHHHHHHSS--/---STHHHHHHTTTT----SSSHHHHHHHHHHHHHHHTTT-SS--SS----S--S-S----B-------TTHHHHHTT-S-EETTEEEEE-------------EEEE---SSS--BHHHHHHHHHHHHHHHHHT-EEEE-B----SSS--HHHHHHHHHHHHHTT---SBBTTTB-TT---BSTT-HHHHHHHHHHHHHTTTEEEEEEETTEEEEE----SS--HHHHHTT--EEEEE-PPSS--EE--TTT-SEE--SSSS--EEEE-TTSPPPHHHHHHHHHHHTT-SB--EEGGGGGGHHHHHHHHTTTT-PPPB--EEPPPB-TTSSB--TTT-SSBHHHHHHTT--HHHHHHHHTTTTB---S-S---TTTTGGG--TTSB-SS--B--HHHHHHHHHHHHTTS-HHHHHHHHHHHHHHHT-------TTTHHHHHHHHHTT-SSSSHHHHTTGGGT-S-----TTHIIIIISSSSHHHHHHHHHHHHHS-S--SSHHHHHHHHHHTTTTSS-HHHHHHHHHHHHTSSS--S-HHHHTTSSHHHHHHHHHHHHHTTT--

Sequence (1518 aa):
LDFRKLTIEECLKLSEEEREKLPQLSLETIKRLDPHVKAFISVRENVSVEKKGKFWGIPVAIKDNILTLGMRTTCASRILENYESVFDATVVKKMKEAGFVVVGKANLDEFAMGSSTERSAFFPTRNPWDLERVPGGSSGGSAAAVSAGMVVAALGSDTGGSVRQPASLCGVVGYKPTYGLVSRYGLVAFASSLDQIGPITKTVRDAAILMEIISGRDENDATTVNRKVDFLSEIEEGVSGMKFAVPEEIYEHDIEEGVSERFEEALKLLERLGAKVERVKIPHIKYSVATYYVIAPAEASSNLARFDGVKYGLRIKEKGLREMYMKTRNVGFGEEVRRRIMIGTFTLSAAYYEAYFNKAMKVRRKISDELNEVLSQYDAILTPTSPVTAFKIGEIKDPLTYYLMDIFTIPANLAGLPAISVPFGFSNNLPVGVQVIGRRFADGKVFRIARAIEKNSPYNENGMFPLPEVKAMRYRPVIGLEIHVQLSTKTKAFCSCPADVFELPPNTAICPVCTGQPGALPVPNEEMIRFAVKTALALNCKIHKYSRFDRKNYFYPDLPKGYQISQYFYPIATEGFLEIDGDEGRKKVRIRRLHLEEDAGKLVHEGDSITRASYSLVDMNRCGVPLIEIVTEPDISSPREARVFMEKLRSIVRYLGVSTGDMEKGALRCDANISVVDTETGRQSNRVEVKNMNSFRFVERALEYEFERIVKAMERGEDVERETRGWDMATKITVSMRGKEEESDYRYFPEPDIPPVVLSDEYLEEVKKELPELPDEKAERFMREYGLPEYDAKVLTSSKELAEFFEECVKVVNRPKDLSNWIMTEVLRELNERNIEITESKLTPQHFADLFKLMDEGKISIKIAKEIFPEVFETGKMPSQIVEEKGLTQINDEKLIEELVKKAMEQNPKAVQDYKSGKKKAAGFFVGYVMRETKGKANPELTNRIIQKLLEGEKVTKDLVLHLENLARLELSEDQRESLMKDFQEILDYVELLNEVDVEGVEPMYTPVEDSAKLRKGDPRFFEMRDLIKKNFPEEKDGHIKVPGIPKKIRRCFELVRVRFAPSPTGHLHVGGARTALFNWMFARKEGGKFILRIEDTDTERSSREYEQQILESLRWCGLDWDEGPDIGGDFGPYRQSERLEIYREYAEKLVEDKRAYYVVYDKEDPSKELFTTYEYPHEYKEKGHPVTIKFKVLPGKTSFEDLLKGYMEFDNSTLEDFIIMKSNGFPTYNFAVVVDDHLMRISHVFRGEDHLSNTPKQLMIYEAFGWEAPVFMHIPLILGSDRTPLSKRHGATSVEHFRREGILSRALMNYLALLGWRVEGDEIFTIEEKLQSFDPKDISNKGVIFDYQKLEWVNGKHMRRIDLEDLKREFIEWAKYAGKEIPSVDERYFSETLRICREKVNTLSQLYDIMYPFMNDDYEYEKDYVEKFLKREEAERVLEEAKKAFKDLNSWNMEEIEKTLRDLSEKGLASKKVVFQLIRGAVTGKLVTPGLFETIEVLGKERTLKRLERTLQFLKK